Protein AF-0000000066991888 (afdb_homodimer)

pLDDT: mean 82.03, std 16.23, range [21.42, 97.06]

Sequence (980 aa):
MVNGTDTQGWTSSPDLRGTSDIIVTCLVTTFLCCWTSVYPNIAAPAEGFWATLRDKLSLACLGILGPDFLIVLATGQRSSARRSFRKFRAEGHADWTITHSFFADMGGFVLEAPGLEQPIPLDGEQLFYLVKRKYVEYPNVTKQELDDRDKSDGLSRLITVFQATWFVVSVIARGIQGLTITTIEITTLSFVVILFGTSWYWKDKPSCVETTILLKSSVHIDDIIGSGGSCATRPYYHTPLDFISRHESALNVMWQYYNELARKIWFSPFTRPVRTRPWNRIPGDMFLWMDFDLELIAAVFILLFSSVFFIAWNSHFPTRFEQMAWRVSSIYMITFGLIGSVWMALWMWILLPQKRLADGHEMSLLEQSLPPHPGQLLMRRFLHWDAAPRREPRLEHIEDANAEDAIPLRSSSRGFVNKARRLLSKTHNISPDKDPHLDTPIGFLIGTSFLSLLYVVFRMYILTEDFVGLRSMPSNAYDTVNWLSFIPHVMVNGTDTQGWTSSPDLRGTSDIIVTCLVTTFLCCWTSVYPNIAAPAEGFWATLRDKLSLACLGILGPDFLIVLATGQRSSARRSFRKFRAEGHADWTITHSFFADMGGFVLEAPGLEQPIPLDGEQLFYLVKRKYVEYPNVTKQELDDRDKSDGLSRLITVFQATWFVVSVIARGIQGLTITTIEITTLSFVVILFGTSWYWKDKPSCVETTILLKSSVHIDDIIGSGGSCATRPYYHTPLDFISRHESALNVMWQYYNELARKIWFSPFTRPVRTRPWNRIPGDMFLWMDFDLELIAAVFILLFSSVFFIAWNSHFPTRFEQMAWRVSSIYMITFGLIGSVWMALWMWILLPQKRLADGHEMSLLEQSLPPHPGQLLMRRFLHWDAAPRREPRLEHIEDANAEDAIPLRSSSRGFVNKARRLLSKTHNISPDKDPHLDTPIGFLIGTSFLSLLYVVFRMYILTEDFVGLRSMPSNAYDTVNWLSFIPHV

Organism: NCBI:txid100816

Foldseek 3Di:
DPPPPPDDDDDADDQFFDPVRVVVLLVVLLQLLLQLLDFWFADFLVDDPVVLVLQSVLSSVCCQQPLLLNLLLLQQLLQQLVVLQVLCVVVPNPQDDSLNQLCLQSQQEWEDEPPDPDTAGGHSQRVSVCCVVPQWPDDPDGLVNSQVLFPNDPVSVVQSVQSLVLLVVFQVLCVVVVFADFLSSLLSNLSSLSSVSSCVSCVSYGHPRHHHHYIYGHDHLVVVLVVLPPLQPDDDDAASSVLAPVQLFPVQLLVVVVQLVCVVVPHRSNWDDQDDVHGSGDGSSGRGDHDPVSVVVSLVSQQVSLCSLCVCLPFDFPDPVLSVLSVVLSVLSNCCSPVVVVLRVCCRQPVVVVLCVVVVNDDGNVVVPDPRDVVVVVVCCVVCVPVDPPDDPPPPCPDDDDPPPPPPPDPDPVVVVVVVVVQQQDWDDPDPVVPVSSTDGNVSNVVNVVSVVVNSVSSVSSVVCSVVRSVDHDPSNRGGDRVSVPDDYD/DPPPPPDDDDDADDQFFDPVRVVVLLVVLLQLLLQLLDFWFADFLVDDPVVLVLQSVLSSVCCQQPLLLNLLLLQQLLQQLVVLQVLCVVVPNPQDDSLNQLCLQSQQEWEDEPPDPDTAGGHSQRVSVCCVVPQWPDDPDGLVNLQVLFPNDPVSVVQSVQSLVLLVVFQVLCVVVVFADFLSSLLSNLSSLSSVSSCVSCVSYGHPRHHHHYIYGHDHLVVVLVVLPPLQPDDDDAASSVLAPPFLFPVQLLVVVVQLVCVVVPHRSNWDDADDVHGSGDGSSGRGDHDPVSVVVSLVSQQVSLCSLCVCLPFDFPDPVLSVLSVVLSVLSNCCSVVVVVLRVCCRQPVVVVLCVVVVNDDGNVVVPDDRDVVVVVVCCVVCVPVDPPDDPPPPCPPDDDPPPPPPPDPDPVVVVVVVVVQQQDWDDPDPVVPVSSTDGNVSNVVVVVSVVVNSVSSVSSVVCSVVRSVDHDPSNGGGDSVSVPDDYD

Structure (mmCIF, N/CA/C/O backbone):
data_AF-0000000066991888-model_v1
#
loop_
_entity.id
_entity.type
_entity.pdbx_description
1 polymer 'Uncharacterized protein'
#
loop_
_atom_site.group_PDB
_atom_site.id
_atom_site.type_symbol
_atom_site.label_atom_id
_atom_site.label_alt_id
_atom_site.label_comp_id
_atom_site.label_asym_id
_atom_site.label_entity_id
_atom_site.label_seq_id
_atom_site.pdbx_PDB_ins_code
_atom_site.Cartn_x
_atom_site.Cartn_y
_atom_site.Cartn_z
_atom_site.occupancy
_atom_site.B_iso_or_equiv
_atom_site.auth_seq_id
_atom_site.auth_comp_id
_atom_site.auth_asym_id
_atom_site.auth_atom_id
_atom_site.pdbx_PDB_model_num
ATOM 1 N N . MET A 1 1 ? 49 24.625 13.055 1 21.42 1 MET A N 1
ATOM 2 C CA . MET A 1 1 ? 48.719 24.188 11.695 1 21.42 1 MET A CA 1
ATOM 3 C C . MET A 1 1 ? 47.281 23.688 11.578 1 21.42 1 MET A C 1
ATOM 5 O O . MET A 1 1 ? 46.875 22.766 12.305 1 21.42 1 MET A O 1
ATOM 9 N N . VAL A 1 2 ? 46.281 24.516 11.508 1 32.03 2 VAL A N 1
ATOM 10 C CA . VAL A 1 2 ? 44.875 24.234 11.32 1 32.03 2 VAL A CA 1
ATOM 11 C C . VAL A 1 2 ? 44.688 23.094 10.328 1 32.03 2 VAL A C 1
ATOM 13 O O . VAL A 1 2 ? 45.219 23.141 9.211 1 32.03 2 VAL A O 1
ATOM 16 N N . ASN A 1 3 ? 44.875 21.859 10.719 1 35.09 3 ASN A N 1
ATOM 17 C CA . ASN A 1 3 ? 44.969 20.672 9.883 1 35.09 3 ASN A CA 1
ATOM 18 C C . ASN A 1 3 ? 44.062 20.781 8.641 1 35.09 3 ASN A C 1
ATOM 20 O O . ASN A 1 3 ? 42.875 21.016 8.758 1 35.09 3 ASN A O 1
ATOM 24 N N . GLY A 1 4 ? 44.438 21.469 7.578 1 43.12 4 GLY A N 1
ATOM 25 C CA . GLY A 1 4 ? 43.938 21.719 6.234 1 43.12 4 GLY A CA 1
ATOM 26 C C . GLY A 1 4 ? 43.062 20.594 5.711 1 43.12 4 GLY A C 1
ATOM 27 O O . GLY A 1 4 ? 43.562 19.531 5.332 1 43.12 4 GLY A O 1
ATOM 28 N N . THR A 1 5 ? 41.969 20.312 6.422 1 56 5 THR A N 1
ATOM 29 C CA . THR A 1 5 ? 41.062 19.219 6.043 1 56 5 THR A CA 1
ATOM 30 C C . THR A 1 5 ? 40.906 19.172 4.527 1 56 5 THR A C 1
ATOM 32 O O . THR A 1 5 ? 40.562 20.172 3.898 1 56 5 THR A O 1
ATOM 35 N N . ASP A 1 6 ? 41.688 18.375 3.789 1 73.88 6 ASP A N 1
ATOM 36 C CA . ASP A 1 6 ? 41.625 18.109 2.355 1 73.88 6 ASP A CA 1
ATOM 37 C C . ASP A 1 6 ? 40.188 18.016 1.875 1 73.88 6 ASP A C 1
ATOM 39 O O . ASP A 1 6 ? 39.406 17.219 2.385 1 73.88 6 ASP A O 1
ATOM 43 N N . THR A 1 7 ? 39.781 19.203 1.295 1 81.88 7 THR A N 1
ATOM 44 C CA . THR A 1 7 ? 38.406 19.281 0.757 1 81.88 7 THR A CA 1
ATOM 45 C C . THR A 1 7 ? 38.344 18.641 -0.627 1 81.88 7 THR A C 1
ATOM 47 O O . THR A 1 7 ? 39.344 18.641 -1.367 1 81.88 7 THR A O 1
ATOM 50 N N . GLN A 1 8 ? 37.5 17.781 -0.814 1 83.06 8 GLN A N 1
ATOM 51 C CA . GLN A 1 8 ? 37.219 17.109 -2.088 1 83.06 8 GLN A CA 1
ATOM 52 C C . GLN A 1 8 ? 35.875 17.531 -2.66 1 83.06 8 GLN A C 1
ATOM 54 O O . GLN A 1 8 ? 34.906 17.734 -1.913 1 83.06 8 GLN A O 1
ATOM 59 N N . GLY A 1 9 ? 35.875 17.906 -3.949 1 80.44 9 GLY A N 1
ATOM 60 C CA . GLY A 1 9 ? 34.625 18.25 -4.629 1 80.44 9 GLY A CA 1
ATOM 61 C C . GLY A 1 9 ? 33.812 17.047 -5 1 80.44 9 GLY A C 1
ATOM 62 O O . GLY A 1 9 ? 33.688 16.109 -4.215 1 80.44 9 GLY A O 1
ATOM 63 N N . TRP A 1 10 ? 33.312 17.047 -6.262 1 81.75 10 TRP A N 1
ATOM 64 C CA . TRP A 1 10 ? 32.5 15.945 -6.746 1 81.75 10 TRP A CA 1
ATOM 65 C C . TRP A 1 10 ? 33.281 14.648 -6.773 1 81.75 10 TRP A C 1
ATOM 67 O O . TRP A 1 10 ? 34.344 14.57 -7.406 1 81.75 10 TRP A O 1
ATOM 77 N N . THR A 1 11 ? 32.906 13.695 -5.984 1 83 11 THR A N 1
ATOM 78 C CA . THR A 1 11 ? 33.562 12.391 -5.895 1 83 11 THR A CA 1
ATOM 79 C C . THR A 1 11 ? 32.688 11.305 -6.52 1 83 11 THR A C 1
ATOM 81 O O . THR A 1 11 ? 31.516 11.148 -6.156 1 83 11 THR A O 1
ATOM 84 N N . SER A 1 12 ? 33.25 10.594 -7.508 1 80.19 12 SER A N 1
ATOM 85 C CA . SER A 1 12 ? 32.531 9.555 -8.211 1 80.19 12 SER A CA 1
ATOM 86 C C . SER A 1 12 ? 32.312 8.328 -7.328 1 80.19 12 SER A C 1
ATOM 88 O O . SER A 1 12 ? 33.094 8.07 -6.422 1 80.19 12 SER A O 1
ATOM 90 N N . SER A 1 13 ? 31.188 7.602 -7.504 1 80.44 13 SER A N 1
ATOM 91 C CA . SER A 1 13 ? 30.891 6.367 -6.785 1 80.44 13 SER A CA 1
ATOM 92 C C . SER A 1 13 ? 31.938 5.293 -7.078 1 80.44 13 SER A C 1
ATOM 94 O O . SER A 1 13 ? 32.562 5.289 -8.148 1 80.44 13 SER A O 1
ATOM 96 N N . PRO A 1 14 ? 32.125 4.496 -6.102 1 79.88 14 PRO A N 1
ATOM 97 C CA . PRO A 1 14 ? 33.125 3.43 -6.348 1 79.88 14 PRO A CA 1
ATOM 98 C C . PRO A 1 14 ? 32.688 2.5 -7.484 1 79.88 14 PRO A C 1
ATOM 100 O O . PRO A 1 14 ? 31.5 2.26 -7.684 1 79.88 14 PRO A O 1
ATOM 103 N N . ASP A 1 15 ? 33.625 2.021 -8.227 1 79.38 15 ASP A N 1
ATOM 104 C CA . ASP A 1 15 ? 33.344 1.188 -9.398 1 79.38 15 ASP A CA 1
ATOM 105 C C . ASP A 1 15 ? 33.344 -0.293 -9.031 1 79.38 15 ASP A C 1
ATOM 107 O O . ASP A 1 15 ? 33.438 -1.157 -9.906 1 79.38 15 ASP A O 1
ATOM 111 N N . LEU A 1 16 ? 33.344 -0.56 -7.75 1 81.25 16 LEU A N 1
ATOM 112 C CA . LEU A 1 16 ? 33.375 -1.953 -7.316 1 81.25 16 LEU A CA 1
ATOM 113 C C . LEU A 1 16 ? 32.188 -2.254 -6.406 1 81.25 16 LEU A C 1
ATOM 115 O O . LEU A 1 16 ? 31.641 -1.353 -5.754 1 81.25 16 LEU A O 1
ATOM 119 N N . ARG A 1 17 ? 31.734 -3.459 -6.652 1 83.62 17 ARG A N 1
ATOM 120 C CA . ARG A 1 17 ? 30.703 -3.945 -5.742 1 83.62 17 ARG A CA 1
ATOM 121 C C . ARG A 1 17 ? 31.188 -5.152 -4.949 1 83.62 17 ARG A C 1
ATOM 123 O O . ARG A 1 17 ? 32.031 -5.914 -5.43 1 83.62 17 ARG A O 1
ATOM 130 N N . GLY A 1 18 ? 30.75 -5.199 -3.723 1 85 18 GLY A N 1
ATOM 131 C CA . GLY A 1 18 ? 31.125 -6.324 -2.881 1 85 18 GLY A CA 1
ATOM 132 C C . GLY A 1 18 ? 30.172 -7.5 -3.002 1 85 18 GLY A C 1
ATOM 133 O O . GLY A 1 18 ? 29.125 -7.395 -3.635 1 85 18 GLY A O 1
ATOM 134 N N . THR A 1 19 ? 30.578 -8.695 -2.455 1 87.56 19 THR A N 1
ATOM 135 C CA . THR A 1 19 ? 29.766 -9.898 -2.438 1 87.56 19 THR A CA 1
ATOM 136 C C . THR A 1 19 ? 28.453 -9.648 -1.676 1 87.56 19 THR A C 1
ATOM 138 O O . THR A 1 19 ? 27.391 -10.078 -2.109 1 87.56 19 THR A O 1
ATOM 141 N N . SER A 1 20 ? 28.562 -8.914 -0.636 1 86.75 20 SER A N 1
ATOM 142 C CA . SER A 1 20 ? 27.375 -8.633 0.165 1 86.75 20 SER A CA 1
ATOM 143 C C . SER A 1 20 ? 26.406 -7.734 -0.588 1 86.75 20 SER A C 1
ATOM 145 O O . SER A 1 20 ? 25.188 -7.859 -0.434 1 86.75 20 SER A O 1
ATOM 147 N N . ASP A 1 21 ? 26.906 -6.836 -1.393 1 86.75 21 ASP A N 1
ATOM 148 C CA . ASP A 1 21 ? 26.062 -5.953 -2.178 1 86.75 21 ASP A CA 1
ATOM 149 C C . ASP A 1 21 ? 25.25 -6.746 -3.201 1 86.75 21 ASP A C 1
ATOM 151 O O . ASP A 1 21 ? 24.062 -6.461 -3.422 1 86.75 21 ASP A O 1
ATOM 155 N N . ILE A 1 22 ? 25.859 -7.699 -3.781 1 89.19 22 ILE A N 1
ATOM 156 C CA . ILE A 1 22 ? 25.203 -8.531 -4.777 1 89.19 22 ILE A CA 1
ATOM 157 C C . ILE A 1 22 ? 24.094 -9.352 -4.109 1 89.19 22 ILE A C 1
ATOM 159 O O . ILE A 1 22 ? 22.969 -9.406 -4.602 1 89.19 22 ILE A O 1
ATOM 163 N N . ILE A 1 23 ? 24.438 -9.906 -2.957 1 90.75 23 ILE A N 1
ATOM 164 C CA . ILE A 1 23 ? 23.5 -10.773 -2.248 1 90.75 23 ILE A CA 1
ATOM 165 C C . ILE A 1 23 ? 22.297 -9.953 -1.795 1 90.75 23 ILE A C 1
ATOM 167 O O . ILE A 1 23 ? 21.141 -10.352 -2.004 1 90.75 23 ILE A O 1
ATOM 171 N N . VAL A 1 24 ? 22.516 -8.797 -1.251 1 89.31 24 VAL A N 1
ATOM 172 C CA . VAL A 1 24 ? 21.438 -7.984 -0.681 1 89.31 24 VAL A CA 1
ATOM 173 C C . VAL A 1 24 ? 20.547 -7.453 -1.798 1 89.31 24 VAL A C 1
ATOM 175 O O . VAL A 1 24 ? 19.312 -7.48 -1.682 1 89.31 24 VAL A O 1
ATOM 178 N N . THR A 1 25 ? 21.094 -7 -2.836 1 89.5 25 THR A N 1
ATOM 179 C CA . THR A 1 25 ? 20.312 -6.484 -3.953 1 89.5 25 THR A CA 1
ATOM 180 C C . THR A 1 25 ? 19.438 -7.582 -4.551 1 89.5 25 THR A C 1
ATOM 182 O O . THR A 1 25 ? 18.266 -7.348 -4.859 1 89.5 25 THR A O 1
ATOM 185 N N . CYS A 1 26 ? 19.984 -8.734 -4.668 1 93.69 26 CYS A N 1
ATOM 186 C CA . CYS A 1 26 ? 19.25 -9.836 -5.254 1 93.69 26 CYS A CA 1
ATOM 187 C C . CYS A 1 26 ? 18.172 -10.336 -4.301 1 93.69 26 CYS A C 1
ATOM 189 O O . CYS A 1 26 ? 17.047 -10.625 -4.719 1 93.69 26 CYS A O 1
ATOM 191 N N . LEU A 1 27 ? 18.516 -10.406 -3.045 1 92.75 27 LEU A N 1
ATOM 192 C CA . LEU A 1 27 ? 17.547 -10.867 -2.064 1 92.75 27 LEU A CA 1
ATOM 193 C C . LEU A 1 27 ? 16.391 -9.883 -1.936 1 92.75 27 LEU A C 1
ATOM 195 O O . LEU A 1 27 ? 15.227 -10.297 -1.861 1 92.75 27 LEU A O 1
ATOM 199 N N . VAL A 1 28 ? 16.672 -8.633 -1.941 1 90.94 28 VAL A N 1
ATOM 200 C CA . VAL A 1 28 ? 15.625 -7.613 -1.814 1 90.94 28 VAL A CA 1
ATOM 201 C C . VAL A 1 28 ? 14.758 -7.609 -3.068 1 90.94 28 VAL A C 1
ATOM 203 O O . VAL A 1 28 ? 13.531 -7.523 -2.979 1 90.94 28 VAL A O 1
ATOM 206 N N . THR A 1 29 ? 15.391 -7.676 -4.156 1 92.81 29 THR A N 1
ATOM 207 C CA . THR A 1 29 ? 14.633 -7.703 -5.406 1 92.81 29 THR A CA 1
ATOM 208 C C . THR A 1 29 ? 13.719 -8.922 -5.457 1 92.81 29 THR A C 1
ATOM 210 O O . THR A 1 29 ? 12.555 -8.812 -5.828 1 92.81 29 THR A O 1
ATOM 213 N N . THR A 1 30 ? 14.258 -10.039 -5.074 1 94.38 30 THR A N 1
ATOM 214 C CA . THR A 1 30 ? 13.469 -11.273 -5.066 1 94.38 30 THR A CA 1
ATOM 215 C C . THR A 1 30 ? 12.305 -11.164 -4.078 1 94.38 30 THR A C 1
ATOM 217 O O . THR A 1 30 ? 11.18 -11.539 -4.398 1 94.38 30 THR A O 1
ATOM 220 N N . PHE A 1 31 ? 12.602 -10.664 -2.963 1 92.31 31 PHE A N 1
ATOM 221 C CA . PHE A 1 31 ? 11.562 -10.516 -1.945 1 92.31 31 PHE A CA 1
ATOM 222 C C . PHE A 1 31 ? 10.469 -9.578 -2.43 1 92.31 31 PHE A C 1
ATOM 224 O O . PHE A 1 31 ? 9.281 -9.867 -2.266 1 92.31 31 PHE A O 1
ATOM 231 N N . LEU A 1 32 ? 10.812 -8.43 -2.977 1 90.88 32 LEU A N 1
ATOM 232 C CA . LEU A 1 32 ? 9.844 -7.469 -3.477 1 90.88 32 LEU A CA 1
ATOM 233 C C . LEU A 1 32 ? 8.992 -8.078 -4.59 1 90.88 32 LEU A C 1
ATOM 235 O O . LEU A 1 32 ? 7.773 -7.902 -4.613 1 90.88 32 LEU A O 1
ATOM 239 N N . CYS A 1 33 ? 9.602 -8.789 -5.434 1 92.12 33 CYS A N 1
ATOM 240 C CA . CYS A 1 33 ? 8.883 -9.383 -6.555 1 92.12 33 CYS A CA 1
ATOM 241 C C . CYS A 1 33 ? 7.902 -10.445 -6.074 1 92.12 33 CYS A C 1
ATOM 243 O O . CYS A 1 33 ? 6.766 -10.5 -6.543 1 92.12 33 CYS A O 1
ATOM 245 N N . CYS A 1 34 ? 8.328 -11.242 -5.152 1 92.12 34 CYS A N 1
ATOM 246 C CA . CYS A 1 34 ? 7.48 -12.336 -4.695 1 92.12 34 CYS A CA 1
ATOM 247 C C . CYS A 1 34 ? 6.371 -11.82 -3.783 1 92.12 34 CYS A C 1
ATOM 249 O O . CYS A 1 34 ? 5.25 -12.336 -3.812 1 92.12 34 CYS A O 1
ATOM 251 N N . TRP A 1 35 ? 6.605 -10.82 -3.053 1 89.62 35 TRP A N 1
ATOM 252 C CA . TRP A 1 35 ? 5.629 -10.32 -2.092 1 89.62 35 TRP A CA 1
ATOM 253 C C . TRP A 1 35 ? 4.566 -9.477 -2.787 1 89.62 35 TRP A C 1
ATOM 255 O O . TRP A 1 35 ? 3.375 -9.602 -2.498 1 89.62 35 TRP A O 1
ATOM 265 N N 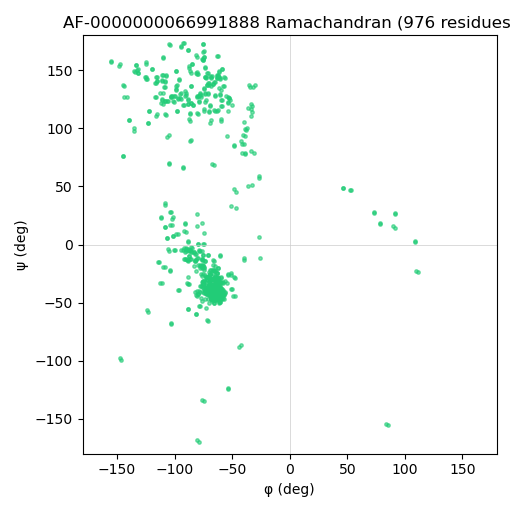. THR A 1 36 ? 4.98 -8.656 -3.682 1 87.56 36 THR A N 1
ATOM 266 C CA . THR A 1 36 ? 4.066 -7.719 -4.324 1 87.56 36 THR A CA 1
ATOM 267 C C . THR A 1 36 ? 3.227 -8.422 -5.383 1 87.56 36 THR A C 1
ATOM 269 O O . THR A 1 36 ? 2.154 -7.938 -5.754 1 87.56 36 THR A O 1
ATOM 272 N N . SER A 1 37 ? 3.621 -9.562 -5.816 1 87.5 37 SER A N 1
ATOM 273 C CA . SER A 1 37 ? 2.9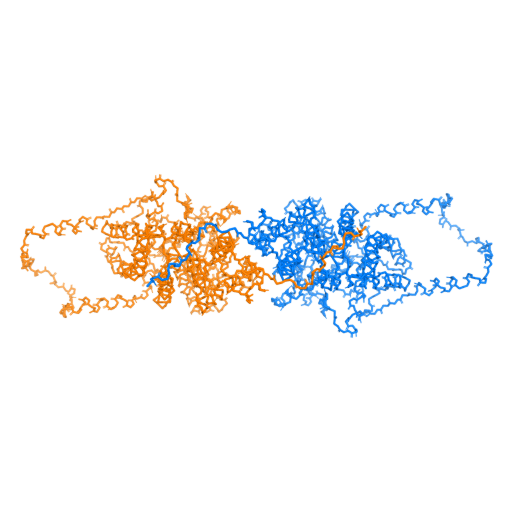51 -10.211 -6.938 1 87.5 37 SER A CA 1
ATOM 274 C C . SER A 1 37 ? 1.83 -11.133 -6.453 1 87.5 37 SER A C 1
ATOM 276 O O . SER A 1 37 ? 1.04 -11.633 -7.254 1 87.5 37 SER A O 1
ATOM 278 N N . VAL A 1 38 ? 1.733 -11.289 -5.211 1 89.69 38 VAL A N 1
ATOM 279 C CA . VAL A 1 38 ? 0.786 -12.305 -4.754 1 89.69 38 VAL A CA 1
ATOM 280 C C . VAL A 1 38 ? -0.431 -11.625 -4.129 1 89.69 38 VAL A C 1
ATOM 282 O O . VAL A 1 38 ? -0.295 -10.648 -3.395 1 89.69 38 VAL A O 1
ATOM 285 N N . TYR A 1 39 ? -1.554 -12.125 -4.492 1 89.81 39 TYR A N 1
ATOM 286 C CA . TYR A 1 39 ? -2.84 -11.672 -3.98 1 89.81 39 TYR A CA 1
ATOM 287 C C . TYR A 1 39 ? -3.615 -12.82 -3.348 1 89.81 39 TYR A C 1
ATOM 289 O O . TYR A 1 39 ? -4.223 -13.633 -4.055 1 89.81 39 TYR A O 1
ATOM 297 N N . PRO A 1 40 ? -3.641 -12.836 -2.051 1 89.81 40 PRO A N 1
ATOM 298 C CA . PRO A 1 40 ? -4.367 -13.922 -1.396 1 89.81 40 PRO A CA 1
ATOM 299 C C . PRO A 1 40 ? -5.883 -13.742 -1.456 1 89.81 40 PRO A C 1
ATOM 301 O O . PRO A 1 40 ? -6.367 -12.656 -1.77 1 89.81 40 PRO A O 1
ATOM 304 N N . ASN A 1 41 ? -6.59 -14.852 -1.289 1 92.38 41 ASN A N 1
ATOM 305 C CA . ASN A 1 41 ? -8.047 -14.805 -1.182 1 92.38 41 ASN A CA 1
ATOM 306 C C . ASN A 1 41 ? -8.484 -14.289 0.183 1 92.38 41 ASN A C 1
ATOM 308 O O . ASN A 1 41 ? -7.656 -14.047 1.061 1 92.38 41 ASN A O 1
ATOM 312 N N . ILE A 1 42 ? -9.766 -14.078 0.268 1 91 42 ILE A N 1
ATOM 313 C CA . ILE A 1 42 ? -10.312 -13.461 1.473 1 91 42 ILE A CA 1
ATOM 314 C C . ILE A 1 42 ? -10.398 -14.492 2.59 1 91 42 ILE A C 1
ATOM 316 O O . ILE A 1 42 ? -10.867 -15.617 2.371 1 91 42 ILE A O 1
ATOM 320 N N . ALA A 1 43 ? -9.875 -14.133 3.736 1 87.44 43 ALA A N 1
ATOM 321 C CA . ALA A 1 43 ? -9.953 -15.008 4.906 1 87.44 43 ALA A CA 1
ATOM 322 C C . ALA A 1 43 ? -11.359 -15.016 5.496 1 87.44 43 ALA A C 1
ATOM 324 O O . ALA A 1 43 ? -12.203 -14.211 5.109 1 87.44 43 ALA A O 1
ATOM 325 N N . ALA A 1 44 ? -11.594 -15.914 6.32 1 86.75 44 ALA A N 1
ATOM 326 C CA . ALA A 1 44 ? -12.898 -16 6.969 1 86.75 44 ALA A CA 1
ATOM 327 C C . ALA A 1 44 ? -13.164 -14.766 7.828 1 86.75 44 ALA A C 1
ATOM 329 O O . ALA A 1 44 ? -12.234 -14.156 8.359 1 86.75 44 ALA A O 1
ATOM 330 N N . PRO A 1 45 ? -14.383 -14.32 7.867 1 78.88 45 PRO A N 1
ATOM 331 C CA . PRO A 1 45 ? -14.727 -13.109 8.617 1 78.88 45 PRO A CA 1
ATOM 332 C C . PRO A 1 45 ? -14.266 -13.164 10.07 1 78.88 45 PRO A C 1
ATOM 334 O O . PRO A 1 45 ? -13.938 -12.125 10.656 1 78.88 45 PRO A O 1
ATOM 337 N N . ALA A 1 46 ? -14.156 -14.359 10.547 1 78.25 46 ALA A N 1
ATOM 338 C CA . ALA A 1 46 ? -13.781 -14.492 11.953 1 78.25 46 ALA A CA 1
ATOM 339 C C . ALA A 1 46 ? -12.266 -14.469 12.125 1 78.25 46 ALA A C 1
ATOM 341 O O . ALA A 1 46 ? -11.758 -14.266 13.227 1 78.25 46 ALA A O 1
ATOM 342 N N . GLU A 1 47 ? -11.711 -14.602 10.906 1 82.44 47 GLU A N 1
ATOM 343 C CA . GLU A 1 47 ? -10.258 -14.688 10.992 1 82.44 47 GLU A CA 1
ATOM 344 C C . GLU A 1 47 ? -9.617 -13.305 10.891 1 82.44 47 GLU A C 1
ATOM 346 O O . GLU A 1 47 ? -10.195 -12.391 10.297 1 82.44 47 GLU A O 1
ATOM 351 N N . GLY A 1 48 ? -8.75 -12.898 11.672 1 74.75 48 GLY A N 1
ATOM 352 C CA . GLY A 1 48 ? -8.125 -11.594 11.805 1 74.75 48 GLY A CA 1
ATOM 353 C C . GLY A 1 48 ? -7.012 -11.367 10.797 1 74.75 48 GLY A C 1
ATOM 354 O O . GLY A 1 48 ? -6.914 -12.078 9.797 1 74.75 48 GLY A O 1
ATOM 355 N N . PHE A 1 49 ? -6.293 -10.414 10.969 1 76.88 49 PHE A N 1
ATOM 356 C CA . PHE A 1 49 ? -5.195 -9.914 10.148 1 76.88 49 PHE A CA 1
ATOM 357 C C . PHE A 1 49 ? -4.094 -10.961 10.008 1 76.88 49 PHE A C 1
ATOM 359 O O . PHE A 1 49 ? -3.533 -11.141 8.93 1 76.88 49 PHE A O 1
ATOM 366 N N . TRP A 1 50 ? -3.875 -11.766 10.961 1 82.56 50 TRP A N 1
ATOM 367 C CA . TRP A 1 50 ? -2.77 -12.719 10.984 1 82.56 50 TRP A CA 1
ATOM 368 C C . TRP A 1 50 ? -3.027 -13.867 10.016 1 82.56 50 TRP A C 1
ATOM 370 O O . TRP A 1 50 ? -2.088 -14.422 9.445 1 82.56 50 TRP A O 1
ATOM 380 N N . ALA A 1 51 ? -4.27 -14.156 9.781 1 86.69 51 ALA A N 1
ATOM 381 C CA . ALA A 1 51 ? -4.613 -15.219 8.844 1 86.69 51 ALA A CA 1
ATOM 382 C C . ALA A 1 51 ? -4.359 -14.781 7.402 1 86.69 51 ALA A C 1
ATOM 384 O O . ALA A 1 51 ? -3.836 -15.547 6.594 1 86.69 51 ALA A O 1
ATOM 385 N N . THR A 1 52 ? -4.68 -13.602 7.152 1 86.56 52 THR A N 1
ATOM 386 C CA . THR A 1 52 ? -4.453 -13.07 5.812 1 86.56 52 THR A CA 1
ATOM 387 C C . THR A 1 52 ? -2.961 -12.969 5.512 1 86.56 52 THR A C 1
ATOM 389 O O . THR A 1 52 ? -2.527 -13.258 4.395 1 86.56 52 THR A O 1
ATOM 392 N N . LEU A 1 53 ? -2.201 -12.594 6.547 1 86.69 53 LEU A N 1
ATOM 393 C CA . LEU A 1 53 ? -0.754 -12.492 6.387 1 86.69 53 LEU A CA 1
ATOM 394 C C . LEU A 1 53 ? -0.139 -13.867 6.145 1 86.69 53 LEU A C 1
ATOM 396 O O . LEU A 1 53 ? 0.776 -14.008 5.328 1 86.69 53 LEU A O 1
ATOM 400 N N . ARG A 1 54 ? -0.631 -14.789 6.824 1 89.69 54 ARG A N 1
ATOM 401 C CA . ARG A 1 54 ? -0.127 -16.156 6.648 1 89.69 54 ARG A CA 1
ATOM 402 C C . ARG A 1 54 ? -0.445 -16.672 5.254 1 89.69 54 ARG A C 1
ATOM 404 O O . ARG A 1 54 ? 0.371 -17.375 4.645 1 89.69 54 ARG A O 1
ATOM 411 N N . ASP A 1 55 ? -1.595 -16.391 4.832 1 91.12 55 ASP A N 1
ATOM 412 C CA . ASP A 1 55 ? -1.961 -16.812 3.484 1 91.12 55 ASP A CA 1
ATOM 413 C C . ASP A 1 55 ? -1.078 -16.125 2.438 1 91.12 55 ASP A C 1
ATOM 415 O O . ASP A 1 55 ? -0.686 -16.75 1.45 1 91.12 55 ASP A O 1
ATOM 419 N N . LYS A 1 56 ? -0.826 -14.914 2.623 1 90.44 56 LYS A N 1
ATOM 420 C CA . LYS A 1 56 ? 0.043 -14.203 1.692 1 90.44 56 LYS A CA 1
ATOM 421 C C . LYS A 1 56 ? 1.462 -14.766 1.724 1 90.44 56 LYS A C 1
ATOM 423 O O . LYS A 1 56 ? 2.104 -14.898 0.681 1 90.44 56 LYS A O 1
ATOM 428 N N . LEU A 1 57 ? 1.942 -15.078 2.895 1 90.56 57 LEU A N 1
ATOM 429 C CA . LEU A 1 57 ? 3.271 -15.656 3.051 1 90.56 57 LEU A CA 1
ATOM 430 C C . LEU A 1 57 ? 3.354 -17.016 2.371 1 90.56 57 LEU A C 1
ATOM 432 O O . LEU A 1 57 ? 4.371 -17.344 1.753 1 90.56 57 LEU A O 1
ATOM 436 N N . SER A 1 58 ? 2.305 -17.703 2.518 1 91.94 58 SER A N 1
ATOM 437 C CA . SER A 1 58 ? 2.27 -19.016 1.886 1 91.94 58 SER A CA 1
ATOM 438 C C . SER A 1 58 ? 2.344 -18.906 0.367 1 91.94 58 SER A C 1
ATOM 440 O O . SER A 1 58 ? 3.076 -19.656 -0.282 1 91.94 58 SER A O 1
ATOM 442 N N . LEU A 1 59 ? 1.61 -18.031 -0.15 1 91.62 59 LEU A N 1
ATOM 443 C CA . LEU A 1 59 ? 1.63 -17.828 -1.596 1 91.62 59 LEU A CA 1
ATOM 444 C C . LEU A 1 59 ? 2.98 -17.297 -2.055 1 91.62 59 LEU A C 1
ATOM 446 O O . LEU A 1 59 ? 3.467 -17.656 -3.127 1 91.62 59 LEU A O 1
ATOM 450 N N . ALA A 1 60 ? 3.547 -16.422 -1.256 1 91.44 60 ALA A N 1
ATOM 451 C CA . ALA A 1 60 ? 4.871 -15.898 -1.582 1 91.44 60 ALA A CA 1
ATOM 452 C C . ALA A 1 60 ? 5.918 -17 -1.569 1 91.44 60 ALA A C 1
ATOM 454 O O . ALA A 1 60 ? 6.812 -17.031 -2.416 1 91.44 60 ALA A O 1
ATOM 455 N N . CYS A 1 61 ? 5.812 -17.891 -0.659 1 89.62 61 CYS A N 1
ATOM 456 C CA . CYS A 1 61 ? 6.719 -19.031 -0.589 1 89.62 61 CYS A CA 1
ATOM 457 C C . CYS A 1 61 ? 6.559 -19.938 -1.81 1 89.62 61 CYS A C 1
ATOM 459 O O . CYS A 1 61 ? 7.543 -20.469 -2.322 1 89.62 61 CYS A O 1
ATOM 461 N N . LEU A 1 62 ? 5.34 -20.016 -2.166 1 90.38 62 LEU A N 1
ATOM 462 C CA . LEU A 1 62 ? 5.098 -20.766 -3.389 1 90.38 62 LEU A CA 1
ATOM 463 C C . LEU A 1 62 ? 5.758 -20.094 -4.586 1 90.38 62 LEU A C 1
ATOM 465 O O . LEU A 1 62 ? 6.289 -20.781 -5.469 1 90.38 62 LEU A O 1
ATOM 469 N N . GLY A 1 63 ? 5.762 -18.828 -4.57 1 89.56 63 GLY A N 1
ATOM 470 C CA . GLY A 1 63 ? 6.414 -18.078 -5.637 1 89.56 63 GLY A CA 1
ATOM 471 C C . GLY A 1 63 ? 7.922 -18.25 -5.648 1 89.56 63 GLY A C 1
ATOM 472 O O . GLY A 1 63 ? 8.547 -18.234 -6.715 1 89.56 63 GLY A O 1
ATOM 473 N N . ILE A 1 64 ? 8.469 -18.469 -4.484 1 89.56 64 ILE A N 1
ATOM 474 C CA . ILE A 1 64 ? 9.914 -18.609 -4.375 1 89.56 64 ILE A CA 1
ATOM 475 C C . ILE A 1 64 ? 10.32 -20.031 -4.742 1 89.56 64 ILE A C 1
ATOM 477 O O . ILE A 1 64 ? 11.266 -20.25 -5.504 1 89.56 64 ILE A O 1
ATOM 481 N N . LEU A 1 65 ? 9.562 -20.984 -4.309 1 87.5 65 LEU A N 1
ATOM 482 C CA . LEU A 1 65 ? 9.953 -22.375 -4.473 1 87.5 65 LEU A CA 1
ATOM 483 C C . LEU A 1 65 ? 9.477 -22.922 -5.816 1 87.5 65 LEU A C 1
ATOM 485 O O . LEU A 1 65 ? 10.133 -23.781 -6.41 1 87.5 65 LEU A O 1
ATOM 489 N N . GLY A 1 66 ? 8.352 -22.438 -6.211 1 89.88 66 GLY A N 1
ATOM 490 C CA . GLY A 1 66 ? 7.797 -22.906 -7.477 1 89.88 66 GLY A CA 1
ATOM 491 C C . GLY A 1 66 ? 7.066 -21.812 -8.234 1 89.88 66 GLY A C 1
ATOM 492 O O . GLY A 1 66 ? 5.836 -21.812 -8.312 1 89.88 66 GLY A O 1
ATOM 493 N N . PRO A 1 67 ? 7.848 -20.953 -8.828 1 91.12 67 PRO A N 1
ATOM 494 C CA . PRO A 1 67 ? 7.215 -19.844 -9.547 1 91.12 67 PRO A CA 1
ATOM 495 C C . PRO A 1 67 ? 6.352 -20.328 -10.719 1 91.12 67 PRO A C 1
ATOM 497 O O . PRO A 1 67 ? 5.398 -19.641 -11.102 1 91.12 67 PRO A O 1
ATOM 500 N N . ASP A 1 68 ? 6.625 -21.516 -11.273 1 90.75 68 ASP A N 1
ATOM 501 C CA . ASP A 1 68 ? 5.824 -22.078 -12.359 1 90.75 68 ASP A CA 1
ATOM 502 C C . ASP A 1 68 ? 4.41 -22.406 -11.883 1 90.75 68 ASP A C 1
ATOM 504 O O . ASP A 1 68 ? 3.438 -22.141 -12.586 1 90.75 68 ASP A O 1
ATOM 508 N N . PHE A 1 69 ? 4.398 -22.859 -10.672 1 91.19 69 PHE A N 1
ATOM 509 C CA . PHE A 1 69 ? 3.096 -23.219 -10.117 1 91.19 69 PHE A CA 1
ATOM 510 C C . PHE A 1 69 ? 2.277 -21.969 -9.82 1 91.19 69 PHE A C 1
ATOM 512 O O . PHE A 1 69 ? 1.049 -21.984 -9.922 1 91.19 69 PHE A O 1
ATOM 519 N N . LEU A 1 70 ? 2.947 -20.938 -9.508 1 93.12 70 LEU A N 1
ATOM 520 C CA . LEU A 1 70 ? 2.244 -19.703 -9.219 1 93.12 70 LEU A CA 1
ATOM 521 C C . LEU A 1 70 ? 1.598 -19.125 -10.477 1 93.12 70 LEU A C 1
ATOM 523 O O . LEU A 1 70 ? 0.465 -18.641 -10.438 1 93.12 70 LEU A O 1
ATOM 527 N N . ILE A 1 71 ? 2.27 -19.203 -11.539 1 93.5 71 ILE A N 1
ATOM 528 C CA . ILE A 1 71 ? 1.728 -18.688 -12.797 1 93.5 71 ILE A CA 1
ATOM 529 C C . ILE A 1 71 ? 0.537 -19.531 -13.227 1 93.5 71 ILE A C 1
ATOM 531 O O . ILE A 1 71 ? -0.448 -19.016 -13.758 1 93.5 71 ILE A O 1
ATOM 535 N N . VAL A 1 72 ? 0.668 -20.812 -13.016 1 92.69 72 VAL A N 1
ATOM 536 C CA . VAL A 1 72 ? -0.431 -21.703 -13.367 1 92.69 72 VAL A CA 1
ATOM 537 C C . VAL A 1 72 ? -1.644 -21.406 -12.492 1 92.69 72 VAL A C 1
ATOM 539 O O . VAL A 1 72 ? -2.779 -21.406 -12.969 1 92.69 72 VAL A O 1
ATOM 542 N N . LEU A 1 73 ? -1.354 -21.188 -11.273 1 93.81 73 LEU A N 1
ATOM 543 C CA . LEU A 1 73 ? -2.416 -20.812 -10.344 1 93.81 73 LEU A CA 1
ATOM 544 C C . LEU A 1 73 ? -3.102 -19.516 -10.789 1 93.81 73 LEU A C 1
ATOM 546 O O . LEU A 1 73 ? -4.332 -19.438 -10.797 1 93.81 73 LEU A O 1
ATOM 550 N N . ALA A 1 74 ? -2.354 -18.578 -11.164 1 95.56 74 ALA A N 1
ATOM 551 C CA . ALA A 1 74 ? -2.883 -17.281 -11.602 1 95.56 74 ALA A CA 1
ATOM 552 C C . ALA A 1 74 ? -3.674 -17.422 -12.898 1 95.56 74 ALA A C 1
ATOM 554 O O . ALA A 1 74 ? -4.688 -16.75 -13.094 1 95.56 74 ALA A O 1
ATOM 555 N N . THR A 1 75 ? -3.219 -18.297 -13.75 1 95.06 75 THR A N 1
ATOM 556 C CA . THR A 1 75 ? -3.912 -18.531 -15.016 1 95.06 75 THR A CA 1
ATOM 557 C C . THR A 1 75 ? -5.285 -19.156 -14.766 1 95.06 75 THR A C 1
ATOM 559 O O . THR A 1 75 ? -6.27 -18.766 -15.406 1 95.06 75 THR A O 1
ATOM 562 N N . GLY A 1 76 ? -5.27 -20.078 -13.852 1 94.38 76 GLY A N 1
ATOM 563 C CA . GLY A 1 76 ? -6.547 -20.688 -13.508 1 94.38 76 GLY A CA 1
ATOM 564 C C . GLY A 1 76 ? -7.543 -19.703 -12.93 1 94.38 76 GLY A C 1
ATOM 565 O O . GLY A 1 76 ? -8.727 -19.734 -13.273 1 94.38 76 GLY A O 1
ATOM 566 N N . GLN A 1 77 ? -7.094 -18.875 -12.133 1 95 77 GLN A N 1
ATOM 567 C CA . GLN A 1 77 ? -7.98 -17.891 -11.5 1 95 77 GLN A CA 1
ATOM 568 C C . GLN A 1 77 ? -8.469 -16.859 -12.508 1 95 77 GLN A C 1
ATOM 570 O O . GLN A 1 77 ? -9.633 -16.453 -12.469 1 95 77 GLN A O 1
ATOM 575 N N . ARG A 1 78 ? -7.633 -16.453 -13.359 1 96.56 78 ARG A N 1
ATOM 576 C CA . ARG A 1 78 ? -8.062 -15.492 -14.383 1 96.56 78 ARG A CA 1
ATOM 577 C C . ARG A 1 78 ? -9.07 -16.125 -15.336 1 96.56 78 ARG A C 1
ATOM 579 O O . ARG A 1 78 ? -10.023 -15.477 -15.766 1 96.56 78 ARG A O 1
ATOM 586 N N . SER A 1 79 ? -8.852 -17.344 -15.672 1 94.62 79 SER A N 1
ATOM 587 C CA . SER A 1 79 ? -9.781 -18.047 -16.547 1 94.62 79 SER A CA 1
ATOM 588 C C . SER A 1 79 ? -11.164 -18.156 -15.914 1 94.62 79 SER A C 1
ATOM 590 O O . SER A 1 79 ? -12.18 -17.938 -16.578 1 94.62 79 SER A O 1
ATOM 592 N N . SER A 1 80 ? -11.141 -18.5 -14.648 1 94.62 80 SER A N 1
ATOM 593 C CA . SER A 1 80 ? -12.406 -18.594 -13.938 1 94.62 80 SER A CA 1
ATOM 594 C C . SER A 1 80 ? -13.109 -17.234 -13.898 1 94.62 80 SER A C 1
ATOM 596 O O . SER A 1 80 ? -14.312 -17.141 -14.141 1 94.62 80 SER A O 1
ATOM 598 N N . ALA A 1 81 ? -12.414 -16.219 -13.625 1 96.12 81 ALA A N 1
ATOM 599 C CA . ALA A 1 81 ? -12.977 -14.875 -13.57 1 96.12 81 ALA A CA 1
ATOM 600 C C . ALA A 1 81 ? -13.516 -14.453 -14.93 1 96.12 81 ALA A C 1
ATOM 602 O O . ALA A 1 81 ? -14.57 -13.82 -15.023 1 96.12 81 ALA A O 1
ATOM 603 N N . ARG A 1 82 ? -12.766 -14.773 -15.953 1 95.25 82 ARG A N 1
ATOM 604 C CA . ARG A 1 82 ? -13.195 -14.422 -17.297 1 95.25 82 ARG A CA 1
ATOM 605 C C . ARG A 1 82 ? -14.484 -15.148 -17.672 1 95.25 82 ARG A C 1
ATOM 607 O O . ARG A 1 82 ? -15.359 -14.57 -18.312 1 95.25 82 ARG A O 1
ATOM 614 N N . ARG A 1 83 ? -14.602 -16.344 -17.359 1 93.19 83 ARG A N 1
ATOM 615 C CA . ARG A 1 83 ? -15.812 -17.109 -17.641 1 93.19 83 ARG A CA 1
ATOM 616 C C . ARG A 1 83 ? -17.016 -16.516 -16.938 1 93.19 83 ARG A C 1
ATOM 618 O O . ARG A 1 83 ? -18.094 -16.375 -17.531 1 93.19 83 ARG A O 1
ATOM 625 N N . SER A 1 84 ? -16.812 -16.234 -15.688 1 94 84 SER A N 1
ATOM 626 C CA . SER A 1 84 ? -17.875 -15.602 -14.93 1 94 84 SER A CA 1
ATOM 627 C C . SER A 1 84 ? -18.25 -14.25 -15.531 1 94 84 SER A C 1
ATOM 629 O O . SER A 1 84 ? -19.438 -13.898 -15.594 1 94 84 SER A O 1
ATOM 631 N N . PHE A 1 85 ? -17.312 -13.508 -15.938 1 96.19 85 PHE A N 1
ATOM 632 C CA . PHE A 1 85 ? -17.531 -12.211 -16.562 1 96.19 85 PHE A CA 1
ATOM 633 C C . PHE A 1 85 ? -18.391 -12.352 -17.812 1 96.19 85 PHE A C 1
ATOM 635 O O . PHE A 1 85 ? -19.359 -11.617 -18 1 96.19 85 PHE A O 1
ATOM 642 N N . ARG A 1 86 ? -18.094 -13.273 -18.641 1 94.19 86 ARG A N 1
ATOM 643 C CA . ARG A 1 86 ? -18.812 -13.484 -19.891 1 94.19 86 ARG A CA 1
ATOM 644 C C . ARG A 1 86 ? -20.234 -13.938 -19.625 1 94.19 86 ARG A C 1
ATOM 646 O O . ARG A 1 86 ? -21.172 -13.5 -20.312 1 94.19 86 ARG A O 1
ATOM 653 N N . LYS A 1 87 ? -20.406 -14.742 -18.641 1 93.69 87 LYS A N 1
ATOM 654 C CA . LYS A 1 87 ? -21.75 -15.25 -18.312 1 93.69 87 LYS A CA 1
ATOM 655 C C . LYS A 1 87 ? -22.656 -14.133 -17.812 1 93.69 87 LYS A C 1
ATOM 657 O O . LYS A 1 87 ? -23.797 -14 -18.266 1 93.69 87 LYS A O 1
ATOM 662 N N . PHE A 1 88 ? -22.141 -13.367 -16.938 1 95.56 88 PHE A N 1
ATOM 663 C CA . PHE A 1 88 ? -22.938 -12.273 -16.391 1 95.56 88 PHE A CA 1
ATOM 664 C C . PHE A 1 88 ? -23.25 -11.242 -17.469 1 95.56 88 PHE A C 1
ATOM 666 O O . PHE A 1 88 ? -24.359 -10.695 -17.516 1 95.56 88 PHE A O 1
ATOM 673 N N . ARG A 1 89 ? -22.312 -11.008 -18.281 1 94.44 89 ARG A N 1
ATOM 674 C CA . ARG A 1 89 ? -22.531 -10.047 -19.359 1 94.44 89 ARG A CA 1
ATOM 675 C C . ARG A 1 89 ? -23.547 -10.578 -20.359 1 94.44 89 ARG A C 1
ATOM 677 O O . ARG A 1 89 ? -24.359 -9.812 -20.891 1 94.44 89 ARG A O 1
ATOM 684 N N . ALA A 1 90 ? -23.469 -11.82 -20.656 1 93.94 90 ALA A N 1
ATOM 685 C CA . ALA A 1 90 ? -24.406 -12.453 -21.578 1 93.94 90 ALA A CA 1
ATOM 686 C C . ALA A 1 90 ? -25.844 -12.383 -21.031 1 93.94 90 ALA A C 1
ATOM 688 O O . ALA A 1 90 ? -26.797 -12.32 -21.812 1 93.94 90 ALA A O 1
ATOM 689 N N . GLU A 1 91 ? -26 -12.344 -19.734 1 94 91 GLU A N 1
ATOM 690 C CA . GLU A 1 91 ? -27.312 -12.273 -19.109 1 94 91 GLU A CA 1
ATOM 691 C C . GLU A 1 91 ? -27.781 -10.82 -18.969 1 94 91 GLU A C 1
ATOM 693 O O . GLU A 1 91 ? -28.828 -10.555 -18.375 1 94 91 GLU A O 1
ATOM 698 N N . GLY A 1 92 ? -26.938 -9.82 -19.312 1 91.88 92 GLY A N 1
ATOM 699 C CA . GLY A 1 92 ? -27.391 -8.438 -19.391 1 91.88 92 GLY A CA 1
ATOM 700 C C . GLY A 1 92 ? -26.844 -7.57 -18.266 1 91.88 92 GLY A C 1
ATOM 701 O O . GLY A 1 92 ? -27.234 -6.41 -18.125 1 91.88 92 GLY A O 1
ATOM 702 N N . HIS A 1 93 ? -26.062 -8.078 -17.469 1 93.62 93 HIS A N 1
ATOM 703 C CA . HIS A 1 93 ? -25.469 -7.277 -16.406 1 93.62 93 HIS A CA 1
ATOM 704 C C . HIS A 1 93 ? -24.203 -6.582 -16.875 1 93.62 93 HIS A C 1
ATOM 706 O O . HIS A 1 93 ? -23.094 -7.074 -16.656 1 93.62 93 HIS A O 1
ATOM 712 N N . ALA A 1 94 ? -24.312 -5.441 -17.391 1 91.19 94 ALA A N 1
ATOM 713 C CA . ALA A 1 94 ? -23.203 -4.711 -18 1 91.19 94 ALA A CA 1
ATOM 714 C C . ALA A 1 94 ? -22.281 -4.121 -16.953 1 91.19 94 ALA A C 1
ATOM 716 O O . ALA A 1 94 ? -21.125 -3.801 -17.234 1 91.19 94 ALA A O 1
ATOM 717 N N . ASP A 1 95 ? -22.719 -4.004 -15.742 1 92.44 95 ASP A N 1
ATOM 718 C CA . ASP A 1 95 ? -21.922 -3.387 -14.688 1 92.44 95 ASP A CA 1
ATOM 719 C C . ASP A 1 95 ? -21 -4.406 -14.039 1 92.44 95 ASP A C 1
ATOM 721 O O . ASP A 1 95 ? -20.125 -4.047 -13.242 1 92.44 95 ASP A O 1
ATOM 725 N N . TRP A 1 96 ? -21.188 -5.668 -14.453 1 94.75 96 TRP A N 1
ATOM 726 C CA . TRP A 1 96 ? -20.312 -6.711 -13.914 1 94.75 96 TRP A CA 1
ATOM 727 C C . TRP A 1 96 ? -18.969 -6.73 -14.641 1 94.75 96 TRP A C 1
ATOM 729 O O . TRP A 1 96 ? -18.906 -6.98 -15.844 1 94.75 96 TRP A O 1
ATOM 739 N N . THR A 1 97 ? -17.938 -6.391 -13.945 1 95.38 97 THR A N 1
ATOM 740 C CA . THR A 1 97 ? -16.609 -6.328 -14.531 1 95.38 97 THR A CA 1
ATOM 741 C C . THR A 1 97 ? -15.766 -7.531 -14.094 1 95.38 97 THR A C 1
ATOM 743 O O . THR A 1 97 ? -16.203 -8.336 -13.273 1 95.38 97 THR A O 1
ATOM 746 N N . ILE A 1 98 ? -14.594 -7.699 -14.656 1 96.5 98 ILE A N 1
ATOM 747 C CA . ILE A 1 98 ? -13.688 -8.789 -14.336 1 96.5 98 ILE A CA 1
ATOM 748 C C . ILE A 1 98 ? -13.273 -8.703 -12.867 1 96.5 98 ILE A C 1
ATOM 750 O O . ILE A 1 98 ? -13.055 -9.727 -12.219 1 96.5 98 ILE A O 1
ATOM 754 N N . THR A 1 99 ? -13.258 -7.504 -12.352 1 95.62 99 THR A N 1
ATOM 755 C CA . THR A 1 99 ? -12.914 -7.312 -10.945 1 95.62 99 THR A CA 1
ATOM 756 C C . THR A 1 99 ? -13.984 -7.914 -10.039 1 95.62 99 THR A C 1
ATOM 758 O O . THR A 1 99 ? -13.672 -8.508 -9.008 1 95.62 99 THR A O 1
ATOM 761 N N . HIS A 1 100 ? -15.211 -7.773 -10.477 1 96.5 100 HIS A N 1
ATOM 762 C CA . HIS A 1 100 ? -16.297 -8.391 -9.734 1 96.5 100 HIS A CA 1
ATOM 763 C C . HIS A 1 100 ? -16.172 -9.906 -9.711 1 96.5 100 HIS A C 1
ATOM 765 O O . HIS A 1 100 ? -16.422 -10.539 -8.68 1 96.5 100 HIS A O 1
ATOM 771 N N . SER A 1 101 ? -15.742 -10.375 -10.852 1 97.06 101 SER A N 1
ATOM 772 C CA . SER A 1 101 ? -15.578 -11.82 -10.961 1 97.06 101 SER A CA 1
ATOM 773 C C . SER A 1 101 ? -14.461 -12.32 -10.055 1 97.06 101 SER A C 1
ATOM 775 O O . SER A 1 101 ? -14.609 -13.344 -9.383 1 97.06 101 SER A O 1
ATOM 777 N N . PHE A 1 102 ? -13.344 -11.648 -10.047 1 96.56 102 PHE A N 1
ATOM 778 C CA . PHE A 1 102 ? -12.242 -12.008 -9.156 1 96.56 102 PHE A CA 1
ATOM 779 C C . PHE A 1 102 ? -12.68 -11.93 -7.699 1 96.56 102 PHE A C 1
ATOM 781 O O . PHE A 1 102 ?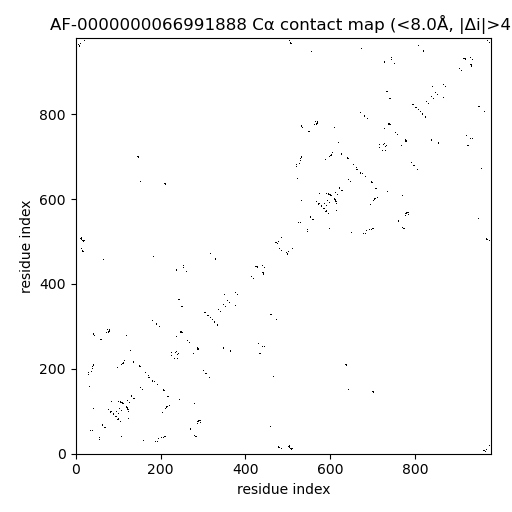 -12.352 -12.805 -6.898 1 96.56 102 PHE A O 1
ATOM 788 N N . PHE A 1 103 ? -13.406 -10.898 -7.398 1 96 103 PHE A N 1
ATOM 789 C CA . PHE A 1 103 ? -13.875 -10.719 -6.031 1 96 103 PHE A CA 1
ATOM 790 C C . PHE A 1 103 ? -14.773 -11.875 -5.609 1 96 103 PHE A C 1
ATOM 792 O O . PHE A 1 103 ? -14.688 -12.352 -4.477 1 96 103 PHE A O 1
ATOM 799 N N . ALA A 1 104 ? -15.578 -12.258 -6.492 1 96 104 ALA A N 1
ATOM 800 C CA . ALA A 1 104 ? -16.453 -13.391 -6.207 1 96 104 ALA A CA 1
ATOM 801 C C . ALA A 1 104 ? -15.648 -14.672 -6.012 1 96 104 ALA A C 1
ATOM 803 O O . ALA A 1 104 ? -15.875 -15.414 -5.055 1 96 104 ALA A O 1
ATOM 804 N N . ASP A 1 105 ? -14.695 -14.875 -6.891 1 95.19 105 ASP A N 1
ATOM 805 C CA . ASP A 1 105 ? -13.891 -16.094 -6.844 1 95.19 105 ASP A CA 1
ATOM 806 C C . ASP A 1 105 ? -13.023 -16.125 -5.59 1 95.19 105 ASP A C 1
ATOM 808 O O . ASP A 1 105 ? -12.586 -17.203 -5.156 1 95.19 105 ASP A O 1
ATOM 812 N N . MET A 1 106 ? -12.766 -15.016 -5.031 1 94.38 106 MET A N 1
ATOM 813 C CA . MET A 1 106 ? -11.953 -14.945 -3.818 1 94.38 106 MET A CA 1
ATOM 814 C C . MET A 1 106 ? -12.797 -15.234 -2.582 1 94.38 106 MET A C 1
ATOM 816 O O . MET A 1 106 ? -12.266 -15.383 -1.482 1 94.38 106 MET A O 1
ATOM 820 N N . GLY A 1 107 ? -14.031 -15.336 -2.719 1 93.25 107 GLY A N 1
ATOM 821 C CA . GLY A 1 107 ? -14.93 -15.547 -1.592 1 93.25 107 GLY A CA 1
ATOM 822 C C . GLY A 1 107 ? -15.461 -14.25 -1.008 1 93.25 107 GLY A C 1
ATOM 823 O O . GLY A 1 107 ? -15.797 -14.188 0.176 1 93.25 107 GLY A O 1
ATOM 824 N N . GLY A 1 108 ? -15.516 -13.281 -1.8 1 93.12 108 GLY A N 1
ATOM 825 C CA . GLY A 1 108 ? -15.953 -11.977 -1.329 1 93.12 108 GLY A CA 1
ATOM 826 C C . GLY A 1 108 ? -17.438 -11.914 -1.035 1 93.12 108 GLY A C 1
ATOM 827 O O . GLY A 1 108 ? -17.875 -11.102 -0.217 1 93.12 108 GLY A O 1
ATOM 828 N N . PHE A 1 109 ? -18.25 -12.719 -1.715 1 95.44 109 PHE A N 1
ATOM 829 C CA . PHE A 1 109 ? -19.688 -12.797 -1.466 1 95.44 109 PHE A CA 1
ATOM 830 C C . PHE A 1 109 ? -20.016 -14 -0.602 1 95.44 109 PHE A C 1
ATOM 832 O O . PHE A 1 109 ? -19.578 -15.117 -0.89 1 95.44 109 PHE A O 1
ATOM 839 N N . VAL A 1 110 ? -20.734 -13.758 0.45 1 95.06 110 VAL A N 1
ATOM 840 C CA . VAL A 1 110 ? -21.125 -14.82 1.363 1 95.06 110 VAL A CA 1
ATOM 841 C C . VAL A 1 110 ? -22.656 -14.961 1.368 1 95.06 110 VAL A C 1
ATOM 843 O O . VAL A 1 110 ? -23.375 -13.961 1.391 1 95.06 110 VAL A O 1
ATOM 846 N N . LEU A 1 111 ? -23.156 -16.141 1.388 1 95.5 111 LEU A N 1
ATOM 847 C CA . LEU A 1 111 ? -24.578 -16.422 1.313 1 95.5 111 LEU A CA 1
ATOM 848 C C . LEU A 1 111 ? -25.141 -16.734 2.695 1 95.5 111 LEU A C 1
ATOM 850 O O . LEU A 1 111 ? -24.609 -17.578 3.412 1 95.5 111 LEU A O 1
ATOM 854 N N . GLU A 1 112 ? -26.094 -15.984 3.041 1 94.75 112 GLU A N 1
ATOM 855 C CA . GLU A 1 112 ? -26.922 -16.281 4.211 1 94.75 112 GLU A CA 1
ATOM 856 C C . GLU A 1 112 ? -28.312 -16.75 3.799 1 94.75 112 GLU A C 1
ATOM 858 O O . GLU A 1 112 ? -29.047 -15.992 3.164 1 94.75 112 GLU A O 1
ATOM 863 N N . ALA A 1 113 ? -28.609 -17.938 4.023 1 93.75 113 ALA A N 1
ATOM 864 C CA . ALA A 1 113 ? -29.906 -18.531 3.686 1 93.75 113 ALA A CA 1
ATOM 865 C C . ALA A 1 113 ? -30.469 -19.328 4.863 1 93.75 113 ALA A C 1
ATOM 867 O O . ALA A 1 113 ? -29.719 -19.812 5.703 1 93.75 113 ALA A O 1
ATOM 868 N N . PRO A 1 114 ? -31.828 -19.328 4.852 1 93.88 114 PRO A N 1
ATOM 869 C CA . PRO A 1 114 ? -32.406 -20.188 5.883 1 93.88 114 PRO A CA 1
ATOM 870 C C . PRO A 1 114 ? -32 -21.656 5.746 1 93.88 114 PRO A C 1
ATOM 872 O O . PRO A 1 114 ? -32.031 -22.203 4.645 1 93.88 114 PRO A O 1
ATOM 875 N N . GLY A 1 115 ? -31.531 -22.25 6.84 1 90.31 115 GLY A N 1
ATOM 876 C CA . GLY A 1 115 ? -31.078 -23.641 6.824 1 90.31 115 GLY A CA 1
ATOM 877 C C . GLY A 1 115 ? -29.578 -23.781 6.969 1 90.31 115 GLY A C 1
ATOM 878 O O . GLY A 1 115 ? -29.094 -24.859 7.289 1 90.31 115 GLY A O 1
ATOM 879 N N . LEU A 1 116 ? -28.969 -22.719 6.613 1 90.69 116 LEU A N 1
ATOM 880 C CA . LEU A 1 116 ? -27.516 -22.719 6.777 1 90.69 116 LEU A CA 1
ATOM 881 C C . LEU A 1 116 ? -27.125 -22.234 8.172 1 90.69 116 LEU A C 1
ATOM 883 O O . LEU A 1 116 ? -27.578 -21.172 8.609 1 90.69 116 LEU A O 1
ATOM 887 N N . GLU A 1 117 ? -26.391 -22.969 8.906 1 86.56 117 GLU A N 1
ATOM 888 C CA . GLU A 1 117 ? -25.938 -22.578 10.234 1 86.56 117 GLU A CA 1
ATOM 889 C C . GLU A 1 117 ? -24.984 -21.375 10.164 1 86.56 117 GLU A C 1
ATOM 891 O O . GLU A 1 117 ? -25.031 -20.5 11.016 1 86.56 117 GLU A O 1
ATOM 896 N N . GLN A 1 118 ? -24.156 -21.391 9.156 1 88.75 118 GLN A N 1
ATOM 897 C CA . GLN A 1 118 ? -23.203 -20.312 8.938 1 88.75 118 GLN A CA 1
ATOM 898 C C . GLN A 1 118 ? -23.188 -19.891 7.469 1 88.75 118 GLN A C 1
ATOM 900 O O . GLN A 1 118 ? -23.469 -20.703 6.578 1 88.75 118 GLN A O 1
ATOM 905 N N . PRO A 1 119 ? -22.922 -18.625 7.309 1 91.81 119 PRO A N 1
ATOM 906 C CA . PRO A 1 119 ? -22.828 -18.172 5.914 1 91.81 119 PRO A CA 1
ATOM 907 C C . PRO A 1 119 ? -21.688 -18.859 5.152 1 91.81 119 PRO A C 1
ATOM 909 O O . PRO A 1 119 ? -20.641 -19.156 5.734 1 91.81 119 PRO A O 1
ATOM 912 N N . ILE A 1 120 ? -21.906 -19.109 3.943 1 93.12 120 ILE A N 1
ATOM 913 C CA . ILE A 1 120 ? -20.922 -19.812 3.137 1 93.12 120 ILE A CA 1
ATOM 914 C C . ILE A 1 120 ? -20.406 -18.906 2.029 1 93.12 120 ILE A C 1
ATOM 916 O O . ILE A 1 120 ? -21.172 -18.125 1.456 1 93.12 120 ILE A O 1
ATOM 920 N N . PRO A 1 121 ? -19.125 -18.938 1.708 1 93.81 121 PRO A N 1
ATOM 921 C CA . PRO A 1 121 ? -18.578 -18.141 0.606 1 93.81 121 PRO A CA 1
ATOM 922 C C . PRO A 1 121 ? -18.984 -18.672 -0.765 1 93.81 121 PRO A C 1
ATOM 924 O O . PRO A 1 121 ? -19.141 -19.891 -0.938 1 93.81 121 PRO A O 1
ATOM 927 N N . LEU A 1 122 ? -19.203 -17.766 -1.66 1 94.12 122 LEU A N 1
ATOM 928 C CA . LEU A 1 122 ? -19.625 -18.125 -3.01 1 94.12 122 LEU A CA 1
ATOM 929 C C . LEU A 1 122 ? -18.516 -17.828 -4.02 1 94.12 122 LEU A C 1
ATOM 931 O O . LEU A 1 122 ? -17.781 -16.859 -3.873 1 94.12 122 LEU A O 1
ATOM 935 N N . ASP A 1 123 ? -18.375 -18.703 -4.977 1 93.81 123 ASP A N 1
ATOM 936 C CA . ASP A 1 123 ? -17.5 -18.422 -6.109 1 93.81 123 ASP A CA 1
ATOM 937 C C . ASP A 1 123 ? -18.281 -17.781 -7.254 1 93.81 123 ASP A C 1
ATOM 939 O O . ASP A 1 123 ? -19.5 -17.594 -7.152 1 93.81 123 ASP A O 1
ATOM 943 N N . GLY A 1 124 ? -17.641 -17.344 -8.281 1 93.44 124 GLY A N 1
ATOM 944 C CA . GLY A 1 124 ? -18.281 -16.672 -9.406 1 93.44 124 GLY A CA 1
ATOM 945 C C . GLY A 1 124 ? -19.344 -17.5 -10.078 1 93.44 124 GLY A C 1
ATOM 946 O O . GLY A 1 124 ? -20.422 -17 -10.398 1 93.44 124 GLY A O 1
ATOM 947 N N . GLU A 1 125 ? -19.141 -18.75 -10.227 1 92.94 125 GLU A N 1
ATOM 948 C CA . GLU A 1 125 ? -20.078 -19.656 -10.891 1 92.94 125 GLU A CA 1
ATOM 949 C C . GLU A 1 125 ? -21.312 -19.906 -10.016 1 92.94 125 GLU A C 1
ATOM 951 O O . GLU A 1 125 ? -22.438 -19.953 -10.523 1 92.94 125 GLU A O 1
ATOM 956 N N . GLN A 1 126 ? -21.062 -20.078 -8.789 1 93.56 126 GLN A N 1
ATOM 957 C CA . GLN A 1 126 ? -22.156 -20.297 -7.855 1 93.56 126 GLN A CA 1
ATOM 958 C C . GLN A 1 126 ? -23.047 -19.062 -7.754 1 93.56 126 GLN A C 1
ATOM 960 O O . GLN A 1 126 ? -24.281 -19.172 -7.715 1 93.56 126 GLN A O 1
ATOM 965 N N . LEU A 1 127 ? -22.406 -17.938 -7.711 1 95.5 127 LEU A N 1
ATOM 966 C CA . LEU A 1 127 ? -23.172 -16.688 -7.645 1 95.5 127 LEU A CA 1
ATOM 967 C C . LEU A 1 127 ? -24.016 -16.5 -8.898 1 95.5 127 LEU A C 1
ATOM 969 O O . LEU A 1 127 ? -25.172 -16.078 -8.812 1 95.5 127 LEU A O 1
ATOM 973 N N . PHE A 1 128 ? -23.438 -16.812 -10.023 1 94.81 128 PHE A N 1
ATOM 974 C CA . PHE A 1 128 ? -24.172 -16.688 -11.281 1 94.81 128 PHE A CA 1
ATOM 975 C C . PHE A 1 128 ? -25.406 -17.578 -11.289 1 94.81 128 PHE A C 1
ATOM 977 O O . PHE A 1 128 ? -26.484 -17.156 -11.695 1 94.81 128 PHE A O 1
ATOM 984 N N . TYR A 1 129 ? -25.25 -18.844 -10.852 1 92.81 129 TYR A N 1
ATOM 985 C CA . TYR A 1 129 ? -26.344 -19.797 -10.789 1 92.81 129 TYR A CA 1
ATOM 986 C C . TYR A 1 129 ? -27.469 -19.281 -9.898 1 92.81 129 TYR A C 1
ATOM 988 O O . TYR A 1 129 ? -28.641 -19.375 -10.266 1 92.81 129 TYR A O 1
ATOM 996 N N . LEU A 1 130 ? -27.125 -18.734 -8.766 1 94.5 130 LEU A N 1
ATOM 997 C CA . LEU A 1 130 ? -28.109 -18.266 -7.801 1 94.5 130 LEU A CA 1
ATOM 998 C C . LEU A 1 130 ? -28.812 -17.016 -8.312 1 94.5 130 LEU A C 1
ATOM 1000 O O . LEU A 1 130 ? -30.016 -16.844 -8.109 1 94.5 130 LEU A O 1
ATOM 1004 N N . VAL A 1 131 ? -28.094 -16.109 -8.977 1 94.88 131 VAL A N 1
ATOM 1005 C CA . VAL A 1 131 ? -28.672 -14.875 -9.5 1 94.88 131 VAL A CA 1
ATOM 1006 C C . VAL A 1 131 ? -29.562 -15.188 -10.703 1 94.88 131 VAL A C 1
ATOM 1008 O O . VAL A 1 131 ? -30.656 -14.625 -10.828 1 94.88 131 VAL A O 1
ATOM 1011 N N . LYS A 1 132 ? -29.094 -16.062 -11.57 1 92.94 132 LYS A N 1
ATOM 1012 C CA . LYS A 1 132 ? -29.859 -16.422 -12.766 1 92.94 132 LYS A CA 1
ATOM 1013 C C . LYS A 1 132 ? -31.203 -17.047 -12.398 1 92.94 132 LYS A C 1
ATOM 1015 O O . LYS A 1 132 ? -32.219 -16.766 -13.047 1 92.94 132 LYS A O 1
ATOM 1020 N N . ARG A 1 133 ? -31.234 -17.828 -11.383 1 92.69 133 ARG A N 1
ATOM 1021 C CA . ARG A 1 133 ? -32.438 -18.516 -10.953 1 92.69 133 ARG A CA 1
ATOM 1022 C C . ARG A 1 133 ? -33.25 -17.656 -9.969 1 92.69 133 ARG A C 1
ATOM 1024 O O . ARG A 1 133 ? -34.219 -18.125 -9.391 1 92.69 133 ARG A O 1
ATOM 1031 N N . LYS A 1 134 ? -32.719 -16.453 -9.562 1 92.75 134 LYS A N 1
ATOM 1032 C CA . LYS A 1 134 ? -33.406 -15.445 -8.758 1 92.75 134 LYS A CA 1
ATOM 1033 C C . LYS A 1 134 ? -33.531 -15.891 -7.305 1 92.75 134 LYS A C 1
ATOM 1035 O O . LYS A 1 134 ? -34.531 -15.648 -6.66 1 92.75 134 LYS A O 1
ATOM 1040 N N . TYR A 1 135 ? -32.594 -16.703 -6.93 1 93.81 135 TYR A N 1
ATOM 1041 C CA . TYR A 1 135 ? -32.531 -17.062 -5.516 1 93.81 135 TYR A CA 1
ATOM 1042 C C . TYR A 1 135 ? -31.922 -15.922 -4.695 1 93.81 135 TYR A C 1
ATOM 1044 O O . TYR A 1 135 ? -32.219 -15.773 -3.512 1 93.81 135 TYR A O 1
ATOM 1052 N N . VAL A 1 136 ? -30.969 -15.266 -5.328 1 94.25 136 VAL A N 1
ATOM 1053 C CA . VAL A 1 136 ? -30.328 -14.109 -4.723 1 94.25 136 VAL A CA 1
ATOM 1054 C C . VAL A 1 136 ? -30.422 -12.906 -5.664 1 94.25 136 VAL A C 1
ATOM 1056 O O . VAL A 1 136 ? -30.375 -13.07 -6.887 1 94.25 136 VAL A O 1
ATOM 1059 N N . GLU A 1 137 ? -30.578 -11.781 -5.055 1 92.94 137 GLU A N 1
ATOM 1060 C CA . GLU A 1 137 ? -30.609 -10.562 -5.859 1 92.94 137 GLU A CA 1
ATOM 1061 C C . GLU A 1 137 ? -29.203 -10.203 -6.363 1 92.94 137 GLU A C 1
ATOM 1063 O O . GLU A 1 137 ? -28.203 -10.484 -5.695 1 92.94 137 GLU A O 1
ATOM 1068 N N . TYR A 1 138 ? -29.203 -9.68 -7.551 1 93.06 138 TYR A N 1
ATOM 1069 C CA . TYR A 1 138 ? -27.953 -9.188 -8.109 1 93.06 138 TYR A CA 1
ATOM 1070 C C . TYR A 1 138 ? -27.266 -8.219 -7.152 1 93.06 138 TYR A C 1
ATOM 1072 O O . TYR A 1 138 ? -27.906 -7.293 -6.641 1 93.06 138 TYR A O 1
ATOM 1080 N N . PRO A 1 139 ? -26 -8.555 -6.867 1 91.38 139 PRO A N 1
ATOM 1081 C CA . PRO A 1 139 ? -25.312 -7.676 -5.922 1 91.38 139 PRO A CA 1
ATOM 1082 C C . PRO A 1 139 ? -25.125 -6.262 -6.465 1 91.38 139 PRO A C 1
ATOM 1084 O O . PRO A 1 139 ? -24.609 -6.09 -7.574 1 91.38 139 PRO A O 1
ATOM 1087 N N . ASN A 1 140 ? -25.5 -5.289 -5.73 1 88 140 ASN A N 1
ATOM 1088 C CA . ASN A 1 140 ? -25.359 -3.889 -6.109 1 88 140 ASN A CA 1
ATOM 1089 C C . ASN A 1 140 ? -24.062 -3.287 -5.586 1 88 140 ASN A C 1
ATOM 1091 O O . ASN A 1 140 ? -24.078 -2.449 -4.68 1 88 140 ASN A O 1
ATOM 1095 N N . VAL A 1 141 ? -22.984 -3.777 -6.113 1 89.62 141 VAL A N 1
ATOM 1096 C CA . VAL A 1 141 ? -21.672 -3.273 -5.73 1 89.62 141 VAL A CA 1
ATOM 1097 C C . VAL A 1 141 ? -20.984 -2.652 -6.945 1 89.62 141 VAL A C 1
ATOM 1099 O O . VAL A 1 141 ? -20.875 -3.285 -7.996 1 89.62 141 VAL A O 1
ATOM 1102 N N . THR A 1 142 ? -20.547 -1.44 -6.809 1 88.75 142 THR A N 1
ATOM 1103 C CA . THR A 1 142 ? -19.891 -0.753 -7.91 1 88.75 142 THR A CA 1
ATOM 1104 C C . THR A 1 142 ? -18.406 -1.101 -7.953 1 88.75 142 THR A C 1
ATOM 1106 O O . THR A 1 142 ? -17.844 -1.561 -6.957 1 88.75 142 THR A O 1
ATOM 1109 N N . LYS A 1 143 ? -17.859 -0.974 -9.141 1 90.06 143 LYS A N 1
ATOM 1110 C CA . LYS A 1 143 ? -16.438 -1.216 -9.312 1 90.06 143 LYS A CA 1
ATOM 1111 C C . LYS A 1 143 ? -15.609 -0.303 -8.406 1 90.06 143 LYS A C 1
ATOM 1113 O O . LYS A 1 143 ? -14.586 -0.717 -7.871 1 90.06 143 LYS A O 1
ATOM 1118 N N . GLN A 1 144 ? -16.047 0.895 -8.125 1 84.81 144 GLN A N 1
ATOM 1119 C CA . GLN A 1 144 ? -15.328 1.853 -7.293 1 84.81 144 GLN A CA 1
ATOM 1120 C C . GLN A 1 144 ? -15.258 1.375 -5.848 1 84.81 144 GLN A C 1
ATOM 1122 O O . GLN A 1 144 ? -14.242 1.575 -5.168 1 84.81 144 GLN A O 1
ATOM 1127 N N . GLU A 1 145 ? -16.266 0.751 -5.461 1 85.44 145 GLU A N 1
ATOM 1128 C CA . GLU A 1 145 ? -16.281 0.224 -4.102 1 85.44 145 GLU A CA 1
ATOM 1129 C C . GLU A 1 145 ? -15.289 -0.92 -3.938 1 85.44 145 GLU A C 1
ATOM 1131 O O . GLU A 1 145 ? -14.648 -1.05 -2.893 1 85.44 145 GLU A O 1
ATOM 1136 N N . LEU A 1 146 ? -15.211 -1.71 -4.984 1 88.75 146 LEU A N 1
ATOM 1137 C CA . LEU A 1 146 ? -14.266 -2.82 -4.934 1 88.75 146 LEU A CA 1
ATOM 1138 C C . LEU A 1 146 ? -12.828 -2.316 -5.016 1 88.75 146 LEU A C 1
ATOM 1140 O O . LEU A 1 146 ? -11.945 -2.836 -4.332 1 88.75 146 LEU A O 1
ATOM 1144 N N . ASP A 1 147 ? -12.648 -1.307 -5.852 1 85 147 ASP A N 1
ATOM 1145 C CA . ASP A 1 147 ? -11.312 -0.721 -5.977 1 85 147 ASP A CA 1
ATOM 1146 C C . ASP A 1 147 ? -10.875 -0.069 -4.668 1 85 147 ASP A C 1
ATOM 1148 O O . ASP A 1 147 ? -9.688 -0.042 -4.348 1 85 147 ASP A O 1
ATOM 1152 N N . ASP A 1 148 ? -11.828 0.392 -3.953 1 83.31 148 ASP A N 1
ATOM 1153 C CA . ASP A 1 148 ? -11.539 1.031 -2.674 1 83.31 148 ASP A CA 1
ATOM 1154 C C . ASP A 1 148 ? -11.07 0.008 -1.642 1 83.31 148 ASP A C 1
ATOM 1156 O O . ASP A 1 148 ? -10.359 0.356 -0.692 1 83.31 148 ASP A O 1
ATOM 1160 N N . ARG A 1 149 ? -11.516 -1.191 -1.836 1 84.44 149 ARG A N 1
ATOM 1161 C CA . ARG A 1 149 ? -11.125 -2.24 -0.898 1 84.44 149 ARG A CA 1
ATOM 1162 C C . ARG A 1 149 ? -9.75 -2.803 -1.246 1 84.44 149 ARG A C 1
ATOM 1164 O O . ARG A 1 149 ? -9.164 -3.547 -0.459 1 84.44 149 ARG A O 1
ATOM 1171 N N . ASP A 1 150 ? -9.312 -2.488 -2.4 1 84.94 150 ASP A N 1
ATOM 1172 C CA . ASP A 1 150 ? -8 -2.932 -2.85 1 84.94 150 ASP A CA 1
ATOM 1173 C C . ASP A 1 150 ? -6.887 -2.215 -2.086 1 84.94 150 ASP A C 1
ATOM 1175 O O . ASP A 1 150 ? -6.777 -0.989 -2.143 1 84.94 150 ASP A O 1
ATOM 1179 N N . LYS A 1 151 ? -6.113 -2.893 -1.312 1 75.12 151 LYS A N 1
ATOM 1180 C CA . LYS A 1 151 ? -5.078 -2.314 -0.459 1 75.12 151 LYS A CA 1
ATOM 1181 C C . LYS A 1 151 ? -3.754 -2.193 -1.207 1 75.12 151 LYS A C 1
ATOM 1183 O O . LYS A 1 151 ? -2.729 -1.855 -0.612 1 75.12 151 LYS A O 1
ATOM 1188 N N . SER A 1 152 ? -3.848 -2.57 -2.428 1 67.75 152 SER A N 1
ATOM 1189 C CA . SER A 1 152 ? -2.594 -2.441 -3.164 1 67.75 152 SER A CA 1
ATOM 1190 C C . SER A 1 152 ? -2.109 -0.996 -3.182 1 67.75 152 SER A C 1
ATOM 1192 O O . SER A 1 152 ? -2.863 -0.088 -3.541 1 67.75 152 SER A O 1
ATOM 1194 N N . ASP A 1 153 ? -1.021 -0.768 -2.408 1 67.5 153 ASP A N 1
ATOM 1195 C CA . ASP A 1 153 ? -0.466 0.582 -2.365 1 67.5 153 ASP A CA 1
ATOM 1196 C C . ASP A 1 153 ? 0.275 0.914 -3.658 1 67.5 153 ASP A C 1
ATOM 1198 O O . ASP A 1 153 ? 1.087 0.118 -4.137 1 67.5 153 ASP A O 1
ATOM 1202 N N . GLY A 1 154 ? -0.083 1.889 -4.285 1 75.12 154 GLY A N 1
ATOM 1203 C CA . GLY A 1 154 ? 0.56 2.389 -5.492 1 75.12 154 GLY A CA 1
ATOM 1204 C C . GLY A 1 154 ? 2.057 2.576 -5.336 1 75.12 154 GLY A C 1
ATOM 1205 O O . GLY A 1 154 ? 2.822 2.297 -6.258 1 75.12 154 GLY A O 1
ATOM 1206 N N . LEU A 1 155 ? 2.482 2.789 -4.109 1 80.69 155 LEU A N 1
ATOM 1207 C CA . LEU A 1 155 ? 3.898 3.068 -3.898 1 80.69 155 LEU A CA 1
ATOM 1208 C C . LEU A 1 155 ? 4.711 1.779 -3.904 1 80.69 155 LEU A C 1
ATOM 1210 O O . LEU A 1 155 ? 5.785 1.721 -4.508 1 80.69 155 LEU A O 1
ATOM 1214 N N . SER A 1 156 ? 4.199 0.763 -3.221 1 83.94 156 SER A N 1
ATOM 1215 C CA . SER A 1 156 ? 4.906 -0.513 -3.203 1 83.94 156 SER A CA 1
ATOM 1216 C C . SER A 1 156 ? 5.051 -1.086 -4.609 1 83.94 156 SER A C 1
ATOM 1218 O O . SER A 1 156 ? 6.098 -1.632 -4.961 1 83.94 156 SER A O 1
ATOM 1220 N N . ARG A 1 157 ? 4.059 -0.95 -5.375 1 84.69 157 ARG A N 1
ATOM 1221 C CA . ARG A 1 157 ? 4.102 -1.42 -6.758 1 84.69 157 ARG A CA 1
ATOM 1222 C C . ARG A 1 157 ? 5.086 -0.601 -7.582 1 84.69 157 ARG A C 1
ATOM 1224 O O . ARG A 1 157 ? 5.812 -1.149 -8.414 1 84.69 157 ARG A O 1
ATOM 1231 N N . LEU A 1 158 ? 5.078 0.635 -7.289 1 84.25 158 LEU A N 1
ATOM 1232 C CA . LEU A 1 158 ? 6 1.51 -8.008 1 84.25 158 LEU A CA 1
ATOM 1233 C C . LEU A 1 158 ? 7.449 1.172 -7.672 1 84.25 158 LEU A C 1
ATOM 1235 O O . LEU A 1 158 ? 8.289 1.069 -8.562 1 84.25 158 LEU A O 1
ATOM 1239 N N . ILE A 1 159 ? 7.672 0.976 -6.414 1 86.62 159 ILE A N 1
ATOM 1240 C CA . ILE A 1 159 ? 9.016 0.642 -5.961 1 86.62 159 ILE A CA 1
ATOM 1241 C C . ILE A 1 159 ? 9.445 -0.697 -6.559 1 86.62 159 ILE A C 1
ATOM 1243 O O . ILE A 1 159 ? 10.586 -0.845 -7.012 1 86.62 159 ILE A O 1
ATOM 1247 N N . THR A 1 160 ? 8.547 -1.596 -6.59 1 89.12 160 THR A N 1
ATOM 1248 C CA . THR A 1 160 ? 8.859 -2.928 -7.094 1 89.12 160 THR A CA 1
ATOM 1249 C C . THR A 1 160 ? 9.125 -2.889 -8.594 1 89.12 160 THR A C 1
ATOM 1251 O O . THR A 1 160 ? 10.094 -3.477 -9.078 1 89.12 160 THR A O 1
ATOM 1254 N N . VAL A 1 161 ? 8.32 -2.195 -9.289 1 88.94 161 VAL A N 1
ATOM 1255 C CA . VAL A 1 161 ? 8.492 -2.098 -10.734 1 88.94 161 VAL A CA 1
ATOM 1256 C C . VAL A 1 161 ? 9.781 -1.352 -11.055 1 88.94 161 VAL A C 1
ATOM 1258 O O . VAL A 1 161 ? 10.508 -1.728 -11.977 1 88.94 161 VAL A O 1
ATOM 1261 N N . PHE A 1 162 ? 10.039 -0.368 -10.289 1 88.69 162 PHE A N 1
ATOM 1262 C CA . PHE A 1 162 ? 11.273 0.387 -10.492 1 88.69 162 PHE A CA 1
ATOM 1263 C C . PHE A 1 162 ? 12.492 -0.483 -10.203 1 88.69 162 PHE A C 1
ATOM 1265 O O . PHE A 1 162 ? 13.445 -0.502 -10.992 1 88.69 162 PHE A O 1
ATOM 1272 N N . GLN A 1 163 ? 12.445 -1.156 -9.109 1 90.38 163 GLN A N 1
ATOM 1273 C CA . GLN A 1 163 ? 13.547 -2.043 -8.734 1 90.38 163 GLN A CA 1
ATOM 1274 C C . GLN A 1 163 ? 13.719 -3.162 -9.758 1 90.38 163 GLN A C 1
ATOM 1276 O O . GLN A 1 163 ? 14.844 -3.488 -10.141 1 90.38 163 GLN A O 1
ATOM 1281 N N . ALA A 1 164 ? 12.625 -3.746 -10.18 1 92.44 164 ALA A N 1
ATOM 1282 C CA . ALA A 1 164 ? 12.68 -4.832 -11.148 1 92.44 164 ALA A CA 1
ATOM 1283 C C . ALA A 1 164 ? 13.227 -4.34 -12.492 1 92.44 164 ALA A C 1
ATOM 1285 O O . ALA A 1 164 ? 14.055 -5.008 -13.109 1 92.44 164 ALA A O 1
ATOM 1286 N N . THR A 1 165 ? 12.797 -3.188 -12.914 1 90.94 165 THR A N 1
ATOM 1287 C CA . THR A 1 165 ? 13.266 -2.615 -14.164 1 90.94 165 THR A CA 1
ATOM 1288 C C . THR A 1 165 ? 14.75 -2.268 -14.078 1 90.94 165 THR A C 1
ATOM 1290 O O . THR A 1 165 ? 15.516 -2.555 -15 1 90.94 165 THR A O 1
ATOM 1293 N N . TRP A 1 166 ? 15.125 -1.661 -12.961 1 91.06 166 TRP A N 1
ATOM 1294 C CA . TRP A 1 166 ? 16.531 -1.345 -12.75 1 91.06 166 TRP A CA 1
ATOM 1295 C C . TRP A 1 166 ? 17.391 -2.607 -12.789 1 91.06 166 TRP A C 1
ATOM 1297 O O . TRP A 1 166 ? 18.469 -2.613 -13.383 1 91.06 166 TRP A O 1
ATOM 1307 N N . PHE A 1 167 ? 16.938 -3.648 -12.172 1 92.38 167 PHE A N 1
ATOM 1308 C CA . PHE A 1 167 ? 17.688 -4.898 -12.109 1 92.38 167 PHE A CA 1
ATOM 1309 C C . PHE A 1 167 ? 17.859 -5.496 -13.5 1 92.38 167 PHE A C 1
ATOM 1311 O O . PHE A 1 167 ? 18.953 -5.941 -13.852 1 92.38 167 PHE A O 1
ATOM 1318 N N . VAL A 1 168 ? 16.812 -5.453 -14.289 1 92.75 168 VAL A N 1
ATOM 1319 C CA . VAL A 1 168 ? 16.875 -5.996 -15.641 1 92.75 168 VAL A CA 1
ATOM 1320 C C . VAL A 1 168 ? 17.844 -5.188 -16.484 1 92.75 168 VAL A C 1
ATOM 1322 O O . VAL A 1 168 ? 18.688 -5.754 -17.188 1 92.75 168 VAL A O 1
ATOM 1325 N N . VAL A 1 169 ? 17.766 -3.914 -16.359 1 91.62 169 VAL A N 1
ATOM 1326 C CA . VAL A 1 169 ? 18.656 -3.041 -17.109 1 91.62 169 VAL A CA 1
ATOM 1327 C C . VAL A 1 169 ? 20.094 -3.27 -16.672 1 91.62 169 VAL A C 1
ATOM 1329 O O . VAL A 1 169 ? 21.016 -3.297 -17.5 1 91.62 169 VAL A O 1
ATOM 1332 N N . SER A 1 170 ? 20.281 -3.453 -15.367 1 90.69 170 SER A N 1
ATOM 1333 C CA . SER A 1 170 ? 21.609 -3.697 -14.82 1 90.69 170 SER A CA 1
ATOM 1334 C C . SER A 1 170 ? 22.203 -4.988 -15.375 1 90.69 170 SER A C 1
ATOM 1336 O O . SER A 1 170 ? 23.375 -5.035 -15.734 1 90.69 170 SER A O 1
ATOM 1338 N N . VAL A 1 171 ? 21.469 -6.027 -15.5 1 90.75 171 VAL A N 1
ATOM 1339 C CA . VAL A 1 171 ? 21.938 -7.32 -15.984 1 90.75 171 VAL A CA 1
ATOM 1340 C C . VAL A 1 171 ? 22.234 -7.242 -17.484 1 90.75 171 VAL A C 1
ATOM 1342 O O . VAL A 1 171 ? 23.234 -7.77 -17.953 1 90.75 171 VAL A O 1
ATOM 1345 N N . ILE A 1 172 ? 21.359 -6.559 -18.203 1 90.38 172 ILE A N 1
ATOM 1346 C CA . ILE A 1 172 ? 21.562 -6.402 -19.641 1 90.38 172 ILE A CA 1
ATOM 1347 C C . ILE A 1 172 ? 22.828 -5.586 -19.906 1 90.38 172 ILE A C 1
ATOM 1349 O O . ILE A 1 172 ? 23.625 -5.93 -20.781 1 90.38 172 ILE A O 1
ATOM 1353 N N . ALA A 1 173 ? 23 -4.527 -19.172 1 90.94 173 ALA A N 1
ATOM 1354 C CA . ALA A 1 173 ? 24.188 -3.68 -19.328 1 90.94 173 ALA A CA 1
ATOM 1355 C C . ALA A 1 173 ? 25.469 -4.457 -19.016 1 90.94 173 ALA A C 1
ATOM 1357 O O . ALA A 1 173 ? 26.484 -4.297 -19.688 1 90.94 173 ALA A O 1
ATOM 1358 N N . ARG A 1 174 ? 25.438 -5.266 -18.047 1 90 174 ARG A N 1
ATOM 1359 C CA . ARG A 1 174 ? 26.578 -6.102 -17.703 1 90 174 ARG A CA 1
ATOM 1360 C C . ARG A 1 174 ? 26.922 -7.066 -18.844 1 90 174 ARG A C 1
ATOM 1362 O O . ARG A 1 174 ? 28.094 -7.262 -19.172 1 90 174 ARG A O 1
ATOM 1369 N N . GLY A 1 175 ? 25.922 -7.629 -19.406 1 88.31 175 GLY A N 1
ATOM 1370 C CA . GLY A 1 175 ? 26.125 -8.523 -20.531 1 88.31 175 GLY A CA 1
ATOM 1371 C C . GLY A 1 175 ? 26.75 -7.836 -21.734 1 88.31 175 GLY A C 1
ATOM 1372 O O . GLY A 1 175 ? 27.641 -8.391 -22.375 1 88.31 175 GLY A O 1
ATOM 1373 N N . ILE A 1 176 ? 26.375 -6.652 -21.953 1 90 176 ILE A N 1
ATOM 1374 C CA . ILE A 1 176 ? 26.859 -5.898 -23.109 1 90 176 ILE A CA 1
ATOM 1375 C C . ILE A 1 176 ? 28.312 -5.496 -22.875 1 90 176 ILE A C 1
ATOM 1377 O O . ILE A 1 176 ? 29.125 -5.492 -23.797 1 90 176 ILE A O 1
ATOM 1381 N N . GLN A 1 177 ? 28.656 -5.207 -21.609 1 90.06 177 GLN A N 1
ATOM 1382 C CA . GLN A 1 177 ? 30.016 -4.773 -21.281 1 90.06 177 GLN A CA 1
ATOM 1383 C C . GLN A 1 177 ? 30.938 -5.969 -21.062 1 90.06 177 GLN A C 1
ATOM 1385 O O . GLN A 1 177 ? 32.125 -5.801 -20.812 1 90.06 177 GLN A O 1
ATOM 1390 N N . GLY A 1 178 ? 30.391 -7.16 -21.156 1 87.25 178 GLY A N 1
ATOM 1391 C CA . GLY A 1 178 ? 31.188 -8.367 -21.031 1 87.25 178 GLY A CA 1
ATOM 1392 C C . GLY A 1 178 ? 31.531 -8.727 -19.594 1 87.25 178 GLY A C 1
ATOM 1393 O O . GLY A 1 178 ? 32.531 -9.375 -19.344 1 87.25 178 GLY A O 1
ATOM 1394 N N . LEU A 1 179 ? 30.812 -8.164 -18.688 1 89.25 179 LEU A N 1
ATOM 1395 C CA . LEU A 1 179 ? 31.031 -8.477 -17.281 1 89.25 179 LEU A CA 1
ATOM 1396 C C . LEU A 1 179 ? 30.328 -9.781 -16.891 1 89.25 179 LEU A C 1
ATOM 1398 O O . LEU A 1 179 ? 29.312 -10.133 -17.484 1 89.25 179 LEU A O 1
ATOM 1402 N N . THR A 1 180 ? 30.891 -10.477 -16 1 91 180 THR A N 1
ATOM 1403 C CA . THR A 1 180 ? 30.328 -11.758 -15.578 1 91 180 THR A CA 1
ATOM 1404 C C . THR A 1 180 ? 29.047 -11.547 -14.781 1 91 180 THR A C 1
ATOM 1406 O O . THR A 1 180 ? 29 -10.688 -13.891 1 91 180 THR A O 1
ATOM 1409 N N . ILE A 1 181 ? 28.047 -12.227 -15.141 1 91.94 181 ILE A N 1
ATOM 1410 C CA . ILE A 1 181 ? 26.781 -12.234 -14.414 1 91.94 181 ILE A CA 1
ATOM 1411 C C . ILE A 1 181 ? 26.75 -13.414 -13.453 1 91.94 181 ILE A C 1
ATOM 1413 O O . ILE A 1 181 ? 26.984 -14.555 -13.844 1 91.94 181 ILE A O 1
ATOM 1417 N N . THR A 1 182 ? 26.5 -13.141 -12.188 1 92.56 182 THR A N 1
ATOM 1418 C CA . THR A 1 182 ? 26.5 -14.195 -11.172 1 92.56 182 THR A CA 1
ATOM 1419 C C . THR A 1 182 ? 25.25 -15.047 -11.281 1 92.56 182 THR A C 1
ATOM 1421 O O . THR A 1 182 ? 24.25 -14.633 -11.891 1 92.56 182 THR A O 1
ATOM 1424 N N . THR A 1 183 ? 25.297 -16.219 -10.711 1 94.06 183 THR A N 1
ATOM 1425 C CA . THR A 1 183 ? 24.172 -17.141 -10.766 1 94.06 183 THR A CA 1
ATOM 1426 C C . THR A 1 183 ? 22.984 -16.594 -9.977 1 94.06 183 THR A C 1
ATOM 1428 O O . THR A 1 183 ? 21.828 -16.781 -10.367 1 94.06 183 THR A O 1
ATOM 1431 N N . ILE A 1 184 ? 23.234 -15.914 -8.891 1 94.56 184 ILE A N 1
ATOM 1432 C CA . ILE A 1 184 ? 22.141 -15.375 -8.078 1 94.56 184 ILE A CA 1
ATOM 1433 C C . ILE A 1 184 ? 21.406 -14.289 -8.852 1 94.56 184 ILE A C 1
ATOM 1435 O O . ILE A 1 184 ? 20.188 -14.148 -8.719 1 94.56 184 ILE A O 1
ATOM 1439 N N . GLU A 1 185 ? 22.141 -13.539 -9.633 1 95.5 185 GLU A N 1
ATOM 1440 C CA . GLU A 1 185 ? 21.5 -12.508 -10.461 1 95.5 185 GLU A CA 1
ATOM 1441 C C . GLU A 1 185 ? 20.625 -13.133 -11.539 1 95.5 185 GLU A C 1
ATOM 1443 O O . GLU A 1 185 ? 19.562 -12.602 -11.859 1 95.5 185 GLU A O 1
ATOM 1448 N N . ILE A 1 186 ? 21.078 -14.211 -12.055 1 95.19 186 ILE A N 1
ATOM 1449 C CA . ILE A 1 186 ? 20.312 -14.914 -13.07 1 95.19 186 ILE A CA 1
ATOM 1450 C C . ILE A 1 186 ? 19.031 -15.453 -12.453 1 95.19 186 ILE A C 1
ATOM 1452 O O . ILE A 1 186 ? 17.938 -15.32 -13.039 1 95.19 186 ILE A O 1
ATOM 1456 N N . THR A 1 187 ? 19.141 -16.062 -11.328 1 95.5 187 THR A N 1
ATOM 1457 C CA . THR A 1 187 ? 17.969 -16.562 -10.633 1 95.5 187 THR A CA 1
ATOM 1458 C C . THR A 1 187 ? 17.016 -15.43 -10.281 1 95.5 187 THR A C 1
ATOM 1460 O O . THR A 1 187 ? 15.797 -15.586 -10.367 1 95.5 187 THR A O 1
ATOM 1463 N N . THR A 1 188 ? 17.531 -14.305 -9.844 1 96.06 188 THR A N 1
ATOM 1464 C CA . THR A 1 188 ? 16.703 -13.148 -9.539 1 96.06 188 THR A CA 1
ATOM 1465 C C . THR A 1 188 ? 15.977 -12.656 -10.789 1 96.06 188 THR A C 1
ATOM 1467 O O . THR A 1 188 ? 14.805 -12.273 -10.719 1 96.06 188 THR A O 1
ATOM 1470 N N . LEU A 1 189 ? 16.672 -12.688 -11.883 1 95.88 189 LEU A N 1
ATOM 1471 C CA . LEU A 1 189 ? 16.062 -12.305 -13.148 1 95.88 189 LEU A CA 1
ATOM 1472 C C . LEU A 1 189 ? 14.859 -13.188 -13.469 1 95.88 189 LEU A C 1
ATOM 1474 O O . LEU A 1 189 ? 13.859 -12.711 -14.016 1 95.88 189 LEU A O 1
ATOM 1478 N N . SER A 1 190 ? 14.977 -14.445 -13.156 1 94.94 190 SER A N 1
ATOM 1479 C CA . SER A 1 190 ? 13.867 -15.359 -13.398 1 94.94 190 SER A CA 1
ATOM 1480 C C . SER A 1 190 ? 12.641 -14.969 -12.586 1 94.94 190 SER A C 1
ATOM 1482 O O . SER A 1 190 ? 11.508 -15.094 -13.062 1 94.94 190 SER A O 1
ATOM 1484 N N . PHE A 1 191 ? 12.812 -14.461 -11.375 1 95.12 191 PHE A N 1
ATOM 1485 C CA . PHE A 1 191 ? 11.695 -14.031 -10.539 1 95.12 191 PHE A CA 1
ATOM 1486 C C . PHE A 1 191 ? 11.047 -12.773 -11.117 1 95.12 191 PHE A C 1
ATOM 1488 O O . PHE A 1 191 ? 9.836 -12.57 -10.977 1 95.12 191 PHE A O 1
ATOM 1495 N N . VAL A 1 192 ? 11.828 -11.914 -11.766 1 94.69 192 VAL A N 1
ATOM 1496 C CA . VAL A 1 192 ? 11.297 -10.711 -12.391 1 94.69 192 VAL A CA 1
ATOM 1497 C C . VAL A 1 192 ? 10.352 -11.086 -13.523 1 94.69 192 VAL A C 1
ATOM 1499 O O . VAL A 1 192 ? 9.297 -10.469 -13.695 1 94.69 192 VAL A O 1
ATOM 1502 N N . VAL A 1 193 ? 10.711 -12.109 -14.242 1 92.88 193 VAL A N 1
ATOM 1503 C CA . VAL A 1 193 ? 9.867 -12.586 -15.336 1 92.88 193 VAL A CA 1
ATOM 1504 C C . VAL A 1 193 ? 8.523 -13.062 -14.781 1 92.88 193 VAL A C 1
ATOM 1506 O O . VAL A 1 193 ? 7.469 -12.727 -15.312 1 92.88 193 VAL A O 1
ATOM 1509 N N . ILE A 1 194 ? 8.594 -13.781 -13.727 1 90.81 194 ILE A N 1
ATOM 1510 C CA . ILE A 1 194 ? 7.391 -14.336 -13.125 1 90.81 194 ILE A CA 1
ATOM 1511 C C . ILE A 1 194 ? 6.543 -13.211 -12.539 1 90.81 194 ILE A C 1
ATOM 1513 O O . ILE A 1 194 ? 5.312 -13.258 -12.586 1 90.81 194 ILE A O 1
ATOM 1517 N N . LEU A 1 195 ? 7.207 -12.195 -12.008 1 91.62 195 LEU A N 1
ATOM 1518 C CA . LEU A 1 195 ? 6.5 -11.031 -11.492 1 91.62 195 LEU A CA 1
ATOM 1519 C C . LEU A 1 195 ? 5.641 -10.391 -12.586 1 91.62 195 LEU A C 1
ATOM 1521 O O . LEU A 1 195 ? 4.461 -10.109 -12.359 1 91.62 195 LEU A O 1
ATOM 1525 N N . PHE A 1 196 ? 6.207 -10.227 -13.734 1 91.56 196 PHE A N 1
ATOM 1526 C CA . PHE A 1 196 ? 5.477 -9.578 -14.812 1 91.56 196 PHE A CA 1
ATOM 1527 C C . PHE A 1 196 ? 4.34 -10.469 -15.305 1 91.56 196 PHE A C 1
ATOM 1529 O O . PHE A 1 196 ? 3.26 -9.969 -15.633 1 91.56 196 PHE A O 1
ATOM 1536 N N . GLY A 1 197 ? 4.566 -11.75 -15.328 1 93.12 197 GLY A N 1
ATOM 1537 C CA . GLY A 1 197 ? 3.516 -12.672 -15.727 1 93.12 197 GLY A CA 1
ATOM 1538 C C . GLY A 1 197 ? 2.352 -12.703 -14.758 1 93.12 197 GLY A C 1
ATOM 1539 O O . GLY A 1 197 ? 1.196 -12.547 -15.156 1 93.12 197 GLY A O 1
ATOM 1540 N N . THR A 1 198 ? 2.668 -12.867 -13.508 1 93.38 198 THR A N 1
ATOM 1541 C CA . THR A 1 198 ? 1.619 -12.961 -12.5 1 93.38 198 THR A CA 1
ATOM 1542 C C . THR A 1 198 ? 0.881 -11.633 -12.359 1 93.38 198 THR A C 1
ATOM 1544 O O . THR A 1 198 ? -0.334 -11.609 -12.156 1 93.38 198 THR A O 1
ATOM 1547 N N . SER A 1 199 ? 1.642 -10.547 -12.5 1 90.69 199 SER A N 1
ATOM 1548 C CA . SER A 1 199 ? 1.007 -9.234 -12.43 1 90.69 199 SER A CA 1
ATOM 1549 C C . SER A 1 199 ? 0.032 -9.031 -13.578 1 90.69 199 SER A C 1
ATOM 1551 O O . SER A 1 199 ? -0.994 -8.367 -13.422 1 90.69 199 SER A O 1
ATOM 1553 N N . TRP A 1 200 ? 0.326 -9.578 -14.672 1 92.56 200 TRP A N 1
ATOM 1554 C CA . TRP A 1 200 ? -0.567 -9.461 -15.812 1 92.56 200 TRP A CA 1
ATOM 1555 C C . TRP A 1 200 ? -1.832 -10.289 -15.602 1 92.56 200 TRP A C 1
ATOM 1557 O O . TRP A 1 200 ? -2.938 -9.828 -15.906 1 92.56 200 TRP A O 1
ATOM 1567 N N . TYR A 1 201 ? -1.706 -11.406 -15.039 1 95.12 201 TYR A N 1
ATOM 1568 C CA . TYR A 1 201 ? -2.857 -12.273 -14.812 1 95.12 201 TYR A CA 1
ATOM 1569 C C . TYR A 1 201 ? -3.736 -11.719 -13.695 1 95.12 201 TYR A C 1
ATOM 1571 O O . TYR A 1 201 ? -4.965 -11.805 -13.766 1 95.12 201 TYR A O 1
ATOM 1579 N N . TRP A 1 202 ? -3.143 -11.156 -12.68 1 93.44 202 TRP A N 1
ATOM 1580 C CA . TRP A 1 202 ? -3.881 -10.68 -11.516 1 93.44 202 TRP A CA 1
ATOM 1581 C C . TRP A 1 202 ? -4.023 -9.164 -11.539 1 93.44 202 TRP A C 1
ATOM 1583 O O . TRP A 1 202 ? -4.18 -8.531 -10.492 1 93.44 202 TRP A O 1
ATOM 1593 N N . LYS A 1 203 ? -4.031 -8.539 -12.672 1 89.44 203 LYS A N 1
ATOM 1594 C CA . LYS A 1 203 ? -4.098 -7.082 -12.781 1 89.44 203 LYS A CA 1
ATOM 1595 C C . LYS A 1 203 ? -5.43 -6.551 -12.25 1 89.44 203 LYS A C 1
ATOM 1597 O O . LYS A 1 203 ? -5.48 -5.469 -11.664 1 89.44 203 LYS A O 1
ATOM 1602 N N . ASP A 1 204 ? -6.492 -7.359 -12.352 1 92.5 204 ASP A N 1
ATOM 1603 C CA . ASP A 1 204 ? -7.824 -6.902 -11.961 1 92.5 204 ASP A CA 1
ATOM 1604 C C . ASP A 1 204 ? -8.266 -7.539 -10.648 1 92.5 204 ASP A C 1
ATOM 1606 O O . ASP A 1 204 ? -9.406 -7.367 -10.219 1 92.5 204 ASP A O 1
ATOM 1610 N N . LYS A 1 205 ? -7.398 -8.258 -10.039 1 92.75 205 LYS A N 1
ATOM 1611 C CA . LYS A 1 205 ? -7.73 -8.914 -8.781 1 92.75 205 LYS A CA 1
ATOM 1612 C C . LYS A 1 205 ? -7.445 -7.996 -7.594 1 92.75 205 LYS A C 1
ATOM 1614 O O . LYS A 1 205 ? -6.328 -7.504 -7.438 1 92.75 205 LYS A O 1
ATOM 1619 N N . PRO A 1 206 ? -8.477 -7.703 -6.805 1 90 206 PRO A N 1
ATOM 1620 C CA . PRO A 1 206 ? -8.234 -6.859 -5.629 1 90 206 PRO A CA 1
ATOM 1621 C C . PRO A 1 206 ? -7.324 -7.523 -4.602 1 90 206 PRO A C 1
ATOM 1623 O O . PRO A 1 206 ? -7.434 -8.727 -4.359 1 90 206 PRO A O 1
ATOM 1626 N N . SER A 1 207 ? -6.48 -6.676 -4.086 1 86.62 207 SER A N 1
ATOM 1627 C CA . SER A 1 207 ? -5.457 -7.207 -3.191 1 86.62 207 SER A CA 1
ATOM 1628 C C . SER A 1 207 ? -5.852 -7.027 -1.73 1 86.62 207 SER A C 1
ATOM 1630 O O . SER A 1 207 ? -6.328 -5.961 -1.337 1 86.62 207 SER A O 1
ATOM 1632 N N . CYS A 1 208 ? -5.695 -8.125 -0.909 1 81.88 208 CYS A N 1
ATOM 1633 C CA . CYS A 1 208 ? -5.785 -8.164 0.547 1 81.88 208 CYS A CA 1
ATOM 1634 C C . CYS A 1 208 ? -7.094 -7.547 1.029 1 81.88 208 CYS A C 1
ATOM 1636 O O . CYS A 1 208 ? -7.094 -6.707 1.929 1 81.88 208 CYS A O 1
ATOM 1638 N N . VAL A 1 209 ? -8.141 -7.973 0.379 1 86.44 209 VAL A N 1
ATOM 1639 C CA . VAL A 1 209 ? -9.477 -7.598 0.83 1 86.44 209 VAL A CA 1
ATOM 1640 C C . VAL A 1 209 ? -9.836 -8.383 2.092 1 86.44 209 VAL A C 1
ATOM 1642 O O . VAL A 1 209 ? -9.555 -9.578 2.188 1 86.44 209 VAL A O 1
ATOM 1645 N N . GLU A 1 210 ? -10.391 -7.707 3.139 1 84.38 210 GLU A N 1
ATOM 1646 C CA . GLU A 1 210 ? -10.648 -8.375 4.406 1 84.38 210 GLU A CA 1
ATOM 1647 C C . GLU A 1 210 ? -12.148 -8.477 4.684 1 84.38 210 GLU A C 1
ATOM 1649 O O . GLU A 1 210 ? -12.578 -9.273 5.527 1 84.38 210 GLU A O 1
ATOM 1654 N N . THR A 1 211 ? -12.93 -7.77 4 1 86.31 211 THR A N 1
ATOM 1655 C CA . THR A 1 211 ? -14.359 -7.785 4.301 1 86.31 211 THR A CA 1
ATOM 1656 C C . THR A 1 211 ? -15.141 -8.469 3.184 1 86.31 211 THR A C 1
ATOM 1658 O O . THR A 1 211 ? -14.711 -8.469 2.027 1 86.31 211 THR A O 1
ATOM 1661 N N . THR A 1 212 ? -16.156 -9.125 3.58 1 91.19 212 THR A N 1
ATOM 1662 C CA . THR A 1 212 ? -17.047 -9.812 2.641 1 91.19 212 THR A CA 1
ATOM 1663 C C . THR A 1 212 ? -18.406 -9.117 2.568 1 91.19 212 THR A C 1
ATOM 1665 O O . THR A 1 212 ? -18.734 -8.289 3.422 1 91.19 212 THR A O 1
ATOM 1668 N N . ILE A 1 213 ? -19.141 -9.352 1.54 1 91.25 213 ILE A N 1
ATOM 1669 C CA . ILE A 1 213 ? -20.484 -8.812 1.351 1 91.25 213 ILE A CA 1
ATOM 1670 C C . ILE A 1 213 ? -21.516 -9.914 1.576 1 91.25 213 ILE A C 1
ATOM 1672 O O . ILE A 1 213 ? -21.453 -10.969 0.934 1 91.25 213 ILE A O 1
ATOM 1676 N N . LEU A 1 214 ? -22.406 -9.664 2.477 1 92.25 214 LEU A N 1
ATOM 1677 C CA . LEU A 1 214 ? -23.438 -10.641 2.828 1 92.25 214 LEU A CA 1
ATOM 1678 C C . LEU A 1 214 ? -24.625 -10.555 1.869 1 92.25 214 LEU A C 1
ATOM 1680 O O . LEU A 1 214 ? -25.172 -9.469 1.649 1 92.25 214 LEU A O 1
ATOM 1684 N N . LEU A 1 215 ? -24.875 -11.664 1.198 1 94.88 215 LEU A N 1
ATOM 1685 C CA . LEU A 1 215 ? -26.062 -11.789 0.346 1 94.88 215 LEU A CA 1
ATOM 1686 C C . LEU A 1 215 ? -27.141 -12.633 1.027 1 94.88 215 LEU A C 1
ATOM 1688 O O . LEU A 1 215 ? -26.875 -13.758 1.447 1 94.88 215 LEU A O 1
ATOM 1692 N N . LYS A 1 216 ? -28.297 -12.102 1.099 1 94.12 216 LYS A N 1
ATOM 1693 C CA . LYS A 1 216 ? -29.391 -12.797 1.775 1 94.12 216 LYS A CA 1
ATOM 1694 C C . LYS A 1 216 ? -30.344 -13.438 0.77 1 94.12 216 LYS A C 1
ATOM 1696 O O . LYS A 1 216 ? -30.703 -12.812 -0.233 1 94.12 216 LYS A O 1
ATOM 1701 N N . SER A 1 217 ? -30.547 -14.688 1.016 1 94.44 217 SER A N 1
ATOM 1702 C CA . SER A 1 217 ? -31.547 -15.391 0.22 1 94.44 217 SER A CA 1
ATOM 1703 C C . SER A 1 217 ? -32.781 -15.703 1.044 1 94.44 217 SER A C 1
ATOM 1705 O O . SER A 1 217 ? -32.688 -16.031 2.227 1 94.44 217 SER A O 1
ATOM 1707 N N . SER A 1 218 ? -33.969 -15.57 0.461 1 92.5 218 SER A N 1
ATOM 1708 C CA . SER A 1 218 ? -35.219 -15.867 1.134 1 92.5 218 SER A CA 1
ATOM 1709 C C . SER A 1 218 ? -35.594 -17.344 0.99 1 92.5 218 SER A C 1
ATOM 1711 O O . SER A 1 218 ? -36.469 -17.844 1.704 1 92.5 218 SER A O 1
ATOM 1713 N N . VAL A 1 219 ? -34.906 -18.078 0.156 1 93.56 219 VAL A N 1
ATOM 1714 C CA . VAL A 1 219 ? -35.219 -19.484 -0.12 1 93.56 219 VAL A CA 1
ATOM 1715 C C . VAL A 1 219 ? -34.344 -20.391 0.745 1 93.56 219 VAL A C 1
ATOM 1717 O O . VAL A 1 219 ? -33.188 -20.109 0.957 1 93.56 219 VAL A O 1
ATOM 1720 N N . HIS A 1 220 ? -34.969 -21.422 1.186 1 93.5 220 HIS A N 1
ATOM 1721 C CA . HIS A 1 220 ? -34.25 -22.391 2.004 1 93.5 220 HIS A CA 1
ATOM 1722 C C . HIS A 1 220 ? -33.188 -23.141 1.182 1 93.5 220 HIS A C 1
ATOM 1724 O O . HIS A 1 220 ? -33.438 -23.469 0.018 1 93.5 220 HIS A O 1
ATOM 1730 N N . ILE A 1 221 ? -32.062 -23.469 1.808 1 91.38 221 ILE A N 1
ATOM 1731 C CA . ILE A 1 221 ? -30.938 -24.078 1.128 1 91.38 221 ILE A CA 1
ATOM 1732 C C . ILE A 1 221 ? -31.344 -25.438 0.557 1 91.38 221 ILE A C 1
ATOM 1734 O O . ILE A 1 221 ? -30.875 -25.828 -0.513 1 91.38 221 ILE A O 1
ATOM 1738 N N . ASP A 1 222 ? -32.25 -26.141 1.195 1 89.12 222 ASP A N 1
ATOM 1739 C CA . ASP A 1 222 ? -32.688 -27.453 0.741 1 89.12 222 ASP A CA 1
ATOM 1740 C C . ASP A 1 222 ? -33.469 -27.344 -0.572 1 89.12 222 ASP A C 1
ATOM 1742 O O . ASP A 1 222 ? -33.375 -28.25 -1.411 1 89.12 222 ASP A O 1
ATOM 1746 N N . ASP A 1 223 ? -34.094 -26.234 -0.703 1 89.5 223 ASP A N 1
ATOM 1747 C CA . ASP A 1 223 ? -34.844 -26.031 -1.944 1 89.5 223 ASP A CA 1
ATOM 1748 C C . ASP A 1 223 ? -33.906 -25.719 -3.102 1 89.5 223 ASP A C 1
ATOM 1750 O O . ASP A 1 223 ? -34.156 -26.125 -4.238 1 89.5 223 ASP A O 1
ATOM 1754 N N . ILE A 1 224 ? -32.906 -25.062 -2.746 1 89.56 224 ILE A N 1
ATOM 1755 C CA . ILE A 1 224 ? -31.922 -24.75 -3.764 1 89.56 224 ILE A CA 1
ATOM 1756 C C . ILE A 1 224 ? -31.234 -26.016 -4.238 1 89.56 224 ILE A C 1
ATOM 1758 O O . ILE A 1 224 ? -31.047 -26.219 -5.441 1 89.56 224 ILE A O 1
ATOM 1762 N N . ILE A 1 225 ? -30.891 -26.906 -3.283 1 87.94 225 ILE A N 1
ATOM 1763 C CA . ILE A 1 225 ? -30.219 -28.172 -3.588 1 87.94 225 ILE A CA 1
ATOM 1764 C C . ILE A 1 225 ? -31.188 -29.078 -4.352 1 87.94 225 ILE A C 1
ATOM 1766 O O . ILE A 1 225 ? -30.781 -29.781 -5.277 1 87.94 225 ILE A O 1
ATOM 1770 N N . GLY A 1 226 ? -32.375 -29.031 -3.936 1 84 226 GLY A N 1
ATOM 1771 C CA . GLY A 1 226 ? -33.375 -29.859 -4.582 1 84 226 GLY A CA 1
ATOM 1772 C C . GLY A 1 226 ? -33.594 -29.5 -6.039 1 84 226 GLY A C 1
ATOM 1773 O O . GLY A 1 226 ? -33.906 -30.375 -6.863 1 84 226 GLY A O 1
ATOM 1774 N N . SER A 1 227 ? -33.375 -28.281 -6.348 1 83.06 227 SER A N 1
ATOM 1775 C CA . SER A 1 227 ? -33.594 -27.812 -7.711 1 83.06 227 SER A CA 1
ATOM 1776 C C . SER A 1 227 ? -32.406 -28.141 -8.609 1 83.06 227 SER A C 1
ATOM 1778 O O . SER A 1 227 ? -32.5 -28.078 -9.836 1 83.06 227 SER A O 1
ATOM 1780 N N . GLY A 1 228 ? -31.234 -28.547 -8.07 1 81.19 228 GLY A N 1
ATOM 1781 C CA . GLY A 1 228 ? -30 -28.797 -8.82 1 81.19 228 GLY A CA 1
ATOM 1782 C C . GLY A 1 228 ? -30 -30.156 -9.5 1 81.19 228 GLY A C 1
ATOM 1783 O O . GLY A 1 228 ? -29.109 -30.438 -10.312 1 81.19 228 GLY A O 1
ATOM 1784 N N . GLY A 1 229 ? -31 -30.906 -9.383 1 73.44 229 GLY A N 1
ATOM 1785 C CA . GLY A 1 229 ? -31.094 -32.188 -10.078 1 73.44 229 GLY A CA 1
ATOM 1786 C C . GLY A 1 229 ? -30.406 -33.312 -9.344 1 73.44 229 GLY A C 1
ATOM 1787 O O . GLY A 1 229 ? -30.234 -33.25 -8.125 1 73.44 229 GLY A O 1
ATOM 1788 N N . SER A 1 230 ? -29.984 -34.312 -10.008 1 70.5 230 SER A N 1
ATOM 1789 C CA . SER A 1 230 ? -29.375 -35.562 -9.477 1 70.5 230 SER A CA 1
ATOM 1790 C C . SER A 1 230 ? -28 -35.281 -8.891 1 70.5 230 SER A C 1
ATOM 1792 O O . SER A 1 230 ? -27.594 -35.906 -7.914 1 70.5 230 SER A O 1
ATOM 1794 N N . CYS A 1 231 ? -27.375 -34.25 -9.367 1 69.5 231 CYS A N 1
ATOM 1795 C CA . CYS A 1 231 ? -26.031 -33.969 -8.93 1 69.5 231 CYS A CA 1
ATOM 1796 C C . CYS A 1 231 ? -26.031 -33.344 -7.523 1 69.5 231 CYS A C 1
ATOM 1798 O O . CYS A 1 231 ? -25.047 -33.469 -6.797 1 69.5 231 CYS A O 1
ATOM 1800 N N . ALA A 1 232 ? -27.141 -32.812 -7.137 1 72.69 232 ALA A N 1
ATOM 1801 C CA . ALA A 1 232 ? -27.219 -32.094 -5.871 1 72.69 232 ALA A CA 1
ATOM 1802 C C . ALA A 1 232 ? -27.562 -33.031 -4.719 1 72.69 232 ALA A C 1
ATOM 1804 O O . ALA A 1 232 ? -27.375 -32.688 -3.551 1 72.69 232 ALA A O 1
ATOM 1805 N N . THR A 1 233 ? -27.984 -34.188 -5.031 1 70.75 233 THR A N 1
ATOM 1806 C CA . THR A 1 233 ? -28.453 -35.125 -4 1 70.75 233 THR A CA 1
ATOM 1807 C C . THR A 1 233 ? -27.266 -35.781 -3.299 1 70.75 233 THR A C 1
ATOM 1809 O O . THR A 1 233 ? -27.422 -36.375 -2.229 1 70.75 233 THR A O 1
ATOM 1812 N N . ARG A 1 234 ? -26.156 -35.562 -3.705 1 71.81 234 ARG A N 1
ATOM 1813 C CA . ARG A 1 234 ? -25 -36.188 -3.096 1 71.81 234 ARG A CA 1
ATOM 1814 C C . ARG A 1 234 ? -24.484 -35.344 -1.921 1 71.81 234 ARG A C 1
ATOM 1816 O O . ARG A 1 234 ? -24.719 -34.156 -1.849 1 71.81 234 ARG A O 1
ATOM 1823 N N . PRO A 1 235 ? -23.875 -36.094 -1.066 1 77.56 235 PRO A N 1
ATOM 1824 C CA . PRO A 1 235 ? -23.312 -35.375 0.079 1 77.56 235 PRO A CA 1
ATOM 1825 C C . PRO A 1 235 ? -22.25 -34.344 -0.327 1 77.56 235 PRO A C 1
ATOM 1827 O O . PRO A 1 235 ? -21.5 -34.594 -1.282 1 77.56 235 PRO A O 1
ATOM 1830 N N . TYR A 1 236 ? -22.344 -33.219 0.229 1 78.69 236 TYR A N 1
ATOM 1831 C CA . TYR A 1 236 ? -21.375 -32.188 -0.098 1 78.69 236 TYR A CA 1
ATOM 1832 C C . TYR A 1 236 ? -20.141 -32.312 0.792 1 78.69 236 TYR A C 1
ATOM 1834 O O . TYR A 1 236 ? -20.219 -32.781 1.919 1 78.69 236 TYR A O 1
ATOM 1842 N N . TYR A 1 237 ? -19.047 -31.953 0.294 1 77.5 237 TYR A N 1
ATOM 1843 C CA . TYR A 1 237 ? -17.797 -32.062 1.052 1 77.5 237 TYR A CA 1
ATOM 1844 C C . TYR A 1 237 ? -17.25 -30.672 1.383 1 77.5 237 TYR A C 1
ATOM 1846 O O . TYR A 1 237 ? -16.688 -30.469 2.453 1 77.5 237 TYR A O 1
ATOM 1854 N N . HIS A 1 238 ? -17.406 -29.688 0.597 1 83.88 238 HIS A N 1
ATOM 1855 C CA . HIS A 1 238 ? -16.953 -28.328 0.883 1 83.88 238 HIS A CA 1
ATOM 1856 C C . HIS A 1 238 ? -18.125 -27.438 1.29 1 83.88 238 HIS A C 1
ATOM 1858 O O . HIS A 1 238 ? -18.234 -27.031 2.447 1 83.88 238 HIS A O 1
ATOM 1864 N N . THR A 1 239 ? -18.953 -27.203 0.353 1 86.56 239 THR A N 1
ATOM 1865 C CA . THR A 1 239 ? -20.172 -26.422 0.565 1 86.56 239 THR A CA 1
ATOM 1866 C C . THR A 1 239 ? -21.375 -27.109 -0.066 1 86.56 239 THR A C 1
ATOM 1868 O O . THR A 1 239 ? -21.219 -27.953 -0.946 1 86.56 239 THR A O 1
ATOM 1871 N N . PRO A 1 240 ? -22.5 -26.875 0.403 1 86.69 240 PRO A N 1
ATOM 1872 C CA . PRO A 1 240 ? -23.703 -27.5 -0.172 1 86.69 240 PRO A CA 1
ATOM 1873 C C . PRO A 1 240 ? -23.906 -27.125 -1.639 1 86.69 240 PRO A C 1
ATOM 1875 O O . PRO A 1 240 ? -24.719 -27.75 -2.332 1 86.69 240 PRO A O 1
ATOM 1878 N N . LEU A 1 241 ? -23.172 -26.203 -2.123 1 87.44 241 LEU A N 1
ATOM 1879 C CA . LEU A 1 241 ? -23.312 -25.781 -3.514 1 87.44 241 LEU A CA 1
ATOM 1880 C C . LEU A 1 241 ? -22.203 -26.391 -4.371 1 87.44 241 LEU A C 1
ATOM 1882 O O . LEU A 1 241 ? -21.922 -25.891 -5.465 1 87.44 241 LEU A O 1
ATOM 1886 N N . ASP A 1 242 ? -21.656 -27.469 -3.941 1 85.81 242 ASP A N 1
ATOM 1887 C CA . ASP A 1 242 ? -20.547 -28.125 -4.641 1 85.81 242 ASP A CA 1
ATOM 1888 C C . ASP A 1 242 ? -21.016 -28.672 -5.988 1 85.81 242 ASP A C 1
ATOM 1890 O O . ASP A 1 242 ? -20.188 -28.906 -6.879 1 85.81 242 ASP A O 1
ATOM 1894 N N . PHE A 1 243 ? -22.266 -28.891 -6.121 1 83.44 243 PHE A N 1
ATOM 1895 C CA . PHE A 1 243 ? -22.781 -29.469 -7.352 1 83.44 243 PHE A CA 1
ATOM 1896 C C . PHE A 1 243 ? -22.656 -28.484 -8.508 1 83.44 243 PHE A C 1
ATOM 1898 O O . PHE A 1 243 ? -22.656 -28.891 -9.672 1 83.44 243 PHE A O 1
ATOM 1905 N N . ILE A 1 244 ? -22.562 -27.219 -8.188 1 85.31 244 ILE A N 1
ATOM 1906 C CA . ILE A 1 244 ? -22.438 -26.203 -9.227 1 85.31 244 ILE A CA 1
ATOM 1907 C C . ILE A 1 244 ? -20.984 -26.109 -9.695 1 85.31 244 ILE A C 1
ATOM 1909 O O . ILE A 1 244 ? -20.703 -26.219 -10.891 1 85.31 244 ILE A O 1
ATOM 1913 N N . SER A 1 245 ? -20.141 -25.797 -8.727 1 82.44 245 SER A N 1
ATOM 1914 C CA . SER A 1 245 ? -18.734 -25.641 -9.094 1 82.44 245 SER A CA 1
ATOM 1915 C C . SER A 1 245 ? -17.828 -26.344 -8.086 1 82.44 245 SER A C 1
ATOM 1917 O O . SER A 1 245 ? -17.828 -26.016 -6.902 1 82.44 245 SER A O 1
ATOM 1919 N N . ARG A 1 246 ? -17.375 -27.562 -8.484 1 78.56 246 ARG A N 1
ATOM 1920 C CA . ARG A 1 246 ? -16.312 -28.219 -7.723 1 78.56 246 ARG A CA 1
ATOM 1921 C C . ARG A 1 246 ? -14.984 -28.172 -8.477 1 78.56 246 ARG A C 1
ATOM 1923 O O . ARG A 1 246 ? -14.93 -28.484 -9.664 1 78.56 246 ARG A O 1
ATOM 1930 N N . HIS A 1 247 ? -14.172 -27.25 -8.297 1 70.69 247 HIS A N 1
ATOM 1931 C CA . HIS A 1 247 ? -12.914 -27.062 -9.016 1 70.69 247 HIS A CA 1
ATOM 1932 C C . HIS A 1 247 ? -11.93 -28.188 -8.719 1 70.69 247 HIS A C 1
ATOM 1934 O O . HIS A 1 247 ? -10.953 -27.984 -7.992 1 70.69 247 HIS A O 1
ATOM 1940 N N . GLU A 1 248 ? -12.281 -29.422 -9.227 1 77.81 248 GLU A N 1
ATOM 1941 C CA . GLU A 1 248 ? -11.352 -30.516 -8.984 1 77.81 248 GLU A CA 1
ATOM 1942 C C . GLU A 1 248 ? -10.555 -30.859 -10.242 1 77.81 248 GLU A C 1
ATOM 1944 O O . GLU A 1 248 ? -10.766 -31.906 -10.852 1 77.81 248 GLU A O 1
ATOM 1949 N N . SER A 1 249 ? -9.711 -29.984 -10.602 1 80.38 249 SER A N 1
ATOM 1950 C CA . SER A 1 249 ? -8.773 -30.234 -11.688 1 80.38 249 SER A CA 1
ATOM 1951 C C . SER A 1 249 ? -7.68 -31.203 -11.25 1 80.38 249 SER A C 1
ATOM 1953 O O . SER A 1 249 ? -7.5 -31.453 -10.062 1 80.38 249 SER A O 1
ATOM 1955 N N . ALA A 1 250 ? -7.141 -31.953 -12.203 1 83.19 250 ALA A N 1
ATOM 1956 C CA . ALA A 1 250 ? -6.074 -32.906 -11.891 1 83.19 250 ALA A CA 1
ATOM 1957 C C . ALA A 1 250 ? -4.961 -32.25 -11.086 1 83.19 250 ALA A C 1
ATOM 1959 O O . ALA A 1 250 ? -4.434 -32.812 -10.141 1 83.19 250 ALA A O 1
ATOM 1960 N N . LEU A 1 251 ? -4.699 -31.078 -11.43 1 87.5 251 LEU A N 1
ATOM 1961 C CA . LEU A 1 251 ? -3.643 -30.344 -10.734 1 87.5 251 LEU A CA 1
ATOM 1962 C C . LEU A 1 251 ? -4.055 -30.031 -9.305 1 87.5 251 LEU A C 1
ATOM 1964 O O . LEU A 1 251 ? -3.236 -30.109 -8.383 1 87.5 251 LEU A O 1
ATOM 1968 N N . ASN A 1 252 ? -5.273 -29.688 -9.148 1 88.25 252 ASN A N 1
ATOM 1969 C CA . ASN A 1 252 ? -5.754 -29.375 -7.805 1 88.25 252 ASN A CA 1
ATOM 1970 C C . ASN A 1 252 ? -5.793 -30.609 -6.914 1 88.25 252 ASN A C 1
ATOM 1972 O O . ASN A 1 252 ? -5.512 -30.531 -5.719 1 88.25 252 ASN A O 1
ATOM 1976 N N . VAL A 1 253 ? -6.203 -31.703 -7.527 1 87.06 253 VAL A N 1
ATOM 1977 C CA . VAL A 1 253 ? -6.258 -32.969 -6.777 1 87.06 253 VAL A CA 1
ATOM 1978 C C . VAL A 1 253 ? -4.859 -33.312 -6.289 1 87.06 253 VAL A C 1
ATOM 1980 O O . VAL A 1 253 ? -4.676 -33.688 -5.129 1 87.06 253 VAL A O 1
ATOM 1983 N N . MET A 1 254 ? -3.912 -33.188 -7.164 1 88 254 MET A N 1
ATOM 1984 C CA . MET A 1 254 ? -2.533 -33.5 -6.801 1 88 254 MET A CA 1
ATOM 1985 C C . MET A 1 254 ? -2.008 -32.531 -5.758 1 88 254 MET A C 1
ATOM 1987 O O . MET A 1 254 ? -1.296 -32.906 -4.832 1 88 254 MET A O 1
ATOM 1991 N N . TRP A 1 255 ? -2.348 -31.266 -5.957 1 88.06 255 TRP A N 1
ATOM 1992 C CA . TRP A 1 255 ? -1.912 -30.234 -5.016 1 88.06 255 TRP A CA 1
ATOM 1993 C C . TRP A 1 255 ? -2.463 -30.516 -3.621 1 88.06 255 TRP A C 1
ATOM 1995 O O . TRP A 1 255 ? -1.736 -30.406 -2.631 1 88.06 255 TRP A O 1
ATOM 2005 N N . GLN A 1 256 ? -3.693 -30.875 -3.547 1 85.75 256 GLN A N 1
ATOM 2006 C CA . GLN A 1 256 ? -4.309 -31.188 -2.262 1 85.75 256 GLN A CA 1
ATOM 2007 C C . GLN A 1 256 ? -3.688 -32.438 -1.648 1 85.75 256 GLN A C 1
ATOM 2009 O O . GLN A 1 256 ? -3.52 -32.531 -0.43 1 85.75 256 GLN A O 1
ATOM 2014 N N . TYR A 1 257 ? -3.408 -33.344 -2.535 1 86.25 257 TYR A N 1
ATOM 2015 C CA . TYR A 1 257 ? -2.768 -34.562 -2.062 1 86.25 257 TYR A CA 1
ATOM 2016 C C . TYR A 1 257 ? -1.418 -34.25 -1.422 1 86.25 257 TYR A C 1
ATOM 2018 O O . TYR A 1 257 ? -1.122 -34.75 -0.326 1 86.25 257 TYR A O 1
ATOM 2026 N N . TYR A 1 258 ? -0.639 -33.5 -2.107 1 86.5 258 TYR A N 1
ATOM 2027 C CA . TYR A 1 258 ? 0.691 -33.188 -1.604 1 86.5 258 TYR A CA 1
ATOM 2028 C C . TYR A 1 258 ? 0.605 -32.375 -0.322 1 86.5 258 TYR A C 1
ATOM 2030 O O . TYR A 1 258 ? 1.435 -32.531 0.577 1 86.5 258 TYR A O 1
ATOM 2038 N N . ASN A 1 259 ? -0.308 -31.484 -0.221 1 85.75 259 ASN A N 1
ATOM 2039 C CA . ASN A 1 259 ? -0.477 -30.688 0.991 1 85.75 259 ASN A CA 1
ATOM 2040 C C . ASN A 1 259 ? -0.893 -31.562 2.176 1 85.75 259 ASN A C 1
ATOM 2042 O O . ASN A 1 259 ? -0.434 -31.344 3.299 1 85.75 259 ASN A O 1
ATOM 2046 N N . GLU A 1 260 ? -1.783 -32.531 1.906 1 85.25 260 GLU A N 1
ATOM 2047 C CA . GLU A 1 260 ? -2.205 -33.438 2.969 1 85.25 260 GLU A CA 1
ATOM 2048 C C . GLU A 1 260 ? -1.058 -34.344 3.41 1 85.25 260 GLU A C 1
ATOM 2050 O O . GLU A 1 260 ? -0.911 -34.625 4.602 1 85.25 260 GLU A O 1
ATOM 2055 N N . LEU A 1 261 ? -0.307 -34.75 2.461 1 84.06 261 LEU A N 1
ATOM 2056 C CA . LEU A 1 261 ? 0.861 -35.594 2.775 1 84.06 261 LEU A CA 1
ATOM 2057 C C . LEU A 1 261 ? 1.868 -34.781 3.604 1 84.06 261 LEU A C 1
ATOM 2059 O O . LEU A 1 261 ? 2.426 -35.312 4.57 1 84.06 261 LEU A O 1
ATOM 2063 N N . ALA A 1 262 ? 2.1 -33.562 3.189 1 83.31 262 ALA A N 1
ATOM 2064 C CA . ALA A 1 262 ? 3.037 -32.719 3.912 1 83.31 262 ALA A CA 1
ATOM 2065 C C . ALA A 1 262 ? 2.555 -32.438 5.336 1 83.31 262 ALA A C 1
ATOM 2067 O O . ALA A 1 262 ? 3.359 -32.375 6.266 1 83.31 262 ALA A O 1
ATOM 2068 N N . ARG A 1 263 ? 1.276 -32.312 5.48 1 83.5 263 ARG A N 1
ATOM 2069 C CA . ARG A 1 263 ? 0.709 -32.062 6.805 1 83.5 263 ARG A CA 1
ATOM 2070 C C . ARG A 1 263 ? 0.867 -33.281 7.695 1 83.5 263 ARG A C 1
ATOM 2072 O O . ARG A 1 263 ? 1.064 -33.156 8.906 1 83.5 263 ARG A O 1
ATOM 2079 N N . LYS A 1 264 ? 0.674 -34.375 7.113 1 82.25 264 LYS A N 1
ATOM 2080 C CA . LYS A 1 264 ? 0.806 -35.625 7.875 1 82.25 264 LYS A CA 1
ATOM 2081 C C . LYS A 1 264 ? 2.252 -35.844 8.305 1 82.25 264 LYS A C 1
ATOM 2083 O O . LYS A 1 264 ? 2.508 -36.406 9.375 1 82.25 264 LYS A O 1
ATOM 2088 N N . ILE A 1 265 ? 3.154 -35.5 7.426 1 76.69 265 ILE A N 1
ATOM 2089 C CA . ILE A 1 265 ? 4.562 -35.688 7.75 1 76.69 265 ILE A CA 1
ATOM 2090 C C . ILE A 1 265 ? 5.039 -34.562 8.68 1 76.69 265 ILE A C 1
ATOM 2092 O O . ILE A 1 265 ? 5.672 -34.844 9.703 1 76.69 265 ILE A O 1
ATOM 2096 N N . TRP A 1 266 ? 4.906 -33.281 8.469 1 71.94 266 TRP A N 1
ATOM 2097 C CA . TRP A 1 266 ? 5.41 -32.219 9.297 1 71.94 266 TRP A CA 1
ATOM 2098 C C . TRP A 1 266 ? 4.465 -31.016 9.258 1 71.94 266 TRP A C 1
ATOM 2100 O O . TRP A 1 266 ? 3.457 -30.984 9.977 1 71.94 266 TRP A O 1
ATOM 2110 N N . PHE A 1 267 ? 4.727 -30.016 8.508 1 68.94 267 PHE A N 1
ATOM 2111 C CA . PHE A 1 267 ? 3.932 -28.812 8.359 1 68.94 267 PHE A CA 1
ATOM 2112 C C . PHE A 1 267 ? 3.916 -28.344 6.91 1 68.94 267 PHE A C 1
ATOM 2114 O O . PHE A 1 267 ? 4.883 -28.562 6.176 1 68.94 267 PHE A O 1
ATOM 2121 N N . SER A 1 268 ? 2.611 -28.172 6.457 1 69.69 268 SER A N 1
ATOM 2122 C CA . SER A 1 268 ? 2.531 -27.609 5.113 1 69.69 268 SER A CA 1
ATOM 2123 C C . SER A 1 268 ? 2.568 -26.094 5.145 1 69.69 268 SER A C 1
ATOM 2125 O O . SER A 1 268 ? 1.609 -25.453 5.582 1 69.69 268 SER A O 1
ATOM 2127 N N . PRO A 1 269 ? 3.697 -25.5 4.738 1 70.5 269 PRO A N 1
ATOM 2128 C CA . PRO A 1 269 ? 3.795 -24.047 4.746 1 70.5 269 PRO A CA 1
ATOM 2129 C C . PRO A 1 269 ? 3 -23.391 3.617 1 70.5 269 PRO A C 1
ATOM 2131 O O . PRO A 1 269 ? 2.793 -22.172 3.625 1 70.5 269 PRO A O 1
ATOM 2134 N N . PHE A 1 270 ? 2.293 -24.141 2.744 1 76.12 270 PHE A N 1
ATOM 2135 C CA . PHE A 1 270 ? 1.766 -23.562 1.512 1 76.12 270 PHE A CA 1
ATOM 2136 C C . PHE A 1 270 ? 0.269 -23.312 1.635 1 76.12 270 PHE A C 1
ATOM 2138 O O . PHE A 1 270 ? -0.296 -22.531 0.863 1 76.12 270 PHE A O 1
ATOM 2145 N N . THR A 1 271 ? -0.338 -24.031 2.543 1 78.12 271 THR A N 1
ATOM 2146 C CA . THR A 1 271 ? -1.781 -23.844 2.625 1 78.12 271 THR A CA 1
ATOM 2147 C C . THR A 1 271 ? -2.26 -23.938 4.07 1 78.12 271 THR A C 1
ATOM 2149 O O . THR A 1 271 ? -1.763 -24.766 4.84 1 78.12 271 THR A O 1
ATOM 2152 N N . ARG A 1 272 ? -3.115 -23.016 4.371 1 82.5 272 ARG A N 1
ATOM 2153 C CA . ARG A 1 272 ? -3.822 -23.141 5.641 1 82.5 272 ARG A CA 1
ATOM 2154 C C . ARG A 1 272 ? -5.055 -24.016 5.504 1 82.5 272 ARG A C 1
ATOM 2156 O O . ARG A 1 272 ? -5.918 -23.766 4.66 1 82.5 272 ARG A O 1
ATOM 2163 N N . PRO A 1 273 ? -5.117 -25.016 6.227 1 81.31 273 PRO A N 1
ATOM 2164 C CA . PRO A 1 273 ? -6.266 -25.922 6.086 1 81.31 273 PRO A CA 1
ATOM 2165 C C . PRO A 1 273 ? -7.574 -25.281 6.555 1 81.31 273 PRO A C 1
ATOM 2167 O O . PRO A 1 273 ? -7.566 -24.453 7.469 1 81.31 273 PRO A O 1
ATOM 2170 N N . VAL A 1 274 ? -8.586 -25.672 5.809 1 82.56 274 VAL A N 1
ATOM 2171 C CA . VAL A 1 274 ? -9.93 -25.266 6.223 1 82.56 274 VAL A CA 1
ATOM 2172 C C . VAL A 1 274 ? -10.547 -26.359 7.094 1 82.56 274 VAL A C 1
ATOM 2174 O O . VAL A 1 274 ? -10.727 -27.5 6.637 1 82.56 274 VAL A O 1
ATOM 2177 N N . ARG A 1 275 ? -10.898 -26.062 8.32 1 79.19 275 ARG A N 1
ATOM 2178 C CA . ARG A 1 275 ? -11.344 -27.094 9.25 1 79.19 275 ARG A CA 1
ATOM 2179 C C . ARG A 1 275 ? -12.859 -27.047 9.445 1 79.19 275 ARG A C 1
ATOM 2181 O O . ARG A 1 275 ? -13.445 -27.938 10.039 1 79.19 275 ARG A O 1
ATOM 2188 N N . THR A 1 276 ? -13.469 -26.109 8.891 1 82.44 276 THR A N 1
ATOM 2189 C CA . THR A 1 276 ? -14.906 -25.984 9.086 1 82.44 276 THR A CA 1
ATOM 2190 C C . THR A 1 276 ? -15.664 -26.594 7.91 1 82.44 276 THR A C 1
ATOM 2192 O O . THR A 1 276 ? -15.195 -26.562 6.773 1 82.44 276 THR A O 1
ATOM 2195 N N . ARG A 1 277 ? -16.797 -27.391 8.211 1 83.75 277 ARG A N 1
ATOM 2196 C CA . ARG A 1 277 ? -17.75 -27.891 7.227 1 83.75 277 ARG A CA 1
ATOM 2197 C C . ARG A 1 277 ? -19.141 -27.312 7.461 1 83.75 277 ARG A C 1
ATOM 2199 O O . ARG A 1 277 ? -19.75 -27.562 8.5 1 83.75 277 ARG A O 1
ATOM 2206 N N . PRO A 1 278 ? -19.547 -26.531 6.633 1 87.56 278 PRO A N 1
ATOM 2207 C CA . PRO A 1 278 ? -19.094 -26.078 5.316 1 87.56 278 PRO A CA 1
ATOM 2208 C C . PRO A 1 278 ? -17.922 -25.109 5.395 1 87.56 278 PRO A C 1
ATOM 2210 O O . PRO A 1 278 ? -17.688 -24.5 6.445 1 87.56 278 PRO A O 1
ATOM 2213 N N . TRP A 1 279 ? -17.266 -25.062 4.285 1 88.19 279 TRP A N 1
ATOM 2214 C CA . TRP A 1 279 ? -16.109 -24.172 4.207 1 88.19 279 TRP A CA 1
ATOM 2215 C C . TRP A 1 279 ? -16.516 -22.734 4.535 1 88.19 279 TRP A C 1
ATOM 2217 O O . TRP A 1 279 ? -17.562 -22.25 4.09 1 88.19 279 TRP A O 1
ATOM 2227 N N . ASN A 1 280 ? -15.719 -22.062 5.316 1 89.12 280 ASN A N 1
ATOM 2228 C CA . ASN A 1 280 ? -15.969 -20.672 5.664 1 89.12 280 ASN A CA 1
ATOM 2229 C C . ASN A 1 280 ? -15.117 -19.719 4.828 1 89.12 280 ASN A C 1
ATOM 2231 O O . ASN A 1 280 ? -15.219 -18.5 4.969 1 89.12 280 ASN A O 1
ATOM 2235 N N . ARG A 1 281 ? -14.273 -20.328 4.039 1 90.19 281 ARG A N 1
ATOM 2236 C CA . ARG A 1 281 ? -13.438 -19.531 3.143 1 90.19 281 ARG A CA 1
ATOM 2237 C C . ARG A 1 281 ? -13 -20.359 1.936 1 90.19 281 ARG A C 1
ATOM 2239 O O . ARG A 1 281 ? -13.023 -21.594 1.975 1 90.19 281 ARG A O 1
ATOM 2246 N N . ILE A 1 282 ? -12.656 -19.734 0.905 1 90.31 282 ILE A N 1
ATOM 2247 C CA . ILE A 1 282 ? -12.102 -20.391 -0.276 1 90.31 282 ILE A CA 1
ATOM 2248 C C . ILE A 1 282 ? -10.578 -20.297 -0.257 1 90.31 282 ILE A C 1
ATOM 2250 O O . ILE A 1 282 ? -10.023 -19.188 -0.27 1 90.31 282 ILE A O 1
ATOM 2254 N N . PRO A 1 283 ? -9.945 -21.391 -0.151 1 89.31 283 PRO A N 1
ATOM 2255 C CA . PRO A 1 283 ? -8.477 -21.328 -0.153 1 89.31 283 PRO A CA 1
ATOM 2256 C C . PRO A 1 283 ? -7.922 -20.641 -1.398 1 89.31 283 PRO A C 1
ATOM 2258 O O . PRO A 1 283 ? -8.484 -20.781 -2.488 1 89.31 283 PRO A O 1
ATOM 2261 N N . GLY A 1 284 ? -6.871 -19.906 -1.225 1 87.56 284 GLY A N 1
ATOM 2262 C CA . GLY A 1 284 ? -6.289 -19.141 -2.312 1 87.56 284 GLY A CA 1
ATOM 2263 C C . GLY A 1 284 ? -5.367 -19.953 -3.195 1 87.56 284 GLY A C 1
ATOM 2264 O O . GLY A 1 284 ? -4.953 -19.5 -4.262 1 87.56 284 GLY A O 1
ATOM 2265 N N . ASP A 1 285 ? -5.105 -21.172 -2.799 1 88.38 285 ASP A N 1
ATOM 2266 C CA . ASP A 1 285 ? -4.172 -22 -3.557 1 88.38 285 ASP A CA 1
ATOM 2267 C C . ASP A 1 285 ? -4.902 -23.109 -4.312 1 88.38 285 ASP A C 1
ATOM 2269 O O . ASP A 1 285 ? -4.383 -24.219 -4.445 1 88.38 285 ASP A O 1
ATOM 2273 N N . MET A 1 286 ? -6.062 -22.828 -4.75 1 88.56 286 MET A N 1
ATOM 2274 C CA . MET A 1 286 ? -6.789 -23.797 -5.559 1 88.56 286 MET A CA 1
ATOM 2275 C C . MET A 1 286 ? -6.492 -23.609 -7.043 1 88.56 286 MET A C 1
ATOM 2277 O O . MET A 1 286 ? -6.566 -22.484 -7.555 1 88.56 286 MET A O 1
ATOM 2281 N N . PHE A 1 287 ? -6.121 -24.719 -7.637 1 90.12 287 PHE A N 1
ATOM 2282 C CA . PHE A 1 287 ? -5.855 -24.672 -9.07 1 90.12 287 PHE A CA 1
ATOM 2283 C C . PHE A 1 287 ? -7.137 -24.891 -9.859 1 90.12 287 PHE A C 1
ATOM 2285 O O . PHE A 1 287 ? -7.699 -26 -9.852 1 90.12 287 PHE A O 1
ATOM 2292 N N . LEU A 1 288 ? -7.543 -23.891 -10.516 1 90 288 LEU A N 1
ATOM 2293 C CA . LEU A 1 288 ? -8.805 -23.922 -11.242 1 90 288 LEU A CA 1
ATOM 2294 C C . LEU A 1 288 ? -8.578 -24.312 -12.703 1 90 288 LEU A C 1
ATOM 2296 O O . LEU A 1 288 ? -7.438 -24.406 -13.148 1 90 288 LEU A O 1
ATOM 2300 N N . TRP A 1 289 ? -9.695 -24.562 -13.352 1 88.12 289 TRP A N 1
ATOM 2301 C CA . TRP A 1 289 ? -9.641 -24.906 -14.766 1 88.12 289 TRP A CA 1
ATOM 2302 C C . TRP A 1 289 ? -9.156 -23.734 -15.602 1 88.12 289 TRP A C 1
ATOM 2304 O O . TRP A 1 289 ? -9.547 -22.594 -15.367 1 88.12 289 TRP A O 1
ATOM 2314 N N . MET A 1 290 ? -8.32 -24.078 -16.531 1 89.38 290 MET A N 1
ATOM 2315 C CA . MET A 1 290 ? -7.695 -23.031 -17.328 1 89.38 290 MET A CA 1
ATOM 2316 C C . MET A 1 290 ? -8.266 -23.016 -18.75 1 89.38 290 MET A C 1
ATOM 2318 O O . MET A 1 290 ? -8.625 -24.047 -19.297 1 89.38 290 MET A O 1
ATOM 2322 N N . ASP A 1 291 ? -8.352 -21.828 -19.25 1 89 291 ASP A N 1
ATOM 2323 C CA . ASP A 1 291 ? -8.68 -21.656 -20.672 1 89 291 ASP A CA 1
ATOM 2324 C C . ASP A 1 291 ? -7.453 -21.875 -21.547 1 89 291 ASP A C 1
ATOM 2326 O O . ASP A 1 291 ? -6.336 -21.516 -21.172 1 89 291 ASP A O 1
ATOM 2330 N N . PHE A 1 292 ? -7.668 -22.391 -22.703 1 86.31 292 PHE A N 1
ATOM 2331 C CA . PHE A 1 292 ? -6.574 -22.797 -23.578 1 86.31 292 PHE A CA 1
ATOM 2332 C C . PHE A 1 292 ? -5.738 -21.578 -23.984 1 86.31 292 PHE A C 1
ATOM 2334 O O . PHE A 1 292 ? -4.508 -21.656 -24.016 1 86.31 292 PHE A O 1
ATOM 2341 N N . ASP A 1 293 ? -6.359 -20.5 -24.391 1 89.75 293 ASP A N 1
ATOM 2342 C CA . ASP A 1 293 ? -5.641 -19.312 -24.828 1 89.75 293 ASP A CA 1
ATOM 2343 C C . ASP A 1 293 ? -4.758 -18.75 -23.719 1 89.75 293 ASP A C 1
ATOM 2345 O O . ASP A 1 293 ? -3.604 -18.391 -23.953 1 89.75 293 ASP A O 1
ATOM 2349 N N . LEU A 1 294 ? -5.297 -18.75 -22.516 1 92.06 294 LEU A N 1
ATOM 2350 C CA . LEU A 1 294 ? -4.531 -18.25 -21.375 1 92.06 294 LEU A CA 1
ATOM 2351 C C . LEU A 1 294 ? -3.443 -19.234 -20.969 1 92.06 294 LEU A C 1
ATOM 2353 O O . LEU A 1 294 ? -2.395 -18.828 -20.469 1 92.06 294 LEU A O 1
ATOM 2357 N N . GLU A 1 295 ? -3.715 -20.469 -21.172 1 89.88 295 GLU A N 1
ATOM 2358 C CA . GLU A 1 295 ? -2.715 -21.484 -20.875 1 89.88 295 GLU A CA 1
ATOM 2359 C C . GLU A 1 295 ? -1.497 -21.344 -21.781 1 89.88 295 GLU A C 1
ATOM 2361 O O . GLU A 1 295 ? -0.365 -21.578 -21.359 1 89.88 295 GLU A O 1
ATOM 2366 N N . LEU A 1 296 ? -1.749 -21.016 -23.031 1 89.06 296 LEU A N 1
ATOM 2367 C CA . LEU A 1 296 ? -0.656 -20.812 -23.969 1 89.06 296 LEU A CA 1
ATOM 2368 C C . LEU A 1 296 ? 0.23 -19.656 -23.547 1 89.06 296 LEU A C 1
ATOM 2370 O O . LEU A 1 296 ? 1.457 -19.734 -23.641 1 89.06 296 LEU A O 1
ATOM 2374 N N . ILE A 1 297 ? -0.348 -18.625 -23.094 1 92.25 297 ILE A N 1
ATOM 2375 C CA . ILE A 1 297 ? 0.418 -17.484 -22.609 1 92.25 297 ILE A CA 1
ATOM 2376 C C . ILE A 1 297 ? 1.234 -17.875 -21.391 1 92.25 297 ILE A C 1
ATOM 2378 O O . ILE A 1 297 ? 2.387 -17.453 -21.234 1 92.25 297 ILE A O 1
ATOM 2382 N N . ALA A 1 298 ? 0.59 -18.625 -20.531 1 92.56 298 ALA A N 1
ATOM 2383 C CA . ALA A 1 298 ? 1.296 -19.094 -19.344 1 92.56 298 ALA A CA 1
ATOM 2384 C C . ALA A 1 298 ? 2.5 -19.953 -19.719 1 92.56 298 ALA A C 1
ATOM 2386 O O . ALA A 1 298 ? 3.555 -19.875 -19.094 1 92.56 298 ALA A O 1
ATOM 2387 N N . ALA A 1 299 ? 2.344 -20.75 -20.766 1 90.25 299 ALA A N 1
ATOM 2388 C CA . ALA A 1 299 ? 3.438 -21.594 -21.25 1 90.25 299 ALA A CA 1
ATOM 2389 C C . ALA A 1 299 ? 4.617 -20.75 -21.719 1 90.25 299 ALA A C 1
ATOM 2391 O O . ALA A 1 299 ? 5.777 -21.109 -21.5 1 90.25 299 ALA A O 1
ATOM 2392 N N . VAL A 1 300 ? 4.324 -19.672 -22.328 1 91.38 300 VAL A N 1
ATOM 2393 C CA . VAL A 1 300 ? 5.375 -18.781 -22.812 1 91.38 300 VAL A CA 1
ATOM 2394 C C . VAL A 1 300 ? 6.152 -18.203 -21.625 1 91.38 300 VAL A C 1
ATOM 2396 O O . VAL A 1 300 ? 7.387 -18.172 -21.641 1 91.38 300 VAL A O 1
ATOM 2399 N N . PHE A 1 301 ? 5.492 -17.812 -20.578 1 92.44 301 PHE A N 1
ATOM 2400 C CA . PHE A 1 301 ? 6.16 -17.266 -19.406 1 92.44 301 PHE A CA 1
ATOM 2401 C C . PHE A 1 301 ? 6.977 -18.344 -18.703 1 92.44 301 PHE A C 1
ATOM 2403 O O . PHE A 1 301 ? 8.07 -18.078 -18.203 1 92.44 301 PHE A O 1
ATOM 2410 N N . ILE A 1 302 ? 6.375 -19.531 -18.641 1 91.88 302 ILE A N 1
ATOM 2411 C CA . ILE A 1 302 ? 7.082 -20.641 -18 1 91.88 302 ILE A CA 1
ATOM 2412 C C . ILE A 1 302 ? 8.344 -20.969 -18.797 1 91.88 302 ILE A C 1
ATOM 2414 O O . ILE A 1 302 ? 9.406 -21.219 -18.219 1 91.88 302 ILE A O 1
ATOM 2418 N N . LEU A 1 303 ? 8.25 -20.922 -20.109 1 91.75 303 LEU A N 1
ATOM 2419 C CA . LEU A 1 303 ? 9.406 -21.188 -20.953 1 91.75 303 LEU A CA 1
ATOM 2420 C C . LEU A 1 303 ? 10.461 -20.109 -20.781 1 91.75 303 LEU A C 1
ATOM 2422 O O . LEU A 1 303 ? 11.664 -20.391 -20.734 1 91.75 303 LEU A O 1
ATOM 2426 N N . LEU A 1 304 ? 10.016 -18.891 -20.703 1 92.06 304 LEU A N 1
ATOM 2427 C CA . LEU A 1 304 ? 10.938 -17.797 -20.484 1 92.06 304 LEU A CA 1
ATOM 2428 C C . LEU A 1 304 ? 11.648 -17.922 -19.141 1 92.06 304 LEU A C 1
ATOM 2430 O O . LEU A 1 304 ? 12.859 -17.719 -19.047 1 92.06 304 LEU A O 1
ATOM 2434 N N . PHE A 1 305 ? 10.93 -18.297 -18.156 1 92.44 305 PHE A N 1
ATOM 2435 C CA . PHE A 1 305 ? 11.477 -18.516 -16.828 1 92.44 305 PHE A CA 1
ATOM 2436 C C . PHE A 1 305 ? 12.531 -19.625 -16.859 1 92.44 305 PHE A C 1
ATOM 2438 O O . PHE A 1 305 ? 13.625 -19.453 -16.312 1 92.44 305 PHE A O 1
ATOM 2445 N N . SER A 1 306 ? 12.203 -20.656 -17.484 1 91.75 306 SER A N 1
ATOM 2446 C CA . SER A 1 306 ? 13.109 -21.797 -17.5 1 91.75 306 SER A CA 1
ATOM 2447 C C . SER A 1 306 ? 14.312 -21.547 -18.406 1 91.75 306 SER A C 1
ATOM 2449 O O . SER A 1 306 ? 15.383 -22.109 -18.203 1 91.75 306 SER A O 1
ATOM 2451 N N . SER A 1 307 ? 14.117 -20.703 -19.375 1 92.06 307 SER A N 1
ATOM 2452 C CA . SER A 1 307 ? 15.188 -20.438 -20.328 1 92.06 307 SER A CA 1
ATOM 2453 C C . SER A 1 307 ? 16.234 -19.5 -19.75 1 92.06 307 SER A C 1
ATOM 2455 O O . SER A 1 307 ? 17.359 -19.422 -20.234 1 92.06 307 SER A O 1
ATOM 2457 N N . VAL A 1 308 ? 15.898 -18.766 -18.734 1 93.19 308 VAL A N 1
ATOM 2458 C CA . VAL A 1 308 ? 16.797 -17.781 -18.141 1 93.19 308 VAL A CA 1
ATOM 2459 C C . VAL A 1 308 ? 18.031 -18.484 -17.578 1 93.19 308 VAL A C 1
ATOM 2461 O O . VAL A 1 308 ? 19.141 -17.938 -17.641 1 93.19 308 VAL A O 1
ATOM 2464 N N . PHE A 1 309 ? 17.953 -19.719 -17.109 1 93.62 309 PHE A N 1
ATOM 2465 C CA . PHE A 1 309 ? 19.047 -20.438 -16.469 1 93.62 309 PHE A CA 1
ATOM 2466 C C . PHE A 1 309 ? 20.078 -20.859 -17.516 1 93.62 309 PHE A C 1
ATOM 2468 O O . PHE A 1 309 ? 21.219 -21.172 -17.156 1 93.62 309 PHE A O 1
ATOM 2475 N N . PHE A 1 310 ? 19.719 -20.797 -18.781 1 93.44 310 PHE A N 1
ATOM 2476 C CA . PHE A 1 310 ? 20.641 -21.156 -19.844 1 93.44 310 PHE A CA 1
ATOM 2477 C C . PHE A 1 310 ? 21.656 -20.047 -20.078 1 93.44 310 PHE A C 1
ATOM 2479 O O . PHE A 1 310 ? 22.703 -20.266 -20.703 1 93.44 310 PHE A O 1
ATOM 2486 N N . ILE A 1 311 ? 21.375 -18.891 -19.516 1 90.88 311 ILE A N 1
ATOM 2487 C CA . ILE A 1 311 ? 22.297 -17.781 -19.656 1 90.88 311 ILE A CA 1
ATOM 2488 C C . ILE A 1 311 ? 23.625 -18.125 -19 1 90.88 311 ILE A C 1
ATOM 2490 O O . ILE A 1 311 ? 24.688 -17.734 -19.484 1 90.88 311 ILE A O 1
ATOM 2494 N N . ALA A 1 312 ? 23.578 -18.906 -17.922 1 90 312 ALA A N 1
ATOM 2495 C CA . ALA A 1 312 ? 24.781 -19.266 -17.188 1 90 312 ALA A CA 1
ATOM 2496 C C . ALA A 1 312 ? 25.391 -20.562 -17.719 1 90 312 ALA A C 1
ATOM 2498 O O . ALA A 1 312 ? 26.188 -21.219 -17.047 1 90 312 ALA A O 1
ATOM 2499 N N . TRP A 1 313 ? 25.047 -20.984 -18.906 1 88.62 313 TRP A N 1
ATOM 2500 C CA . TRP A 1 313 ? 25.516 -22.234 -19.484 1 88.62 313 TRP A CA 1
ATOM 2501 C C . TRP A 1 313 ? 27.031 -22.266 -19.578 1 88.62 313 TRP A C 1
ATOM 2503 O O . TRP A 1 313 ? 27.656 -23.266 -19.219 1 88.62 313 TRP A O 1
ATOM 2513 N N . ASN A 1 314 ? 27.688 -21.094 -20 1 87 314 ASN A N 1
ATOM 2514 C CA . ASN A 1 314 ? 29.141 -21.062 -20.156 1 87 314 ASN A CA 1
ATOM 2515 C C . ASN A 1 314 ? 29.797 -20.172 -19.109 1 87 314 ASN A C 1
ATOM 2517 O O . ASN A 1 314 ? 30.906 -19.688 -19.312 1 87 314 ASN A O 1
ATOM 2521 N N . SER A 1 315 ? 29.156 -19.984 -18.078 1 87.38 315 SER A N 1
ATOM 2522 C CA . SER A 1 315 ? 29.719 -19.141 -17.031 1 87.38 315 SER A CA 1
ATOM 2523 C C . SER A 1 315 ? 30.734 -19.906 -16.188 1 87.38 315 SER A C 1
ATOM 2525 O O . SER A 1 315 ? 30.875 -21.109 -16.328 1 87.38 315 SER A O 1
ATOM 2527 N N . HIS A 1 316 ? 31.547 -19.172 -15.492 1 88 316 HIS A N 1
ATOM 2528 C CA . HIS A 1 316 ? 32.562 -19.781 -14.633 1 88 316 HIS A CA 1
ATOM 2529 C C . HIS A 1 316 ? 31.953 -20.297 -13.336 1 88 316 HIS A C 1
ATOM 2531 O O . HIS A 1 316 ? 31.156 -19.625 -12.703 1 88 316 HIS A O 1
ATOM 2537 N N . PHE A 1 317 ? 32.25 -21.578 -13.031 1 90.62 317 PHE A N 1
ATOM 2538 C CA . PHE A 1 317 ? 31.891 -22.203 -11.766 1 90.62 317 PHE A CA 1
ATOM 2539 C C . PHE A 1 317 ? 33.125 -22.672 -11.008 1 90.62 317 PHE A C 1
ATOM 2541 O O . PHE A 1 317 ? 34.156 -22.922 -11.617 1 90.62 317 PHE A O 1
ATOM 2548 N N . PRO A 1 318 ? 33.062 -22.703 -9.711 1 88.81 318 PRO A N 1
ATOM 2549 C CA . PRO A 1 318 ? 34.219 -23.125 -8.922 1 88.81 318 PRO A CA 1
ATOM 2550 C C . PRO A 1 318 ? 34.688 -24.531 -9.266 1 88.81 318 PRO A C 1
ATOM 2552 O O . PRO A 1 318 ? 35.906 -24.781 -9.289 1 88.81 318 PRO A O 1
ATOM 2555 N N . THR A 1 319 ? 33.75 -25.484 -9.438 1 92.12 319 THR A N 1
ATOM 2556 C CA . THR A 1 319 ? 34.125 -26.859 -9.789 1 92.12 319 THR A CA 1
ATOM 2557 C C . THR A 1 319 ? 33.406 -27.297 -11.055 1 92.12 319 THR A C 1
ATOM 2559 O O . THR A 1 319 ? 32.375 -26.719 -11.43 1 92.12 319 THR A O 1
ATOM 2562 N N . ARG A 1 320 ? 34.031 -28.266 -11.719 1 92.56 320 ARG A N 1
ATOM 2563 C CA . ARG A 1 320 ? 33.438 -28.812 -12.93 1 92.56 320 ARG A CA 1
ATOM 2564 C C . ARG A 1 320 ? 32.125 -29.531 -12.617 1 92.56 320 ARG A C 1
ATOM 2566 O O . ARG A 1 320 ? 31.188 -29.516 -13.422 1 92.56 320 ARG A O 1
ATOM 2573 N N . PHE A 1 321 ? 32.031 -30.094 -11.438 1 93.31 321 PHE A N 1
ATOM 2574 C CA . PHE A 1 321 ? 30.812 -30.766 -11.023 1 93.31 321 PHE A CA 1
ATOM 2575 C C . PHE A 1 321 ? 29.672 -29.766 -10.898 1 93.31 321 PHE A C 1
ATOM 2577 O O . PHE A 1 321 ? 28.547 -30.047 -11.32 1 93.31 321 PHE A O 1
ATOM 2584 N N . GLU A 1 322 ? 29.984 -28.656 -10.406 1 94.31 322 GLU A N 1
ATOM 2585 C CA . GLU A 1 322 ? 28.953 -27.641 -10.227 1 94.31 322 GLU A CA 1
ATOM 2586 C C . GLU A 1 322 ? 28.469 -27.109 -11.578 1 94.31 322 GLU A C 1
ATOM 2588 O O . GLU A 1 322 ? 27.281 -26.812 -11.742 1 94.31 322 GLU A O 1
ATOM 2593 N N . GLN A 1 323 ? 29.359 -27.016 -12.445 1 93.88 323 GLN A N 1
ATOM 2594 C CA . GLN A 1 323 ? 28.984 -26.562 -13.781 1 93.88 323 GLN A CA 1
ATOM 2595 C C . GLN A 1 323 ? 28.078 -27.578 -14.477 1 93.88 323 GLN A C 1
ATOM 2597 O O . GLN A 1 323 ? 27.062 -27.203 -15.07 1 93.88 323 GLN A O 1
ATOM 2602 N N . MET A 1 324 ? 28.438 -28.797 -14.383 1 95.31 324 MET A N 1
ATOM 2603 C CA . MET A 1 324 ? 27.641 -29.844 -15 1 95.31 324 MET A CA 1
ATOM 2604 C C . MET A 1 324 ? 26.281 -29.953 -14.32 1 95.31 324 MET A C 1
ATOM 2606 O O . MET A 1 324 ? 25.266 -30.156 -14.984 1 95.31 324 MET A O 1
ATOM 2610 N N . ALA A 1 325 ? 26.297 -29.875 -13.047 1 95.5 325 ALA A N 1
ATOM 2611 C CA . ALA A 1 325 ? 25.031 -29.938 -12.305 1 95.5 325 ALA A CA 1
ATOM 2612 C C . ALA A 1 325 ? 24.109 -28.781 -12.703 1 95.5 325 ALA A C 1
ATOM 2614 O O . ALA A 1 325 ? 22.891 -28.969 -12.805 1 95.5 325 ALA A O 1
ATOM 2615 N N . TRP A 1 326 ? 24.703 -27.609 -12.922 1 95.25 326 TRP A N 1
ATOM 2616 C CA . TRP A 1 326 ? 23.906 -26.469 -13.352 1 95.25 326 TRP A CA 1
ATOM 2617 C C . TRP A 1 326 ? 23.312 -26.703 -14.734 1 95.25 326 TRP A C 1
ATOM 2619 O O . TRP A 1 326 ? 22.141 -26.422 -14.977 1 95.25 326 TRP A O 1
ATOM 2629 N N . ARG A 1 327 ? 24.094 -27.281 -15.617 1 95.44 327 ARG A N 1
ATOM 2630 C CA . ARG A 1 327 ? 23.625 -27.562 -16.969 1 95.44 327 ARG A CA 1
ATOM 2631 C C . ARG A 1 327 ? 22.5 -28.594 -16.969 1 95.44 327 ARG A C 1
ATOM 2633 O O . ARG A 1 327 ? 21.5 -28.422 -17.641 1 95.44 327 ARG A O 1
ATOM 2640 N N . VAL A 1 328 ? 22.641 -29.594 -16.141 1 95.69 328 VAL A N 1
ATOM 2641 C CA . VAL A 1 328 ? 21.625 -30.625 -16.031 1 95.69 328 VAL A CA 1
ATOM 2642 C C . VAL A 1 328 ? 20.359 -30.047 -15.422 1 95.69 328 VAL A C 1
ATOM 2644 O O . VAL A 1 328 ? 19.25 -30.344 -15.867 1 95.69 328 VAL A O 1
ATOM 2647 N N . SER A 1 329 ? 20.578 -29.25 -14.422 1 95.69 329 SER A N 1
ATOM 2648 C CA . SER A 1 329 ? 19.438 -28.609 -13.781 1 95.69 329 SER A CA 1
ATOM 2649 C C . SER A 1 329 ? 18.719 -27.672 -14.734 1 95.69 329 SER A C 1
ATOM 2651 O O . SER A 1 329 ? 17.484 -27.609 -14.742 1 95.69 329 SER A O 1
ATOM 2653 N N . SER A 1 330 ? 19.453 -26.938 -15.523 1 94.69 330 SER A N 1
ATOM 2654 C CA . SER A 1 330 ? 18.844 -26.031 -16.484 1 94.69 330 SER A CA 1
ATOM 2655 C C . SER A 1 330 ? 18.047 -26.797 -17.547 1 94.69 330 SER A C 1
ATOM 2657 O O . SER A 1 330 ? 16.938 -26.375 -17.922 1 94.69 330 SER A O 1
ATOM 2659 N N . ILE A 1 331 ? 18.516 -27.875 -17.953 1 94.81 331 ILE A N 1
ATOM 2660 C CA . ILE A 1 331 ? 17.828 -28.688 -18.938 1 94.81 331 ILE A CA 1
ATOM 2661 C C . ILE A 1 331 ? 16.562 -29.281 -18.312 1 94.81 331 ILE A C 1
ATOM 2663 O O . ILE A 1 331 ? 15.508 -29.312 -18.953 1 94.81 331 ILE A O 1
ATOM 2667 N N . TYR A 1 332 ? 16.719 -29.719 -17.156 1 94.75 332 TYR A N 1
ATOM 2668 C CA . TYR A 1 332 ? 15.562 -30.312 -16.5 1 94.75 332 TYR A CA 1
ATOM 2669 C C . TYR A 1 332 ? 14.461 -29.281 -16.297 1 94.75 332 TYR A C 1
ATOM 2671 O O . TYR A 1 332 ? 13.273 -29.594 -16.406 1 94.75 332 TYR A O 1
ATOM 2679 N N . MET A 1 333 ? 14.836 -28.078 -15.961 1 92.69 333 MET A N 1
ATOM 2680 C CA . MET A 1 333 ? 13.828 -27.047 -15.727 1 92.69 333 MET A CA 1
ATOM 2681 C C . MET A 1 333 ? 13 -26.812 -16.984 1 92.69 333 MET A C 1
ATOM 2683 O O . MET A 1 333 ? 11.781 -26.672 -16.922 1 92.69 333 MET A O 1
ATOM 2687 N N . ILE A 1 334 ? 13.609 -26.812 -18.094 1 91.06 334 ILE A N 1
ATOM 2688 C CA . ILE A 1 334 ? 12.891 -26.578 -19.344 1 91.06 334 ILE A CA 1
ATOM 2689 C C . ILE A 1 334 ? 12.078 -27.828 -19.703 1 91.06 334 ILE A C 1
ATOM 2691 O O . ILE A 1 334 ? 10.938 -27.703 -20.156 1 91.06 334 ILE A O 1
ATOM 2695 N N . THR A 1 335 ? 12.648 -28.984 -19.453 1 90.94 335 THR A N 1
ATOM 2696 C CA . THR A 1 335 ? 11.945 -30.219 -19.734 1 90.94 335 THR A CA 1
ATOM 2697 C C . THR A 1 335 ? 10.734 -30.375 -18.828 1 90.94 335 THR A C 1
ATOM 2699 O O . THR A 1 335 ? 9.68 -30.844 -19.266 1 90.94 335 THR A O 1
ATOM 2702 N N . PHE A 1 336 ? 10.922 -30.016 -17.656 1 90.56 336 PHE A N 1
ATOM 2703 C CA . PHE A 1 336 ? 9.805 -30.062 -16.719 1 90.56 336 PHE A CA 1
ATOM 2704 C C . PHE A 1 336 ? 8.695 -29.109 -17.156 1 90.56 336 PHE A C 1
ATOM 2706 O O . PHE A 1 336 ? 7.512 -29.453 -17.062 1 90.56 336 PHE A O 1
ATOM 2713 N N . GLY A 1 337 ? 9.07 -27.969 -17.625 1 85.69 337 GLY A N 1
ATOM 2714 C CA . GLY A 1 337 ? 8.078 -27.016 -18.125 1 85.69 337 GLY A CA 1
ATOM 2715 C C . GLY A 1 337 ? 7.324 -27.516 -19.328 1 85.69 337 GLY A C 1
ATOM 2716 O O . GLY A 1 337 ? 6.109 -27.359 -19.422 1 85.69 337 GLY A O 1
ATOM 2717 N N . LEU A 1 338 ? 7.965 -28.234 -20.141 1 85 338 LEU A N 1
ATOM 2718 C CA . LEU A 1 338 ? 7.348 -28.719 -21.375 1 85 338 LEU A CA 1
ATOM 2719 C C . LEU A 1 338 ? 6.648 -30.047 -21.156 1 85 338 LEU A C 1
ATOM 2721 O O . LEU A 1 338 ? 5.434 -30.156 -21.312 1 85 338 LEU A O 1
ATOM 2725 N N . ILE A 1 339 ? 7.426 -31 -20.656 1 82.5 339 ILE A N 1
ATOM 2726 C CA . ILE A 1 339 ? 6.898 -32.344 -20.484 1 82.5 339 ILE A CA 1
ATOM 2727 C C . ILE A 1 339 ? 5.891 -32.375 -19.328 1 82.5 339 ILE A C 1
ATOM 2729 O O . ILE A 1 339 ? 4.875 -33.062 -19.406 1 82.5 339 ILE A O 1
ATOM 2733 N N . GLY A 1 340 ? 6.25 -31.641 -18.344 1 81.81 340 GLY A N 1
ATOM 2734 C CA . GLY A 1 340 ? 5.316 -31.562 -17.219 1 81.81 340 GLY A CA 1
ATOM 2735 C C . GLY A 1 340 ? 3.979 -30.953 -17.609 1 81.81 340 GLY A C 1
ATOM 2736 O O . GLY A 1 340 ? 2.93 -31.422 -17.156 1 81.81 340 GLY A O 1
ATOM 2737 N N . SER A 1 341 ? 4.043 -30 -18.453 1 82.06 341 SER A N 1
ATOM 2738 C CA . SER A 1 341 ? 2.803 -29.375 -18.906 1 82.06 341 SER A CA 1
ATOM 2739 C C . SER A 1 341 ? 1.985 -30.328 -19.766 1 82.06 341 SER A C 1
ATOM 2741 O O . SER A 1 341 ? 0.761 -30.391 -19.641 1 82.06 341 SER A O 1
ATOM 2743 N N . VAL A 1 342 ? 2.605 -31.062 -20.578 1 78.94 342 VAL A N 1
ATOM 2744 C CA . VAL A 1 342 ? 1.922 -32.031 -21.438 1 78.94 342 VAL A CA 1
ATOM 2745 C C . VAL A 1 342 ? 1.35 -33.156 -20.594 1 78.94 342 VAL A C 1
ATOM 2747 O O . VAL A 1 342 ? 0.212 -33.594 -20.797 1 78.94 342 VAL A O 1
ATOM 2750 N N . TRP A 1 343 ? 2.213 -33.562 -19.688 1 83 343 TRP A N 1
ATOM 2751 C CA . TRP A 1 343 ? 1.781 -34.625 -18.766 1 83 343 TRP A CA 1
ATOM 2752 C C . TRP A 1 343 ? 0.536 -34.188 -18 1 83 343 TRP A C 1
ATOM 2754 O O . TRP A 1 343 ? -0.44 -34.938 -17.922 1 83 343 TRP A O 1
ATOM 2764 N N . MET A 1 344 ? 0.513 -33.031 -17.562 1 83.38 344 MET A N 1
ATOM 2765 C CA . MET A 1 344 ? -0.61 -32.531 -16.781 1 83.38 344 MET A CA 1
ATOM 2766 C C . MET A 1 344 ? -1.824 -32.281 -17.656 1 83.38 344 MET A C 1
ATOM 2768 O O . MET A 1 344 ? -2.959 -32.531 -17.25 1 83.38 344 MET A O 1
ATOM 2772 N N . ALA A 1 345 ? -1.593 -31.812 -18.812 1 77.56 345 ALA A N 1
ATOM 2773 C CA . ALA A 1 345 ? -2.691 -31.578 -19.75 1 77.56 345 ALA A CA 1
ATOM 2774 C C . ALA A 1 345 ? -3.365 -32.906 -20.141 1 77.56 345 ALA A C 1
ATOM 2776 O O . ALA A 1 345 ? -4.594 -32.969 -20.234 1 77.56 345 ALA A O 1
ATOM 2777 N N . LEU A 1 346 ? -2.559 -33.906 -20.312 1 77.62 346 LEU A N 1
ATOM 2778 C CA . LEU A 1 346 ? -3.09 -35.219 -20.672 1 77.62 346 LEU A CA 1
ATOM 2779 C C . LEU A 1 346 ? -3.973 -35.781 -19.547 1 77.62 346 LEU A C 1
ATOM 2781 O O . LEU A 1 346 ? -5.055 -36.312 -19.812 1 77.62 346 LEU A O 1
ATOM 2785 N N . TRP A 1 347 ? -3.516 -35.594 -18.422 1 79.19 347 TRP A N 1
ATOM 2786 C CA . TRP A 1 347 ? -4.273 -36.094 -17.281 1 79.19 347 TRP A CA 1
ATOM 2787 C C . TRP A 1 347 ? -5.477 -35.219 -16.984 1 79.19 347 TRP A C 1
ATOM 2789 O O . TRP A 1 347 ? -6.527 -35.719 -16.562 1 79.19 347 TRP A O 1
ATOM 2799 N N . MET A 1 348 ? -5.402 -33.969 -17.109 1 78.25 348 MET A N 1
ATOM 2800 C CA . MET A 1 348 ? -6.465 -33.031 -16.797 1 78.25 348 MET A CA 1
ATOM 2801 C C . MET A 1 348 ? -7.617 -33.156 -17.781 1 78.25 348 MET A C 1
ATOM 2803 O O . MET A 1 348 ? -8.781 -33.094 -17.391 1 78.25 348 MET A O 1
ATOM 2807 N N . TRP A 1 349 ? -7.332 -33.406 -19 1 74 349 TRP A N 1
ATOM 2808 C CA . TRP A 1 349 ? -8.375 -33.281 -20.016 1 74 349 TRP A CA 1
ATOM 2809 C C . TRP A 1 349 ? -8.828 -34.625 -20.531 1 74 349 TRP A C 1
ATOM 2811 O O . TRP A 1 349 ? -9.93 -34.781 -21.062 1 74 349 TRP A O 1
ATOM 2821 N N . ILE A 1 350 ? -7.984 -35.656 -20.328 1 74.38 350 ILE A N 1
ATOM 2822 C CA . ILE A 1 350 ? -8.352 -36.906 -20.984 1 74.38 350 ILE A CA 1
ATOM 2823 C C . ILE A 1 350 ? -8.461 -38 -19.938 1 74.38 350 ILE A C 1
ATOM 2825 O O . ILE A 1 350 ? -9.539 -38.562 -19.734 1 74.38 350 ILE A O 1
ATOM 2829 N N . LEU A 1 351 ? -7.438 -38.281 -19.188 1 75.38 351 LEU A N 1
ATOM 2830 C CA . LEU A 1 351 ? -7.332 -39.5 -18.422 1 75.38 351 LEU A CA 1
ATOM 2831 C C . LEU A 1 351 ? -8.18 -39.406 -17.156 1 75.38 351 LEU A C 1
ATOM 2833 O O . LEU A 1 351 ? -8.906 -40.375 -16.828 1 75.38 351 LEU A O 1
ATOM 2837 N N . LEU A 1 352 ? -8.156 -38.281 -16.531 1 77.38 352 LEU A N 1
ATOM 2838 C CA . LEU A 1 352 ? -8.859 -38.188 -15.258 1 77.38 352 LEU A CA 1
ATOM 2839 C C . LEU A 1 352 ? -10.367 -38.094 -15.484 1 77.38 352 LEU A C 1
ATOM 2841 O O . LEU A 1 352 ? -11.141 -38.75 -14.812 1 77.38 352 LEU A O 1
ATOM 2845 N N . PRO A 1 353 ? -10.758 -37.219 -16.375 1 73.94 353 PRO A N 1
ATOM 2846 C CA . PRO A 1 353 ? -12.203 -37.188 -16.609 1 73.94 353 PRO A CA 1
ATOM 2847 C C . PRO A 1 353 ? -12.758 -38.5 -17.094 1 73.94 353 PRO A C 1
ATOM 2849 O O . PRO A 1 353 ? -13.875 -38.906 -16.734 1 73.94 353 PRO A O 1
ATOM 2852 N N . GLN A 1 354 ? -12.055 -39.281 -17.844 1 72.06 354 GLN A N 1
ATOM 2853 C CA . GLN A 1 354 ? -12.484 -40.594 -18.328 1 72.06 354 GLN A CA 1
ATOM 2854 C C . GLN A 1 354 ? -12.586 -41.562 -17.172 1 72.06 354 GLN A C 1
ATOM 2856 O O . GLN A 1 354 ? -13.531 -42.375 -17.109 1 72.06 354 GLN A O 1
ATOM 2861 N N . LYS A 1 355 ? -11.656 -41.5 -16.375 1 75.75 355 LYS A N 1
ATOM 2862 C CA . LYS A 1 355 ? -11.688 -42.375 -15.211 1 75.75 355 LYS A CA 1
ATOM 2863 C C . LYS A 1 355 ? -12.836 -42.031 -14.273 1 75.75 355 LYS A C 1
ATOM 2865 O O . LYS A 1 355 ? -13.484 -42.906 -13.703 1 75.75 355 LYS A O 1
ATOM 2870 N N . ARG A 1 356 ? -13.086 -40.781 -14.109 1 76.44 356 ARG A N 1
ATOM 2871 C CA . ARG A 1 356 ? -14.18 -40.344 -13.242 1 76.44 356 ARG A CA 1
ATOM 2872 C C . ARG A 1 356 ? -15.531 -40.75 -13.82 1 76.44 356 ARG A C 1
ATOM 2874 O O . ARG A 1 356 ? -16.438 -41.125 -13.078 1 76.44 356 ARG A O 1
ATOM 2881 N N . LEU A 1 357 ? -15.609 -40.625 -15.078 1 72.25 357 LEU A N 1
ATOM 2882 C CA . LEU A 1 357 ? -16.844 -41.062 -15.734 1 72.25 357 LEU A CA 1
ATOM 2883 C C . LEU A 1 357 ? -17.016 -42.562 -15.578 1 72.25 357 LEU A C 1
ATOM 2885 O O . LEU A 1 357 ? -18.141 -43.031 -15.359 1 72.25 357 LEU A O 1
ATOM 2889 N N . ALA A 1 358 ? -15.883 -43.219 -15.664 1 70.69 358 ALA A N 1
ATOM 2890 C CA . ALA A 1 358 ? -15.914 -44.688 -15.516 1 70.69 358 ALA A CA 1
ATOM 2891 C C . ALA A 1 358 ? -16.281 -45.094 -14.094 1 70.69 358 ALA A C 1
ATOM 2893 O O . ALA A 1 358 ? -16.922 -46.125 -13.883 1 70.69 358 ALA A O 1
ATOM 2894 N N . ASP A 1 359 ? -15.898 -44.25 -13.172 1 74.25 359 ASP A N 1
ATOM 2895 C CA . ASP A 1 359 ? -16.188 -44.562 -11.773 1 74.25 359 ASP A CA 1
ATOM 2896 C C . ASP A 1 359 ? -17.578 -44.062 -11.375 1 74.25 359 ASP A C 1
ATOM 2898 O O . ASP A 1 359 ? -18.016 -44.281 -10.25 1 74.25 359 ASP A O 1
ATOM 2902 N N . GLY A 1 360 ? -18.297 -43.375 -12.219 1 66.75 360 GLY A N 1
ATOM 2903 C CA . GLY A 1 360 ? -19.688 -43 -11.992 1 66.75 360 GLY A CA 1
ATOM 2904 C C . GLY A 1 360 ? -19.828 -41.656 -11.328 1 66.75 360 GLY A C 1
ATOM 2905 O O . GLY A 1 360 ? -20.844 -41.375 -10.695 1 66.75 360 GLY A O 1
ATOM 2906 N N . HIS A 1 361 ? -18.734 -40.938 -11.344 1 71.44 361 HIS A N 1
ATOM 2907 C CA . HIS A 1 361 ? -18.844 -39.625 -10.734 1 71.44 361 HIS A CA 1
ATOM 2908 C C . HIS A 1 361 ? -19.531 -38.625 -11.664 1 71.44 361 HIS A C 1
ATOM 2910 O O . HIS A 1 361 ? -19.281 -38.625 -12.867 1 71.44 361 HIS A O 1
ATOM 2916 N N . GLU A 1 362 ? -20.594 -38.062 -11.195 1 69.19 362 GLU A N 1
ATOM 2917 C CA . GLU A 1 362 ? -21.297 -37.062 -11.992 1 69.19 362 GLU A CA 1
ATOM 2918 C C . GLU A 1 362 ? -20.516 -35.75 -12.023 1 69.19 362 GLU A C 1
ATOM 2920 O O . GLU A 1 362 ? -19.953 -35.344 -11.016 1 69.19 362 GLU A O 1
ATOM 2925 N N . MET A 1 363 ? -20.344 -35.281 -13.141 1 73.31 363 MET A N 1
ATOM 2926 C CA . MET A 1 363 ? -19.625 -34 -13.352 1 73.31 363 MET A CA 1
ATOM 2927 C C . MET A 1 363 ? -20.438 -32.812 -12.852 1 73.31 363 MET A C 1
ATOM 2929 O O . MET A 1 363 ? -21.672 -32.844 -12.898 1 73.31 363 MET A O 1
ATOM 2933 N N . SER A 1 364 ? -19.734 -31.938 -12.25 1 77.06 364 SER A N 1
ATOM 2934 C CA . SER A 1 364 ? -20.391 -30.703 -11.828 1 77.06 364 SER A CA 1
ATOM 2935 C C . SER A 1 364 ? -20.906 -29.906 -13.031 1 77.06 364 SER A C 1
ATOM 2937 O O . SER A 1 364 ? -20.547 -30.203 -14.172 1 77.06 364 SER A O 1
ATOM 2939 N N . LEU A 1 365 ? -21.812 -28.984 -12.789 1 77.62 365 LEU A N 1
ATOM 2940 C CA . LEU A 1 365 ? -22.406 -28.188 -13.859 1 77.62 365 LEU A CA 1
ATOM 2941 C C . LEU A 1 365 ? -21.344 -27.391 -14.602 1 77.62 365 LEU A C 1
ATOM 2943 O O . LEU A 1 365 ? -21.422 -27.219 -15.82 1 77.62 365 LEU A O 1
ATOM 2947 N N . LEU A 1 366 ? -20.391 -26.953 -13.875 1 80.44 366 LEU A N 1
ATOM 2948 C CA . LEU A 1 366 ? -19.312 -26.203 -14.484 1 80.44 366 LEU A CA 1
ATOM 2949 C C . LEU A 1 366 ? -18.5 -27.078 -15.438 1 80.44 366 LEU A C 1
ATOM 2951 O O . LEU A 1 366 ? -18.172 -26.656 -16.547 1 80.44 366 LEU A O 1
ATOM 2955 N N . GLU A 1 367 ? -18.172 -28.25 -15.016 1 77.06 367 GLU A N 1
ATOM 2956 C CA . GLU A 1 367 ? -17.359 -29.156 -15.812 1 77.06 367 GLU A CA 1
ATOM 2957 C C . GLU A 1 367 ? -18.078 -29.578 -17.094 1 77.06 367 GLU A C 1
ATOM 2959 O O . GLU A 1 367 ? -17.438 -29.812 -18.125 1 77.06 367 GLU A O 1
ATOM 2964 N N . GLN A 1 368 ? -19.375 -29.562 -16.953 1 74.5 368 GLN A N 1
ATOM 2965 C CA . GLN A 1 368 ? -20.172 -29.922 -18.109 1 74.5 368 GLN A CA 1
ATOM 2966 C C . GLN A 1 368 ? -20.219 -28.797 -19.125 1 74.5 368 GLN A C 1
ATOM 2968 O O . GLN A 1 368 ? -20.344 -29.031 -20.328 1 74.5 368 GLN A O 1
ATOM 2973 N N . SER A 1 369 ? -20.062 -27.625 -18.594 1 76.31 369 SER A N 1
ATOM 2974 C CA . SER A 1 369 ? -20.203 -26.469 -19.469 1 76.31 369 SER A CA 1
ATOM 2975 C C . SER A 1 369 ? -18.875 -26.078 -20.094 1 76.31 369 SER A C 1
ATOM 2977 O O . SER A 1 369 ? -18.828 -25.25 -21 1 76.31 369 SER A O 1
ATOM 2979 N N . LEU A 1 370 ? -17.812 -26.75 -19.719 1 79.31 370 LEU A N 1
ATOM 2980 C CA . LEU A 1 370 ? -16.5 -26.375 -20.234 1 79.31 370 LEU A CA 1
ATOM 2981 C C . LEU A 1 370 ? -16.297 -26.906 -21.641 1 79.31 370 LEU A C 1
ATOM 2983 O O . LEU A 1 370 ? -16.672 -28.047 -21.953 1 79.31 370 LEU A O 1
ATOM 2987 N N . PRO A 1 371 ? -15.906 -25.953 -22.547 1 73.56 371 PRO A N 1
ATOM 2988 C CA . PRO A 1 371 ? -15.633 -26.422 -23.906 1 73.56 371 PRO A CA 1
ATOM 2989 C C . PRO A 1 371 ? -14.484 -27.422 -23.953 1 73.56 371 PRO A C 1
ATOM 2991 O O . PRO A 1 371 ? -13.609 -27.422 -23.094 1 73.56 371 PRO A O 1
ATOM 2994 N N . PRO A 1 372 ? -14.664 -28.359 -24.875 1 69.06 372 PRO A N 1
ATOM 2995 C CA . PRO A 1 372 ? -13.586 -29.344 -24.984 1 69.06 372 PRO A CA 1
ATOM 2996 C C . PRO A 1 372 ? -12.242 -28.703 -25.328 1 69.06 372 PRO A C 1
ATOM 2998 O O . PRO A 1 372 ? -12.188 -27.703 -26.047 1 69.06 372 PRO A O 1
ATOM 3001 N N . HIS A 1 373 ? -11.305 -28.953 -24.531 1 70.88 373 HIS A N 1
ATOM 3002 C CA . HIS A 1 373 ? -9.945 -28.469 -24.75 1 70.88 373 HIS A CA 1
ATOM 3003 C C . HIS A 1 373 ? -9.438 -28.875 -26.141 1 70.88 373 HIS A C 1
ATOM 3005 O O . HIS A 1 373 ? -9.695 -30 -26.594 1 70.88 373 HIS A O 1
ATOM 3011 N N . PRO A 1 374 ? -8.984 -27.953 -26.891 1 65.5 374 PRO A N 1
ATOM 3012 C CA . PRO A 1 374 ? -8.477 -28.297 -28.219 1 65.5 374 PRO A CA 1
ATOM 3013 C C . PRO A 1 374 ? -7.512 -29.484 -28.203 1 65.5 374 PRO A C 1
ATOM 3015 O O . PRO A 1 374 ? -7.43 -30.234 -29.172 1 65.5 374 PRO A O 1
ATOM 3018 N N . GLY A 1 375 ? -6.84 -29.688 -27.156 1 61.94 375 GLY A N 1
ATOM 3019 C CA . GLY A 1 375 ? -5.961 -30.844 -27.047 1 61.94 375 GLY A CA 1
ATOM 3020 C C . GLY A 1 375 ? -6.707 -32.156 -27.062 1 61.94 375 GLY A C 1
ATOM 3021 O O . GLY A 1 375 ? -6.207 -33.156 -27.594 1 61.94 375 GLY A O 1
ATOM 3022 N N . GLN A 1 376 ? -7.895 -32.062 -26.453 1 62.66 376 GLN A N 1
ATOM 3023 C CA . GLN A 1 376 ? -8.727 -33.281 -26.453 1 62.66 376 GLN A CA 1
ATOM 3024 C C . GLN A 1 376 ? -9.172 -33.625 -27.875 1 62.66 376 GLN A C 1
ATOM 3026 O O . GLN A 1 376 ? -9.195 -34.812 -28.25 1 62.66 376 GLN A O 1
ATOM 3031 N N . LEU A 1 377 ? -9.477 -32.469 -28.5 1 62.03 377 LEU A N 1
ATOM 3032 C CA . LEU A 1 377 ? -9.922 -32.688 -29.875 1 62.03 377 LEU A CA 1
ATOM 3033 C C . LEU A 1 377 ? -8.789 -33.25 -30.734 1 62.03 377 LEU A C 1
ATOM 3035 O O . LEU A 1 377 ? -9.008 -34.156 -31.562 1 62.03 377 LEU A O 1
ATOM 3039 N N . LEU A 1 378 ? -7.676 -32.688 -30.422 1 60.34 378 LEU A N 1
ATOM 3040 C CA . LEU A 1 378 ? -6.516 -33.125 -31.172 1 60.34 378 LEU A CA 1
ATOM 3041 C C . LEU A 1 378 ? -6.191 -34.594 -30.844 1 60.34 378 LEU A C 1
ATOM 3043 O O . LEU A 1 378 ? -5.871 -35.375 -31.734 1 60.34 378 LEU A O 1
ATOM 3047 N N . MET A 1 379 ? -6.262 -34.875 -29.578 1 57.03 379 MET A N 1
ATOM 3048 C CA . MET A 1 379 ? -5.957 -36.25 -29.156 1 57.03 379 MET A CA 1
ATOM 3049 C C . MET A 1 379 ? -7.004 -37.219 -29.672 1 57.03 379 MET A C 1
ATOM 3051 O O . MET A 1 379 ? -6.664 -38.344 -30.094 1 57.03 379 MET A O 1
ATOM 3055 N N . ARG A 1 380 ? -8.305 -36.75 -29.531 1 57 380 ARG A N 1
ATOM 3056 C CA . ARG A 1 380 ? -9.352 -37.594 -30.109 1 57 380 ARG A CA 1
ATOM 3057 C C . ARG A 1 380 ? -9.109 -37.844 -31.594 1 57 380 ARG A C 1
ATOM 3059 O O . ARG A 1 380 ? -9.336 -38.938 -32.094 1 57 380 ARG A O 1
ATOM 3066 N N . ARG A 1 381 ? -8.703 -36.719 -32.094 1 54.34 381 ARG A N 1
ATOM 3067 C CA . ARG A 1 381 ? -8.406 -36.844 -33.531 1 54.34 381 ARG A CA 1
ATOM 3068 C C . ARG A 1 381 ? -7.227 -37.812 -33.75 1 54.34 381 ARG A C 1
ATOM 3070 O O . ARG A 1 381 ? -7.238 -38.594 -34.688 1 54.34 381 ARG A O 1
ATOM 3077 N N . PHE A 1 382 ? -6.328 -37.594 -32.844 1 53.03 382 PHE A N 1
ATOM 3078 C CA . PHE A 1 382 ? -5.129 -38.406 -33 1 53.03 382 PHE A CA 1
ATOM 3079 C C . PHE A 1 382 ? -5.414 -39.875 -32.656 1 53.03 382 PHE A C 1
ATOM 3081 O O . PHE A 1 382 ? -4.926 -40.781 -33.312 1 53.03 382 PHE A O 1
ATOM 3088 N N . LEU A 1 383 ? -6.09 -40.094 -31.516 1 50.12 383 LEU A N 1
ATOM 3089 C CA . LEU A 1 383 ? -6.441 -41.438 -31.109 1 50.12 383 LEU A CA 1
ATOM 3090 C C . LEU A 1 383 ? -7.438 -42.062 -32.094 1 50.12 383 LEU A C 1
ATOM 3092 O O . LEU A 1 383 ? -7.391 -43.25 -32.375 1 50.12 383 LEU A O 1
ATOM 3096 N N . HIS A 1 384 ? -8.438 -41.219 -32.406 1 47.12 384 HIS A N 1
ATOM 3097 C CA . HIS A 1 384 ? -9.336 -41.75 -33.438 1 47.12 384 HIS A CA 1
ATOM 3098 C C . HIS A 1 384 ? -8.633 -41.906 -34.781 1 47.12 384 HIS A C 1
ATOM 3100 O O . HIS A 1 384 ? -9.25 -42.312 -35.75 1 47.12 384 HIS A O 1
ATOM 3106 N N . TRP A 1 385 ? -7.566 -41.344 -34.906 1 41.78 385 TRP A N 1
ATOM 3107 C CA . TRP A 1 385 ? -6.926 -41.625 -36.188 1 41.78 385 TRP A CA 1
ATOM 3108 C C . TRP A 1 385 ? -6.934 -43.125 -36.5 1 41.78 385 TRP A C 1
ATOM 3110 O O . TRP A 1 385 ? -7.133 -43.531 -37.625 1 41.78 385 TRP A O 1
ATOM 3120 N N . ASP A 1 386 ? -6.602 -44 -35.469 1 37.56 386 ASP A N 1
ATOM 3121 C CA . ASP A 1 386 ? -6.633 -45.406 -35.875 1 37.56 386 ASP A CA 1
ATOM 3122 C C . ASP A 1 386 ? -8.055 -45.969 -35.812 1 37.56 386 ASP A C 1
ATOM 3124 O O . ASP A 1 386 ? -8.273 -47.156 -36 1 37.56 386 ASP A O 1
ATOM 3128 N N . ALA A 1 387 ? -9.062 -45.344 -35.062 1 38.22 387 ALA A N 1
ATOM 3129 C CA . ALA A 1 387 ? -10.336 -46.062 -35.062 1 38.22 387 ALA A CA 1
ATOM 3130 C C . ALA A 1 387 ? -10.984 -46 -36.438 1 38.22 387 ALA A C 1
ATOM 3132 O O . ALA A 1 387 ? -11.141 -44.906 -37.031 1 38.22 387 ALA A O 1
ATOM 3133 N N . ALA A 1 388 ? -11.016 -46.938 -37.25 1 35.44 388 ALA A N 1
ATOM 3134 C CA . ALA A 1 388 ? -11.93 -47.281 -38.344 1 35.44 388 ALA A CA 1
ATOM 3135 C C . ALA A 1 388 ? -13.344 -46.781 -38.062 1 35.44 388 ALA A C 1
ATOM 3137 O O . ALA A 1 388 ? -13.742 -46.688 -36.906 1 35.44 388 ALA A O 1
ATOM 3138 N N . PRO A 1 389 ? -14.148 -46.188 -38.938 1 35.25 389 PRO A N 1
ATOM 3139 C CA . PRO A 1 389 ? -15.555 -45.812 -38.844 1 35.25 389 PRO A CA 1
ATOM 3140 C C . PRO A 1 389 ? -16.406 -46.812 -38.062 1 35.25 389 PRO A C 1
ATOM 3142 O O . PRO A 1 389 ? -16.688 -47.906 -38.562 1 35.25 389 PRO A O 1
ATOM 3145 N N . ARG A 1 390 ? -16.078 -47.281 -36.812 1 34.84 390 ARG A N 1
ATOM 3146 C CA . ARG A 1 390 ? -17.062 -48.25 -36.312 1 34.84 390 ARG A CA 1
ATOM 3147 C C . ARG A 1 390 ? -18.484 -47.656 -36.406 1 34.84 390 ARG A C 1
ATOM 3149 O O . ARG A 1 390 ? -18.672 -46.469 -36.156 1 34.84 390 ARG A O 1
ATOM 3156 N N . ARG A 1 391 ? -19.406 -48.312 -37.062 1 33.12 391 ARG A N 1
ATOM 3157 C CA . ARG A 1 391 ? -20.859 -48.25 -37.25 1 33.12 391 ARG A CA 1
ATOM 3158 C C . ARG A 1 391 ? -21.547 -47.812 -35.969 1 33.12 391 ARG A C 1
ATOM 3160 O O . ARG A 1 391 ? -21.031 -48.031 -34.875 1 33.12 391 ARG A O 1
ATOM 3167 N N . GLU A 1 392 ? -22.484 -46.969 -36 1 33.56 392 GLU A N 1
ATOM 3168 C CA . GLU A 1 392 ? -23.469 -46.469 -35.031 1 33.56 392 GLU A CA 1
ATOM 3169 C C . GLU A 1 392 ? -24.031 -47.594 -34.188 1 33.56 392 GLU A C 1
ATOM 3171 O O . GLU A 1 392 ? -24.547 -48.562 -34.719 1 33.56 392 GLU A O 1
ATOM 3176 N N . PRO A 1 393 ? -23.469 -48.062 -33.031 1 30.45 393 PRO A N 1
ATOM 3177 C CA . PRO A 1 393 ? -24.219 -49.156 -32.375 1 30.45 393 PRO A CA 1
ATOM 3178 C C . PRO A 1 393 ? -25.703 -48.812 -32.25 1 30.45 393 PRO A C 1
ATOM 3180 O O . PRO A 1 393 ? -26.062 -47.781 -31.703 1 30.45 393 PRO A O 1
ATOM 3183 N N . ARG A 1 394 ? -26.453 -49.062 -33.25 1 32.44 394 ARG A N 1
ATOM 3184 C CA . ARG A 1 394 ? -27.891 -49.219 -33.062 1 32.44 394 ARG A CA 1
ATOM 3185 C C . ARG A 1 394 ? -28.188 -49.938 -31.75 1 32.44 394 ARG A C 1
ATOM 3187 O O . ARG A 1 394 ? -27.656 -51.031 -31.516 1 32.44 394 ARG A O 1
ATOM 3194 N N . LEU A 1 395 ? -28.562 -49.25 -30.688 1 30.02 395 LEU A N 1
ATOM 3195 C CA . LEU A 1 395 ? -29.047 -49.719 -29.391 1 30.02 395 LEU A CA 1
ATOM 3196 C C . LEU A 1 395 ? -29.984 -50.906 -29.547 1 30.02 395 LEU A C 1
ATOM 3198 O O . LEU A 1 395 ? -30.594 -51.375 -28.578 1 30.02 395 LEU A O 1
ATOM 3202 N N . GLU A 1 396 ? -30.453 -51.219 -30.906 1 30.19 396 GLU A N 1
ATOM 3203 C CA . GLU A 1 396 ? -31.359 -52.344 -30.797 1 30.19 396 GLU A CA 1
ATOM 3204 C C . GLU A 1 396 ? -30.703 -53.531 -30.047 1 30.19 396 GLU A C 1
ATOM 3206 O O . GLU A 1 396 ? -31.109 -53.844 -28.922 1 30.19 396 GLU A O 1
ATOM 3211 N N . HIS A 1 397 ? -30.688 -54.812 -30.812 1 27.28 397 HIS A N 1
ATOM 3212 C CA . HIS A 1 397 ? -30.469 -56.188 -30.422 1 27.28 397 HIS A CA 1
ATOM 3213 C C . HIS A 1 397 ? -29 -56.469 -30.141 1 27.28 397 HIS A C 1
ATOM 3215 O O . HIS A 1 397 ? -28.406 -57.375 -30.75 1 27.28 397 HIS A O 1
ATOM 3221 N N . ILE A 1 398 ? -28.094 -55.594 -30.062 1 26.98 398 ILE A N 1
ATOM 3222 C CA . ILE A 1 398 ? -26.703 -56 -29.875 1 26.98 398 ILE A CA 1
ATOM 3223 C C . ILE A 1 398 ? -26.609 -56.969 -28.688 1 26.98 398 ILE A C 1
ATOM 3225 O O . ILE A 1 398 ? -26.5 -56.531 -27.547 1 26.98 398 ILE A O 1
ATOM 3229 N N . GLU A 1 399 ? -27.688 -57.812 -28.484 1 29 399 GLU A N 1
ATOM 3230 C CA . GLU A 1 399 ? -27.688 -58.938 -27.562 1 29 399 GLU A CA 1
ATOM 3231 C C . GLU A 1 399 ? -26.391 -59.719 -27.625 1 29 399 GLU A C 1
ATOM 3233 O O . GLU A 1 399 ? -25.766 -60 -26.594 1 29 399 GLU A O 1
ATOM 3238 N N . ASP A 1 400 ? -26.266 -60.781 -28.625 1 27.34 400 ASP A N 1
ATOM 3239 C CA . ASP A 1 400 ? -25.641 -62.094 -28.609 1 27.34 400 ASP A CA 1
ATOM 3240 C C . ASP A 1 400 ? -24.172 -62.031 -29.016 1 27.34 400 ASP A C 1
ATOM 3242 O O . ASP A 1 400 ? -23.516 -63.031 -29.25 1 27.34 400 ASP A O 1
ATOM 3246 N N . ALA A 1 401 ? -23.719 -61.062 -29.844 1 29.14 401 ALA A N 1
ATOM 3247 C CA . ALA A 1 401 ? -22.484 -61.438 -30.5 1 29.14 401 ALA A CA 1
ATOM 3248 C C . ALA A 1 401 ? -21.375 -61.719 -29.484 1 29.14 401 ALA A C 1
ATOM 3250 O O . ALA A 1 401 ? -21.125 -60.875 -28.609 1 29.14 401 ALA A O 1
ATOM 3251 N N . ASN A 1 402 ? -20.812 -62.969 -29.453 1 27.92 402 ASN A N 1
ATOM 3252 C CA . ASN A 1 402 ? -19.859 -63.844 -28.766 1 27.92 402 ASN A CA 1
ATOM 3253 C C . ASN A 1 402 ? -18.484 -63.188 -28.688 1 27.92 402 ASN A C 1
ATOM 3255 O O . ASN A 1 402 ? -17.906 -62.844 -29.703 1 27.92 402 ASN A O 1
ATOM 3259 N N . ALA A 1 403 ? -18.094 -62.469 -27.656 1 29.53 403 ALA A N 1
ATOM 3260 C CA . ALA A 1 403 ? -16.859 -62 -27.016 1 29.53 403 ALA A CA 1
ATOM 3261 C C . ALA A 1 403 ? -15.703 -62.969 -27.312 1 29.53 403 ALA A C 1
ATOM 3263 O O . ALA A 1 403 ? -14.641 -62.875 -26.688 1 29.53 403 ALA A O 1
ATOM 3264 N N . GLU A 1 404 ? -15.844 -64 -28.172 1 29.42 404 GLU A N 1
ATOM 3265 C CA . GLU A 1 404 ? -14.789 -65 -28.234 1 29.42 404 GLU A CA 1
ATOM 3266 C C . GLU A 1 404 ? -13.523 -64.438 -28.875 1 29.42 404 GLU A C 1
ATOM 3268 O O . GLU A 1 404 ? -12.414 -64.875 -28.531 1 29.42 404 GLU A O 1
ATOM 3273 N N . ASP A 1 405 ? -13.641 -63.812 -30.047 1 30.16 405 ASP A N 1
ATOM 3274 C CA . ASP A 1 405 ? -12.398 -63.844 -30.797 1 30.16 405 ASP A CA 1
ATOM 3275 C C . ASP A 1 405 ? -11.43 -62.781 -30.312 1 30.16 405 ASP A C 1
ATOM 3277 O O . ASP A 1 405 ? -11.203 -61.781 -30.984 1 30.16 405 ASP A O 1
ATOM 3281 N N . ALA A 1 406 ? -11.531 -62.125 -29.141 1 31.3 406 ALA A N 1
ATOM 3282 C CA . ALA A 1 406 ? -10.391 -61.375 -28.625 1 31.3 406 ALA A CA 1
ATOM 3283 C C . ALA A 1 406 ? -9.086 -62.156 -28.797 1 31.3 406 ALA A C 1
ATOM 3285 O O . ALA A 1 406 ? -8.977 -63.281 -28.359 1 31.3 406 ALA A O 1
ATOM 3286 N N . ILE A 1 407 ? -8.398 -62.031 -29.891 1 32 407 ILE A N 1
ATOM 3287 C CA . ILE A 1 407 ? -7.09 -62.625 -30.125 1 32 407 ILE A CA 1
ATOM 3288 C C . ILE A 1 407 ? -6.301 -62.688 -28.812 1 32 407 ILE A C 1
ATOM 3290 O O . ILE A 1 407 ? -6.254 -61.719 -28.078 1 32 407 ILE A O 1
ATOM 3294 N N . PRO A 1 408 ? -5.961 -63.969 -28.219 1 31.78 408 PRO A N 1
ATOM 3295 C CA . PRO A 1 408 ? -5.086 -64.188 -27.078 1 31.78 408 PRO A CA 1
ATOM 3296 C C . PRO A 1 408 ? -3.779 -63.406 -27.156 1 31.78 408 PRO A C 1
ATOM 3298 O O . PRO A 1 408 ? -2.936 -63.719 -28.016 1 31.78 408 PRO A O 1
ATOM 3301 N N . LEU A 1 409 ? -3.748 -62.156 -27.5 1 32.56 409 LEU A N 1
ATOM 3302 C CA . LEU A 1 409 ? -2.377 -61.656 -27.453 1 32.56 409 LEU A CA 1
ATOM 3303 C C . LEU A 1 409 ? -1.595 -62.344 -26.328 1 32.56 409 LEU A C 1
ATOM 3305 O O . LEU A 1 409 ? -2.127 -62.562 -25.25 1 32.56 409 LEU A O 1
ATOM 3309 N N . ARG A 1 410 ? -0.513 -63.031 -26.594 1 35.75 410 ARG A N 1
ATOM 3310 C CA . ARG A 1 410 ? 0.356 -63.906 -25.812 1 35.75 410 ARG A CA 1
ATOM 3311 C C . ARG A 1 410 ? 0.498 -63.406 -24.375 1 35.75 410 ARG A C 1
ATOM 3313 O O . ARG A 1 410 ? 0.738 -62.219 -24.156 1 35.75 410 ARG A O 1
ATOM 3320 N N . SER A 1 411 ? 0.083 -64.125 -23.375 1 36.88 411 SER A N 1
ATOM 3321 C CA . SER A 1 411 ? -0.349 -64.125 -21.969 1 36.88 411 SER A CA 1
ATOM 3322 C C . SER A 1 411 ? 0.744 -63.625 -21.047 1 36.88 411 SER A C 1
ATOM 3324 O O . SER A 1 411 ? 0.452 -63.031 -20 1 36.88 411 SER A O 1
ATOM 3326 N N . SER A 1 412 ? 1.986 -64 -21.312 1 39.81 412 SER A N 1
ATOM 3327 C CA . SER A 1 412 ? 2.982 -64.062 -20.25 1 39.81 412 SER A CA 1
ATOM 3328 C C . SER A 1 412 ? 3.371 -62.625 -19.812 1 39.81 412 SER A C 1
ATOM 3330 O O . SER A 1 412 ? 3.486 -62.344 -18.625 1 39.81 412 SER A O 1
ATOM 3332 N N . SER A 1 413 ? 3.98 -61.906 -20.719 1 41.91 413 SER A N 1
ATOM 3333 C CA . SER A 1 413 ? 4.523 -60.594 -20.406 1 41.91 413 SER A CA 1
ATOM 3334 C C . SER A 1 413 ? 3.41 -59.562 -20.141 1 41.91 413 SER A C 1
ATOM 3336 O O . SER A 1 413 ? 3.674 -58.438 -19.734 1 41.91 413 SER A O 1
ATOM 3338 N N . ARG A 1 414 ? 2.26 -59.688 -20.625 1 50.5 414 ARG A N 1
ATOM 3339 C CA . ARG A 1 414 ? 1.037 -58.875 -20.5 1 50.5 414 ARG A CA 1
ATOM 3340 C C . ARG A 1 414 ? 0.458 -59 -19.094 1 50.5 414 ARG A C 1
ATOM 3342 O O . ARG A 1 414 ? -0.386 -58.188 -18.703 1 50.5 414 ARG A O 1
ATOM 3349 N N . GLY A 1 415 ? 0.813 -60.031 -18.562 1 48 415 GLY A N 1
ATOM 3350 C CA . GLY A 1 415 ? 0.366 -60.125 -17.188 1 48 415 GLY A CA 1
ATOM 3351 C C . GLY A 1 415 ? 0.905 -59 -16.297 1 48 415 GLY A C 1
ATOM 3352 O O . GLY A 1 415 ? 0.166 -58.438 -15.5 1 48 415 GLY A O 1
ATOM 3353 N N . PHE A 1 416 ? 2.225 -58.938 -16.516 1 55.19 416 PHE A N 1
ATOM 3354 C CA . PHE A 1 416 ? 2.879 -57.906 -15.711 1 55.19 416 PHE A CA 1
ATOM 3355 C C . PHE A 1 416 ? 2.352 -56.531 -16.078 1 55.19 416 PHE A C 1
ATOM 3357 O O . PHE A 1 416 ? 2.121 -55.688 -15.188 1 55.19 416 PHE A O 1
ATOM 3364 N N . VAL A 1 417 ? 2.223 -56.312 -17.422 1 56.88 417 VAL A N 1
ATOM 3365 C CA . VAL A 1 417 ? 1.734 -55.031 -17.859 1 56.88 417 VAL A CA 1
ATOM 3366 C C . VAL A 1 417 ? 0.294 -54.812 -17.406 1 56.88 417 VAL A C 1
ATOM 3368 O O . VAL A 1 417 ? -0.084 -53.719 -16.984 1 56.88 417 VAL A O 1
ATOM 3371 N N . ASN A 1 418 ? -0.491 -55.844 -17.531 1 59.34 418 ASN A N 1
ATOM 3372 C CA . ASN A 1 418 ? -1.87 -55.75 -17.062 1 59.34 418 ASN A CA 1
ATOM 3373 C C . ASN A 1 418 ? -1.94 -55.594 -15.555 1 59.34 418 ASN A C 1
ATOM 3375 O O . ASN A 1 418 ? -2.771 -54.844 -15.047 1 59.34 418 ASN A O 1
ATOM 3379 N N . LYS A 1 419 ? -1.095 -56.438 -14.875 1 59.91 419 LYS A N 1
ATOM 3380 C CA . LYS A 1 419 ? -1.049 -56.25 -13.43 1 59.91 419 LYS A CA 1
ATOM 3381 C C . LYS A 1 419 ? -0.57 -54.844 -13.062 1 59.91 419 LYS A C 1
ATOM 3383 O O . LYS A 1 419 ? -1.092 -54.25 -12.133 1 59.91 419 LYS A O 1
ATOM 3388 N N . ALA A 1 420 ? 0.417 -54.438 -13.812 1 63.25 420 ALA A N 1
ATOM 3389 C CA . ALA A 1 420 ? 0.919 -53.094 -13.586 1 63.25 420 ALA A CA 1
ATOM 3390 C C . ALA A 1 420 ? -0.154 -52.031 -13.891 1 63.25 420 ALA A C 1
ATOM 3392 O O . ALA A 1 420 ? -0.308 -51.062 -13.148 1 63.25 420 ALA A O 1
ATOM 3393 N N . ARG A 1 421 ? -0.832 -52.25 -14.906 1 64.12 421 ARG A N 1
ATOM 3394 C CA . ARG A 1 421 ? -1.914 -51.312 -15.266 1 64.12 421 ARG A CA 1
ATOM 3395 C C . ARG A 1 421 ? -3.016 -51.344 -14.211 1 64.12 421 ARG A C 1
ATOM 3397 O O . ARG A 1 421 ? -3.584 -50.312 -13.883 1 64.12 421 ARG A O 1
ATOM 3404 N N . ARG A 1 422 ? -3.303 -52.469 -13.719 1 65.94 422 ARG A N 1
ATOM 3405 C CA . ARG A 1 422 ? -4.316 -52.562 -12.672 1 65.94 422 ARG A CA 1
ATOM 3406 C C . ARG A 1 422 ? -3.842 -51.875 -11.391 1 65.94 422 ARG A C 1
ATOM 3408 O O . ARG A 1 422 ? -4.625 -51.219 -10.711 1 65.94 422 ARG A O 1
ATOM 3415 N N . LEU A 1 423 ? -2.59 -52.156 -11.094 1 67.56 423 LEU A N 1
ATOM 3416 C CA . LEU A 1 423 ? -2.039 -51.531 -9.898 1 67.56 423 LEU A CA 1
ATOM 3417 C C . LEU A 1 423 ? -2.004 -50 -10.047 1 67.56 423 LEU A C 1
ATOM 3419 O O . LEU A 1 423 ? -2.27 -49.281 -9.086 1 67.56 423 LEU A O 1
ATOM 3423 N N . LEU A 1 424 ? -1.747 -49.656 -11.242 1 71 424 LEU A N 1
ATOM 3424 C CA . LEU A 1 424 ? -1.644 -48.219 -11.5 1 71 424 LEU A CA 1
ATOM 3425 C C . LEU A 1 424 ? -3.023 -47.562 -11.531 1 71 424 LEU A C 1
ATOM 3427 O O . LEU A 1 424 ? -3.154 -46.344 -11.305 1 71 424 LEU A O 1
ATOM 3431 N N . SER A 1 425 ? -4.008 -48.344 -11.695 1 71.06 425 SER A N 1
ATOM 3432 C CA . SER A 1 425 ? -5.355 -47.812 -11.758 1 71.06 425 SER A CA 1
ATOM 3433 C C . SER A 1 425 ? -6.02 -47.812 -10.383 1 71.06 425 SER A C 1
ATOM 3435 O O . SER A 1 425 ? -7.094 -47.219 -10.211 1 71.06 425 SER A O 1
ATOM 3437 N N . LYS A 1 426 ? -5.309 -48.375 -9.398 1 75.38 426 LYS A N 1
ATOM 3438 C CA . LYS A 1 426 ? -5.863 -48.344 -8.047 1 75.38 426 LYS A CA 1
ATOM 3439 C C . LYS A 1 426 ? -5.836 -46.906 -7.484 1 75.38 426 LYS A C 1
ATOM 3441 O O . LYS A 1 426 ? -4.953 -46.125 -7.82 1 75.38 426 LYS A O 1
ATOM 3446 N N . THR A 1 427 ? -6.98 -46.562 -6.82 1 77.19 427 THR A N 1
ATOM 3447 C CA . THR A 1 427 ? -7.129 -45.188 -6.324 1 77.19 427 THR A CA 1
ATOM 3448 C C . THR A 1 427 ? -6.695 -45.094 -4.863 1 77.19 427 THR A C 1
ATOM 3450 O O . THR A 1 427 ? -6.859 -46.062 -4.102 1 77.19 427 THR A O 1
ATOM 3453 N N . HIS A 1 428 ? -5.879 -44.188 -4.566 1 78.88 428 HIS A N 1
ATOM 3454 C CA . HIS A 1 428 ? -5.434 -43.875 -3.211 1 78.88 428 HIS A CA 1
ATOM 3455 C C . HIS A 1 428 ? -5.984 -42.531 -2.734 1 78.88 428 HIS A C 1
ATOM 3457 O O . HIS A 1 428 ? -5.977 -41.562 -3.484 1 78.88 428 HIS A O 1
ATOM 3463 N N . ASN A 1 429 ? -6.738 -42.5 -1.649 1 78.06 429 ASN A N 1
ATOM 3464 C CA . ASN A 1 429 ? -7.32 -41.281 -1.091 1 78.06 429 ASN A CA 1
ATOM 3465 C C . ASN A 1 429 ? -6.875 -41.062 0.352 1 78.06 429 ASN A C 1
ATOM 3467 O O . ASN A 1 429 ? -7.152 -41.875 1.226 1 78.06 429 ASN A O 1
ATOM 3471 N N . ILE A 1 430 ? -6.125 -40 0.652 1 74.06 430 ILE A N 1
ATOM 3472 C CA . ILE A 1 430 ? -5.648 -39.719 2.004 1 74.06 430 ILE A CA 1
ATOM 3473 C C . ILE A 1 430 ? -6.383 -38.531 2.57 1 74.06 430 ILE A C 1
ATOM 3475 O O . ILE A 1 430 ? -5.961 -37.938 3.576 1 74.06 430 ILE A O 1
ATOM 3479 N N . SER A 1 431 ? -7.473 -38.125 1.987 1 77 431 SER A N 1
ATOM 3480 C CA . SER A 1 431 ? -8.211 -36.969 2.502 1 77 431 SER A CA 1
ATOM 3481 C C . SER A 1 431 ? -8.914 -37.312 3.812 1 77 431 SER A C 1
ATOM 3483 O O . SER A 1 431 ? -9.297 -38.469 4.039 1 77 431 SER A O 1
ATOM 3485 N N . PRO A 1 432 ? -8.852 -36.375 4.781 1 76.25 432 PRO A N 1
ATOM 3486 C CA . PRO A 1 432 ? -9.477 -36.688 6.074 1 76.25 432 PRO A CA 1
ATOM 3487 C C . PRO A 1 432 ? -10.953 -37.062 5.949 1 76.25 432 PRO A C 1
ATOM 3489 O O . PRO A 1 432 ? -11.453 -37.875 6.711 1 76.25 432 PRO A O 1
ATOM 3492 N N . ASP A 1 433 ? -11.672 -36.5 4.969 1 75.69 433 ASP A N 1
ATOM 3493 C CA . ASP A 1 433 ? -13.102 -36.75 4.828 1 75.69 433 ASP A CA 1
ATOM 3494 C C . ASP A 1 433 ? -13.359 -37.812 3.777 1 75.69 433 ASP A C 1
ATOM 3496 O O . ASP A 1 433 ? -14.516 -38.156 3.508 1 75.69 433 ASP A O 1
ATOM 3500 N N . LYS A 1 434 ? -12.352 -38.469 3.293 1 76 434 LYS A N 1
ATOM 3501 C CA . LYS A 1 434 ? -12.461 -39.531 2.281 1 76 434 LYS A CA 1
ATOM 3502 C C . LYS A 1 434 ? -13.383 -39.094 1.143 1 76 434 LYS A C 1
ATOM 3504 O O . LYS A 1 434 ? -14.289 -39.844 0.755 1 76 434 LYS A O 1
ATOM 3509 N N . ASP A 1 435 ? -13.148 -37.938 0.665 1 78.75 435 ASP A N 1
ATOM 3510 C CA . ASP A 1 435 ? -13.875 -37.406 -0.481 1 78.75 435 ASP A CA 1
ATOM 3511 C C . ASP A 1 435 ? -13.594 -38.219 -1.741 1 78.75 435 ASP A C 1
ATOM 3513 O O . ASP A 1 435 ? -12.438 -38.344 -2.16 1 78.75 435 ASP A O 1
ATOM 3517 N N . PRO A 1 436 ? -14.547 -38.812 -2.211 1 76.5 436 PRO A N 1
ATOM 3518 C CA . PRO A 1 436 ? -14.328 -39.656 -3.391 1 76.5 436 PRO A CA 1
ATOM 3519 C C . PRO A 1 436 ? -13.836 -38.844 -4.598 1 76.5 436 PRO A C 1
ATOM 3521 O O . PRO A 1 436 ? -13.25 -39.438 -5.52 1 76.5 436 PRO A O 1
ATOM 3524 N N . HIS A 1 437 ? -14.047 -37.625 -4.598 1 76.38 437 HIS A N 1
ATOM 3525 C CA . HIS A 1 437 ? -13.625 -36.812 -5.734 1 76.38 437 HIS A CA 1
ATOM 3526 C C . HIS A 1 437 ? -12.117 -36.562 -5.703 1 76.38 437 HIS A C 1
ATOM 3528 O O . HIS A 1 437 ? -11.531 -36.156 -6.703 1 76.38 437 HIS A O 1
ATOM 3534 N N . LEU A 1 438 ? -11.547 -36.875 -4.617 1 77.94 438 LEU A N 1
ATOM 3535 C CA . LEU A 1 438 ? -10.109 -36.688 -4.492 1 77.94 438 LEU A CA 1
ATOM 3536 C C . LEU A 1 438 ? -9.352 -38 -4.633 1 77.94 438 LEU A C 1
ATOM 3538 O O . LEU A 1 438 ? -8.172 -38.062 -4.289 1 77.94 438 LEU A O 1
ATOM 3542 N N . ASP A 1 439 ? -10.008 -38.938 -5.141 1 78.69 439 ASP A N 1
ATOM 3543 C CA . ASP A 1 439 ? -9.336 -40.188 -5.418 1 78.69 439 ASP A CA 1
ATOM 3544 C C . ASP A 1 439 ? -8.32 -40.062 -6.551 1 78.69 439 ASP A C 1
ATOM 3546 O O . ASP A 1 439 ? -8.664 -39.562 -7.633 1 78.69 439 ASP A O 1
ATOM 3550 N N . THR A 1 440 ? -7.172 -40.312 -6.238 1 82.31 440 THR A N 1
ATOM 3551 C CA . THR A 1 440 ? -6.102 -40.156 -7.219 1 82.31 440 THR A CA 1
ATOM 3552 C C . THR A 1 440 ? -5.539 -41.531 -7.625 1 82.31 440 THR A C 1
ATOM 3554 O O . THR A 1 440 ? -5.141 -42.312 -6.77 1 82.31 440 THR A O 1
ATOM 3557 N N . PRO A 1 441 ? -5.547 -41.781 -8.906 1 83.94 441 PRO A N 1
ATOM 3558 C CA . PRO A 1 441 ? -4.941 -43.031 -9.375 1 83.94 441 PRO A CA 1
ATOM 3559 C C . PRO A 1 441 ? -3.459 -43.125 -9.031 1 83.94 441 PRO A C 1
ATOM 3561 O O . PRO A 1 441 ? -2.736 -42.125 -9.094 1 83.94 441 PRO A O 1
ATOM 3564 N N . ILE A 1 442 ? -3.018 -44.25 -8.703 1 85.38 442 ILE A N 1
ATOM 3565 C CA . ILE A 1 442 ? -1.653 -44.469 -8.242 1 85.38 442 ILE A CA 1
ATOM 3566 C C . ILE A 1 442 ? -0.667 -44.188 -9.367 1 85.38 442 ILE A C 1
ATOM 3568 O O . ILE A 1 442 ? 0.427 -43.656 -9.125 1 85.38 442 ILE A O 1
ATOM 3572 N N . GLY A 1 443 ? -1.03 -44.531 -10.648 1 81.69 443 GLY A N 1
ATOM 3573 C CA . GLY A 1 443 ? -0.162 -44.219 -11.766 1 81.69 443 GLY A CA 1
ATOM 3574 C C . GLY A 1 443 ? 0.08 -42.719 -11.922 1 81.69 443 GLY A C 1
ATOM 3575 O O . GLY A 1 443 ? 1.207 -42.312 -12.188 1 81.69 443 GLY A O 1
ATOM 3576 N N . PHE A 1 444 ? -0.952 -42.031 -11.812 1 86 444 PHE A N 1
ATOM 3577 C CA . PHE A 1 444 ? -0.859 -40.562 -11.867 1 86 444 PHE A CA 1
ATOM 3578 C C . PHE A 1 444 ? -0.022 -40.031 -10.703 1 86 444 PHE A C 1
ATOM 3580 O O . PHE A 1 444 ? 0.799 -39.125 -10.891 1 86 444 PHE A O 1
ATOM 3587 N N . LEU A 1 445 ? -0.152 -40.625 -9.586 1 87.44 445 LEU A N 1
ATOM 3588 C CA . LEU A 1 445 ? 0.55 -40.188 -8.383 1 87.44 445 LEU A CA 1
ATOM 3589 C C . LEU A 1 445 ? 2.043 -40.5 -8.492 1 87.44 445 LEU A C 1
ATOM 3591 O O . LEU A 1 445 ? 2.871 -39.625 -8.164 1 87.44 445 LEU A O 1
ATOM 3595 N N . ILE A 1 446 ? 2.355 -41.625 -8.945 1 87.69 446 ILE A N 1
ATOM 3596 C CA . ILE A 1 446 ? 3.756 -42.031 -9.023 1 87.69 446 ILE A CA 1
ATOM 3597 C C . ILE A 1 446 ? 4.473 -41.188 -10.086 1 87.69 446 ILE A C 1
ATOM 3599 O O . ILE A 1 446 ? 5.562 -40.656 -9.844 1 87.69 446 ILE A O 1
ATOM 3603 N N . GLY A 1 447 ? 3.859 -41.062 -11.234 1 86.19 447 GLY A N 1
ATOM 3604 C CA . GLY A 1 447 ? 4.465 -40.281 -12.305 1 86.19 447 GLY A CA 1
ATOM 3605 C C . GLY A 1 447 ? 4.664 -38.812 -11.938 1 86.19 447 GLY A C 1
ATOM 3606 O O . GLY A 1 447 ? 5.746 -38.281 -12.141 1 86.19 447 GLY A O 1
ATOM 3607 N N . THR A 1 448 ? 3.699 -38.281 -11.391 1 89.56 448 THR A N 1
ATOM 3608 C CA . THR A 1 448 ? 3.768 -36.844 -11.031 1 89.56 448 THR A CA 1
ATOM 3609 C C . THR A 1 448 ? 4.707 -36.656 -9.852 1 89.56 448 THR A C 1
ATOM 3611 O O . THR A 1 448 ? 5.43 -35.656 -9.797 1 89.56 448 THR A O 1
ATOM 3614 N N . SER A 1 449 ? 4.738 -37.562 -8.875 1 90.5 449 SER A N 1
ATOM 3615 C CA . SER A 1 449 ? 5.625 -37.438 -7.719 1 90.5 449 SER A CA 1
ATOM 3616 C C . SER A 1 449 ? 7.09 -37.531 -8.133 1 90.5 449 SER A C 1
ATOM 3618 O O . SER A 1 449 ? 7.945 -36.844 -7.578 1 90.5 449 SER A O 1
ATOM 3620 N N . PHE A 1 450 ? 7.285 -38.375 -9.039 1 90.69 450 PHE A N 1
ATOM 3621 C CA . PHE A 1 450 ? 8.648 -38.531 -9.516 1 90.69 450 PHE A CA 1
ATOM 3622 C C . PHE A 1 450 ? 9.125 -37.25 -10.203 1 90.69 450 PHE A C 1
ATOM 3624 O O . PHE A 1 450 ? 10.219 -36.75 -9.914 1 90.69 450 PHE A O 1
ATOM 3631 N N . LEU A 1 451 ? 8.344 -36.719 -11.07 1 89.56 451 LEU A N 1
ATOM 3632 C CA . LEU A 1 451 ? 8.695 -35.469 -11.773 1 89.56 451 LEU A CA 1
ATOM 3633 C C . LEU A 1 451 ? 8.805 -34.312 -10.805 1 89.56 451 LEU A C 1
ATOM 3635 O O . LEU A 1 451 ? 9.719 -33.5 -10.922 1 89.56 451 LEU A O 1
ATOM 3639 N N . SER A 1 452 ? 7.934 -34.281 -9.875 1 89.81 452 SER A N 1
ATOM 3640 C CA . SER A 1 452 ? 7.926 -33.156 -8.914 1 89.81 452 SER A CA 1
ATOM 3641 C C . SER A 1 452 ? 9.102 -33.25 -7.953 1 89.81 452 SER A C 1
ATOM 3643 O O . SER A 1 452 ? 9.664 -32.25 -7.547 1 89.81 452 SER A O 1
ATOM 3645 N N . LEU A 1 453 ? 9.43 -34.438 -7.52 1 91.25 453 LEU A N 1
ATOM 3646 C CA . LEU A 1 453 ? 10.578 -34.625 -6.637 1 91.25 453 LEU A CA 1
ATOM 3647 C C . LEU A 1 453 ? 11.867 -34.188 -7.32 1 91.25 453 LEU A C 1
ATOM 3649 O O . LEU A 1 453 ? 12.703 -33.5 -6.711 1 91.25 453 LEU A O 1
ATOM 3653 N N . LEU A 1 454 ? 11.992 -34.594 -8.562 1 92.88 454 LEU A N 1
ATOM 3654 C CA . LEU A 1 454 ? 13.164 -34.156 -9.32 1 92.88 454 LEU A CA 1
ATOM 3655 C C . LEU A 1 454 ? 13.188 -32.625 -9.453 1 92.88 454 LEU A C 1
ATOM 3657 O O . LEU A 1 454 ? 14.258 -32.031 -9.375 1 92.88 454 LEU A O 1
ATOM 3661 N N . TYR A 1 455 ? 12.055 -32.094 -9.672 1 92.62 455 TYR A N 1
ATOM 3662 C CA . TYR A 1 455 ? 11.961 -30.625 -9.766 1 92.62 455 TYR A CA 1
ATOM 3663 C C . TYR A 1 455 ? 12.445 -29.969 -8.484 1 92.62 455 TYR A C 1
ATOM 3665 O O . TYR A 1 455 ? 13.227 -29.016 -8.523 1 92.62 455 TYR A O 1
ATOM 3673 N N . VAL A 1 456 ? 12.102 -30.484 -7.363 1 90.75 456 VAL A N 1
ATOM 3674 C CA . VAL A 1 456 ? 12.461 -29.906 -6.07 1 90.75 456 VAL A CA 1
ATOM 3675 C C . VAL A 1 456 ? 13.969 -30.047 -5.84 1 90.75 456 VAL A C 1
ATOM 3677 O O . VAL A 1 456 ? 14.617 -29.125 -5.352 1 90.75 456 VAL A O 1
ATOM 3680 N N . VAL A 1 457 ? 14.508 -31.141 -6.246 1 94.12 457 VAL A N 1
ATOM 3681 C CA . VAL A 1 457 ? 15.93 -31.391 -6.047 1 94.12 457 VAL A CA 1
ATOM 3682 C C . VAL A 1 457 ? 16.75 -30.422 -6.906 1 94.12 457 VAL A C 1
ATOM 3684 O O . VAL A 1 457 ? 17.672 -29.781 -6.414 1 94.12 457 VAL A O 1
ATOM 3687 N N . PHE A 1 458 ? 16.375 -30.344 -8.133 1 94.19 458 PHE A N 1
ATOM 3688 C CA . PHE A 1 458 ? 17.125 -29.484 -9.031 1 94.19 458 PHE A CA 1
ATOM 3689 C C . PHE A 1 458 ? 16.922 -28.016 -8.68 1 94.19 458 PHE A C 1
ATOM 3691 O O . PHE A 1 458 ? 17.844 -27.203 -8.797 1 94.19 458 PHE A O 1
ATOM 3698 N N . ARG A 1 459 ? 15.758 -27.688 -8.266 1 92.69 459 ARG A N 1
ATOM 3699 C CA . ARG A 1 459 ? 15.492 -26.328 -7.844 1 92.69 459 ARG A CA 1
ATOM 3700 C C . ARG A 1 459 ? 16.281 -25.969 -6.586 1 92.69 459 ARG A C 1
ATOM 3702 O O . ARG A 1 459 ? 16.844 -24.891 -6.48 1 92.69 459 ARG A O 1
ATOM 3709 N N . MET A 1 460 ? 16.328 -26.828 -5.691 1 93.44 460 MET A N 1
ATOM 3710 C CA . MET A 1 460 ? 17.109 -26.609 -4.473 1 93.44 460 MET A CA 1
ATOM 3711 C C . MET A 1 460 ? 18.594 -26.5 -4.785 1 93.44 460 MET A C 1
ATOM 3713 O O . MET A 1 460 ? 19.312 -25.719 -4.145 1 93.44 460 MET A O 1
ATOM 3717 N N . TYR A 1 461 ? 19.016 -27.234 -5.719 1 95.25 461 TYR A N 1
ATOM 3718 C CA . TYR A 1 461 ? 20.406 -27.125 -6.137 1 95.25 461 TYR A CA 1
ATOM 3719 C C . TYR A 1 461 ? 20.688 -25.734 -6.699 1 95.25 461 TYR A C 1
ATOM 3721 O O . TYR A 1 461 ? 21.703 -25.109 -6.355 1 95.25 461 TYR A O 1
ATOM 3729 N N . ILE A 1 462 ? 19.812 -25.281 -7.516 1 94.19 462 ILE A N 1
ATOM 3730 C CA . ILE A 1 462 ? 20.016 -23.969 -8.133 1 94.19 462 ILE A CA 1
ATOM 3731 C C . ILE A 1 462 ? 20.062 -22.891 -7.047 1 94.19 462 ILE A C 1
ATOM 3733 O O . ILE A 1 462 ? 20.953 -22.047 -7.062 1 94.19 462 ILE A O 1
ATOM 3737 N N . LEU A 1 463 ? 19.203 -22.969 -6.043 1 94.31 463 LEU A N 1
ATOM 3738 C CA . LEU A 1 463 ? 19.141 -21.969 -4.977 1 94.31 463 LEU A CA 1
ATOM 3739 C C . LEU A 1 463 ? 20.375 -22.062 -4.086 1 94.31 463 LEU A C 1
ATOM 3741 O O . LEU A 1 463 ? 20.906 -21.031 -3.639 1 94.31 463 LEU A O 1
ATOM 3745 N N . THR A 1 464 ? 20.844 -23.25 -3.912 1 94.81 464 THR A N 1
ATOM 3746 C CA . THR A 1 464 ? 22.047 -23.422 -3.09 1 94.81 464 THR A CA 1
ATOM 3747 C C . THR A 1 464 ? 23.297 -22.969 -3.844 1 94.81 464 THR A C 1
ATOM 3749 O O . THR A 1 464 ? 24.188 -22.359 -3.262 1 94.81 464 THR A O 1
ATOM 3752 N N . GLU A 1 465 ? 23.312 -23.328 -5.09 1 94.56 465 GLU A N 1
ATOM 3753 C CA . GLU A 1 465 ? 24.453 -22.938 -5.922 1 94.56 465 GLU A CA 1
ATOM 3754 C C . GLU A 1 465 ? 24.562 -21.422 -6.027 1 94.56 465 GLU A C 1
ATOM 3756 O O . GLU A 1 465 ? 25.656 -20.875 -6.188 1 94.56 465 GLU A O 1
ATOM 3761 N N . ASP A 1 466 ? 23.438 -20.688 -5.953 1 93.88 466 ASP A N 1
ATOM 3762 C CA . ASP A 1 466 ? 23.438 -19.234 -6.008 1 93.88 466 ASP A CA 1
ATOM 3763 C C . ASP A 1 466 ? 24.266 -18.641 -4.871 1 93.88 466 ASP A C 1
ATOM 3765 O O . ASP A 1 466 ? 24.891 -17.594 -5.031 1 93.88 466 ASP A O 1
ATOM 3769 N N . PHE A 1 467 ? 24.359 -19.344 -3.764 1 93.06 467 PHE A N 1
ATOM 3770 C CA . PHE A 1 467 ? 25.109 -18.844 -2.621 1 93.06 467 PHE A CA 1
ATOM 3771 C C . PHE A 1 467 ? 26.516 -19.438 -2.598 1 93.06 467 PHE A C 1
ATOM 3773 O O . PHE A 1 467 ? 27.484 -18.734 -2.373 1 93.06 467 PHE A O 1
ATOM 3780 N N . VAL A 1 468 ? 26.609 -20.656 -2.926 1 91.56 468 VAL A N 1
ATOM 3781 C CA . VAL A 1 468 ? 27.875 -21.359 -2.852 1 91.56 468 VAL A CA 1
ATOM 3782 C C . VAL A 1 468 ? 28.766 -20.938 -4.016 1 91.56 468 VAL A C 1
ATOM 3784 O O . VAL A 1 468 ? 30 -20.906 -3.885 1 91.56 468 VAL A O 1
ATOM 3787 N N . GLY A 1 469 ? 28.172 -20.625 -5.086 1 89.81 469 GLY A N 1
ATOM 3788 C CA . GLY A 1 469 ? 28.938 -20.219 -6.25 1 89.81 469 GLY A CA 1
ATOM 3789 C C . GLY A 1 469 ? 29.672 -18.906 -6.055 1 89.81 469 GLY A C 1
ATOM 3790 O O . GLY A 1 469 ? 30.656 -18.641 -6.746 1 89.81 469 GLY A O 1
ATOM 3791 N N . LEU A 1 470 ? 29.281 -18.125 -5.062 1 90.06 470 LEU A N 1
ATOM 3792 C CA . LEU A 1 470 ? 29.891 -16.812 -4.816 1 90.06 470 LEU A CA 1
ATOM 3793 C C . LEU A 1 470 ? 31.234 -16.969 -4.129 1 90.06 470 LEU A C 1
ATOM 3795 O O . LEU A 1 470 ? 31.984 -16 -4.008 1 90.06 470 LEU A O 1
ATOM 3799 N N . ARG A 1 471 ? 31.578 -18.188 -3.768 1 88.31 471 ARG A N 1
ATOM 3800 C CA . ARG A 1 471 ? 32.844 -18.422 -3.088 1 88.31 471 ARG A CA 1
ATOM 3801 C C . ARG A 1 471 ? 34.031 -18.203 -4.031 1 88.31 471 ARG A C 1
ATOM 3803 O O . ARG A 1 471 ? 35.125 -17.859 -3.588 1 88.31 471 ARG A O 1
ATOM 3810 N N . SER A 1 472 ? 33.812 -18.469 -5.324 1 88.06 472 SER A N 1
ATOM 3811 C CA . SER A 1 472 ? 34.844 -18.234 -6.32 1 88.06 472 SER A CA 1
ATOM 3812 C C . SER A 1 472 ? 34.281 -17.656 -7.602 1 88.06 472 SER A C 1
ATOM 3814 O O . SER A 1 472 ? 33.531 -18.328 -8.32 1 88.06 472 SER A O 1
ATOM 3816 N N . MET A 1 473 ? 34.562 -16.359 -7.793 1 89.31 473 MET A N 1
ATOM 3817 C CA . MET A 1 473 ? 34.031 -15.672 -8.984 1 89.31 473 MET A CA 1
ATOM 3818 C C . MET A 1 473 ? 35.156 -14.883 -9.672 1 89.31 473 MET A C 1
ATOM 3820 O O . MET A 1 473 ? 36.094 -14.445 -9.016 1 89.31 473 MET A O 1
ATOM 3824 N N . PRO A 1 474 ? 34.969 -14.852 -10.961 1 89.06 474 PRO A N 1
ATOM 3825 C CA . PRO A 1 474 ? 35.938 -13.984 -11.648 1 89.06 474 PRO A CA 1
ATOM 3826 C C . PRO A 1 474 ? 35.875 -12.547 -11.141 1 89.06 474 PRO A C 1
ATOM 3828 O O . PRO A 1 474 ? 34.812 -12.07 -10.711 1 89.06 474 PRO A O 1
ATOM 3831 N N . SER A 1 475 ? 36.969 -11.844 -11.203 1 86.56 475 SER A N 1
ATOM 3832 C CA . SER A 1 475 ? 37.094 -10.5 -10.648 1 86.56 475 SER A CA 1
ATOM 3833 C C . SER A 1 475 ? 36.188 -9.516 -11.367 1 86.56 475 SER A C 1
ATOM 3835 O O . SER A 1 475 ? 35.75 -8.523 -10.781 1 86.56 475 SER A O 1
ATOM 3837 N N . ASN A 1 476 ? 35.812 -9.836 -12.555 1 87.31 476 ASN A N 1
ATOM 3838 C CA . ASN A 1 476 ? 34.969 -8.93 -13.336 1 87.31 476 ASN A CA 1
ATOM 3839 C C . ASN A 1 476 ? 33.531 -8.938 -12.859 1 87.31 476 ASN A C 1
ATOM 3841 O O . ASN A 1 476 ? 32.719 -8.094 -13.273 1 87.31 476 ASN A O 1
ATOM 3845 N N . ALA A 1 477 ? 33.281 -9.875 -11.992 1 87.44 477 ALA A N 1
ATOM 3846 C CA . ALA A 1 477 ? 31.922 -9.938 -11.422 1 87.44 477 ALA A CA 1
ATOM 3847 C C . ALA A 1 477 ? 31.703 -8.82 -10.406 1 87.44 477 ALA A C 1
ATOM 3849 O O . ALA A 1 477 ? 30.562 -8.43 -10.133 1 87.44 477 ALA A O 1
ATOM 3850 N N . TYR A 1 478 ? 32.781 -8.25 -9.898 1 87.5 478 TYR A N 1
ATOM 3851 C CA . TYR A 1 478 ? 32.688 -7.258 -8.836 1 87.5 478 TYR A CA 1
ATOM 3852 C C . TYR A 1 478 ? 32.844 -5.848 -9.391 1 87.5 478 TYR A C 1
ATOM 3854 O O . TYR A 1 478 ? 32.875 -4.875 -8.633 1 87.5 478 TYR A O 1
ATOM 3862 N N . ASP A 1 479 ? 32.875 -5.797 -10.672 1 84.75 479 ASP A N 1
ATOM 3863 C CA . ASP A 1 479 ? 32.875 -4.492 -11.336 1 84.75 479 ASP A CA 1
ATOM 3864 C C . ASP A 1 479 ? 31.469 -3.967 -11.523 1 84.75 479 ASP A C 1
ATOM 3866 O O . ASP A 1 479 ? 30.531 -4.742 -11.742 1 84.75 479 ASP A O 1
ATOM 3870 N N . THR A 1 480 ? 31.266 -2.648 -11.234 1 81.5 480 THR A N 1
ATOM 3871 C CA . THR A 1 480 ? 29.922 -2.072 -11.375 1 81.5 480 THR A CA 1
ATOM 3872 C C . THR A 1 480 ? 29.797 -1.331 -12.703 1 81.5 480 THR A C 1
ATOM 3874 O O . THR A 1 480 ? 30.797 -0.902 -13.281 1 81.5 480 THR A O 1
ATOM 3877 N N . VAL A 1 481 ? 28.562 -1.369 -13.172 1 77.75 481 VAL A N 1
ATOM 3878 C CA . VAL A 1 481 ? 28.234 -0.566 -14.344 1 77.75 481 VAL A CA 1
ATOM 3879 C C . VAL A 1 481 ? 28.125 0.905 -13.953 1 77.75 481 VAL A C 1
ATOM 3881 O O . VAL A 1 481 ? 27.297 1.27 -13.117 1 77.75 481 VAL A O 1
ATOM 3884 N N . ASN A 1 482 ? 28.875 1.767 -14.359 1 72.31 482 ASN A N 1
ATOM 3885 C CA . ASN A 1 482 ? 29.078 3.135 -13.891 1 72.31 482 ASN A CA 1
ATOM 3886 C C . ASN A 1 482 ? 27.781 3.947 -13.977 1 72.31 482 ASN A C 1
ATOM 3888 O O . ASN A 1 482 ? 27.422 4.652 -13.023 1 72.31 482 ASN A O 1
ATOM 3892 N N . TRP A 1 483 ? 27 3.832 -15.133 1 69.62 483 TRP A N 1
ATOM 3893 C CA . TRP A 1 483 ? 25.906 4.773 -15.328 1 69.62 483 TRP A CA 1
ATOM 3894 C C . TRP A 1 483 ? 24.688 4.359 -14.523 1 69.62 483 TRP A C 1
ATOM 3896 O O . TRP A 1 483 ? 23.797 5.18 -14.266 1 69.62 483 TRP A O 1
ATOM 3906 N N . LEU A 1 484 ? 24.656 3.188 -13.977 1 68.31 484 LEU A N 1
ATOM 3907 C CA . LEU A 1 484 ? 23.484 2.732 -13.258 1 68.31 484 LEU A CA 1
ATOM 3908 C C . LEU A 1 484 ? 23.578 3.076 -11.773 1 68.31 484 LEU A C 1
ATOM 3910 O O . LEU A 1 484 ? 22.578 3.051 -11.055 1 68.31 484 LEU A O 1
ATOM 3914 N N . SER A 1 485 ? 24.734 3.469 -11.367 1 67.62 485 SER A N 1
ATOM 3915 C CA . SER A 1 485 ? 24.938 3.787 -9.961 1 67.62 485 SER A CA 1
ATOM 3916 C C . SER A 1 485 ? 24.219 5.082 -9.578 1 67.62 485 SER A C 1
ATOM 3918 O O . SER A 1 485 ? 23.953 5.324 -8.406 1 67.62 485 SER A O 1
ATOM 3920 N N . PHE A 1 486 ? 23.688 5.809 -10.719 1 68.75 486 PHE A N 1
ATOM 3921 C CA . PHE A 1 486 ? 23.031 7.086 -10.469 1 68.75 486 PHE A CA 1
ATOM 3922 C C . PHE A 1 486 ? 21.547 6.887 -10.219 1 68.75 486 PHE A C 1
ATOM 3924 O O . PHE A 1 486 ? 20.875 7.781 -9.695 1 68.75 486 PHE A O 1
ATOM 3931 N N . ILE A 1 487 ? 21.016 5.699 -10.5 1 70.19 487 ILE A N 1
ATOM 3932 C CA . ILE A 1 487 ? 19.594 5.43 -10.359 1 70.19 487 ILE A CA 1
ATOM 3933 C C . ILE A 1 487 ? 19.328 4.75 -9.016 1 70.19 487 ILE A C 1
ATOM 3935 O O . ILE A 1 487 ? 20 3.779 -8.664 1 70.19 487 ILE A O 1
ATOM 3939 N N . PRO A 1 488 ? 18.391 5.43 -8.297 1 73.44 488 PRO A N 1
ATOM 3940 C CA . PRO A 1 488 ? 18.078 4.848 -6.984 1 73.44 488 PRO A CA 1
ATOM 3941 C C . PRO A 1 488 ? 17.688 3.375 -7.074 1 73.44 488 PRO A C 1
ATOM 3943 O O . PRO A 1 488 ? 16.953 2.98 -7.98 1 73.44 488 PRO A O 1
ATOM 3946 N N . HIS A 1 489 ? 18.344 2.652 -6.465 1 72.44 489 HIS A N 1
ATOM 3947 C CA . HIS A 1 489 ? 18.062 1.226 -6.344 1 72.44 489 HIS A CA 1
ATOM 3948 C C . HIS A 1 489 ? 18.5 0.696 -4.98 1 72.44 489 HIS A C 1
ATOM 3950 O O . HIS A 1 489 ? 19.125 1.422 -4.199 1 72.44 489 HIS A O 1
ATOM 3956 N N . VAL A 1 490 ? 17.875 -0.357 -4.574 1 73.31 490 VAL A N 1
ATOM 3957 C CA . VAL A 1 490 ? 18.391 -1.017 -3.385 1 73.31 490 VAL A CA 1
ATOM 3958 C C . VAL A 1 490 ? 19.594 -1.889 -3.762 1 73.31 490 VAL A C 1
ATOM 3960 O O . VAL A 1 490 ? 19.562 -2.578 -4.785 1 73.31 490 VAL A O 1
ATOM 3963 N N . MET B 1 1 ? 47.031 -20.75 -23.562 1 21.58 1 MET B N 1
ATOM 3964 C CA . MET B 1 1 ? 47.031 -20.25 -22.188 1 21.58 1 MET B CA 1
ATOM 3965 C C . MET B 1 1 ? 45.625 -19.906 -21.734 1 21.58 1 MET B C 1
ATOM 3967 O O . MET B 1 1 ? 44.938 -19.094 -22.359 1 21.58 1 MET B O 1
ATOM 3971 N N . VAL B 1 2 ? 44.781 -20.844 -21.375 1 32.22 2 VAL B N 1
ATOM 3972 C CA . VAL B 1 2 ? 43.438 -20.688 -20.875 1 32.22 2 VAL B CA 1
ATOM 3973 C C . VAL B 1 2 ? 43.344 -19.484 -19.938 1 32.22 2 VAL B C 1
ATOM 3975 O O . VAL B 1 2 ? 44.125 -19.406 -18.969 1 32.22 2 VAL B O 1
ATOM 3978 N N . ASN B 1 3 ? 43.281 -18.281 -20.422 1 34.94 3 ASN B N 1
ATOM 3979 C CA . ASN B 1 3 ? 43.406 -17.047 -19.672 1 34.94 3 ASN B CA 1
ATOM 3980 C C . ASN B 1 3 ? 42.875 -17.188 -18.25 1 34.94 3 ASN B C 1
ATOM 3982 O O . ASN B 1 3 ? 41.719 -17.547 -18.047 1 34.94 3 ASN B O 1
ATOM 3986 N N . GLY B 1 4 ? 43.562 -17.766 -17.281 1 42.97 4 GLY B N 1
ATOM 3987 C CA . GLY B 1 4 ? 43.438 -17.984 -15.844 1 42.97 4 GLY B CA 1
ATOM 3988 C C . GLY B 1 4 ? 42.594 -16.922 -15.156 1 42.97 4 GLY B C 1
ATOM 3989 O O . GLY B 1 4 ? 43.094 -15.82 -14.875 1 42.97 4 GLY B O 1
ATOM 3990 N N . THR B 1 5 ? 41.344 -16.75 -15.602 1 56 5 THR B N 1
ATOM 3991 C CA . THR B 1 5 ? 40.469 -15.734 -15.039 1 56 5 THR B CA 1
ATOM 3992 C C . THR B 1 5 ? 40.625 -15.672 -13.523 1 56 5 THR B C 1
ATOM 3994 O O . THR B 1 5 ? 40.531 -16.703 -12.844 1 56 5 THR B O 1
ATOM 3997 N N . ASP B 1 6 ? 41.469 -14.797 -12.984 1 73.56 6 ASP B N 1
ATOM 3998 C CA . ASP B 1 6 ? 41.688 -14.5 -11.57 1 73.56 6 ASP B CA 1
ATOM 3999 C C . ASP B 1 6 ? 40.375 -14.531 -10.797 1 73.56 6 ASP B C 1
ATOM 4001 O O . ASP B 1 6 ? 39.438 -13.812 -11.133 1 73.56 6 ASP B O 1
ATOM 4005 N N . THR B 1 7 ? 40.188 -15.742 -10.141 1 82.06 7 THR B N 1
ATOM 4006 C CA . THR B 1 7 ? 39 -15.93 -9.336 1 82.06 7 THR B CA 1
ATOM 4007 C C . THR B 1 7 ? 39.156 -15.281 -7.965 1 82.06 7 THR B C 1
ATOM 4009 O O . THR B 1 7 ? 40.281 -15.188 -7.449 1 82.06 7 THR B O 1
ATOM 4012 N N . GLN B 1 8 ? 38.281 -14.5 -7.59 1 82.94 8 GLN B N 1
ATOM 4013 C CA . GLN B 1 8 ? 38.25 -13.844 -6.285 1 82.94 8 GLN B CA 1
ATOM 4014 C C . GLN B 1 8 ? 37.062 -14.375 -5.445 1 82.94 8 GLN B C 1
ATOM 4016 O O . GLN B 1 8 ? 36 -14.68 -5.977 1 82.94 8 GLN B O 1
ATOM 4021 N N . GLY B 1 9 ? 37.375 -14.758 -4.191 1 80.69 9 GLY B N 1
ATOM 4022 C CA . GLY B 1 9 ? 36.344 -15.203 -3.271 1 80.69 9 GLY B CA 1
ATOM 4023 C C . GLY B 1 9 ? 35.5 -14.07 -2.721 1 80.69 9 GLY B C 1
ATOM 4024 O O . GLY B 1 9 ? 35.125 -13.156 -3.457 1 80.69 9 GLY B O 1
ATOM 4025 N N . TRP B 1 10 ? 35.281 -14.117 -1.391 1 81.88 10 TRP B N 1
ATOM 4026 C CA . TRP B 1 10 ? 34.5 -13.086 -0.736 1 81.88 10 TRP B CA 1
ATOM 4027 C C . TRP B 1 10 ? 35.156 -11.719 -0.866 1 81.88 10 TRP B C 1
ATOM 4029 O O . TRP B 1 10 ? 36.312 -11.539 -0.476 1 81.88 10 TRP B O 1
ATOM 4039 N N . THR B 1 11 ? 34.531 -10.812 -1.541 1 82.94 11 THR B N 1
ATOM 4040 C CA . THR B 1 11 ? 35.031 -9.453 -1.752 1 82.94 11 THR B CA 1
ATOM 4041 C C . THR B 1 11 ? 34.219 -8.445 -0.939 1 82.94 11 THR B C 1
ATOM 4043 O O . THR B 1 11 ? 32.969 -8.398 -1.042 1 82.94 11 THR B O 1
ATOM 4046 N N . SER B 1 12 ? 34.906 -7.688 -0.099 1 80.38 12 SER B N 1
ATOM 4047 C CA . SER B 1 12 ? 34.25 -6.707 0.76 1 80.38 12 SER B CA 1
ATOM 4048 C C . SER B 1 12 ? 33.75 -5.516 -0.046 1 80.38 12 SER B C 1
ATOM 4050 O O . SER B 1 12 ? 34.312 -5.191 -1.097 1 80.38 12 SER B O 1
ATOM 4052 N N . SER B 1 13 ? 32.625 -4.895 0.368 1 80.62 13 SER B N 1
ATOM 4053 C CA . SER B 1 13 ? 32.062 -3.705 -0.26 1 80.62 13 SER B CA 1
ATOM 4054 C C . SER B 1 13 ? 33.031 -2.531 -0.187 1 80.62 13 SER B C 1
ATOM 4056 O O . SER B 1 13 ? 33.844 -2.455 0.73 1 80.62 13 SER B O 1
ATOM 4058 N N . PRO B 1 14 ? 32.938 -1.736 -1.181 1 79.94 14 PRO B N 1
ATOM 4059 C CA . PRO B 1 14 ? 33.844 -0.58 -1.146 1 79.94 14 PRO B CA 1
ATOM 4060 C C . PRO B 1 14 ? 33.594 0.322 0.062 1 79.94 14 PRO B C 1
ATOM 4062 O O . PRO B 1 14 ? 32.438 0.464 0.509 1 79.94 14 PRO B O 1
ATOM 4065 N N . ASP B 1 15 ? 34.594 0.872 0.601 1 79.31 15 ASP B N 1
ATOM 4066 C CA . ASP B 1 15 ? 34.531 1.691 1.807 1 79.31 15 ASP B CA 1
ATOM 4067 C C . ASP B 1 15 ? 34.312 3.164 1.459 1 79.31 15 ASP B C 1
ATOM 4069 O O . ASP B 1 15 ? 34.5 4.039 2.311 1 79.31 15 ASP B O 1
ATOM 4073 N N . LEU B 1 16 ? 34 3.426 0.225 1 81.12 16 LEU B N 1
ATOM 4074 C CA . LEU B 1 16 ? 33.812 4.812 -0.189 1 81.12 16 LEU B CA 1
ATOM 4075 C C . LEU B 1 16 ? 32.438 4.996 -0.826 1 81.12 16 LEU B C 1
ATOM 4077 O O . LEU B 1 16 ? 31.859 4.047 -1.365 1 81.12 16 LEU B O 1
ATOM 4081 N N . ARG B 1 17 ? 31.953 6.16 -0.482 1 83.69 17 ARG B N 1
ATOM 4082 C CA . ARG B 1 17 ? 30.703 6.547 -1.147 1 83.69 17 ARG B CA 1
ATOM 4083 C C . ARG B 1 17 ? 30.906 7.785 -2.012 1 83.69 17 ARG B C 1
ATOM 4085 O O . ARG B 1 17 ? 31.766 8.617 -1.717 1 83.69 17 ARG B O 1
ATOM 4092 N N . GLY B 1 18 ? 30.219 7.793 -3.107 1 85.25 18 GLY B N 1
ATOM 4093 C CA . GLY B 1 18 ? 30.297 8.945 -3.992 1 85.25 18 GLY B CA 1
ATOM 4094 C C . GLY B 1 18 ? 29.281 10.023 -3.66 1 85.25 18 GLY B C 1
ATOM 4095 O O . GLY B 1 18 ? 28.406 9.828 -2.82 1 85.25 18 GLY B O 1
ATOM 4096 N N . THR B 1 19 ? 29.453 11.242 -4.266 1 87.75 19 THR B N 1
ATOM 4097 C CA . THR B 1 19 ? 28.531 12.359 -4.094 1 87.75 19 THR B CA 1
ATOM 4098 C C . THR B 1 19 ? 27.125 11.977 -4.562 1 87.75 19 THR B C 1
ATOM 4100 O O . THR B 1 19 ? 26.141 12.305 -3.908 1 87.75 19 THR B O 1
ATOM 4103 N N . SER B 1 20 ? 27.078 11.25 -5.617 1 86.81 20 SER B N 1
ATOM 4104 C CA . SER B 1 20 ? 25.781 10.852 -6.148 1 86.81 20 SER B CA 1
ATOM 4105 C C . SER B 1 20 ? 25.078 9.867 -5.215 1 86.81 20 SER B C 1
ATOM 4107 O O . SER B 1 20 ? 23.859 9.875 -5.102 1 86.81 20 SER B O 1
ATOM 4109 N N . ASP B 1 21 ? 25.828 9.023 -4.551 1 86.75 21 ASP B N 1
ATOM 4110 C CA . ASP B 1 21 ? 25.25 8.07 -3.609 1 86.75 21 ASP B CA 1
ATOM 4111 C C . ASP B 1 21 ? 24.594 8.789 -2.428 1 86.75 21 ASP B C 1
ATOM 4113 O O . ASP B 1 21 ? 23.531 8.391 -1.966 1 86.75 21 ASP B O 1
ATOM 4117 N N . ILE B 1 22 ? 25.234 9.805 -1.979 1 89.25 22 ILE B N 1
ATOM 4118 C CA . ILE B 1 22 ? 24.719 10.578 -0.855 1 89.25 22 ILE B CA 1
ATOM 4119 C C . ILE B 1 22 ? 23.422 11.281 -1.265 1 89.25 22 ILE B C 1
ATOM 4121 O O . ILE B 1 22 ? 22.422 11.227 -0.542 1 89.25 22 ILE B O 1
ATOM 4125 N N . ILE B 1 23 ? 23.469 11.867 -2.457 1 90.81 23 ILE B N 1
ATOM 4126 C CA . ILE B 1 23 ? 22.312 12.625 -2.938 1 90.81 23 ILE B CA 1
ATOM 4127 C C . ILE B 1 23 ? 21.125 11.688 -3.137 1 90.81 23 ILE B C 1
ATOM 4129 O O . ILE B 1 23 ? 20.016 11.984 -2.686 1 90.81 23 ILE B O 1
ATOM 4133 N N . VAL B 1 24 ? 21.328 10.555 -3.729 1 89.38 24 VAL B N 1
ATOM 4134 C CA . VAL B 1 24 ? 20.25 9.633 -4.066 1 89.38 24 VAL B CA 1
ATOM 4135 C C . VAL B 1 24 ? 19.672 9.031 -2.791 1 89.38 24 VAL B C 1
ATOM 4137 O O . VAL B 1 24 ? 18.438 8.945 -2.643 1 89.38 24 VAL B O 1
ATOM 4140 N N . THR B 1 25 ? 20.469 8.641 -1.903 1 89.5 25 THR B N 1
ATOM 4141 C CA . THR B 1 25 ? 20 8.062 -0.651 1 89.5 25 THR B CA 1
ATOM 4142 C C . THR B 1 25 ? 19.172 9.078 0.133 1 89.5 25 THR B C 1
ATOM 4144 O O . THR B 1 25 ? 18.109 8.734 0.678 1 89.5 25 THR B O 1
ATOM 4147 N N . CYS B 1 26 ? 19.625 10.281 0.148 1 93.69 26 CYS B N 1
ATOM 4148 C CA . CYS B 1 26 ? 18.906 11.32 0.893 1 93.69 26 CYS B CA 1
ATOM 4149 C C . CYS B 1 26 ? 17.609 11.703 0.196 1 93.69 26 CYS B C 1
ATOM 4151 O O . CYS B 1 26 ? 16.578 11.883 0.849 1 93.69 26 CYS B O 1
ATOM 4153 N N . LEU B 1 27 ? 17.672 11.797 -1.103 1 92.69 27 LEU B N 1
ATOM 4154 C CA . LEU B 1 27 ? 16.469 12.156 -1.847 1 92.69 27 LEU B CA 1
ATOM 4155 C C . LEU B 1 27 ? 15.414 11.07 -1.739 1 92.69 27 LEU B C 1
ATOM 4157 O O . LEU B 1 27 ? 14.234 11.359 -1.56 1 92.69 27 LEU B O 1
ATOM 4161 N N . VAL B 1 28 ? 15.812 9.836 -1.812 1 91.06 28 VAL B N 1
ATOM 4162 C CA . VAL B 1 28 ? 14.867 8.727 -1.727 1 91.06 28 VAL B CA 1
ATOM 4163 C C . VAL B 1 28 ? 14.289 8.648 -0.316 1 91.06 28 VAL B C 1
ATOM 4165 O O . VAL B 1 28 ? 13.078 8.453 -0.145 1 91.06 28 VAL B O 1
ATOM 4168 N N . THR B 1 29 ? 15.141 8.789 0.61 1 92.81 29 THR B N 1
ATOM 4169 C CA . THR B 1 29 ? 14.664 8.758 1.99 1 92.81 29 THR B CA 1
ATOM 4170 C C . THR B 1 29 ? 13.68 9.883 2.25 1 92.81 29 THR B C 1
ATOM 4172 O O . THR B 1 29 ? 12.625 9.672 2.859 1 92.81 29 THR B O 1
ATOM 4175 N N . THR B 1 30 ? 14.008 11.055 1.785 1 94.44 30 THR B N 1
ATOM 4176 C CA . THR B 1 30 ? 13.125 12.203 1.962 1 94.44 30 THR B CA 1
ATOM 4177 C C . THR B 1 30 ? 11.797 11.977 1.245 1 94.44 30 THR B C 1
ATOM 4179 O O . THR B 1 30 ? 10.734 12.242 1.802 1 94.44 30 THR B O 1
ATOM 4182 N N . PHE B 1 31 ? 11.883 11.5 0.083 1 92.38 31 PHE B N 1
ATOM 4183 C CA . PHE B 1 31 ? 10.68 11.242 -0.692 1 92.38 31 PHE B CA 1
ATOM 4184 C C . PHE B 1 31 ? 9.797 10.211 0.004 1 92.38 31 PHE B C 1
ATOM 4186 O O . PHE B 1 31 ? 8.578 10.391 0.101 1 92.38 31 PHE B O 1
ATOM 4193 N N . LEU B 1 32 ? 10.359 9.102 0.454 1 90.88 32 LEU B N 1
ATOM 4194 C CA . LEU B 1 32 ? 9.609 8.055 1.142 1 90.88 32 LEU B CA 1
ATOM 4195 C C . LEU B 1 32 ? 8.969 8.594 2.414 1 90.88 32 LEU B C 1
ATOM 4197 O O . LEU B 1 32 ? 7.797 8.305 2.691 1 90.88 32 LEU B O 1
ATOM 4201 N N . CYS B 1 33 ? 9.68 9.367 3.113 1 92.12 33 CYS B N 1
ATOM 4202 C CA . CYS B 1 33 ? 9.164 9.898 4.367 1 92.12 33 CYS B CA 1
ATOM 4203 C C . CYS B 1 33 ? 8 10.859 4.117 1 92.12 33 CYS B C 1
ATOM 4205 O O . CYS B 1 33 ? 6.996 10.82 4.828 1 92.12 33 CYS B O 1
ATOM 4207 N N . CYS B 1 34 ? 8.148 11.68 3.137 1 92.19 34 CYS B N 1
ATOM 4208 C CA . CYS B 1 34 ? 7.125 12.688 2.879 1 92.19 34 CYS B CA 1
ATOM 4209 C C . CYS B 1 34 ? 5.902 12.062 2.219 1 92.19 34 CYS B C 1
ATOM 4211 O O . CYS B 1 34 ? 4.77 12.469 2.488 1 92.19 34 CYS B O 1
ATOM 4213 N N . TRP B 1 35 ? 6.059 11.086 1.447 1 89.62 35 TRP B N 1
ATOM 4214 C CA . TRP B 1 35 ? 4.953 10.477 0.711 1 89.62 35 TRP B CA 1
ATOM 4215 C C . TRP B 1 35 ? 4.148 9.539 1.606 1 89.62 35 TRP B C 1
ATOM 4217 O O . TRP B 1 35 ? 2.918 9.555 1.584 1 89.62 35 TRP B O 1
ATOM 4227 N N . THR B 1 36 ? 4.816 8.773 2.381 1 87.62 36 THR B N 1
ATOM 4228 C CA . THR B 1 36 ? 4.152 7.758 3.189 1 87.62 36 THR B CA 1
ATOM 4229 C C . THR B 1 36 ? 3.494 8.391 4.414 1 87.62 36 THR B C 1
ATOM 4231 O O . THR B 1 36 ? 2.572 7.809 4.996 1 87.62 36 THR B O 1
ATOM 4234 N N . SER B 1 37 ? 3.881 9.562 4.77 1 87.38 37 SER B N 1
ATOM 4235 C CA . SER B 1 37 ? 3.408 10.156 6.016 1 87.38 37 SER B CA 1
ATOM 4236 C C . SER B 1 37 ? 2.131 10.961 5.793 1 87.38 37 SER B C 1
ATOM 4238 O O . SER B 1 37 ? 1.495 11.406 6.754 1 87.38 37 SER B O 1
ATOM 4240 N N . VAL B 1 38 ? 1.743 11.086 4.605 1 89.69 38 VAL B N 1
ATOM 4241 C CA . VAL B 1 38 ? 0.628 12 4.375 1 89.69 38 VAL B CA 1
ATOM 4242 C C . VAL B 1 38 ? -0.625 11.211 4.016 1 89.69 38 VAL B C 1
ATOM 4244 O O . VAL B 1 38 ? -0.557 10.234 3.266 1 89.69 38 VAL B O 1
ATOM 4247 N N . TYR B 1 39 ? -1.686 11.609 4.613 1 89.75 39 TYR B N 1
ATOM 4248 C CA . TYR B 1 39 ? -3.002 11.031 4.383 1 89.75 39 TYR B CA 1
ATOM 4249 C C . TYR B 1 39 ? -4 12.094 3.941 1 89.75 39 TYR B C 1
ATOM 4251 O O . TYR B 1 39 ? -4.508 12.859 4.766 1 89.75 39 TYR B O 1
ATOM 4259 N N . PRO B 1 40 ? -4.301 12.078 2.68 1 89.81 40 PRO B N 1
ATOM 4260 C CA . PRO B 1 40 ? -5.25 13.094 2.209 1 89.81 40 PRO B CA 1
ATOM 4261 C C . PRO B 1 40 ? -6.695 12.773 2.592 1 89.81 40 PRO B C 1
ATOM 4263 O O . PRO B 1 40 ? -6.992 11.648 2.996 1 89.81 40 PRO B O 1
ATOM 4266 N N . ASN B 1 41 ? -7.523 13.812 2.584 1 92.44 41 ASN B N 1
ATOM 4267 C CA . ASN B 1 41 ? -8.953 13.625 2.791 1 92.44 41 ASN B CA 1
ATOM 4268 C C . ASN B 1 41 ? -9.633 13.047 1.55 1 92.44 41 ASN B C 1
ATOM 4270 O O . ASN B 1 41 ? -8.984 12.875 0.512 1 92.44 41 ASN B O 1
ATOM 4274 N N . ILE B 1 42 ? -10.875 12.719 1.741 1 91.06 42 ILE B N 1
ATOM 4275 C CA . ILE B 1 42 ? -11.602 12.039 0.674 1 91.06 42 ILE B CA 1
ATOM 4276 C C . ILE B 1 42 ? -12.023 13.047 -0.389 1 91.06 42 ILE B C 1
ATOM 4278 O O . ILE B 1 42 ? -12.539 14.125 -0.065 1 91.06 42 ILE B O 1
ATOM 4282 N N . ALA B 1 43 ? -11.734 12.727 -1.622 1 87.56 43 ALA B N 1
ATOM 4283 C CA . ALA B 1 43 ? -12.141 13.578 -2.738 1 87.56 43 ALA B CA 1
ATOM 4284 C C . ALA B 1 43 ? -13.633 13.438 -3.02 1 87.56 43 ALA B C 1
ATOM 4286 O O . ALA B 1 43 ? -14.289 12.547 -2.477 1 87.56 43 ALA B O 1
ATOM 4287 N N . ALA B 1 44 ? -14.133 14.312 -3.762 1 86.62 44 ALA B N 1
ATOM 4288 C CA . ALA B 1 44 ? -15.547 14.258 -4.117 1 86.62 44 ALA B CA 1
ATOM 4289 C C . ALA B 1 44 ? -15.867 12.992 -4.914 1 86.62 44 ALA B C 1
ATOM 4291 O O . ALA B 1 44 ? -15.016 12.484 -5.645 1 86.62 44 ALA B O 1
ATOM 4292 N N . PRO B 1 45 ? -17 12.422 -4.699 1 78.88 45 PRO B N 1
ATOM 4293 C CA . PRO B 1 45 ? -17.375 11.172 -5.375 1 78.88 45 PRO B CA 1
ATOM 4294 C C . PRO B 1 45 ? -17.25 11.266 -6.895 1 78.88 45 PRO B C 1
ATOM 4296 O O . PRO B 1 45 ? -16.953 10.258 -7.555 1 78.88 45 PRO B O 1
ATOM 4299 N N . ALA B 1 46 ? -17.359 12.461 -7.352 1 78.25 46 ALA B N 1
ATOM 4300 C CA . ALA B 1 46 ? -17.312 12.617 -8.805 1 78.25 46 ALA B CA 1
ATOM 4301 C C . ALA B 1 46 ? -15.875 12.75 -9.297 1 78.25 46 ALA B C 1
ATOM 4303 O O . ALA B 1 46 ? -15.609 12.586 -10.492 1 78.25 46 ALA B O 1
ATOM 4304 N N . GLU B 1 47 ? -15.086 12.953 -8.234 1 82.31 47 GLU B N 1
ATOM 4305 C CA . GLU B 1 47 ? -13.695 13.172 -8.625 1 82.31 47 GLU B CA 1
ATOM 4306 C C . GLU B 1 47 ? -12.922 11.859 -8.688 1 82.31 47 GLU B C 1
ATOM 4308 O O . GLU B 1 47 ? -13.266 10.898 -7.988 1 82.31 47 GLU B O 1
ATOM 4313 N N . GLY B 1 48 ? -12.234 11.516 -9.633 1 74.56 48 GLY B N 1
ATOM 4314 C CA . GLY B 1 48 ? -11.523 10.281 -9.914 1 74.56 48 GLY B CA 1
ATOM 4315 C C . GLY B 1 48 ? -10.203 10.172 -9.172 1 74.56 48 GLY B C 1
ATOM 4316 O O . GLY B 1 48 ? -9.969 10.898 -8.211 1 74.56 48 GLY B O 1
ATOM 4317 N N . PHE B 1 49 ? -9.469 9.281 -9.484 1 76.75 49 PHE B N 1
ATOM 4318 C CA . PHE B 1 49 ? -8.18 8.891 -8.914 1 76.75 49 PHE B CA 1
ATOM 4319 C C . PHE B 1 49 ? -7.176 10.039 -9.008 1 76.75 49 PHE B C 1
ATOM 4321 O O . PHE B 1 49 ? -6.422 10.281 -8.07 1 76.75 49 PHE B O 1
ATOM 4328 N N . TRP B 1 50 ? -7.234 10.852 -9.984 1 82.19 50 TRP B N 1
ATOM 4329 C CA . TRP B 1 50 ? -6.25 11.906 -10.227 1 82.19 50 TRP B CA 1
ATOM 4330 C C . TRP B 1 50 ? -6.398 13.039 -9.219 1 82.19 50 TRP B C 1
ATOM 4332 O O . TRP B 1 50 ? -5.414 13.68 -8.852 1 82.19 50 TRP B O 1
ATOM 4342 N N . ALA B 1 51 ? -7.59 13.219 -8.727 1 86.62 51 ALA B N 1
ATOM 4343 C CA . ALA B 1 51 ? -7.816 14.25 -7.723 1 86.62 51 ALA B CA 1
ATOM 4344 C C . ALA B 1 51 ? -7.219 13.852 -6.375 1 86.62 51 ALA B C 1
ATOM 4346 O O . ALA B 1 51 ? -6.609 14.672 -5.691 1 86.62 51 ALA B O 1
ATOM 4347 N N . THR B 1 52 ? -7.363 12.648 -6.074 1 86.5 52 THR B N 1
ATOM 4348 C CA . THR B 1 52 ? -6.809 12.156 -4.82 1 86.5 52 THR B CA 1
ATOM 4349 C C . THR B 1 52 ? -5.281 12.203 -4.848 1 86.5 52 THR B C 1
ATOM 4351 O O . THR B 1 52 ? -4.648 12.547 -3.848 1 86.5 52 THR B O 1
ATOM 4354 N N . LEU B 1 53 ? -4.734 11.891 -6.023 1 86.62 53 LEU B N 1
ATOM 4355 C CA . LEU B 1 53 ? -3.285 11.93 -6.18 1 86.62 53 LEU B CA 1
ATOM 4356 C C . LEU B 1 53 ? -2.764 13.359 -6.059 1 86.62 53 LEU B C 1
ATOM 4358 O O . LEU B 1 53 ? -1.713 13.586 -5.457 1 86.62 53 LEU B O 1
ATOM 4362 N N . ARG B 1 54 ? -3.469 14.219 -6.609 1 89.62 54 ARG B N 1
ATOM 4363 C CA . ARG B 1 54 ? -3.068 15.625 -6.535 1 89.62 54 ARG B CA 1
ATOM 4364 C C . ARG B 1 54 ? -3.131 16.125 -5.098 1 89.62 54 ARG B C 1
ATOM 4366 O O . ARG B 1 54 ? -2.273 16.906 -4.672 1 89.62 54 ARG B O 1
ATOM 4373 N N . ASP B 1 55 ? -4.133 15.727 -4.438 1 91.12 55 ASP B N 1
ATOM 4374 C CA . ASP B 1 55 ? -4.242 16.125 -3.037 1 91.12 55 ASP B CA 1
ATOM 4375 C C . ASP B 1 55 ? -3.094 15.547 -2.211 1 91.12 55 ASP B C 1
ATOM 4377 O O . ASP B 1 55 ? -2.561 16.219 -1.324 1 91.12 55 ASP B O 1
ATOM 4381 N N . LYS B 1 56 ? -2.771 14.375 -2.463 1 90.44 56 LYS B N 1
ATOM 4382 C CA . LYS B 1 56 ? -1.657 13.758 -1.749 1 90.44 56 LYS B CA 1
ATOM 4383 C C . LYS B 1 56 ? -0.34 14.453 -2.08 1 90.44 56 LYS B C 1
ATOM 4385 O O . LYS B 1 56 ? 0.496 14.664 -1.199 1 90.44 56 LYS B O 1
ATOM 4390 N N . LEU B 1 57 ? -0.153 14.805 -3.316 1 90.5 57 LEU B N 1
ATOM 4391 C CA . LEU B 1 57 ? 1.049 15.508 -3.75 1 90.5 57 LEU B CA 1
ATOM 4392 C C . LEU B 1 57 ? 1.145 16.875 -3.09 1 90.5 57 LEU B C 1
ATOM 4394 O O . LEU B 1 57 ? 2.232 17.312 -2.705 1 90.5 57 LEU B O 1
ATOM 4398 N N . SER B 1 58 ? 0.034 17.453 -2.996 1 91.94 58 SER B N 1
ATOM 4399 C CA . SER B 1 58 ? 0.01 18.766 -2.359 1 91.94 58 SER B CA 1
ATOM 4400 C C . SER B 1 58 ? 0.424 18.672 -0.893 1 91.94 58 SER B C 1
ATOM 4402 O O . SER B 1 58 ? 1.2 19.5 -0.41 1 91.94 58 SER B O 1
ATOM 4404 N N . LEU B 1 59 ? -0.098 17.734 -0.243 1 91.75 59 LEU B N 1
ATOM 4405 C CA . LEU B 1 59 ? 0.253 17.562 1.163 1 91.75 59 LEU B CA 1
ATOM 4406 C C . LEU B 1 59 ? 1.716 17.156 1.312 1 91.75 59 LEU B C 1
ATOM 4408 O O . LEU B 1 59 ? 2.387 17.578 2.26 1 91.75 59 LEU B O 1
ATOM 4412 N N . ALA B 1 60 ? 2.174 16.328 0.404 1 91.5 60 ALA B N 1
ATOM 4413 C CA . ALA B 1 60 ? 3.58 15.938 0.431 1 91.5 60 ALA B CA 1
ATOM 4414 C C . ALA B 1 60 ? 4.488 17.141 0.202 1 91.5 60 ALA B C 1
ATOM 4416 O O . ALA B 1 60 ? 5.539 17.266 0.835 1 91.5 60 ALA B O 1
ATOM 4417 N N . CYS B 1 61 ? 4.109 18 -0.66 1 89.75 61 CYS B N 1
ATOM 4418 C CA . CYS B 1 61 ? 4.867 19.219 -0.914 1 89.75 61 CYS B CA 1
ATOM 4419 C C . CYS B 1 61 ? 4.887 20.109 0.32 1 89.75 61 CYS B C 1
ATOM 4421 O O . CYS B 1 61 ? 5.902 20.75 0.616 1 89.75 61 CYS B O 1
ATOM 4423 N N . LEU B 1 62 ? 3.771 20.094 0.938 1 90.5 62 LEU B N 1
ATOM 4424 C CA . LEU B 1 62 ? 3.725 20.844 2.189 1 90.5 62 LEU B CA 1
ATOM 4425 C C . LEU B 1 62 ? 4.695 20.25 3.211 1 90.5 62 LEU B C 1
ATOM 4427 O O . LEU B 1 62 ? 5.336 20.984 3.961 1 90.5 62 LEU B O 1
ATOM 4431 N N . GLY B 1 63 ? 4.805 18.984 3.178 1 89.62 63 GLY B N 1
ATOM 4432 C CA . GLY B 1 63 ? 5.742 18.328 4.074 1 89.62 63 GLY B CA 1
ATOM 4433 C C . GLY B 1 63 ? 7.191 18.641 3.762 1 89.62 63 GLY B C 1
ATOM 4434 O O . GLY B 1 63 ? 8.031 18.703 4.668 1 89.62 63 GLY B O 1
ATOM 4435 N N . ILE B 1 64 ? 7.457 18.875 2.521 1 89.56 64 ILE B N 1
ATOM 4436 C CA . ILE B 1 64 ? 8.828 19.156 2.105 1 89.56 64 ILE B CA 1
ATOM 4437 C C . ILE B 1 64 ? 9.164 20.625 2.387 1 89.56 64 ILE B C 1
ATOM 4439 O O . ILE B 1 64 ? 10.227 20.922 2.926 1 89.56 64 ILE B O 1
ATOM 4443 N N . LEU B 1 65 ? 8.234 21.484 2.145 1 87.44 65 LEU B N 1
ATOM 4444 C CA . LEU B 1 65 ? 8.516 22.906 2.236 1 87.44 65 LEU B CA 1
ATOM 4445 C C . LEU B 1 65 ? 8.289 23.422 3.658 1 87.44 65 LEU B C 1
ATOM 4447 O O . LEU B 1 65 ? 8.969 24.344 4.102 1 87.44 65 LEU B O 1
ATOM 4451 N N . GLY B 1 66 ? 7.332 22.844 4.277 1 89.75 66 GLY B N 1
ATOM 4452 C CA . GLY B 1 66 ? 7.02 23.25 5.633 1 89.75 66 GLY B CA 1
ATOM 4453 C C . GLY B 1 66 ? 6.574 22.109 6.52 1 89.75 66 GLY B C 1
ATOM 4454 O O . GLY B 1 66 ? 5.391 22 6.852 1 89.75 66 GLY B O 1
ATOM 4455 N N . PRO B 1 67 ? 7.531 21.344 6.93 1 91 67 PRO B N 1
ATOM 4456 C CA . PRO B 1 67 ? 7.176 20.188 7.762 1 91 67 PRO B CA 1
ATOM 4457 C C . PRO B 1 67 ? 6.539 20.609 9.086 1 91 67 PRO B C 1
ATOM 4459 O O . PRO B 1 67 ? 5.758 19.844 9.664 1 91 67 PRO B O 1
ATOM 4462 N N . ASP B 1 68 ? 6.812 21.828 9.578 1 90.75 68 ASP B N 1
ATOM 4463 C CA . ASP B 1 68 ? 6.207 22.328 10.805 1 90.75 68 ASP B CA 1
ATOM 4464 C C . ASP B 1 68 ? 4.699 22.5 10.648 1 90.75 68 ASP B C 1
ATOM 4466 O O . ASP B 1 68 ? 3.93 22.172 11.547 1 90.75 68 ASP B O 1
ATOM 4470 N N . PHE B 1 69 ? 4.383 22.938 9.484 1 91.12 69 PHE B N 1
ATOM 4471 C CA . PHE B 1 69 ? 2.965 23.156 9.227 1 91.12 69 PHE B CA 1
ATOM 4472 C C . PHE B 1 69 ? 2.225 21.828 9.094 1 91.12 69 PHE B C 1
ATOM 4474 O O . PHE B 1 69 ? 1.05 21.734 9.461 1 91.12 69 PHE B O 1
ATOM 4481 N N . LEU B 1 70 ? 2.912 20.875 8.641 1 93.06 70 LEU B N 1
ATOM 4482 C CA . LEU B 1 70 ? 2.283 19.562 8.492 1 93.06 70 LEU B CA 1
ATOM 4483 C C . LEU B 1 70 ? 1.982 18.953 9.859 1 93.06 70 LEU B C 1
ATOM 4485 O O . LEU B 1 70 ? 0.92 18.359 10.055 1 93.06 70 LEU B O 1
ATOM 4489 N N . ILE B 1 71 ? 2.863 19.109 10.75 1 93.5 71 ILE B N 1
ATOM 4490 C CA . ILE B 1 71 ? 2.658 18.562 12.094 1 93.5 71 ILE B CA 1
ATOM 4491 C C . ILE B 1 71 ? 1.511 19.297 12.781 1 93.5 71 ILE B C 1
ATOM 4493 O O . ILE B 1 71 ? 0.714 18.688 13.492 1 93.5 71 ILE B O 1
ATOM 4497 N N . VAL B 1 72 ? 1.461 20.578 12.547 1 92.56 72 VAL B N 1
ATOM 4498 C CA . VAL B 1 72 ? 0.383 21.359 13.141 1 92.56 72 VAL B CA 1
ATOM 4499 C C . VAL B 1 72 ? -0.955 20.938 12.531 1 92.56 72 VAL B C 1
ATOM 4501 O O . VAL B 1 72 ? -1.956 20.828 13.25 1 92.56 72 VAL B O 1
ATOM 4504 N N . LEU B 1 73 ? -0.911 20.719 11.281 1 93.69 73 LEU B N 1
ATOM 4505 C CA . LEU B 1 73 ? -2.105 20.25 10.594 1 93.69 73 LEU B CA 1
ATOM 4506 C C . LEU B 1 73 ? -2.555 18.906 11.164 1 93.69 73 LEU B C 1
ATOM 4508 O O . LEU B 1 73 ? -3.742 18.703 11.438 1 93.69 73 LEU B O 1
ATOM 4512 N N . ALA B 1 74 ? -1.661 18.031 11.359 1 95.56 74 ALA B N 1
ATOM 4513 C CA . ALA B 1 74 ? -1.962 16.703 11.883 1 95.56 74 ALA B CA 1
ATOM 4514 C C . ALA B 1 74 ? -2.465 16.781 13.328 1 95.56 74 ALA B C 1
ATOM 4516 O O . ALA B 1 74 ? -3.342 16.016 13.727 1 95.56 74 ALA B O 1
ATOM 4517 N N . THR B 1 75 ? -1.919 17.688 14.078 1 95.06 75 THR B N 1
ATOM 4518 C CA . THR B 1 75 ? -2.348 17.875 15.461 1 95.06 75 THR B CA 1
ATOM 4519 C C . THR B 1 75 ? -3.795 18.359 15.523 1 95.06 75 THR B C 1
ATOM 4521 O O . THR B 1 75 ? -4.578 17.891 16.359 1 95.06 75 THR B O 1
ATOM 4524 N N . GLY B 1 76 ? -4.066 19.266 14.633 1 94.25 76 GLY B N 1
ATOM 4525 C CA . GLY B 1 76 ? -5.438 19.75 14.57 1 94.25 76 GLY B CA 1
ATOM 4526 C C . GLY B 1 76 ? -6.434 18.672 14.211 1 94.25 76 GLY B C 1
ATOM 4527 O O . GLY B 1 76 ? -7.516 18.594 14.797 1 94.25 76 GLY B O 1
ATOM 4528 N N . GLN B 1 77 ? -6.082 17.875 13.328 1 94.94 77 GLN B N 1
ATOM 4529 C CA . GLN B 1 77 ? -6.984 16.812 12.891 1 94.94 77 GLN B CA 1
ATOM 4530 C C . GLN B 1 77 ? -7.152 15.75 13.969 1 94.94 77 GLN B C 1
ATOM 4532 O O . GLN B 1 77 ? -8.258 15.234 14.172 1 94.94 77 GLN B O 1
ATOM 4537 N N . ARG B 1 78 ? -6.117 15.422 14.609 1 96.5 78 ARG B N 1
ATOM 4538 C CA . ARG B 1 78 ? -6.227 14.445 15.688 1 96.5 78 ARG B CA 1
ATOM 4539 C C . ARG B 1 78 ? -7.062 14.992 16.844 1 96.5 78 ARG B C 1
ATOM 4541 O O . ARG B 1 78 ? -7.836 14.258 17.453 1 96.5 78 ARG B O 1
ATOM 4548 N N . SER B 1 79 ? -6.895 16.219 17.141 1 94.56 79 SER B N 1
ATOM 4549 C CA . SER B 1 79 ? -7.68 16.844 18.203 1 94.56 79 SER B CA 1
ATOM 4550 C C . SER B 1 79 ? -9.172 16.812 17.875 1 94.56 79 SER B C 1
ATOM 4552 O O . SER B 1 79 ? -9.992 16.516 18.75 1 94.56 79 SER B O 1
ATOM 4554 N N . SER B 1 80 ? -9.445 17.156 16.641 1 94.56 80 SER B N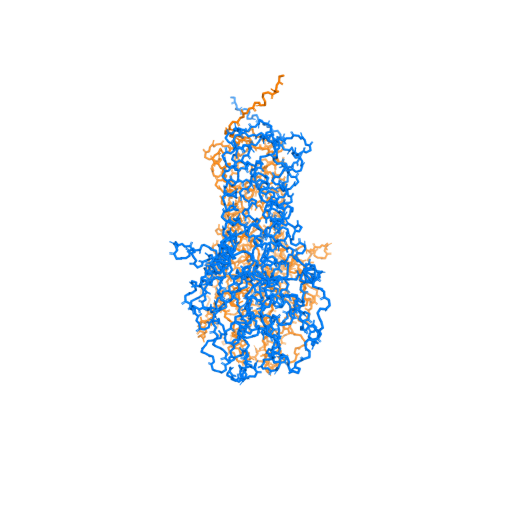 1
ATOM 4555 C CA . SER B 1 80 ? -10.844 17.109 16.219 1 94.56 80 SER B CA 1
ATOM 4556 C C . SER B 1 80 ? -11.398 15.695 16.312 1 94.56 80 SER B C 1
ATOM 4558 O O . SER B 1 80 ? -12.516 15.492 16.797 1 94.56 80 SER B O 1
ATOM 4560 N N . ALA B 1 81 ? -10.695 14.75 15.891 1 96.06 81 ALA B N 1
ATOM 4561 C CA . ALA B 1 81 ? -11.125 13.359 15.945 1 96.06 81 ALA B CA 1
ATOM 4562 C C . ALA B 1 81 ? -11.32 12.898 17.391 1 96.06 81 ALA B C 1
ATOM 4564 O O . ALA B 1 81 ? -12.273 12.172 17.688 1 96.06 81 ALA B O 1
ATOM 4565 N N . ARG B 1 82 ? -10.398 13.289 18.234 1 95.25 82 ARG B N 1
ATOM 4566 C CA . ARG B 1 82 ? -10.492 12.914 19.641 1 95.25 82 ARG B CA 1
ATOM 4567 C C . ARG B 1 82 ? -11.734 13.516 20.281 1 95.25 82 ARG B C 1
ATOM 4569 O O . ARG B 1 82 ? -12.406 12.867 21.094 1 95.25 82 ARG B O 1
ATOM 4576 N N . ARG B 1 83 ? -12.039 14.703 20 1 93.06 83 ARG B N 1
ATOM 4577 C CA . ARG B 1 83 ? -13.227 15.352 20.547 1 93.06 83 ARG B CA 1
ATOM 4578 C C . ARG B 1 83 ? -14.492 14.633 20.109 1 93.06 83 ARG B C 1
ATOM 4580 O O . ARG B 1 83 ? -15.391 14.398 20.922 1 93.06 83 ARG B O 1
ATOM 4587 N N . SER B 1 84 ? -14.523 14.367 18.844 1 93.94 84 SER B N 1
ATOM 4588 C CA . SER B 1 84 ? -15.672 13.625 18.328 1 93.94 84 SER B CA 1
ATOM 4589 C C . SER B 1 84 ? -15.781 12.25 18.969 1 93.94 84 SER B C 1
ATOM 4591 O O . SER B 1 84 ? -16.875 11.789 19.281 1 93.94 84 SER B O 1
ATOM 4593 N N . PHE B 1 85 ? -14.703 11.594 19.172 1 96.19 85 PHE B N 1
ATOM 4594 C CA . PHE B 1 85 ? -14.656 10.289 19.812 1 96.19 85 PHE B CA 1
ATOM 4595 C C . PHE B 1 85 ? -15.234 10.359 21.219 1 96.19 85 PHE B C 1
ATOM 4597 O O . PHE B 1 85 ? -16.078 9.539 21.594 1 96.19 85 PHE B O 1
ATOM 4604 N N . ARG B 1 86 ? -14.859 11.32 21.984 1 94.06 86 ARG B N 1
ATOM 4605 C CA . ARG B 1 86 ? -15.312 11.484 23.359 1 94.06 86 ARG B CA 1
ATOM 4606 C C . ARG B 1 86 ? -16.812 11.789 23.406 1 94.06 86 ARG B C 1
ATOM 4608 O O . ARG B 1 86 ? -17.516 11.266 24.266 1 94.06 86 ARG B O 1
ATOM 4615 N N . LYS B 1 87 ? -17.266 12.57 22.5 1 93.62 87 LYS B N 1
ATOM 4616 C CA . LYS B 1 87 ? -18.672 12.945 22.453 1 93.62 87 LYS B CA 1
ATOM 4617 C C . LYS B 1 87 ? -19.562 11.742 22.156 1 93.62 87 LYS B C 1
ATOM 4619 O O . LYS B 1 87 ? -20.562 11.508 22.828 1 93.62 87 LYS B O 1
ATOM 4624 N N . PHE B 1 88 ? -19.172 11.016 21.172 1 95.5 88 PHE B N 1
ATOM 4625 C CA . PHE B 1 88 ? -19.969 9.844 20.797 1 95.5 88 PHE B CA 1
ATOM 4626 C C . PHE B 1 88 ? -19.938 8.797 21.906 1 95.5 88 PHE B C 1
ATOM 4628 O O . PHE B 1 88 ? -20.953 8.156 22.188 1 95.5 88 PHE B O 1
ATOM 4635 N N . ARG B 1 89 ? -18.828 8.648 22.5 1 94.38 89 ARG B N 1
ATOM 4636 C CA . ARG B 1 89 ? -18.703 7.691 23.594 1 94.38 89 ARG B CA 1
ATOM 4637 C C . ARG B 1 89 ? -19.531 8.125 24.797 1 94.38 89 ARG B C 1
ATOM 4639 O O . ARG B 1 89 ? -20.141 7.289 25.484 1 94.38 89 ARG B O 1
ATOM 4646 N N . ALA B 1 90 ? -19.516 9.383 25.078 1 93.88 90 ALA B N 1
ATOM 4647 C CA . ALA B 1 90 ? -20.281 9.93 26.188 1 93.88 90 ALA B CA 1
ATOM 4648 C C . ALA B 1 90 ? -21.781 9.711 25.969 1 93.88 90 ALA B C 1
ATOM 4650 O O . ALA B 1 90 ? -22.547 9.562 26.922 1 93.88 90 ALA B O 1
ATOM 4651 N N . GLU B 1 91 ? -22.203 9.648 24.719 1 93.88 91 GLU B N 1
ATOM 4652 C CA . GLU B 1 91 ? -23.625 9.445 24.406 1 93.88 91 GLU B CA 1
ATOM 4653 C C . GLU B 1 91 ? -23.953 7.957 24.344 1 93.88 91 GLU B C 1
ATOM 4655 O O . GLU B 1 91 ? -25.078 7.586 23.984 1 93.88 91 GLU B O 1
ATOM 4660 N N . GLY B 1 92 ? -22.984 7.035 24.484 1 91.75 92 GLY B N 1
ATOM 4661 C CA . GLY B 1 92 ? -23.266 5.617 24.641 1 91.75 92 GLY B CA 1
ATOM 4662 C C . GLY B 1 92 ? -22.891 4.797 23.422 1 91.75 92 GLY B C 1
ATOM 4663 O O . GLY B 1 92 ? -23.188 3.604 23.344 1 91.75 92 GLY B O 1
ATOM 4664 N N . HIS B 1 93 ? -22.359 5.375 22.469 1 93.56 93 HIS B N 1
ATOM 4665 C CA . HIS B 1 93 ? -21.922 4.625 21.297 1 93.56 93 HIS B CA 1
ATOM 4666 C C . HIS B 1 93 ? -20.531 4.055 21.484 1 93.56 93 HIS B C 1
ATOM 4668 O O . HIS B 1 93 ? -19.547 4.648 21.031 1 93.56 93 HIS B O 1
ATOM 4674 N N . ALA B 1 94 ? -20.406 2.918 21.984 1 91.06 94 ALA B N 1
ATOM 4675 C CA . ALA B 1 94 ? -19.141 2.301 22.344 1 91.06 94 ALA B CA 1
ATOM 4676 C C . ALA B 1 94 ? -18.406 1.795 21.109 1 91.06 94 ALA B C 1
ATOM 4678 O O . ALA B 1 94 ? -17.188 1.588 21.141 1 91.06 94 ALA B O 1
ATOM 4679 N N . ASP B 1 95 ? -19.094 1.616 20.031 1 92.38 95 ASP B N 1
ATOM 4680 C CA . ASP B 1 95 ? -18.484 1.07 18.828 1 92.38 95 ASP B CA 1
ATOM 4681 C C . ASP B 1 95 ? -17.812 2.168 18 1 92.38 95 ASP B C 1
ATOM 4683 O O . ASP B 1 95 ? -17.109 1.883 17.031 1 92.38 95 ASP B O 1
ATOM 4687 N N . TRP B 1 96 ? -18.031 3.408 18.453 1 94.62 96 TRP B N 1
ATOM 4688 C CA . TRP B 1 96 ? -17.406 4.527 17.766 1 94.62 96 TRP B CA 1
ATOM 4689 C C . TRP B 1 96 ? -15.945 4.68 18.172 1 94.62 96 TRP B C 1
ATOM 4691 O O . TRP B 1 96 ? -15.648 4.949 19.344 1 94.62 96 TRP B O 1
ATOM 4701 N N . THR B 1 97 ? -15.047 4.434 17.281 1 95.31 97 THR B N 1
ATOM 4702 C CA . THR B 1 97 ? -13.617 4.508 17.562 1 95.31 97 THR B CA 1
ATOM 4703 C C . THR B 1 97 ? -13.016 5.781 16.969 1 95.31 97 THR B C 1
ATOM 4705 O O . THR B 1 97 ? -13.695 6.535 16.281 1 95.31 97 THR B O 1
ATOM 4708 N N . ILE B 1 98 ? -11.773 6.066 17.281 1 96.5 98 ILE B N 1
ATOM 4709 C CA . ILE B 1 98 ? -11.062 7.242 16.781 1 96.5 98 ILE B CA 1
ATOM 4710 C C . ILE B 1 98 ? -10.969 7.18 15.258 1 96.5 98 ILE B C 1
ATOM 4712 O O . ILE B 1 98 ? -10.992 8.211 14.586 1 96.5 98 ILE B O 1
ATOM 4716 N N . THR B 1 99 ? -10.938 5.98 14.734 1 95.56 99 THR B N 1
ATOM 4717 C CA . THR B 1 99 ? -10.883 5.809 13.289 1 95.56 99 THR B CA 1
ATOM 4718 C C . THR B 1 99 ? -12.18 6.297 12.641 1 95.56 99 THR B C 1
ATOM 4720 O O . THR B 1 99 ? -12.148 6.902 11.57 1 95.56 99 THR B O 1
ATOM 4723 N N . HIS B 1 100 ? -13.266 6.039 13.32 1 96.44 100 HIS B N 1
ATOM 4724 C CA . HIS B 1 100 ? -14.555 6.535 12.836 1 96.44 100 HIS B CA 1
ATOM 4725 C C . HIS B 1 100 ? -14.57 8.062 12.797 1 96.44 100 HIS B C 1
ATOM 4727 O O . HIS B 1 100 ? -15.102 8.656 11.852 1 96.44 100 HIS B O 1
ATOM 4733 N N . SER B 1 101 ? -13.961 8.578 13.828 1 97.06 101 SER B N 1
ATOM 4734 C CA . SER B 1 101 ? -13.914 10.039 13.922 1 97.06 101 SER B CA 1
ATOM 4735 C C . SER B 1 101 ? -13.07 10.633 12.797 1 97.06 101 SER B C 1
ATOM 4737 O O . SER B 1 101 ? -13.453 11.633 12.188 1 97.06 101 SER B O 1
ATOM 4739 N N . PHE B 1 102 ? -11.914 10.07 12.555 1 96.5 102 PHE B N 1
ATOM 4740 C CA . PHE B 1 102 ? -11.07 10.523 11.453 1 96.5 102 PHE B CA 1
ATOM 4741 C C . PHE B 1 102 ? -11.797 10.383 10.117 1 96.5 102 PHE B C 1
ATOM 4743 O O . PHE B 1 102 ? -11.734 11.281 9.273 1 96.5 102 PHE B O 1
ATOM 4750 N N . PHE B 1 103 ? -12.469 9.281 9.969 1 95.94 103 PHE B N 1
ATOM 4751 C CA . PHE B 1 103 ? -13.195 9.039 8.727 1 95.94 103 PHE B CA 1
ATOM 47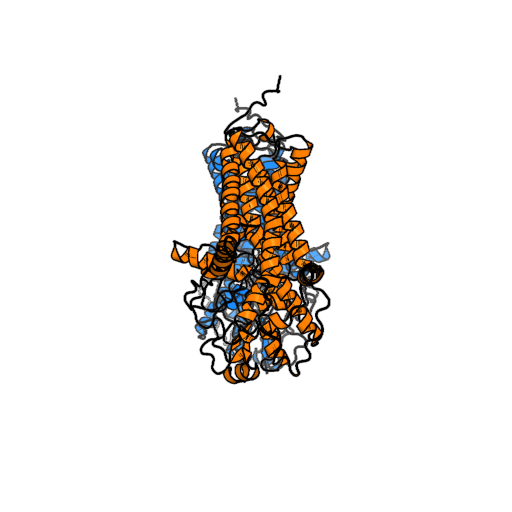52 C C . PHE B 1 103 ? -14.273 10.102 8.523 1 95.94 103 PHE B C 1
ATOM 4754 O O . PHE B 1 103 ? -14.484 10.57 7.398 1 95.94 103 PHE B O 1
ATOM 4761 N N . ALA B 1 104 ? -14.914 10.422 9.562 1 95.88 104 ALA B N 1
ATOM 4762 C CA . ALA B 1 104 ? -15.93 11.461 9.484 1 95.88 104 ALA B CA 1
ATOM 4763 C C . ALA B 1 104 ? -15.312 12.812 9.133 1 95.88 104 ALA B C 1
ATOM 4765 O O . ALA B 1 104 ? -15.812 13.523 8.258 1 95.88 104 ALA B O 1
ATOM 4766 N N . ASP B 1 105 ? -14.219 13.125 9.797 1 95.06 105 ASP B N 1
ATOM 4767 C CA . ASP B 1 105 ? -13.562 14.414 9.586 1 95.06 105 ASP B CA 1
ATOM 4768 C C . ASP B 1 105 ? -12.992 14.516 8.18 1 95.06 105 ASP B C 1
ATOM 4770 O O . ASP B 1 105 ? -12.766 15.617 7.672 1 95.06 105 ASP B O 1
ATOM 4774 N N . MET B 1 106 ? -12.75 13.422 7.57 1 94.31 106 MET B N 1
ATOM 4775 C CA . MET B 1 106 ? -12.219 13.406 6.211 1 94.31 106 MET B CA 1
ATOM 4776 C C . MET B 1 106 ? -13.336 13.602 5.188 1 94.31 106 MET B C 1
ATOM 4778 O O . MET B 1 106 ? -13.062 13.789 3.998 1 94.31 106 MET B O 1
ATOM 4782 N N . GLY B 1 107 ? -14.508 13.594 5.578 1 93.12 107 GLY B N 1
ATOM 4783 C CA . GLY B 1 107 ? -15.641 13.703 4.672 1 93.12 107 GLY B CA 1
ATOM 4784 C C . GLY B 1 107 ? -16.156 12.359 4.199 1 93.12 107 GLY B C 1
ATOM 4785 O O . GLY B 1 107 ? -16.734 12.25 3.115 1 93.12 107 GLY B O 1
ATOM 4786 N N . GLY B 1 108 ? -15.961 11.398 4.973 1 93.12 108 GLY B N 1
ATOM 4787 C CA . GLY B 1 108 ? -16.359 10.047 4.59 1 93.12 108 GLY B CA 1
ATOM 4788 C C . GLY B 1 108 ? -17.859 9.844 4.625 1 93.12 108 GLY B C 1
ATOM 4789 O O . GLY B 1 108 ? -18.391 8.984 3.914 1 93.12 108 GLY B O 1
ATOM 4790 N N . PHE B 1 109 ? -18.578 10.586 5.473 1 95.44 109 PHE B N 1
ATOM 4791 C CA . PHE B 1 109 ? -20.031 10.516 5.539 1 95.44 109 PHE B CA 1
ATOM 4792 C C . PHE B 1 109 ? -20.656 11.68 4.781 1 95.44 109 PHE B C 1
ATOM 4794 O O . PHE B 1 109 ? -20.281 12.836 4.977 1 95.44 109 PHE B O 1
ATOM 4801 N N . VAL B 1 110 ? -21.547 11.352 3.904 1 95.06 110 VAL B N 1
ATOM 4802 C CA . VAL B 1 110 ? -22.234 12.367 3.109 1 95.06 110 VAL B CA 1
ATOM 4803 C C . VAL B 1 110 ? -23.734 12.359 3.432 1 95.06 110 VAL B C 1
ATOM 4805 O O . VAL B 1 110 ? -24.344 11.297 3.557 1 95.06 110 VAL B O 1
ATOM 4808 N N . LEU B 1 111 ? -24.328 13.492 3.535 1 95.44 111 LEU B N 1
ATOM 4809 C CA . LEU B 1 111 ? -25.734 13.641 3.914 1 95.44 111 LEU B CA 1
ATOM 4810 C C . LEU B 1 111 ? -26.609 13.883 2.688 1 95.44 111 LEU B C 1
ATOM 4812 O O . LEU B 1 111 ? -26.312 14.766 1.879 1 95.44 111 LEU B O 1
ATOM 4816 N N . GLU B 1 112 ? -27.531 13.047 2.545 1 94.62 112 GLU B N 1
ATOM 4817 C CA . GLU B 1 112 ? -28.609 13.258 1.581 1 94.62 112 GLU B CA 1
ATOM 4818 C C . GLU B 1 112 ? -29.922 13.586 2.285 1 94.62 112 GLU B C 1
ATOM 4820 O O . GLU B 1 112 ? -30.438 12.773 3.064 1 94.62 112 GLU B O 1
ATOM 4825 N N . ALA B 1 113 ? -30.375 14.742 2.141 1 93.69 113 ALA B N 1
ATOM 4826 C CA . ALA B 1 113 ? -31.625 15.203 2.752 1 93.69 113 ALA B CA 1
ATOM 4827 C C . ALA B 1 113 ? -32.5 15.922 1.73 1 93.69 113 ALA B C 1
ATOM 4829 O O . ALA B 1 113 ? -31.984 16.484 0.753 1 93.69 113 ALA B O 1
ATOM 4830 N N . PRO B 1 114 ? -33.812 15.805 2.031 1 93.75 114 PRO B N 1
ATOM 4831 C CA . PRO B 1 114 ? -34.688 16.594 1.16 1 93.75 114 PRO B CA 1
ATOM 4832 C C . PRO B 1 114 ? -34.406 18.094 1.219 1 93.75 114 PRO B C 1
ATOM 4834 O O . PRO B 1 114 ? -34.25 18.641 2.307 1 93.75 114 PRO B O 1
ATOM 4837 N N . GLY B 1 115 ? -34.219 18.719 0.062 1 90.25 115 GLY B N 1
ATOM 4838 C CA . GLY B 1 115 ? -33.906 20.141 -0.003 1 90.25 115 GLY B CA 1
ATOM 4839 C C . GLY B 1 115 ? -32.5 20.422 -0.47 1 90.25 115 GLY B C 1
ATOM 4840 O O . GLY B 1 115 ? -32.188 21.547 -0.881 1 90.25 115 GLY B O 1
ATOM 4841 N N . LEU B 1 116 ? -31.719 19.438 -0.272 1 90.5 116 LEU B N 1
ATOM 4842 C CA . LEU B 1 116 ? -30.344 19.562 -0.744 1 90.5 116 LEU B CA 1
ATOM 4843 C C . LEU B 1 116 ? -30.219 19.094 -2.189 1 90.5 116 LEU B C 1
ATOM 4845 O O . LEU B 1 116 ? -30.672 18 -2.533 1 90.5 116 LEU B O 1
ATOM 4849 N N . GLU B 1 117 ? -29.719 19.891 -3.064 1 86.31 117 GLU B N 1
ATOM 4850 C CA . GLU B 1 117 ? -29.516 19.516 -4.465 1 86.31 117 GLU B CA 1
ATOM 4851 C C . GLU B 1 117 ? -28.484 18.422 -4.602 1 86.31 117 GLU B C 1
ATOM 4853 O O . GLU B 1 117 ? -28.625 17.531 -5.438 1 86.31 117 GLU B O 1
ATOM 4858 N N . GLN B 1 118 ? -27.453 18.516 -3.791 1 88.62 118 GLN B N 1
ATOM 4859 C CA . GLN B 1 118 ? -26.391 17.531 -3.785 1 88.62 118 GLN B CA 1
ATOM 4860 C C . GLN B 1 118 ? -26.016 17.141 -2.361 1 88.62 118 GLN B C 1
ATOM 4862 O O . GLN B 1 118 ? -26.172 17.922 -1.426 1 88.62 118 GLN B O 1
ATOM 4867 N N . PRO B 1 119 ? -25.594 15.906 -2.277 1 91.75 119 PRO B N 1
ATOM 4868 C CA . PRO B 1 119 ? -25.172 15.492 -0.942 1 91.75 119 PRO B CA 1
ATOM 4869 C C . PRO B 1 119 ? -23.969 16.281 -0.431 1 91.75 119 PRO B C 1
ATOM 4871 O O . PRO B 1 119 ? -23.109 16.688 -1.22 1 91.75 119 PRO B O 1
ATOM 4874 N N . ILE B 1 120 ? -23.938 16.531 0.797 1 93 120 ILE B N 1
ATOM 4875 C CA . ILE B 1 120 ? -22.875 17.344 1.384 1 93 120 ILE B CA 1
ATOM 4876 C C . ILE B 1 120 ? -22.062 16.484 2.35 1 93 120 ILE B C 1
ATOM 4878 O O . ILE B 1 120 ? -22.609 15.648 3.064 1 93 120 ILE B O 1
ATOM 4882 N N . PRO B 1 121 ? -20.75 16.656 2.381 1 93.75 121 PRO B N 1
ATOM 4883 C CA . PRO B 1 121 ? -19.906 15.93 3.332 1 93.75 121 PRO B CA 1
ATOM 4884 C C . PRO B 1 121 ? -20.062 16.438 4.766 1 93.75 121 PRO B C 1
ATOM 4886 O O . PRO B 1 121 ? -20.297 17.625 4.984 1 93.75 121 PRO B O 1
ATOM 4889 N N . LEU B 1 122 ? -20 15.516 5.68 1 94 122 LEU B N 1
ATOM 4890 C CA . LEU B 1 122 ? -20.156 15.844 7.094 1 94 122 LEU B CA 1
ATOM 4891 C C . LEU B 1 122 ? -18.844 15.656 7.848 1 94 122 LEU B C 1
ATOM 4893 O O . LEU B 1 122 ? -18.062 14.742 7.547 1 94 122 LEU B O 1
ATOM 4897 N N . ASP B 1 123 ? -18.578 16.547 8.75 1 93.69 123 ASP B N 1
ATOM 4898 C CA . ASP B 1 123 ? -17.453 16.359 9.672 1 93.69 123 ASP B CA 1
ATOM 4899 C C . ASP B 1 123 ? -17.922 15.664 10.953 1 93.69 123 ASP B C 1
ATOM 4901 O O . ASP B 1 123 ? -19.109 15.367 11.109 1 93.69 123 ASP B O 1
ATOM 4905 N N . GLY B 1 124 ? -17.031 15.297 11.82 1 93.38 124 GLY B N 1
ATOM 4906 C CA . GLY B 1 124 ? -17.344 14.578 13.047 1 93.38 124 GLY B CA 1
ATOM 4907 C C . GLY B 1 124 ? -18.328 15.32 13.938 1 93.38 124 GLY B C 1
ATOM 4908 O O . GLY B 1 124 ? -19.25 14.711 14.477 1 93.38 124 GLY B O 1
ATOM 4909 N N . GLU B 1 125 ? -18.219 16.594 14.055 1 92.75 125 GLU B N 1
ATOM 4910 C CA . GLU B 1 125 ? -19.078 17.391 14.914 1 92.75 125 GLU B CA 1
ATOM 4911 C C . GLU B 1 125 ? -20.484 17.516 14.328 1 92.75 125 GLU B C 1
ATOM 4913 O O . GLU B 1 125 ? -21.469 17.469 15.055 1 92.75 125 GLU B O 1
ATOM 4918 N N . GLN B 1 126 ? -20.516 17.719 13.062 1 93.44 126 GLN B N 1
ATOM 4919 C CA . GLN B 1 126 ? -21.797 17.812 12.391 1 93.44 126 GLN B CA 1
ATOM 4920 C C . GLN B 1 126 ? -22.562 16.5 12.469 1 93.44 126 GLN B C 1
ATOM 4922 O O . GLN B 1 126 ? -23.781 16.5 12.695 1 93.44 126 GLN B O 1
ATOM 4927 N N . LEU B 1 127 ? -21.859 15.445 12.281 1 95.38 127 LEU B N 1
ATOM 4928 C CA . LEU B 1 127 ? -22.484 14.133 12.367 1 95.38 127 LEU B CA 1
ATOM 4929 C C . LEU B 1 127 ? -23.016 13.875 13.773 1 95.38 127 LEU B C 1
ATOM 4931 O O . LEU B 1 127 ? -24.109 13.336 13.93 1 95.38 127 LEU B O 1
ATOM 4935 N N . PHE B 1 128 ? -22.25 14.242 14.75 1 94.69 128 PHE B N 1
ATOM 4936 C CA . PHE B 1 128 ? -22.672 14.062 16.141 1 94.69 128 PHE B CA 1
ATOM 4937 C C . PHE B 1 128 ? -23.953 14.836 16.406 1 94.69 128 PHE B C 1
ATOM 4939 O O . PHE B 1 128 ? -24.891 14.312 17.031 1 94.69 128 PHE B O 1
ATOM 4946 N N . TYR B 1 129 ? -24.016 16.094 15.969 1 92.69 129 TYR B N 1
ATOM 4947 C CA . TYR B 1 129 ? -25.188 16.953 16.156 1 92.69 129 TYR B CA 1
ATOM 4948 C C . TYR B 1 129 ? -26.422 16.312 15.516 1 92.69 129 TYR B C 1
ATOM 4950 O O . TYR B 1 129 ? -27.5 16.297 16.125 1 92.69 129 TYR B O 1
ATOM 4958 N N . LEU B 1 130 ? -26.266 15.781 14.328 1 94.38 130 LEU B N 1
ATOM 4959 C CA . LEU B 1 130 ? -27.391 15.203 13.586 1 94.38 130 LEU B CA 1
ATOM 4960 C C . LEU B 1 130 ? -27.844 13.898 14.227 1 94.38 130 LEU B C 1
ATOM 4962 O O . LEU B 1 130 ? -29.047 13.617 14.281 1 94.38 130 LEU B O 1
ATOM 4966 N N . VAL B 1 131 ? -26.922 13.086 14.719 1 94.75 131 VAL B N 1
ATOM 4967 C CA . VAL B 1 131 ? -27.25 11.805 15.336 1 94.75 131 VAL B CA 1
ATOM 4968 C C . VAL B 1 131 ? -27.891 12.039 16.703 1 94.75 131 VAL B C 1
ATOM 4970 O O . VAL B 1 131 ? -28.875 11.375 17.062 1 94.75 131 VAL B O 1
ATOM 4973 N N . LYS B 1 132 ? -27.328 12.977 17.469 1 92.81 132 LYS B N 1
ATOM 4974 C CA . LYS B 1 132 ? -27.844 13.273 18.797 1 92.81 132 LYS B CA 1
ATOM 4975 C C . LYS B 1 132 ? -29.281 13.758 18.734 1 92.81 132 LYS B C 1
ATOM 4977 O O . LYS B 1 132 ? -30.109 13.398 19.578 1 92.81 132 LYS B O 1
ATOM 4982 N N . ARG B 1 133 ? -29.625 14.523 17.75 1 92.56 133 ARG B N 1
ATOM 4983 C CA . ARG B 1 133 ? -30.953 15.086 17.609 1 92.56 133 ARG B CA 1
ATOM 4984 C C . ARG B 1 133 ? -31.859 14.156 16.797 1 92.56 133 ARG B C 1
ATOM 4986 O O . ARG B 1 133 ? -32.969 14.516 16.453 1 92.56 133 ARG B O 1
ATOM 4993 N N . LYS B 1 134 ? -31.312 12.992 16.281 1 92.69 134 LYS B N 1
ATOM 4994 C CA . LYS B 1 134 ? -32.062 11.914 15.625 1 92.69 134 LYS B CA 1
ATOM 4995 C C . LYS B 1 134 ? -32.531 12.336 14.234 1 92.69 134 LYS B C 1
ATOM 4997 O O . LYS B 1 134 ? -33.656 11.984 13.82 1 92.69 134 LYS B O 1
ATOM 5002 N N . TYR B 1 135 ? -31.781 13.234 13.672 1 93.62 135 TYR B N 1
ATOM 5003 C CA . TYR B 1 135 ? -32.062 13.578 12.281 1 93.62 135 TYR B CA 1
ATOM 5004 C C . TYR B 1 135 ? -31.547 12.492 11.344 1 93.62 135 TYR B C 1
ATOM 5006 O O . TYR B 1 135 ? -32.094 12.297 10.258 1 93.62 135 TYR B O 1
ATOM 5014 N N . VAL B 1 136 ? -30.406 11.922 11.742 1 94.25 136 VAL B N 1
ATOM 5015 C CA . VAL B 1 136 ? -29.797 10.828 11 1 94.25 136 VAL B CA 1
ATOM 5016 C C . VAL B 1 136 ? -29.578 9.641 11.93 1 94.25 136 VAL B C 1
ATOM 5018 O O . VAL B 1 136 ? -29.281 9.812 13.117 1 94.25 136 VAL B O 1
ATOM 5021 N N . GLU B 1 137 ? -29.75 8.5 11.359 1 92.81 137 GLU B N 1
ATOM 5022 C CA . GLU B 1 137 ? -29.484 7.293 12.141 1 92.81 137 GLU B CA 1
ATOM 5023 C C . GLU B 1 137 ? -27.984 7.074 12.328 1 92.81 137 GLU B C 1
ATOM 5025 O O . GLU B 1 137 ? -27.188 7.441 11.469 1 92.81 137 GLU B O 1
ATOM 5030 N N . TYR B 1 138 ? -27.688 6.57 13.492 1 93.12 138 TYR B N 1
ATOM 5031 C CA . TYR B 1 138 ? -26.297 6.207 13.766 1 93.12 138 TYR B CA 1
ATOM 5032 C C . TYR B 1 138 ? -25.75 5.297 12.672 1 93.12 138 TYR B C 1
ATOM 5034 O O . TYR B 1 138 ? -26.391 4.312 12.297 1 93.12 138 TYR B O 1
ATOM 5042 N N . PRO B 1 139 ? -24.609 5.746 12.125 1 91.19 139 PRO B N 1
ATOM 5043 C CA . PRO B 1 139 ? -24.062 4.926 11.047 1 91.19 139 PRO B CA 1
ATOM 5044 C C . PRO B 1 139 ? -23.625 3.545 11.516 1 91.19 139 PRO B C 1
ATOM 5046 O O . PRO B 1 139 ? -22.875 3.436 12.492 1 91.19 139 PRO B O 1
ATOM 5049 N N . ASN B 1 140 ? -24.062 2.527 10.883 1 87.75 140 ASN B N 1
ATOM 5050 C CA . ASN B 1 140 ? -23.703 1.15 11.219 1 87.75 140 ASN B CA 1
ATOM 5051 C C . ASN B 1 140 ? -22.5 0.669 10.422 1 87.75 140 ASN B C 1
ATOM 5053 O O . ASN B 1 140 ? -22.625 -0.184 9.539 1 87.75 140 ASN B O 1
ATOM 5057 N N . VAL B 1 141 ? -21.391 1.275 10.688 1 89.5 141 VAL B N 1
ATOM 5058 C CA . VAL B 1 141 ? -20.141 0.892 10.023 1 89.5 141 VAL B CA 1
ATOM 5059 C C . VAL B 1 141 ? -19.156 0.349 11.055 1 89.5 141 VAL B C 1
ATOM 5061 O O . VAL B 1 141 ? -18.891 0.998 12.07 1 89.5 141 VAL B O 1
ATOM 5064 N N . THR B 1 142 ? -18.656 -0.813 10.812 1 88.62 142 THR B N 1
ATOM 5065 C CA . THR B 1 142 ? -17.719 -1.426 11.742 1 88.62 142 THR B CA 1
ATOM 5066 C C . THR B 1 142 ? -16.297 -0.942 11.469 1 88.62 142 THR B C 1
ATOM 5068 O O . THR B 1 142 ? -16 -0.439 10.383 1 88.62 142 THR B O 1
ATOM 5071 N N . LYS B 1 143 ? -15.5 -1.012 12.508 1 90.06 143 LYS B N 1
ATOM 5072 C CA . LYS B 1 143 ? -14.094 -0.633 12.375 1 90.06 143 LYS B CA 1
ATOM 5073 C C . LYS B 1 143 ? -13.406 -1.472 11.305 1 90.06 143 LYS B C 1
ATOM 5075 O O . LYS B 1 143 ? -12.555 -0.967 10.562 1 90.06 143 LYS B O 1
ATOM 5080 N N . GLN B 1 144 ? -13.766 -2.709 11.117 1 84.88 144 GLN B N 1
ATOM 5081 C CA . GLN B 1 144 ? -13.164 -3.602 10.141 1 84.88 144 GLN B CA 1
ATOM 5082 C C . GLN B 1 144 ? -13.445 -3.131 8.711 1 84.88 144 GLN B C 1
ATOM 5084 O O . GLN B 1 144 ? -12.594 -3.238 7.836 1 84.88 144 GLN B O 1
ATOM 5089 N N . GLU B 1 145 ? -14.57 -2.604 8.562 1 85.38 145 GLU B N 1
ATOM 5090 C CA . GLU B 1 145 ? -14.93 -2.094 7.242 1 85.38 145 GLU B CA 1
ATOM 5091 C C . GLU B 1 145 ? -14.102 -0.863 6.883 1 85.38 145 GLU B C 1
ATOM 5093 O O . GLU B 1 145 ? -13.719 -0.683 5.723 1 85.38 145 GLU B O 1
ATOM 5098 N N . LEU B 1 146 ? -13.875 -0.063 7.895 1 88.69 146 LEU B N 1
ATOM 5099 C CA . LEU B 1 146 ? -13.07 1.13 7.652 1 88.69 146 LEU B CA 1
ATOM 5100 C C . LEU B 1 146 ? -11.609 0.763 7.422 1 88.69 146 LEU B C 1
ATOM 5102 O O . LEU B 1 146 ? -10.945 1.356 6.566 1 88.69 146 LEU B O 1
ATOM 5106 N N . ASP B 1 147 ? -11.156 -0.214 8.18 1 85 147 ASP B N 1
ATOM 5107 C CA . ASP B 1 147 ? -9.781 -0.67 8.016 1 85 147 ASP B CA 1
ATOM 5108 C C . ASP B 1 147 ? -9.57 -1.293 6.637 1 85 147 ASP B C 1
ATOM 5110 O O . ASP B 1 147 ? -8.477 -1.216 6.078 1 85 147 ASP B O 1
ATOM 5114 N N . ASP B 1 148 ? -10.609 -1.852 6.141 1 83.31 148 ASP B N 1
ATOM 5115 C CA . ASP B 1 148 ? -10.539 -2.473 4.824 1 83.31 148 ASP B CA 1
ATOM 5116 C C . ASP B 1 148 ? -10.391 -1.42 3.727 1 83.31 148 ASP B C 1
ATOM 5118 O O . ASP B 1 148 ? -9.867 -1.707 2.648 1 83.31 148 ASP B O 1
ATOM 5122 N N . ARG B 1 149 ? -10.898 -0.261 4.02 1 84.44 149 ARG B N 1
ATOM 5123 C CA . ARG B 1 149 ? -10.82 0.811 3.033 1 84.44 149 ARG B CA 1
ATOM 5124 C C . ARG B 1 149 ? -9.461 1.503 3.084 1 84.44 149 ARG B C 1
ATOM 5126 O O . ARG B 1 149 ? -9.125 2.283 2.193 1 84.44 149 ARG B O 1
ATOM 5133 N N . ASP B 1 150 ? -8.766 1.244 4.125 1 84.88 150 ASP B N 1
ATOM 5134 C CA . ASP B 1 150 ? -7.434 1.814 4.289 1 84.88 150 ASP B CA 1
ATOM 5135 C C . ASP B 1 150 ? -6.449 1.195 3.301 1 84.88 150 ASP B C 1
ATOM 5137 O O . ASP B 1 150 ? -6.219 -0.017 3.32 1 84.88 150 ASP B O 1
ATOM 5141 N N . LYS B 1 151 ? -5.93 1.932 2.383 1 75 151 LYS B N 1
ATOM 5142 C CA . LYS B 1 151 ? -5.055 1.442 1.323 1 75 151 LYS B CA 1
ATOM 5143 C C . LYS B 1 151 ? -3.596 1.445 1.771 1 75 151 LYS B C 1
ATOM 5145 O O . LYS B 1 151 ? -2.693 1.194 0.97 1 75 151 LYS B O 1
ATOM 5150 N N . SER B 1 152 ? -3.459 1.828 2.99 1 68 152 SER B N 1
ATOM 5151 C CA . SER B 1 152 ? -2.072 1.818 3.445 1 68 152 SER B CA 1
ATOM 5152 C C . SER B 1 152 ? -1.471 0.42 3.355 1 68 152 SER B C 1
ATOM 5154 O O . SER B 1 152 ? -2.047 -0.543 3.861 1 68 152 SER B O 1
ATOM 5156 N N . ASP B 1 153 ? -0.583 0.279 2.334 1 67 153 ASP B N 1
ATOM 5157 C CA . ASP B 1 153 ? 0.068 -1.018 2.178 1 67 153 ASP B CA 1
ATOM 5158 C C . ASP B 1 153 ? 1.109 -1.245 3.271 1 67 153 ASP B C 1
ATOM 5160 O O . ASP B 1 153 ? 1.92 -0.361 3.557 1 67 153 ASP B O 1
ATOM 5164 N N . GLY B 1 154 ? 1.01 -2.23 3.955 1 75.25 154 GLY B N 1
ATOM 5165 C CA . GLY B 1 154 ? 1.948 -2.643 4.988 1 75.25 154 GLY B CA 1
ATOM 5166 C C . GLY B 1 154 ? 3.387 -2.68 4.508 1 75.25 154 GLY B C 1
ATOM 5167 O O . GLY B 1 154 ? 4.305 -2.316 5.246 1 75.25 154 GLY B O 1
ATOM 5168 N N . LEU B 1 155 ? 3.566 -2.842 3.211 1 80.75 155 LEU B N 1
ATOM 5169 C CA . LEU B 1 155 ? 4.926 -2.988 2.697 1 80.75 155 LEU B CA 1
ATOM 5170 C C . LEU B 1 155 ? 5.594 -1.627 2.545 1 80.75 155 LEU B C 1
ATOM 5172 O O . LEU B 1 155 ? 6.762 -1.462 2.904 1 80.75 155 LEU B O 1
ATOM 5176 N N . SER B 1 156 ? 4.844 -0.674 2.004 1 83.88 156 SER B N 1
ATOM 5177 C CA . SER B 1 156 ? 5.41 0.663 1.85 1 83.88 156 SER B CA 1
ATOM 5178 C C . SER B 1 156 ? 5.789 1.261 3.199 1 83.88 156 SER B C 1
ATOM 5180 O O . SER B 1 156 ? 6.828 1.912 3.326 1 83.88 156 SER B O 1
ATOM 5182 N N . ARG B 1 157 ? 5.008 1.037 4.156 1 84.88 157 ARG B N 1
ATOM 5183 C CA . ARG B 1 157 ? 5.297 1.521 5.504 1 84.88 157 ARG B CA 1
ATOM 5184 C C . ARG B 1 157 ? 6.508 0.807 6.094 1 84.88 157 ARG B C 1
ATOM 5186 O O . ARG B 1 157 ? 7.34 1.431 6.754 1 84.88 157 ARG B O 1
ATOM 5193 N N . LEU B 1 158 ? 6.559 -0.425 5.801 1 84.31 158 LEU B N 1
ATOM 5194 C CA . LEU B 1 158 ? 7.688 -1.202 6.297 1 84.31 158 LEU B CA 1
ATOM 5195 C C . LEU B 1 158 ? 8.992 -0.729 5.66 1 84.31 158 LEU B C 1
ATOM 5197 O O . LEU B 1 158 ? 9.992 -0.535 6.359 1 84.31 158 LEU B O 1
ATOM 5201 N N . ILE B 1 159 ? 8.922 -0.53 4.395 1 86.62 159 ILE B N 1
ATOM 5202 C CA . ILE B 1 159 ? 10.102 -0.076 3.666 1 86.62 159 ILE B CA 1
ATOM 5203 C C . ILE B 1 159 ? 10.523 1.304 4.172 1 86.62 159 ILE B C 1
ATOM 5205 O O . ILE B 1 159 ? 11.711 1.564 4.371 1 86.62 159 ILE B O 1
ATOM 5209 N N . THR B 1 160 ? 9.562 2.121 4.398 1 89.06 160 THR B N 1
ATOM 5210 C CA . THR B 1 160 ? 9.852 3.482 4.836 1 89.06 160 THR B CA 1
ATOM 5211 C C . THR B 1 160 ? 10.438 3.484 6.246 1 89.06 160 THR B C 1
ATOM 5213 O O . THR B 1 160 ? 11.422 4.168 6.516 1 89.06 160 THR B O 1
ATOM 5216 N N . VAL B 1 161 ? 9.867 2.729 7.09 1 89.06 161 VAL B N 1
ATOM 5217 C CA . VAL B 1 161 ? 10.352 2.662 8.469 1 89.06 161 VAL B CA 1
ATOM 5218 C C . VAL B 1 161 ? 11.75 2.045 8.492 1 89.06 161 VAL B C 1
ATOM 5220 O O . VAL B 1 161 ? 12.625 2.5 9.234 1 89.06 161 VAL B O 1
ATOM 5223 N N . PHE B 1 162 ? 11.922 1.08 7.68 1 88.81 162 PHE B N 1
ATOM 5224 C CA . PHE B 1 162 ? 13.234 0.448 7.602 1 88.81 162 PHE B CA 1
ATOM 5225 C C . PHE B 1 162 ? 14.273 1.426 7.074 1 88.81 162 PHE B C 1
ATOM 5227 O O . PHE B 1 162 ? 15.367 1.542 7.633 1 88.81 162 PHE B O 1
ATOM 5234 N N . GLN B 1 163 ? 13.938 2.076 6.027 1 90.31 163 GLN B N 1
ATOM 5235 C CA . GLN B 1 163 ? 14.836 3.061 5.438 1 90.31 163 GLN B CA 1
ATOM 5236 C C . GLN B 1 163 ? 15.117 4.199 6.41 1 90.31 163 GLN B C 1
ATOM 5238 O O . GLN B 1 163 ? 16.266 4.637 6.551 1 90.31 163 GLN B O 1
ATOM 5243 N N . ALA B 1 164 ? 14.102 4.676 7.059 1 92.5 164 ALA B N 1
ATOM 5244 C CA . ALA B 1 164 ? 14.266 5.773 8.008 1 92.5 164 ALA B CA 1
ATOM 5245 C C . ALA B 1 164 ? 15.125 5.352 9.195 1 92.5 164 ALA B C 1
ATOM 5247 O O . ALA B 1 164 ? 16 6.102 9.633 1 92.5 164 ALA B O 1
ATOM 5248 N N . THR B 1 165 ? 14.906 4.176 9.68 1 91.06 165 THR B N 1
ATOM 5249 C CA . THR B 1 165 ? 15.688 3.664 10.797 1 91.06 165 THR B CA 1
ATOM 5250 C C . THR B 1 165 ? 17.141 3.457 10.391 1 91.06 165 THR B C 1
ATOM 5252 O O . THR B 1 165 ? 18.062 3.822 11.133 1 91.06 165 THR B O 1
ATOM 5255 N N . TRP B 1 166 ? 17.328 2.877 9.219 1 91.06 166 TRP B N 1
ATOM 5256 C CA . TRP B 1 166 ? 18.688 2.695 8.695 1 91.06 166 TRP B CA 1
ATOM 5257 C C . TRP B 1 166 ? 19.406 4.035 8.57 1 91.06 166 TRP B C 1
ATOM 5259 O O . TRP B 1 166 ? 20.578 4.148 8.922 1 91.06 166 TRP B O 1
ATOM 5269 N N . PHE B 1 167 ? 18.734 5.012 8.078 1 92.31 167 PHE B N 1
ATOM 5270 C CA . PHE B 1 167 ? 19.328 6.328 7.871 1 92.31 167 PHE B CA 1
ATOM 5271 C C . PHE B 1 167 ? 19.734 6.953 9.195 1 92.31 167 PHE B C 1
ATOM 5273 O O . PHE B 1 167 ? 20.828 7.504 9.312 1 92.31 167 PHE B O 1
ATOM 5280 N N . VAL B 1 168 ? 18.891 6.824 10.195 1 92.81 168 VAL B N 1
ATOM 5281 C CA . VAL B 1 168 ? 19.188 7.383 11.516 1 92.81 168 VAL B CA 1
ATOM 5282 C C . VAL B 1 168 ? 20.391 6.676 12.117 1 92.81 168 VAL B C 1
ATOM 5284 O O . VAL B 1 168 ? 21.312 7.328 12.633 1 92.81 168 VAL B O 1
ATOM 5287 N N . VAL B 1 169 ? 20.406 5.406 11.992 1 91.62 169 VAL B N 1
ATOM 5288 C CA . VAL B 1 169 ? 21.516 4.629 12.531 1 91.62 169 VAL B CA 1
ATOM 5289 C C . VAL B 1 169 ? 22.797 4.984 11.789 1 91.62 169 VAL B C 1
ATOM 5291 O O . VAL B 1 169 ? 23.859 5.102 12.406 1 91.62 169 VAL B O 1
ATOM 5294 N N . SER B 1 170 ? 22.672 5.172 10.477 1 90.69 170 SER B N 1
ATOM 5295 C CA . SER B 1 170 ? 23.828 5.539 9.672 1 90.69 170 SER B CA 1
ATOM 5296 C C . SER B 1 170 ? 24.406 6.883 10.094 1 90.69 170 SER B C 1
ATOM 5298 O O . SER B 1 170 ? 25.625 7.043 10.203 1 90.69 170 SER B O 1
ATOM 5300 N N . VAL B 1 171 ? 23.625 7.848 10.391 1 90.75 171 VAL B N 1
ATOM 5301 C CA . VAL B 1 171 ? 24.062 9.188 10.773 1 90.75 171 VAL B CA 1
ATOM 5302 C C . VAL B 1 171 ? 24.672 9.148 12.172 1 90.75 171 VAL B C 1
ATOM 5304 O O . VAL B 1 171 ? 25.703 9.766 12.43 1 90.75 171 VAL B O 1
ATOM 5307 N N . ILE B 1 172 ? 24.047 8.383 13.047 1 90.31 172 ILE B N 1
ATOM 5308 C CA . ILE B 1 172 ? 24.562 8.258 14.414 1 90.31 172 ILE B CA 1
ATOM 5309 C C . ILE B 1 172 ? 25.922 7.566 14.391 1 90.31 172 ILE B C 1
ATOM 5311 O O . ILE B 1 172 ? 26.859 7.992 15.078 1 90.31 172 ILE B O 1
ATOM 5315 N N . ALA B 1 173 ? 26.047 6.523 13.617 1 90.75 173 ALA B N 1
ATOM 5316 C CA . ALA B 1 173 ? 27.312 5.797 13.508 1 90.75 173 ALA B CA 1
ATOM 5317 C C . ALA B 1 173 ? 28.406 6.688 12.938 1 90.75 173 ALA B C 1
ATOM 5319 O O . ALA B 1 173 ? 29.562 6.629 13.391 1 90.75 173 ALA B O 1
ATOM 5320 N N . ARG B 1 174 ? 28.094 7.473 12.023 1 90 174 ARG B N 1
ATOM 5321 C CA . ARG B 1 174 ? 29.062 8.406 11.453 1 90 174 ARG B CA 1
ATOM 5322 C C . ARG B 1 174 ? 29.547 9.414 12.5 1 90 174 ARG B C 1
ATOM 5324 O O . ARG B 1 174 ? 30.734 9.719 12.578 1 90 174 ARG B O 1
ATOM 5331 N N . GLY B 1 175 ? 28.641 9.891 13.273 1 88.25 175 GLY B N 1
ATOM 5332 C CA . GLY B 1 175 ? 28.984 10.812 14.344 1 88.25 175 GLY B CA 1
ATOM 5333 C C . GLY B 1 175 ? 29.906 10.195 15.375 1 88.25 175 GLY B C 1
ATOM 5334 O O . GLY B 1 175 ? 30.875 10.836 15.812 1 88.25 175 GLY B O 1
ATOM 5335 N N . ILE B 1 176 ? 29.703 8.992 15.648 1 89.94 176 ILE B N 1
ATOM 5336 C CA . ILE B 1 176 ? 30.5 8.297 16.656 1 89.94 176 ILE B CA 1
ATOM 5337 C C . ILE B 1 176 ? 31.906 8.031 16.109 1 89.94 176 ILE B C 1
ATOM 5339 O O . ILE B 1 176 ? 32.875 8.109 16.859 1 89.94 176 ILE B O 1
ATOM 5343 N N . GLN B 1 177 ? 32 7.762 14.812 1 89.88 177 GLN B N 1
ATOM 5344 C CA . GLN B 1 177 ? 33.281 7.453 14.188 1 89.88 177 GLN B CA 1
ATOM 5345 C C . GLN B 1 177 ? 34.031 8.727 13.797 1 89.88 177 GLN B C 1
ATOM 5347 O O . GLN B 1 177 ? 35.156 8.672 13.289 1 89.88 177 GLN B O 1
ATOM 5352 N N . GLY B 1 178 ? 33.406 9.867 14.008 1 87.31 178 GLY B N 1
ATOM 5353 C CA . GLY B 1 178 ? 34.031 11.148 13.734 1 87.31 178 GLY B CA 1
ATOM 5354 C C . GLY B 1 178 ? 34.031 11.516 12.266 1 87.31 178 GLY B C 1
ATOM 5355 O O . GLY B 1 178 ? 34.875 12.258 11.805 1 87.31 178 GLY B O 1
ATOM 5356 N N . LEU B 1 179 ? 33.188 10.875 11.523 1 89.31 179 LEU B N 1
ATOM 5357 C CA . LEU B 1 179 ? 33.062 11.203 10.109 1 89.31 179 LEU B CA 1
ATOM 5358 C C . LEU B 1 179 ? 32.188 12.43 9.906 1 89.31 179 LEU B C 1
ATOM 5360 O O . LEU B 1 179 ? 31.281 12.68 10.703 1 89.31 179 LEU B O 1
ATOM 5364 N N . THR B 1 180 ? 32.469 13.172 8.914 1 90.94 180 THR B N 1
ATOM 5365 C CA . THR B 1 180 ? 31.719 14.383 8.633 1 90.94 180 THR B CA 1
ATOM 5366 C C . THR B 1 180 ? 30.312 14.047 8.133 1 90.94 180 THR B C 1
ATOM 5368 O O . THR B 1 180 ? 30.156 13.18 7.266 1 90.94 180 THR B O 1
ATOM 5371 N N . ILE B 1 181 ? 29.359 14.633 8.711 1 92 181 ILE B N 1
ATOM 5372 C CA . ILE B 1 181 ? 27.969 14.516 8.273 1 92 181 ILE B CA 1
ATOM 5373 C C . ILE B 1 181 ? 27.625 15.68 7.348 1 92 181 ILE B C 1
ATOM 5375 O O . ILE B 1 181 ? 27.828 16.844 7.699 1 92 181 ILE B O 1
ATOM 5379 N N . THR B 1 182 ? 27.141 15.367 6.164 1 92.56 182 THR B N 1
ATOM 5380 C CA . THR B 1 182 ? 26.828 16.406 5.184 1 92.56 182 THR B CA 1
ATOM 5381 C C . THR B 1 182 ? 25.547 17.141 5.566 1 92.56 182 THR B C 1
ATOM 5383 O O . THR B 1 182 ? 24.75 16.641 6.363 1 92.56 182 THR B O 1
ATOM 5386 N N . THR B 1 183 ? 25.375 18.297 5.012 1 94.12 183 THR B N 1
ATOM 5387 C CA . THR B 1 183 ? 24.203 19.109 5.316 1 94.12 183 THR B CA 1
ATOM 5388 C C . THR B 1 183 ? 22.922 18.438 4.789 1 94.12 183 THR B C 1
ATOM 5390 O O . THR B 1 183 ? 21.875 18.531 5.422 1 94.12 183 THR B O 1
ATOM 5393 N N . ILE B 1 184 ? 23 17.781 3.67 1 94.56 184 ILE B N 1
ATOM 5394 C CA . ILE B 1 184 ? 21.828 17.141 3.096 1 94.56 184 ILE B CA 1
ATOM 5395 C C . ILE B 1 184 ? 21.375 16 4 1 94.56 184 ILE B C 1
ATOM 5397 O O . ILE B 1 184 ? 20.172 15.734 4.117 1 94.56 184 ILE B O 1
ATOM 5401 N N . GLU B 1 185 ? 22.312 15.32 4.598 1 95.44 185 GLU B N 1
ATOM 5402 C CA . GLU B 1 185 ? 21.969 14.25 5.527 1 95.44 185 GLU B CA 1
ATOM 5403 C C . GLU B 1 185 ? 21.281 14.797 6.773 1 95.44 185 GLU B C 1
ATOM 5405 O O . GLU B 1 185 ? 20.359 14.172 7.309 1 95.44 185 GLU B O 1
ATOM 5410 N N . ILE B 1 186 ? 21.734 15.914 7.188 1 95.19 186 ILE B N 1
ATOM 5411 C CA . ILE B 1 186 ? 21.141 16.547 8.352 1 95.19 186 ILE B CA 1
ATOM 5412 C C . ILE B 1 186 ? 19.703 16.969 8.031 1 95.19 186 ILE B C 1
ATOM 5414 O O . ILE B 1 186 ? 18.781 16.734 8.828 1 95.19 186 ILE B O 1
ATOM 5418 N N . THR B 1 187 ? 19.516 17.562 6.914 1 95.44 187 THR B N 1
ATOM 5419 C CA . THR B 1 187 ? 18.172 17.953 6.488 1 95.44 187 THR B CA 1
ATOM 5420 C C . THR B 1 187 ? 17.281 16.719 6.332 1 95.44 187 THR B C 1
ATOM 5422 O O . THR B 1 187 ? 16.094 16.766 6.676 1 95.44 187 THR B O 1
ATOM 5425 N N . THR B 1 188 ? 17.812 15.648 5.785 1 96.06 188 THR B N 1
ATOM 5426 C CA . THR B 1 188 ? 17.047 14.414 5.648 1 96.06 188 THR B CA 1
ATOM 5427 C C . THR B 1 188 ? 16.656 13.867 7.02 1 96.06 188 THR B C 1
ATOM 5429 O O . THR B 1 188 ? 15.531 13.375 7.195 1 96.06 188 THR B O 1
ATOM 5432 N N . LEU B 1 189 ? 17.547 13.977 7.941 1 95.88 189 LEU B N 1
ATOM 5433 C CA . LEU B 1 189 ? 17.266 13.547 9.305 1 95.88 189 LEU B CA 1
ATOM 5434 C C . LEU B 1 189 ? 16.078 14.32 9.883 1 95.88 189 LEU B C 1
ATOM 5436 O O . LEU B 1 189 ? 15.273 13.758 10.625 1 95.88 189 LEU B O 1
ATOM 5440 N N . SER B 1 190 ? 16.016 15.578 9.562 1 94.88 190 SER B N 1
ATOM 5441 C CA . SER B 1 190 ? 14.906 16.391 10.039 1 94.88 190 SER B CA 1
ATOM 5442 C C . SER B 1 190 ? 13.57 15.867 9.508 1 94.88 190 SER B C 1
ATOM 5444 O O . SER B 1 190 ? 12.562 15.891 10.219 1 94.88 190 SER B O 1
ATOM 5446 N N . PHE B 1 191 ? 13.531 15.359 8.281 1 95.12 191 PHE B N 1
ATOM 5447 C CA . PHE B 1 191 ? 12.305 14.82 7.703 1 95.12 191 PHE B CA 1
ATOM 5448 C C . PHE B 1 191 ? 11.914 13.516 8.398 1 95.12 191 PHE B C 1
ATOM 5450 O O . PHE B 1 191 ? 10.727 13.195 8.508 1 95.12 191 PHE B O 1
ATOM 5457 N N . VAL B 1 192 ? 12.891 12.75 8.852 1 94.75 192 VAL B N 1
ATOM 5458 C CA . VAL B 1 192 ? 12.617 11.5 9.562 1 94.75 192 VAL B CA 1
ATOM 5459 C C . VAL B 1 192 ? 11.906 11.805 10.883 1 94.75 192 VAL B C 1
ATOM 5461 O O . VAL B 1 192 ? 10.977 11.094 11.266 1 94.75 192 VAL B O 1
ATOM 5464 N N . VAL B 1 193 ? 12.312 12.852 11.516 1 92.88 193 VAL B N 1
ATOM 5465 C CA . VAL B 1 193 ? 11.672 13.258 12.766 1 92.88 193 VAL B CA 1
ATOM 5466 C C . VAL B 1 193 ? 10.211 13.609 12.508 1 92.88 193 VAL B C 1
ATOM 5468 O O . VAL B 1 193 ? 9.328 13.18 13.258 1 92.88 193 VAL B O 1
ATOM 5471 N N . ILE B 1 194 ? 9.992 14.32 11.477 1 90.94 194 ILE B N 1
ATOM 5472 C CA . ILE B 1 194 ? 8.641 14.75 11.141 1 90.94 194 ILE B CA 1
ATOM 5473 C C . ILE B 1 194 ? 7.797 13.539 10.742 1 90.94 194 ILE B C 1
ATOM 5475 O O . ILE B 1 194 ? 6.605 13.477 11.055 1 90.94 194 ILE B O 1
ATOM 5479 N N . LEU B 1 195 ? 8.43 12.586 10.07 1 91.62 195 LEU B N 1
ATOM 5480 C CA . LEU B 1 195 ? 7.746 11.352 9.711 1 91.62 195 LEU B CA 1
ATOM 5481 C C . LEU B 1 195 ? 7.199 10.648 10.945 1 91.62 195 LEU B C 1
ATOM 5483 O O . LEU B 1 195 ? 6.035 10.25 10.984 1 91.62 195 LEU B O 1
ATOM 5487 N N . PHE B 1 196 ? 8.016 10.547 11.945 1 91.56 196 PHE B N 1
ATOM 5488 C CA . PHE B 1 196 ? 7.598 9.844 13.148 1 91.56 196 PHE B CA 1
ATOM 5489 C C . PHE B 1 196 ? 6.516 10.625 13.883 1 91.56 196 PHE B C 1
ATOM 5491 O O . PHE B 1 196 ? 5.582 10.039 14.438 1 91.56 196 PHE B O 1
ATOM 5498 N N . GLY B 1 197 ? 6.613 11.938 13.883 1 93.12 197 GLY B N 1
ATOM 5499 C CA . GLY B 1 197 ? 5.59 12.758 14.508 1 93.12 197 GLY B CA 1
ATOM 5500 C C . GLY B 1 197 ? 4.246 12.672 13.805 1 93.12 197 GLY B C 1
ATOM 5501 O O . GLY B 1 197 ? 3.227 12.398 14.445 1 93.12 197 GLY B O 1
ATOM 5502 N N . THR B 1 198 ? 4.27 12.852 12.523 1 93.31 198 THR B N 1
ATOM 5503 C CA . THR B 1 198 ? 3.021 12.828 11.766 1 93.31 198 THR B CA 1
ATOM 5504 C C . THR B 1 198 ? 2.404 11.438 11.773 1 93.31 198 THR B C 1
ATOM 5506 O O . THR B 1 198 ? 1.182 11.289 11.836 1 93.31 198 THR B O 1
ATOM 5509 N N . SER B 1 199 ? 3.275 10.43 11.734 1 90.88 199 SER B N 1
ATOM 5510 C CA . SER B 1 199 ? 2.77 9.062 11.789 1 90.88 199 SER B CA 1
ATOM 5511 C C . SER B 1 199 ? 2.092 8.773 13.125 1 90.88 199 SER B C 1
ATOM 5513 O O . SER B 1 199 ? 1.126 8.016 13.18 1 90.88 199 SER B O 1
ATOM 5515 N N . TRP B 1 200 ? 2.566 9.359 14.117 1 92.62 200 TRP B N 1
ATOM 5516 C CA . TRP B 1 200 ? 1.956 9.172 15.43 1 92.62 200 TRP B CA 1
ATOM 5517 C C . TRP B 1 200 ? 0.599 9.867 15.5 1 92.62 200 TRP B C 1
ATOM 5519 O O . TRP B 1 200 ? -0.364 9.305 16.031 1 92.62 200 TRP B O 1
ATOM 5529 N N . TYR B 1 201 ? 0.489 10.992 14.938 1 95 201 TYR B N 1
ATOM 5530 C CA . TYR B 1 201 ? -0.766 11.734 14.969 1 95 201 TYR B CA 1
ATOM 5531 C C . TYR B 1 201 ? -1.807 11.086 14.062 1 95 201 TYR B C 1
ATOM 5533 O O . TYR B 1 201 ? -2.994 11.055 14.398 1 95 201 TYR B O 1
ATOM 5541 N N . TRP B 1 202 ? -1.391 10.57 12.945 1 93.44 202 TRP B N 1
ATOM 5542 C CA . TRP B 1 202 ? -2.314 10.016 11.961 1 93.44 202 TRP B CA 1
ATOM 5543 C C . TRP B 1 202 ? -2.301 8.492 11.992 1 93.44 202 TRP B C 1
ATOM 5545 O O . TRP B 1 202 ? -2.609 7.84 10.992 1 93.44 202 TRP B O 1
ATOM 5555 N N . LYS B 1 203 ? -2.01 7.871 13.094 1 89.38 203 LYS B N 1
ATOM 5556 C CA . LYS B 1 203 ? -1.911 6.418 13.195 1 89.38 203 LYS B CA 1
ATOM 5557 C C . LYS B 1 203 ? -3.266 5.758 12.961 1 89.38 203 LYS B C 1
ATOM 5559 O O . LYS B 1 203 ? -3.34 4.668 12.391 1 89.38 203 LYS B O 1
ATOM 5564 N N . ASP B 1 204 ? -4.355 6.469 13.297 1 92.44 204 ASP B N 1
ATOM 5565 C CA . ASP B 1 204 ? -5.691 5.883 13.203 1 92.44 204 ASP B CA 1
ATOM 5566 C C . ASP B 1 204 ? -6.461 6.461 12.016 1 92.44 204 ASP B C 1
ATOM 5568 O O . ASP B 1 204 ? -7.645 6.168 11.836 1 92.44 204 ASP B O 1
ATOM 5572 N N . LYS B 1 205 ? -5.82 7.246 11.25 1 92.62 205 LYS B N 1
ATOM 5573 C CA . LYS B 1 205 ? -6.473 7.855 10.094 1 92.62 205 LYS B CA 1
ATOM 5574 C C . LYS B 1 205 ? -6.367 6.953 8.859 1 92.62 205 LYS B C 1
ATOM 5576 O O . LYS B 1 205 ? -5.266 6.562 8.469 1 92.62 205 LYS B O 1
ATOM 5581 N N . PRO B 1 206 ? -7.508 6.57 8.305 1 89.88 206 PRO B N 1
ATOM 5582 C CA . PRO B 1 206 ? -7.449 5.742 7.094 1 89.88 206 PRO B CA 1
ATOM 5583 C C . PRO B 1 206 ? -6.844 6.48 5.902 1 89.88 206 PRO B C 1
ATOM 5585 O O . PRO B 1 206 ? -7.113 7.672 5.707 1 89.88 206 PRO B O 1
ATOM 5588 N N . SER B 1 207 ? -6.062 5.719 5.203 1 86.44 207 SER B N 1
ATOM 5589 C CA . SER B 1 207 ? -5.312 6.34 4.113 1 86.44 207 SER B CA 1
ATOM 5590 C C . SER B 1 207 ? -5.992 6.102 2.77 1 86.44 207 SER B C 1
ATOM 5592 O O . SER B 1 207 ? -6.441 4.988 2.482 1 86.44 207 SER B O 1
ATOM 5594 N N . CYS B 1 208 ? -6.113 7.195 1.939 1 81.75 208 CYS B N 1
ATOM 5595 C CA . CYS B 1 208 ? -6.512 7.199 0.537 1 81.75 208 CYS B CA 1
ATOM 5596 C C . CYS B 1 208 ? -7.828 6.457 0.342 1 81.75 208 CYS B C 1
ATOM 5598 O O . CYS B 1 208 ? -7.941 5.605 -0.544 1 81.75 208 CYS B O 1
ATOM 5600 N N . VAL B 1 209 ? -8.742 6.785 1.205 1 86.31 209 VAL B N 1
ATOM 5601 C CA . VAL B 1 209 ? -10.102 6.277 1.047 1 86.31 209 VAL B CA 1
ATOM 5602 C C . VAL B 1 209 ? -10.797 7.012 -0.098 1 86.31 209 VAL B C 1
ATOM 5604 O O . VAL B 1 209 ? -10.664 8.227 -0.234 1 86.31 209 VAL B O 1
ATOM 5607 N N . GLU B 1 210 ? -11.508 6.285 -0.999 1 84.19 210 GLU B N 1
ATOM 5608 C CA . GLU B 1 210 ? -12.094 6.918 -2.174 1 84.19 210 GLU B CA 1
ATOM 5609 C C . GLU B 1 210 ? -13.617 6.875 -2.119 1 84.19 210 GLU B C 1
ATOM 5611 O O . GLU B 1 210 ? -14.289 7.617 -2.838 1 84.19 210 GLU B O 1
ATOM 5616 N N . THR B 1 211 ? -14.164 6.094 -1.298 1 86.25 211 THR B N 1
ATOM 5617 C CA . THR B 1 211 ? -15.617 5.973 -1.286 1 86.25 211 THR B CA 1
ATOM 5618 C C . THR B 1 211 ? -16.203 6.594 -0.021 1 86.25 211 THR B C 1
ATOM 5620 O O . THR B 1 211 ? -15.539 6.652 1.014 1 86.25 211 THR B O 1
ATOM 5623 N N . THR B 1 212 ? -17.344 7.148 -0.188 1 91.19 212 THR B N 1
ATOM 5624 C CA . THR B 1 212 ? -18.062 7.754 0.928 1 91.19 212 THR B CA 1
ATOM 5625 C C . THR B 1 212 ? -19.297 6.938 1.279 1 91.19 212 THR B C 1
ATOM 5627 O O . THR B 1 212 ? -19.734 6.082 0.502 1 91.19 212 THR B O 1
ATOM 5630 N N . ILE B 1 213 ? -19.828 7.109 2.443 1 91.25 213 ILE B N 1
ATOM 5631 C CA . ILE B 1 213 ? -21.031 6.449 2.91 1 91.25 213 ILE B CA 1
ATOM 5632 C C . ILE B 1 213 ? -22.188 7.445 2.926 1 91.25 213 ILE B C 1
ATOM 5634 O O . ILE B 1 213 ? -22.094 8.508 3.551 1 91.25 213 ILE B O 1
ATOM 5638 N N . LEU B 1 214 ? -23.219 7.102 2.238 1 92.25 214 LEU B N 1
ATOM 5639 C CA . LEU B 1 214 ? -24.391 7.973 2.125 1 92.25 214 LEU B CA 1
ATOM 5640 C C . LEU B 1 214 ? -25.328 7.781 3.312 1 92.25 214 LEU B C 1
ATOM 5642 O O . LEU B 1 214 ? -25.719 6.656 3.631 1 92.25 214 LEU B O 1
ATOM 5646 N N . LEU B 1 215 ? -25.547 8.867 4.039 1 94.88 215 LEU B N 1
ATOM 5647 C CA . LEU B 1 215 ? -26.516 8.891 5.121 1 94.88 215 LEU B CA 1
ATOM 5648 C C . LEU B 1 215 ? -27.797 9.617 4.695 1 94.88 215 LEU B C 1
ATOM 5650 O O . LEU B 1 215 ? -27.734 10.766 4.238 1 94.88 215 LEU B O 1
ATOM 5654 N N . LYS B 1 216 ? -28.891 8.984 4.867 1 94.06 216 LYS B N 1
ATOM 5655 C CA . LYS B 1 216 ? -30.156 9.562 4.441 1 94.06 216 LYS B CA 1
ATOM 5656 C C . LYS B 1 216 ? -30.938 10.117 5.637 1 94.06 216 LYS B C 1
ATOM 5658 O O . LYS B 1 216 ? -31.016 9.477 6.684 1 94.06 216 LYS B O 1
ATOM 5663 N N . SER B 1 217 ? -31.297 11.328 5.449 1 94.25 217 SER B N 1
ATOM 5664 C CA . SER B 1 217 ? -32.156 11.945 6.449 1 94.25 217 SER B CA 1
ATOM 5665 C C . SER B 1 217 ? -33.594 12.125 5.914 1 94.25 217 SER B C 1
ATOM 5667 O O . SER B 1 217 ? -33.781 12.453 4.742 1 94.25 217 SER B O 1
ATOM 5669 N N . SER B 1 218 ? -34.594 11.891 6.734 1 92.31 218 SER B N 1
ATOM 5670 C CA . SER B 1 218 ? -36 12.062 6.352 1 92.31 218 SER B CA 1
ATOM 5671 C C . SER B 1 218 ? -36.469 13.492 6.586 1 92.31 218 SER B C 1
ATOM 5673 O O . SER B 1 218 ? -37.5 13.898 6.066 1 92.31 218 SER B O 1
ATOM 5675 N N . VAL B 1 219 ? -35.688 14.32 7.262 1 93.44 219 VAL B N 1
ATOM 5676 C CA . VAL B 1 219 ? -36.062 15.68 7.613 1 93.44 219 VAL B CA 1
ATOM 5677 C C . VAL B 1 219 ? -35.5 16.656 6.594 1 93.44 219 VAL B C 1
ATOM 5679 O O . VAL B 1 219 ? -34.375 16.484 6.129 1 93.44 219 VAL B O 1
ATOM 5682 N N . HIS B 1 220 ? -36.281 17.641 6.305 1 93.44 220 HIS B N 1
ATOM 5683 C CA . HIS B 1 220 ? -35.844 18.656 5.355 1 93.44 220 HIS B CA 1
ATOM 5684 C C . HIS B 1 220 ? -34.719 19.5 5.945 1 93.44 220 HIS B C 1
ATOM 5686 O O . HIS B 1 220 ? -34.719 19.812 7.137 1 93.44 220 HIS B O 1
ATOM 5692 N N . ILE B 1 221 ? -33.781 19.922 5.098 1 91.25 221 ILE B N 1
ATOM 5693 C CA . ILE B 1 221 ? -32.594 20.656 5.523 1 91.25 221 ILE B CA 1
ATOM 5694 C C . ILE B 1 221 ? -33 21.969 6.184 1 91.25 221 ILE B C 1
ATOM 5696 O O . ILE B 1 221 ? -32.344 22.422 7.129 1 91.25 221 ILE B O 1
ATOM 5700 N N . ASP B 1 222 ? -34.062 22.562 5.758 1 89.06 222 ASP B N 1
ATOM 5701 C CA . ASP B 1 222 ? -34.531 23.828 6.305 1 89.06 222 ASP B CA 1
ATOM 5702 C C . ASP B 1 222 ? -35 23.672 7.754 1 89.06 222 ASP B C 1
ATOM 5704 O O . ASP B 1 222 ? -34.812 24.594 8.562 1 89.06 222 ASP B O 1
ATOM 5708 N N . ASP B 1 223 ? -35.469 22.516 8.016 1 89.31 223 ASP B N 1
ATOM 5709 C CA . ASP B 1 223 ? -35.906 22.25 9.383 1 89.31 223 ASP B CA 1
ATOM 5710 C C . ASP B 1 223 ? -34.719 22.047 10.312 1 89.31 223 ASP B C 1
ATOM 5712 O O . ASP B 1 223 ? -34.75 22.438 11.477 1 89.31 223 ASP B O 1
ATOM 5716 N N . ILE B 1 224 ? -33.781 21.5 9.742 1 89.38 224 ILE B N 1
ATOM 5717 C CA . ILE B 1 224 ? -32.562 21.281 10.523 1 89.38 224 ILE B CA 1
ATOM 5718 C C . ILE B 1 224 ? -31.922 22.625 10.852 1 89.38 224 ILE B C 1
ATOM 5720 O O . ILE B 1 224 ? -31.484 22.844 11.984 1 89.38 224 ILE B O 1
ATOM 5724 N N . ILE B 1 225 ? -31.859 23.516 9.852 1 87.75 225 ILE B N 1
ATOM 5725 C CA . ILE B 1 225 ? -31.266 24.844 10.016 1 87.75 225 ILE B CA 1
ATOM 5726 C C . ILE B 1 225 ? -32.125 25.672 10.984 1 87.75 225 ILE B C 1
ATOM 5728 O O . ILE B 1 225 ? -31.594 26.406 11.805 1 87.75 225 ILE B O 1
ATOM 5732 N N . GLY B 1 226 ? -33.375 25.5 10.836 1 83.88 226 GLY B N 1
ATOM 5733 C CA . GLY B 1 226 ? -34.281 26.25 11.695 1 83.88 226 GLY B CA 1
ATOM 5734 C C . GLY B 1 226 ? -34.156 25.875 13.156 1 83.88 226 GLY B C 1
ATOM 5735 O O . GLY B 1 226 ? -34.344 26.734 14.031 1 83.88 226 GLY B O 1
ATOM 5736 N N . SER B 1 227 ? -33.75 24.672 13.383 1 82.88 227 SER B N 1
ATOM 5737 C CA . SER B 1 227 ? -33.625 24.203 14.758 1 82.88 227 SER B CA 1
ATOM 5738 C C . SER B 1 227 ? -32.312 24.656 15.383 1 82.88 227 SER B C 1
ATOM 5740 O O . SER B 1 227 ? -32.156 24.594 16.609 1 82.88 227 SER B O 1
ATOM 5742 N N . GLY B 1 228 ? -31.328 25.156 14.617 1 81 228 GLY B N 1
ATOM 5743 C CA . GLY B 1 228 ? -30 25.531 15.094 1 81 228 GLY B CA 1
ATOM 5744 C C . GLY B 1 228 ? -29.969 26.891 15.766 1 81 228 GLY B C 1
ATOM 5745 O O . GLY B 1 228 ? -28.984 27.25 16.391 1 81 228 GLY B O 1
ATOM 5746 N N . GLY B 1 229 ? -31.047 27.547 15.859 1 73.06 229 GLY B N 1
ATOM 5747 C CA . GLY B 1 229 ? -31.109 28.812 16.578 1 73.06 229 GLY B CA 1
ATOM 5748 C C . GLY B 1 229 ? -30.703 30 15.719 1 73.06 229 GLY B C 1
ATOM 5749 O O . GLY B 1 229 ? -30.781 29.938 14.492 1 73.06 229 GLY B O 1
ATOM 5750 N N . SER B 1 230 ? -30.25 31.047 16.297 1 70.12 230 SER B N 1
ATOM 5751 C CA . SER B 1 230 ? -29.891 32.312 15.656 1 70.12 230 SER B CA 1
ATOM 5752 C C . SER B 1 230 ? -28.641 32.156 14.789 1 70.12 230 SER B C 1
ATOM 5754 O O . SER B 1 230 ? -28.516 32.844 13.766 1 70.12 230 SER B O 1
ATOM 5756 N N . CYS B 1 231 ? -27.859 31.219 15.109 1 69.12 231 CYS B N 1
ATOM 5757 C CA . CYS B 1 231 ? -26.594 31.031 14.391 1 69.12 231 CYS B CA 1
ATOM 5758 C C . CYS B 1 231 ? -26.844 30.422 13.008 1 69.12 231 CYS B C 1
ATOM 5760 O O . CYS B 1 231 ? -26.062 30.625 12.086 1 69.12 231 CYS B O 1
ATOM 5762 N N . ALA B 1 232 ? -27.953 29.781 12.859 1 72.5 232 ALA B N 1
ATOM 5763 C CA . ALA B 1 232 ? -28.234 29.031 11.641 1 72.5 232 ALA B CA 1
ATOM 5764 C C . ALA B 1 232 ? -28.906 29.938 10.594 1 72.5 232 ALA B C 1
ATOM 5766 O O . ALA B 1 232 ? -28.922 29.594 9.406 1 72.5 232 ALA B O 1
ATOM 5767 N N . THR B 1 233 ? -29.359 31.062 11 1 70.44 233 THR B N 1
ATOM 5768 C CA . THR B 1 233 ? -30.109 31.922 10.102 1 70.44 233 THR B CA 1
ATOM 5769 C C . THR B 1 233 ? -29.172 32.688 9.172 1 70.44 233 THR B C 1
ATOM 5771 O O . THR B 1 233 ? -29.609 33.25 8.164 1 70.44 233 THR B O 1
ATOM 5774 N N . ARG B 1 234 ? -27.984 32.562 9.336 1 71.56 234 ARG B N 1
ATOM 5775 C CA . ARG B 1 234 ? -27.031 33.281 8.492 1 71.56 234 ARG B CA 1
ATOM 5776 C C . ARG B 1 234 ? -26.703 32.5 7.227 1 71.56 234 ARG B C 1
ATOM 5778 O O . ARG B 1 234 ? -26.844 31.281 7.195 1 71.56 234 ARG B O 1
ATOM 5785 N N . PRO B 1 235 ? -26.391 33.281 6.273 1 77.31 235 PRO B N 1
ATOM 5786 C CA . PRO B 1 235 ? -26.016 32.625 5.027 1 77.31 235 PRO B CA 1
ATOM 5787 C C . PRO B 1 235 ? -24.797 31.703 5.184 1 77.31 235 PRO B C 1
ATOM 5789 O O . PRO B 1 235 ? -23.891 32.031 5.953 1 77.31 235 PRO B O 1
ATOM 5792 N N . TYR B 1 236 ? -24.922 30.562 4.664 1 78.44 236 TYR B N 1
ATOM 5793 C CA . TYR B 1 236 ? -23.797 29.625 4.762 1 78.44 236 TYR B CA 1
ATOM 5794 C C . TYR B 1 236 ? -22.812 29.844 3.625 1 78.44 236 TYR B C 1
ATOM 5796 O O . TYR B 1 236 ? -23.188 30.312 2.547 1 78.44 236 TYR B O 1
ATOM 5804 N N . TYR B 1 237 ? -21.594 29.625 3.869 1 77.38 237 TYR B N 1
ATOM 5805 C CA . TYR B 1 237 ? -20.562 29.828 2.861 1 77.38 237 TYR B CA 1
ATOM 5806 C C . TYR B 1 237 ? -19.969 28.5 2.41 1 77.38 237 TYR B C 1
ATOM 5808 O O . TYR B 1 237 ? -19.625 28.344 1.239 1 77.38 237 TYR B O 1
ATOM 5816 N N . HIS B 1 238 ? -19.859 27.516 3.203 1 83.56 238 HIS B N 1
ATOM 5817 C CA . HIS B 1 238 ? -19.359 26.203 2.818 1 83.56 238 HIS B CA 1
ATOM 5818 C C . HIS B 1 238 ? -20.5 25.203 2.664 1 83.56 238 HIS B C 1
ATOM 5820 O O . HIS B 1 238 ? -20.797 24.75 1.552 1 83.56 238 HIS B O 1
ATOM 5826 N N . THR B 1 239 ? -21.078 24.891 3.756 1 86.38 239 THR B N 1
ATOM 5827 C CA . THR B 1 239 ? -22.234 24 3.799 1 86.38 239 THR B CA 1
ATOM 5828 C C . THR B 1 239 ? -23.328 24.578 4.684 1 86.38 239 THR B C 1
ATOM 5830 O O . THR B 1 239 ? -23.078 25.453 5.52 1 86.38 239 THR B O 1
ATOM 5833 N N . PRO B 1 240 ? -24.516 24.234 4.473 1 86.44 240 PRO B N 1
ATOM 5834 C CA . PRO B 1 240 ? -25.609 24.734 5.297 1 86.44 240 PRO B CA 1
ATOM 5835 C C . PRO B 1 240 ? -25.469 24.359 6.77 1 86.44 240 PRO B C 1
ATOM 5837 O O . PRO B 1 240 ? -26.156 24.922 7.629 1 86.44 240 PRO B O 1
ATOM 5840 N N . LEU B 1 241 ? -24.547 23.531 7.066 1 87.19 241 LEU B N 1
ATOM 5841 C CA . LEU B 1 241 ? -24.328 23.125 8.453 1 87.19 241 LEU B CA 1
ATOM 5842 C C . LEU B 1 241 ? -23.141 23.844 9.062 1 87.19 241 LEU B C 1
ATOM 5844 O O . LEU B 1 241 ? -22.578 23.391 10.055 1 87.19 241 LEU B O 1
ATOM 5848 N N . ASP B 1 242 ? -22.797 24.938 8.523 1 85.56 242 ASP B N 1
ATOM 5849 C CA . ASP B 1 242 ? -21.641 25.719 8.977 1 85.56 242 ASP B CA 1
ATOM 5850 C C . ASP B 1 242 ? -21.859 26.234 10.398 1 85.56 242 ASP B C 1
ATOM 5852 O O . ASP B 1 242 ? -20.891 26.562 11.094 1 85.56 242 ASP B O 1
ATOM 5856 N N . PHE B 1 243 ? -23.062 26.328 10.797 1 83.06 243 PHE B N 1
ATOM 5857 C CA . PHE B 1 243 ? -23.359 26.875 12.117 1 83.06 243 PHE B CA 1
ATOM 5858 C C . PHE B 1 243 ? -22.891 25.922 13.211 1 83.06 243 PHE B C 1
ATOM 5860 O O . PHE B 1 243 ? -22.688 26.344 14.352 1 83.06 243 PHE B O 1
ATOM 5867 N N . ILE B 1 244 ? -22.75 24.672 12.859 1 85.12 244 ILE B N 1
ATOM 5868 C CA . ILE B 1 244 ? -22.312 23.672 13.844 1 85.12 244 ILE B CA 1
ATOM 5869 C C . ILE B 1 244 ? -20.797 23.734 13.992 1 85.12 244 ILE B C 1
ATOM 5871 O O . ILE B 1 244 ? -20.281 23.875 15.102 1 85.12 244 ILE B O 1
ATOM 5875 N N . SER B 1 245 ? -20.156 23.5 12.852 1 82.56 245 SER B N 1
ATOM 5876 C CA . SER B 1 245 ? -18.703 23.469 12.906 1 82.56 245 SER B CA 1
ATOM 5877 C C . SER B 1 245 ? -18.078 24.25 11.75 1 82.56 245 SER B C 1
ATOM 5879 O O . SER B 1 245 ? -18.297 23.906 10.586 1 82.56 245 SER B O 1
ATOM 5881 N N . ARG B 1 246 ? -17.703 25.516 12.039 1 78.25 246 ARG B N 1
ATOM 5882 C CA . ARG B 1 246 ? -16.891 26.25 11.078 1 78.25 246 ARG B CA 1
ATOM 5883 C C . ARG B 1 246 ? -15.438 26.344 11.539 1 78.25 246 ARG B C 1
ATOM 5885 O O . ARG B 1 246 ? -15.172 26.688 12.695 1 78.25 246 ARG B O 1
ATOM 5892 N N . HIS B 1 247 ? -14.586 25.516 11.156 1 69.69 247 HIS B N 1
ATOM 5893 C CA . HIS B 1 247 ? -13.195 25.469 11.594 1 69.69 247 HIS B CA 1
ATOM 5894 C C . HIS B 1 247 ? -12.414 26.672 11.102 1 69.69 247 HIS B C 1
ATOM 5896 O O . HIS B 1 247 ? -11.602 26.562 10.18 1 69.69 247 HIS B O 1
ATOM 5902 N N . GLU B 1 248 ? -12.766 27.875 11.695 1 77.44 248 GLU B N 1
ATOM 5903 C CA . GLU B 1 248 ? -12.008 29.047 11.266 1 77.44 248 GLU B CA 1
ATOM 5904 C C . GLU B 1 248 ? -11 29.484 12.328 1 77.44 248 GLU B C 1
ATOM 5906 O O . GLU B 1 248 ? -11.18 30.516 12.984 1 77.44 248 GLU B O 1
ATOM 5911 N N . SER B 1 249 ? -10.023 28.688 12.484 1 80 249 SER B N 1
ATOM 5912 C CA . SER B 1 249 ? -8.906 29.047 13.352 1 80 249 SER B CA 1
ATOM 5913 C C . SER B 1 249 ? -8.023 30.109 12.711 1 80 249 SER B C 1
ATOM 5915 O O . SER B 1 249 ? -8.125 30.359 11.508 1 80 249 SER B O 1
ATOM 5917 N N . ALA B 1 250 ? -7.359 30.906 13.539 1 82.94 250 ALA B N 1
ATOM 5918 C CA . ALA B 1 250 ? -6.477 31.953 13.023 1 82.94 250 ALA B CA 1
ATOM 5919 C C . ALA B 1 250 ? -5.504 31.391 11.992 1 82.94 250 ALA B C 1
ATOM 5921 O O . ALA B 1 250 ? -5.254 32 10.953 1 82.94 250 ALA B O 1
ATOM 5922 N N . LEU B 1 251 ? -5.062 30.25 12.25 1 87.31 251 LEU B N 1
ATOM 5923 C CA . LEU B 1 251 ? -4.117 29.625 11.336 1 87.31 251 LEU B CA 1
ATOM 5924 C C . LEU B 1 251 ? -4.793 29.25 10.023 1 87.31 251 LEU B C 1
ATOM 5926 O O . LEU B 1 251 ? -4.203 29.391 8.945 1 87.31 251 LEU B O 1
ATOM 5930 N N . ASN B 1 252 ? -5.973 28.812 10.117 1 88.19 252 ASN B N 1
ATOM 5931 C CA . ASN B 1 252 ? -6.695 28.422 8.914 1 88.19 252 ASN B CA 1
ATOM 5932 C C . ASN B 1 252 ? -7.043 29.641 8.062 1 88.19 252 ASN B C 1
ATOM 5934 O O . ASN B 1 252 ? -7.012 29.578 6.832 1 88.19 252 ASN B O 1
ATOM 5938 N N . VAL B 1 253 ? -7.418 30.703 8.758 1 86.88 253 VAL B N 1
ATOM 5939 C CA . VAL B 1 253 ? -7.75 31.938 8.047 1 86.88 253 VAL B CA 1
ATOM 5940 C C . VAL B 1 253 ? -6.527 32.438 7.277 1 86.88 253 VAL B C 1
ATOM 5942 O O . VAL B 1 253 ? -6.637 32.812 6.105 1 86.88 253 VAL B O 1
ATOM 5945 N N . MET B 1 254 ? -5.406 32.375 7.934 1 87.94 254 MET B N 1
ATOM 5946 C CA . MET B 1 254 ? -4.172 32.812 7.285 1 87.94 254 MET B CA 1
ATOM 5947 C C . MET B 1 254 ? -3.795 31.891 6.145 1 87.94 254 MET B C 1
ATOM 5949 O O . MET B 1 254 ? -3.342 32.344 5.09 1 87.94 254 MET B O 1
ATOM 5953 N N . TRP B 1 255 ? -3.973 30.609 6.395 1 87.94 255 TRP B N 1
ATOM 5954 C CA . TRP B 1 255 ? -3.658 29.609 5.371 1 87.94 255 TRP B CA 1
ATOM 5955 C C . TRP B 1 255 ? -4.52 29.828 4.129 1 87.94 255 TRP B C 1
ATOM 5957 O O . TRP B 1 255 ? -4.016 29.781 3.004 1 87.94 255 TRP B O 1
ATOM 5967 N N . GLN B 1 256 ? -5.754 30.062 4.332 1 85.69 256 GLN B N 1
ATOM 5968 C CA . GLN B 1 256 ? -6.66 30.312 3.213 1 85.69 256 GLN B CA 1
ATOM 5969 C C . GLN B 1 256 ? -6.305 31.609 2.494 1 85.69 256 GLN B C 1
ATOM 5971 O O . GLN B 1 256 ? -6.414 31.688 1.27 1 85.69 256 GLN B O 1
ATOM 5976 N N . TYR B 1 257 ? -5.93 32.531 3.305 1 86.19 257 TYR B N 1
ATOM 5977 C CA . TYR B 1 257 ? -5.52 33.812 2.719 1 86.19 257 TYR B CA 1
ATOM 5978 C C . TYR B 1 257 ? -4.32 33.625 1.801 1 86.19 257 TYR B C 1
ATOM 5980 O O . TYR B 1 257 ? -4.312 34.125 0.671 1 86.19 257 TYR B O 1
ATOM 5988 N N . TYR B 1 258 ? -3.34 32.969 2.295 1 86.69 258 TYR B N 1
ATOM 5989 C CA . TYR B 1 258 ? -2.123 32.781 1.515 1 86.69 258 TYR B CA 1
ATOM 5990 C C . TYR B 1 258 ? -2.402 31.938 0.273 1 86.69 258 TYR B C 1
ATOM 5992 O O . TYR B 1 258 ? -1.803 32.156 -0.781 1 86.69 258 TYR B O 1
ATOM 6000 N N . ASN B 1 259 ? -3.229 30.969 0.361 1 85.88 259 ASN B N 1
ATOM 6001 C CA . ASN B 1 259 ? -3.574 30.141 -0.795 1 85.88 259 ASN B CA 1
ATOM 6002 C C . ASN B 1 259 ? -4.32 30.953 -1.854 1 85.88 259 ASN B C 1
ATOM 6004 O O . ASN B 1 259 ? -4.094 30.766 -3.053 1 85.88 259 ASN B O 1
ATOM 6008 N N . GLU B 1 260 ? -5.215 31.828 -1.39 1 85.31 260 GLU B N 1
ATOM 6009 C CA . GLU B 1 260 ? -5.938 32.688 -2.33 1 85.31 260 GLU B CA 1
ATOM 6010 C C . GLU B 1 260 ? -5 33.688 -2.996 1 85.31 260 GLU B C 1
ATOM 6012 O O . GLU B 1 260 ? -5.141 33.969 -4.184 1 85.31 260 GLU B O 1
ATOM 6017 N N . LEU B 1 261 ? -4.105 34.188 -2.219 1 84.06 261 LEU B N 1
ATOM 6018 C CA . LEU B 1 261 ? -3.117 35.094 -2.768 1 84.06 261 LEU B CA 1
ATOM 6019 C C . LEU B 1 261 ? -2.238 34.406 -3.799 1 84.06 261 LEU B C 1
ATOM 6021 O O . LEU B 1 261 ? -1.95 34.969 -4.859 1 84.06 261 LEU B O 1
ATOM 6025 N N . ALA B 1 262 ? -1.806 33.219 -3.453 1 83.25 262 ALA B N 1
ATOM 6026 C CA . ALA B 1 262 ? -0.967 32.438 -4.367 1 83.25 262 ALA B CA 1
ATOM 6027 C C . ALA B 1 262 ? -1.714 32.125 -5.66 1 83.25 262 ALA B C 1
ATOM 6029 O O . ALA B 1 262 ? -1.123 32.125 -6.742 1 83.25 262 ALA B O 1
ATOM 6030 N N . ARG B 1 263 ? -2.973 31.859 -5.523 1 83.56 263 ARG B N 1
ATOM 6031 C CA . ARG B 1 263 ? -3.783 31.547 -6.695 1 83.56 263 ARG B CA 1
ATOM 6032 C C . ARG B 1 263 ? -3.938 32.781 -7.59 1 83.56 263 ARG B C 1
ATOM 6034 O O . ARG B 1 263 ? -3.988 32.656 -8.812 1 83.56 263 ARG B O 1
ATOM 6041 N N . LYS B 1 264 ? -4.109 33.844 -6.961 1 82.31 264 LYS B N 1
ATOM 6042 C CA . LYS B 1 264 ? -4.262 35.094 -7.719 1 82.31 264 LYS B CA 1
ATOM 6043 C C . LYS B 1 264 ? -2.971 35.438 -8.445 1 82.31 264 LYS B C 1
ATOM 6045 O O . LYS B 1 264 ? -3.004 36 -9.547 1 82.31 264 LYS B O 1
ATOM 6050 N N . ILE B 1 265 ? -1.867 35.188 -7.793 1 77.06 265 ILE B N 1
ATOM 6051 C CA . ILE B 1 265 ? -0.584 35.5 -8.406 1 77.06 265 ILE B CA 1
ATOM 6052 C C . ILE B 1 265 ? -0.217 34.438 -9.438 1 77.06 265 ILE B C 1
ATOM 6054 O O . ILE B 1 265 ? 0.159 34.75 -10.562 1 77.06 265 ILE B O 1
ATOM 6058 N N . TRP B 1 266 ? -0.188 33.156 -9.219 1 71.56 266 TRP B N 1
ATOM 6059 C CA . TRP B 1 266 ? 0.226 32.125 -10.156 1 71.56 266 TRP B CA 1
ATOM 6060 C C . TRP B 1 266 ? -0.566 30.828 -9.93 1 71.56 266 TRP B C 1
ATOM 6062 O O . TRP B 1 266 ? -1.687 30.688 -10.422 1 71.56 266 TRP B O 1
ATOM 6072 N N . PHE B 1 267 ? -0.071 29.891 -9.234 1 69.06 267 PHE B N 1
ATOM 6073 C CA . PHE B 1 267 ? -0.699 28.609 -8.93 1 69.06 267 PHE B CA 1
ATOM 6074 C C . PHE B 1 267 ? -0.35 28.156 -7.52 1 69.06 267 PHE B C 1
ATOM 6076 O O . PHE B 1 267 ? 0.73 28.469 -7.012 1 69.06 267 PHE B O 1
ATOM 6083 N N . SER B 1 268 ? -1.505 27.859 -6.805 1 69.56 268 SER B N 1
ATOM 6084 C CA . SER B 1 268 ? -1.235 27.312 -5.48 1 69.56 268 SER B CA 1
ATOM 6085 C C . SER B 1 268 ? -1.062 25.797 -5.535 1 69.56 268 SER B C 1
ATOM 6087 O O . SER B 1 268 ? -2.025 25.062 -5.773 1 69.56 268 SER B O 1
ATOM 6089 N N . PRO B 1 269 ? 0.169 25.328 -5.371 1 71 269 PRO B N 1
ATOM 6090 C CA . PRO B 1 269 ? 0.401 23.875 -5.414 1 71 269 PRO B CA 1
ATOM 6091 C C . PRO B 1 269 ? -0.068 23.172 -4.148 1 71 269 PRO B C 1
ATOM 6093 O O . PRO B 1 269 ? -0.15 21.938 -4.117 1 71 269 PRO B O 1
ATOM 6096 N N . PHE B 1 270 ? -0.641 23.844 -3.139 1 76.44 270 PHE B N 1
ATOM 6097 C CA . PHE B 1 270 ? -0.838 23.234 -1.829 1 76.44 270 PHE B CA 1
ATOM 6098 C C . PHE B 1 270 ? -2.295 22.844 -1.633 1 76.44 270 PHE B C 1
ATOM 6100 O O . PHE B 1 270 ? -2.607 22.016 -0.763 1 76.44 270 PHE B O 1
ATOM 6107 N N . THR B 1 271 ? -3.152 23.5 -2.389 1 78.06 271 THR B N 1
ATOM 6108 C CA . THR B 1 271 ? -4.555 23.156 -2.166 1 78.06 271 THR B CA 1
ATOM 6109 C C . THR B 1 271 ? -5.336 23.203 -3.479 1 78.06 271 THR B C 1
ATOM 6111 O O . THR B 1 271 ? -5.082 24.047 -4.332 1 78.06 271 THR B O 1
ATOM 6114 N N . ARG B 1 272 ? -6.145 22.203 -3.584 1 82.38 272 ARG B N 1
ATOM 6115 C CA . ARG B 1 272 ? -7.109 22.234 -4.676 1 82.38 272 ARG B CA 1
ATOM 6116 C C . ARG B 1 272 ? -8.367 23 -4.273 1 82.38 272 ARG B C 1
ATOM 6118 O O . ARG B 1 272 ? -9.008 22.672 -3.277 1 82.38 272 ARG B O 1
ATOM 6125 N N . PRO B 1 273 ? -8.672 23.984 -4.961 1 81.25 273 PRO B N 1
ATOM 6126 C CA . PRO B 1 273 ? -9.844 24.766 -4.578 1 81.25 273 PRO B CA 1
ATOM 6127 C C . PRO B 1 273 ? -11.156 24.016 -4.762 1 81.25 273 PRO B C 1
ATOM 6129 O O . PRO B 1 273 ? -11.266 23.172 -5.66 1 81.25 273 PRO B O 1
ATOM 6132 N N . VAL B 1 274 ? -12.016 24.297 -3.812 1 82.62 274 VAL B N 1
ATOM 6133 C CA . VAL B 1 274 ? -13.367 23.781 -3.936 1 82.62 274 VAL B CA 1
ATOM 6134 C C . VAL B 1 274 ? -14.258 24.797 -4.641 1 82.62 274 VAL B C 1
ATOM 6136 O O . VAL B 1 274 ? -14.453 25.906 -4.141 1 82.62 274 VAL B O 1
ATOM 6139 N N . ARG B 1 275 ? -14.852 24.453 -5.77 1 79.31 275 ARG B N 1
ATOM 6140 C CA . ARG B 1 275 ? -15.586 25.422 -6.574 1 79.31 275 ARG B CA 1
ATOM 6141 C C . ARG B 1 275 ? -17.094 25.219 -6.441 1 79.31 275 ARG B C 1
ATOM 6143 O O . ARG B 1 275 ? -17.875 26.062 -6.895 1 79.31 275 ARG B O 1
ATOM 6150 N N . THR B 1 276 ? -17.469 24.25 -5.754 1 82.56 276 THR B N 1
ATOM 6151 C CA . THR B 1 276 ? -18.891 23.984 -5.633 1 82.56 276 THR B CA 1
ATOM 6152 C C . THR B 1 276 ? -19.438 24.531 -4.32 1 82.56 276 THR B C 1
ATOM 6154 O O . THR B 1 276 ? -18.734 24.562 -3.311 1 82.56 276 THR B O 1
ATOM 6157 N N . ARG B 1 277 ? -20.672 25.219 -4.375 1 83.69 277 ARG B N 1
ATOM 6158 C CA . ARG B 1 277 ? -21.438 25.625 -3.199 1 83.69 277 ARG B CA 1
ATOM 6159 C C . ARG B 1 277 ? -22.781 24.906 -3.137 1 83.69 277 ARG B C 1
ATOM 6161 O O . ARG B 1 277 ? -23.625 25.094 -4.02 1 83.69 277 ARG B O 1
ATOM 6168 N N . PRO B 1 278 ? -22.938 24.109 -2.256 1 87.44 278 PRO B N 1
ATOM 6169 C CA . PRO B 1 278 ? -22.172 23.719 -1.07 1 87.44 278 PRO B CA 1
ATOM 6170 C C . PRO B 1 278 ? -20.953 22.859 -1.41 1 87.44 278 PRO B C 1
ATOM 6172 O O . PRO B 1 278 ? -20.906 22.25 -2.486 1 87.44 278 PRO B O 1
ATOM 6175 N N . TRP B 1 279 ? -20.078 22.875 -0.469 1 88.12 279 TRP B N 1
ATOM 6176 C CA . TRP B 1 279 ? -18.859 22.094 -0.653 1 88.12 279 TRP B CA 1
ATOM 6177 C C . TRP B 1 279 ? -19.172 20.625 -0.894 1 88.12 279 TRP B C 1
ATOM 6179 O O . TRP B 1 279 ? -20.062 20.062 -0.238 1 88.12 279 TRP B O 1
ATOM 6189 N N . ASN B 1 280 ? -18.5 20.047 -1.825 1 89 280 ASN B N 1
ATOM 6190 C CA . ASN B 1 280 ? -18.688 18.625 -2.123 1 89 280 ASN B CA 1
ATOM 6191 C C . ASN B 1 280 ? -17.594 17.766 -1.496 1 89 280 ASN B C 1
ATOM 6193 O O . ASN B 1 280 ? -17.609 16.547 -1.619 1 89 280 ASN B O 1
ATOM 6197 N N . ARG B 1 281 ? -16.672 18.453 -0.908 1 90 281 ARG B N 1
ATOM 6198 C CA . ARG B 1 281 ? -15.586 17.766 -0.219 1 90 281 ARG B CA 1
ATOM 6199 C C . ARG B 1 281 ? -14.977 18.641 0.874 1 90 281 ARG B C 1
ATOM 6201 O O . ARG B 1 281 ? -15.133 19.859 0.854 1 90 281 ARG B O 1
ATOM 6208 N N . ILE B 1 282 ? -14.367 18.062 1.802 1 90.38 282 ILE B N 1
ATOM 6209 C CA . ILE B 1 282 ? -13.641 18.781 2.844 1 90.38 282 ILE B CA 1
ATOM 6210 C C . ILE B 1 282 ? -12.148 18.828 2.498 1 90.38 282 ILE B C 1
ATOM 6212 O O . ILE B 1 282 ? -11.5 17.797 2.387 1 90.38 282 ILE B O 1
ATOM 6216 N N . PRO B 1 283 ? -11.664 19.984 2.27 1 89.31 283 PRO B N 1
ATOM 6217 C CA . PRO B 1 283 ? -10.234 20.047 1.958 1 89.31 283 PRO B CA 1
ATOM 6218 C C . PRO B 1 283 ? -9.359 19.438 3.049 1 89.31 283 PRO B C 1
ATOM 6220 O O . PRO B 1 283 ? -9.688 19.531 4.234 1 89.31 283 PRO B O 1
ATOM 6223 N N . GLY B 1 284 ? -8.305 18.812 2.635 1 87.5 284 GLY B N 1
ATOM 6224 C CA . GLY B 1 284 ? -7.434 18.125 3.564 1 87.5 284 GLY B CA 1
ATOM 6225 C C . GLY B 1 284 ? -6.426 19.031 4.238 1 87.5 284 GLY B C 1
ATOM 6226 O O . GLY B 1 284 ? -5.754 18.625 5.191 1 87.5 284 GLY B O 1
ATOM 6227 N N . ASP B 1 285 ? -6.375 20.266 3.805 1 88.31 285 ASP B N 1
ATOM 6228 C CA . ASP B 1 285 ? -5.383 21.188 4.355 1 88.31 285 ASP B CA 1
ATOM 6229 C C . ASP B 1 285 ? -6.043 22.234 5.254 1 88.31 285 ASP B C 1
ATOM 6231 O O . ASP B 1 285 ? -5.637 23.391 5.266 1 88.31 285 ASP B O 1
ATOM 6235 N N . MET B 1 286 ? -7.039 21.844 5.945 1 88.62 286 MET B N 1
ATOM 6236 C CA . MET B 1 286 ? -7.668 22.75 6.898 1 88.62 286 MET B CA 1
ATOM 6237 C C . MET B 1 286 ? -7.043 22.609 8.281 1 88.62 286 MET B C 1
ATOM 6239 O O . MET B 1 286 ? -6.898 21.484 8.789 1 88.62 286 MET B O 1
ATOM 6243 N N . PHE B 1 287 ? -6.66 23.75 8.789 1 90 287 PHE B N 1
ATOM 6244 C CA . PHE B 1 287 ? -6.094 23.75 10.133 1 90 287 PHE B CA 1
ATOM 6245 C C . PHE B 1 287 ? -7.191 23.859 11.18 1 90 287 PHE B C 1
ATOM 6247 O O . PHE B 1 287 ? -7.836 24.906 11.312 1 90 287 PHE B O 1
ATOM 6254 N N . LEU B 1 288 ? -7.355 22.812 11.898 1 89.75 288 LEU B N 1
ATOM 6255 C CA . LEU B 1 288 ? -8.43 22.75 12.875 1 89.75 288 LEU B CA 1
ATOM 6256 C C . LEU B 1 288 ? -7.938 23.172 14.258 1 89.75 288 LEU B C 1
ATOM 6258 O O . LEU B 1 288 ? -6.738 23.375 14.461 1 89.75 288 LEU B O 1
ATOM 6262 N N . TRP B 1 289 ? -8.906 23.312 15.133 1 88.06 289 TRP B N 1
ATOM 6263 C CA . TRP B 1 289 ? -8.586 23.672 16.5 1 88.06 289 TRP B CA 1
ATOM 6264 C C . TRP B 1 289 ? -7.82 22.562 17.203 1 88.06 289 TRP B C 1
ATOM 6266 O O . TRP B 1 289 ? -8.148 21.375 17.047 1 88.06 289 TRP B O 1
ATOM 6276 N N . MET B 1 290 ? -6.84 22.984 17.938 1 89.31 290 MET B N 1
ATOM 6277 C CA . MET B 1 290 ? -5.961 22 18.578 1 89.31 290 MET B CA 1
ATOM 6278 C C . MET B 1 290 ? -6.215 21.938 20.078 1 89.31 290 MET B C 1
ATOM 6280 O O . MET B 1 290 ? -6.551 22.953 20.703 1 89.31 290 MET B O 1
ATOM 6284 N N . ASP B 1 291 ? -6.078 20.781 20.578 1 88.94 291 ASP B N 1
ATOM 6285 C CA . ASP B 1 291 ? -6.082 20.594 22.031 1 88.94 291 ASP B CA 1
ATOM 6286 C C . ASP B 1 291 ? -4.723 20.938 22.625 1 88.94 291 ASP B C 1
ATOM 6288 O O . ASP B 1 291 ? -3.684 20.672 22.016 1 88.94 291 ASP B O 1
ATOM 6292 N N . PHE B 1 292 ? -4.73 21.453 23.812 1 86.12 292 PHE B N 1
ATOM 6293 C CA . PHE B 1 292 ? -3.516 21.953 24.438 1 86.12 292 PHE B CA 1
ATOM 6294 C C . PHE B 1 292 ? -2.502 20.844 24.641 1 86.12 292 PHE B C 1
ATOM 6296 O O . PHE B 1 292 ? -1.307 21.016 24.406 1 86.12 292 PHE B O 1
ATOM 6303 N N . ASP B 1 293 ? -2.92 19.703 25.141 1 89.62 293 ASP B N 1
ATOM 6304 C CA . ASP B 1 293 ? -2.014 18.594 25.406 1 89.62 293 ASP B CA 1
ATOM 6305 C C . ASP B 1 293 ? -1.342 18.109 24.125 1 89.62 293 ASP B C 1
ATOM 6307 O O . ASP B 1 293 ? -0.135 17.859 24.109 1 89.62 293 ASP B O 1
ATOM 6311 N N . LEU B 1 294 ? -2.113 18.047 23.078 1 91.94 294 LEU B N 1
ATOM 6312 C CA . LEU B 1 294 ? -1.561 17.594 21.797 1 91.94 294 LEU B CA 1
ATOM 6313 C C . LEU B 1 294 ? -0.687 18.688 21.172 1 91.94 294 LEU B C 1
ATOM 6315 O O . LEU B 1 294 ? 0.265 18.375 20.453 1 91.94 294 LEU B O 1
ATOM 6319 N N . GLU B 1 295 ? -1.036 19.891 21.438 1 89.81 295 GLU B N 1
ATOM 6320 C CA . GLU B 1 295 ? -0.223 21 20.953 1 89.81 295 GLU B CA 1
ATOM 6321 C C . GLU B 1 295 ? 1.169 20.984 21.578 1 89.81 295 GLU B C 1
ATOM 6323 O O . GLU B 1 295 ? 2.156 21.312 20.922 1 89.81 295 GLU B O 1
ATOM 6328 N N . LEU B 1 296 ? 1.218 20.641 22.844 1 88.94 296 LEU B N 1
ATOM 6329 C CA . LEU B 1 296 ? 2.5 20.562 23.531 1 88.94 296 LEU B CA 1
ATOM 6330 C C . LEU B 1 296 ? 3.383 19.484 22.922 1 88.94 296 LEU B C 1
ATOM 6332 O O . LEU B 1 296 ? 4.59 19.672 22.75 1 88.94 296 LEU B O 1
ATOM 6336 N N . ILE B 1 297 ? 2.828 18.406 22.578 1 92.12 297 ILE B N 1
ATOM 6337 C CA . ILE B 1 297 ? 3.58 17.328 21.938 1 92.12 297 ILE B CA 1
ATOM 6338 C C . ILE B 1 297 ? 4.074 17.781 20.578 1 92.12 297 ILE B C 1
ATOM 6340 O O . ILE B 1 297 ? 5.207 17.484 20.188 1 92.12 297 ILE B O 1
ATOM 6344 N N . ALA B 1 298 ? 3.189 18.453 19.875 1 92.56 298 ALA B N 1
ATOM 6345 C CA . ALA B 1 298 ? 3.578 18.984 18.578 1 92.56 298 ALA B CA 1
ATOM 6346 C C . ALA B 1 298 ? 4.75 19.953 18.703 1 92.56 298 ALA B C 1
ATOM 6348 O O . ALA B 1 298 ? 5.652 19.969 17.859 1 92.56 298 ALA B O 1
ATOM 6349 N N . ALA B 1 299 ? 4.75 20.75 19.766 1 90.19 299 ALA B N 1
ATOM 6350 C CA . ALA B 1 299 ? 5.836 21.703 20.016 1 90.19 299 ALA B CA 1
ATOM 6351 C C . ALA B 1 299 ? 7.16 20.984 20.219 1 90.19 299 ALA B C 1
ATOM 6353 O O . ALA B 1 299 ? 8.211 21.438 19.766 1 90.19 299 ALA B O 1
ATOM 6354 N N . VAL B 1 300 ? 7.109 19.875 20.844 1 91.25 300 VAL B N 1
ATOM 6355 C CA . VAL B 1 300 ? 8.32 19.094 21.078 1 91.25 300 VAL B CA 1
ATOM 6356 C C . VAL B 1 300 ? 8.875 18.594 19.75 1 91.25 300 VAL B C 1
ATOM 6358 O O . VAL B 1 300 ? 10.086 18.672 19.516 1 91.25 300 VAL B O 1
ATOM 6361 N N . PHE B 1 301 ? 8.055 18.109 18.875 1 92.38 301 PHE B N 1
ATOM 6362 C CA . PHE B 1 301 ? 8.508 17.609 17.578 1 92.38 301 PHE B CA 1
ATOM 6363 C C . PHE B 1 301 ? 9.047 18.766 16.734 1 92.38 301 PHE B C 1
ATOM 6365 O O . PHE B 1 301 ? 10.031 18.594 16 1 92.38 301 PHE B O 1
ATOM 6372 N N . ILE B 1 302 ? 8.344 19.891 16.812 1 91.81 302 ILE B N 1
ATOM 6373 C CA . ILE B 1 302 ? 8.789 21.047 16.047 1 91.81 302 ILE B CA 1
ATOM 6374 C C . ILE B 1 302 ? 10.156 21.5 16.562 1 91.81 302 ILE B C 1
ATOM 6376 O O . ILE B 1 302 ? 11.039 21.844 15.773 1 91.81 302 ILE B O 1
ATOM 6380 N N . LEU B 1 303 ? 10.344 21.469 17.859 1 91.75 303 LEU B N 1
ATOM 6381 C CA . LEU B 1 303 ? 11.625 21.859 18.438 1 91.75 303 LEU B CA 1
ATOM 6382 C C . LEU B 1 303 ? 12.719 20.875 18.047 1 91.75 303 LEU B C 1
ATOM 6384 O O . LEU B 1 303 ? 13.844 21.266 17.75 1 91.75 303 LEU B O 1
ATOM 6388 N N . LEU B 1 304 ? 12.375 19.625 18.031 1 92 304 LEU B N 1
ATOM 6389 C CA . LEU B 1 304 ? 13.328 18.609 17.625 1 92 304 LEU B CA 1
ATOM 6390 C C . LEU B 1 304 ? 13.719 18.797 16.156 1 92 304 LEU B C 1
ATOM 6392 O O . LEU B 1 304 ? 14.898 18.703 15.805 1 92 304 LEU B O 1
ATOM 6396 N N . PHE B 1 305 ? 12.773 19.078 15.359 1 92.38 305 PHE B N 1
ATOM 6397 C CA . PHE B 1 305 ? 13 19.328 13.945 1 92.38 305 PHE B CA 1
ATOM 6398 C C . PHE B 1 305 ? 13.922 20.531 13.75 1 92.38 305 PHE B C 1
ATOM 6400 O O . PHE B 1 305 ? 14.883 20.469 12.977 1 92.38 305 PHE B O 1
ATOM 6407 N N . SER B 1 306 ? 13.648 21.547 14.453 1 91.69 306 SER B N 1
ATOM 6408 C CA . SER B 1 306 ? 14.422 22.781 14.281 1 91.69 306 SER B CA 1
ATOM 6409 C C . SER B 1 306 ? 15.805 22.656 14.914 1 91.69 306 SER B C 1
ATOM 6411 O O . SER B 1 306 ? 16.75 23.328 14.492 1 91.69 306 SER B O 1
ATOM 6413 N N . SER B 1 307 ? 15.906 21.797 15.883 1 92 307 SER B N 1
ATOM 6414 C CA . SER B 1 307 ? 17.188 21.656 16.578 1 92 307 SER B CA 1
ATOM 6415 C C . SER B 1 307 ? 18.156 20.797 15.781 1 92 307 SER B C 1
ATOM 6417 O O . SER B 1 307 ? 19.359 20.844 16.016 1 92 307 SER B O 1
ATOM 6419 N N . VAL B 1 308 ? 17.688 20.031 14.844 1 93.12 308 VAL B N 1
ATOM 6420 C CA . VAL B 1 308 ? 18.531 19.125 14.062 1 93.12 308 VAL B CA 1
ATOM 6421 C C . VAL B 1 308 ? 19.562 19.922 13.266 1 93.12 308 VAL B C 1
ATOM 6423 O O . VAL B 1 308 ? 20.703 19.5 13.102 1 93.12 308 VAL B O 1
ATOM 6426 N N . PHE B 1 309 ? 19.266 21.156 12.836 1 93.56 309 PHE B N 1
ATOM 6427 C CA . PHE B 1 309 ? 20.125 21.953 11.984 1 93.56 309 PHE B CA 1
ATOM 6428 C C . PHE B 1 309 ? 21.312 22.484 12.781 1 93.56 309 PHE B C 1
ATOM 6430 O O . PHE B 1 309 ? 22.328 22.906 12.203 1 93.56 309 PHE B O 1
ATOM 6437 N N . PHE B 1 310 ? 21.219 22.406 14.109 1 93.44 310 PHE B N 1
ATOM 6438 C CA . PHE B 1 310 ? 22.328 22.859 14.953 1 93.44 310 PHE B CA 1
ATOM 6439 C C . PHE B 1 310 ? 23.469 21.859 14.953 1 93.44 310 PHE B C 1
ATOM 6441 O O . PHE B 1 310 ? 24.578 22.172 15.352 1 93.44 310 PHE B O 1
ATOM 6448 N N . ILE B 1 311 ? 23.172 20.688 14.453 1 90.81 311 ILE B N 1
ATOM 6449 C CA . ILE B 1 311 ? 24.203 19.656 14.391 1 90.81 311 ILE B CA 1
ATOM 6450 C C . ILE B 1 311 ? 25.328 20.125 13.469 1 90.81 311 ILE B C 1
ATOM 6452 O O . ILE B 1 311 ? 26.5 19.828 13.711 1 90.81 311 ILE B O 1
ATOM 6456 N N . ALA B 1 312 ? 24.984 20.891 12.438 1 90 312 ALA B N 1
ATOM 6457 C CA . ALA B 1 312 ? 25.969 21.359 11.469 1 90 312 ALA B CA 1
ATOM 6458 C C . ALA B 1 312 ? 26.547 22.703 11.883 1 90 312 ALA B C 1
ATOM 6460 O O . ALA B 1 312 ? 27.125 23.422 11.055 1 90 312 ALA B O 1
ATOM 6461 N N . TRP B 1 313 ? 26.406 23.094 13.117 1 88.62 313 TRP B N 1
ATOM 6462 C CA . TRP B 1 313 ? 26.875 24.391 13.602 1 88.62 313 TRP B CA 1
ATOM 6463 C C . TRP B 1 313 ? 28.359 24.562 13.359 1 88.62 313 TRP B C 1
ATOM 6465 O O . TRP B 1 313 ? 28.812 25.609 12.891 1 88.62 313 TRP B O 1
ATOM 6475 N N . ASN B 1 314 ? 29.203 23.469 13.625 1 86.94 314 ASN B N 1
ATOM 6476 C CA . ASN B 1 314 ? 30.656 23.578 13.477 1 86.94 314 ASN B CA 1
ATOM 6477 C C . ASN B 1 314 ? 31.156 22.734 12.305 1 86.94 314 ASN B C 1
ATOM 6479 O O . ASN B 1 314 ? 32.344 22.375 12.258 1 86.94 314 ASN B O 1
ATOM 6483 N N . SER B 1 315 ? 30.328 22.484 11.414 1 87.44 315 SER B N 1
ATOM 6484 C CA . SER B 1 315 ? 30.75 21.688 10.266 1 87.44 315 SER B CA 1
ATOM 6485 C C . SER B 1 315 ? 31.484 22.531 9.234 1 87.44 315 SER B C 1
ATOM 6487 O O . SER B 1 315 ? 31.516 23.75 9.352 1 87.44 315 SER B O 1
ATOM 6489 N N . HIS B 1 316 ? 32.188 21.891 8.367 1 87.94 316 HIS B N 1
ATOM 6490 C CA . HIS B 1 316 ? 32.938 22.562 7.328 1 87.94 316 HIS B CA 1
ATOM 6491 C C . HIS B 1 316 ? 32.031 23.031 6.195 1 87.94 316 HIS B C 1
ATOM 6493 O O . HIS B 1 316 ? 31.172 22.266 5.73 1 87.94 316 HIS B O 1
ATOM 6499 N N . PHE B 1 317 ? 32.125 24.328 5.852 1 90.62 317 PHE B N 1
ATOM 6500 C CA . PHE B 1 317 ? 31.453 24.891 4.699 1 90.62 317 PHE B CA 1
ATOM 6501 C C . PHE B 1 317 ? 32.438 25.484 3.705 1 90.62 317 PHE B C 1
ATOM 6503 O O . PHE B 1 317 ? 33.562 25.828 4.078 1 90.62 317 PHE B O 1
ATOM 6510 N N . PRO B 1 318 ? 32.094 25.484 2.451 1 88.81 318 PRO B N 1
ATOM 6511 C CA . PRO B 1 318 ? 33.031 26 1.441 1 88.81 318 PRO B CA 1
ATOM 6512 C C . PRO B 1 318 ? 33.438 27.453 1.69 1 88.81 318 PRO B C 1
ATOM 6514 O O . PRO B 1 318 ? 34.594 27.812 1.461 1 88.81 318 PRO B O 1
ATOM 6517 N N . THR B 1 319 ? 32.469 28.328 2.064 1 92.19 319 THR B N 1
ATOM 6518 C CA . THR B 1 319 ? 32.781 29.719 2.34 1 92.19 319 THR B CA 1
ATOM 6519 C C . THR B 1 319 ? 32.312 30.109 3.736 1 92.19 319 THR B C 1
ATOM 6521 O O . THR B 1 319 ? 31.438 29.438 4.316 1 92.19 319 THR B O 1
ATOM 6524 N N . ARG B 1 320 ? 32.938 31.141 4.27 1 92.44 320 ARG B N 1
ATOM 6525 C CA . ARG B 1 320 ? 32.562 31.641 5.586 1 92.44 320 ARG B CA 1
ATOM 6526 C C . ARG B 1 320 ? 31.172 32.219 5.566 1 92.44 320 ARG B C 1
ATOM 6528 O O . ARG B 1 320 ? 30.438 32.125 6.555 1 92.44 320 ARG B O 1
ATOM 6535 N N . PHE B 1 321 ? 30.781 32.75 4.434 1 93.25 321 PHE B N 1
ATOM 6536 C CA . PHE B 1 321 ? 29.438 33.312 4.297 1 93.25 321 PHE B CA 1
ATOM 6537 C C . PHE B 1 321 ? 28.391 32.219 4.41 1 93.25 321 PHE B C 1
ATOM 6539 O O . PHE B 1 321 ? 27.375 32.375 5.07 1 93.25 321 PHE B O 1
ATOM 6546 N N . GLU B 1 322 ? 28.703 31.125 3.84 1 94.31 322 GLU B N 1
ATOM 6547 C CA . GLU B 1 322 ? 27.766 30.016 3.881 1 94.31 322 GLU B CA 1
ATOM 6548 C C . GLU B 1 322 ? 27.625 29.453 5.293 1 94.31 322 GLU B C 1
ATOM 6550 O O . GLU B 1 322 ? 26.531 29.047 5.703 1 94.31 322 GLU B O 1
ATOM 6555 N N . GLN B 1 323 ? 28.688 29.469 5.957 1 93.81 323 GLN B N 1
ATOM 6556 C CA . GLN B 1 323 ? 28.641 28.984 7.336 1 93.81 323 GLN B CA 1
ATOM 6557 C C . GLN B 1 323 ? 27.812 29.922 8.211 1 93.81 323 GLN B C 1
ATOM 6559 O O . GLN B 1 323 ? 26.984 29.453 9.008 1 93.81 323 GLN B O 1
ATOM 6564 N N . MET B 1 324 ? 28.031 31.172 8.055 1 95.25 324 MET B N 1
ATOM 6565 C CA . MET B 1 324 ? 27.281 32.156 8.844 1 95.25 324 MET B CA 1
ATOM 6566 C C . MET B 1 324 ? 25.812 32.125 8.469 1 95.25 324 MET B C 1
ATOM 6568 O O . MET B 1 324 ? 24.938 32.219 9.336 1 95.25 324 MET B O 1
ATOM 6572 N N . ALA B 1 325 ? 25.547 32.031 7.215 1 95.44 325 ALA B N 1
ATOM 6573 C CA . ALA B 1 325 ? 24.172 31.938 6.754 1 95.44 325 ALA B CA 1
ATOM 6574 C C . ALA B 1 325 ? 23.469 30.719 7.332 1 95.44 325 ALA B C 1
ATOM 6576 O O . ALA B 1 325 ? 22.281 30.797 7.688 1 95.44 325 ALA B O 1
ATOM 6577 N N . TRP B 1 326 ? 24.188 29.625 7.398 1 95.19 326 TRP B N 1
ATOM 6578 C CA . TRP B 1 326 ? 23.609 28.406 7.977 1 95.19 326 TRP B CA 1
ATOM 6579 C C . TRP B 1 326 ? 23.312 28.609 9.461 1 95.19 326 TRP B C 1
ATOM 6581 O O . TRP B 1 326 ? 22.25 28.219 9.938 1 95.19 326 TRP B O 1
ATOM 6591 N N . ARG B 1 327 ? 24.203 29.266 10.164 1 95.38 327 ARG B N 1
ATOM 6592 C CA . ARG B 1 327 ? 24.016 29.5 11.594 1 95.38 327 ARG B CA 1
ATOM 6593 C C . ARG B 1 327 ? 22.812 30.422 11.828 1 95.38 327 ARG B C 1
ATOM 6595 O O . ARG B 1 327 ? 22 30.156 12.711 1 95.38 327 ARG B O 1
ATOM 6602 N N . VAL B 1 328 ? 22.688 31.422 11 1 95.62 328 VAL B N 1
ATOM 6603 C CA . VAL B 1 328 ? 21.562 32.344 11.117 1 95.62 328 VAL B CA 1
ATOM 6604 C C . VAL B 1 328 ? 20.25 31.641 10.789 1 95.62 328 VAL B C 1
ATOM 6606 O O . VAL B 1 328 ? 19.25 31.844 11.461 1 95.62 328 VAL B O 1
ATOM 6609 N N . SER B 1 329 ? 20.344 30.859 9.766 1 95.69 329 SER B N 1
ATOM 6610 C CA . SER B 1 329 ? 19.156 30.125 9.367 1 95.69 329 SER B CA 1
ATOM 6611 C C . SER B 1 329 ? 18.734 29.125 10.445 1 95.69 329 SER B C 1
ATOM 6613 O O . SER B 1 329 ? 17.547 28.938 10.711 1 95.69 329 SER B O 1
ATOM 6615 N N . SER B 1 330 ? 19.688 28.469 11.055 1 94.62 330 SER B N 1
ATOM 6616 C CA . SER B 1 330 ? 19.375 27.516 12.117 1 94.62 330 SER B CA 1
ATOM 6617 C C . SER B 1 330 ? 18.766 28.203 13.32 1 94.62 330 SER B C 1
ATOM 6619 O O . SER B 1 330 ? 17.812 27.688 13.914 1 94.62 330 SER B O 1
ATOM 6621 N N . ILE B 1 331 ? 19.203 29.344 13.633 1 94.75 331 ILE B N 1
ATOM 6622 C CA . ILE B 1 331 ? 18.672 30.109 14.75 1 94.75 331 ILE B CA 1
ATOM 6623 C C . ILE B 1 331 ? 17.25 30.562 14.422 1 94.75 331 ILE B C 1
ATOM 6625 O O . ILE B 1 331 ? 16.359 30.5 15.266 1 94.75 331 ILE B O 1
ATOM 6629 N N . TYR B 1 332 ? 17.109 31 13.25 1 94.69 332 TYR B N 1
ATOM 6630 C CA . TYR B 1 332 ? 15.781 31.469 12.867 1 94.69 332 TYR B CA 1
ATOM 6631 C C . TYR B 1 332 ? 14.766 30.344 12.883 1 94.69 332 TYR B C 1
ATOM 6633 O O . TYR B 1 332 ? 13.609 30.531 13.25 1 94.69 332 TYR B O 1
ATOM 6641 N N . MET B 1 333 ? 15.18 29.172 12.469 1 92.5 333 MET B N 1
ATOM 6642 C CA . MET B 1 333 ? 14.25 28.047 12.445 1 92.5 333 MET B CA 1
ATOM 6643 C C . MET B 1 333 ? 13.742 27.734 13.852 1 92.5 333 MET B C 1
ATOM 6645 O O . MET B 1 333 ? 12.547 27.484 14.039 1 92.5 333 MET B O 1
ATOM 6649 N N . ILE B 1 334 ? 14.57 27.812 14.797 1 91.06 334 ILE B N 1
ATOM 6650 C CA . ILE B 1 334 ? 14.164 27.531 16.172 1 91.06 334 ILE B CA 1
ATOM 6651 C C . ILE B 1 334 ? 13.32 28.688 16.703 1 91.06 334 ILE B C 1
ATOM 6653 O O . ILE B 1 334 ? 12.328 28.469 17.391 1 91.06 334 ILE B O 1
ATOM 6657 N N . THR B 1 335 ? 13.719 29.891 16.359 1 90.94 335 THR B N 1
ATOM 6658 C CA . THR B 1 335 ? 12.969 31.062 16.797 1 90.94 335 THR B CA 1
ATOM 6659 C C . THR B 1 335 ? 11.578 31.094 16.172 1 90.94 335 THR B C 1
ATOM 6661 O O . THR B 1 335 ? 10.602 31.469 16.828 1 90.94 335 THR B O 1
ATOM 6664 N N . PHE B 1 336 ? 11.555 30.75 14.984 1 90.5 336 PHE B N 1
ATOM 6665 C CA . PHE B 1 336 ? 10.266 30.672 14.305 1 90.5 336 PHE B CA 1
ATOM 6666 C C . PHE B 1 336 ? 9.367 29.625 14.969 1 90.5 336 PHE B C 1
ATOM 6668 O O . PHE B 1 336 ? 8.164 29.844 15.133 1 90.5 336 PHE B O 1
ATOM 6675 N N . GLY B 1 337 ? 9.945 28.531 15.328 1 85.69 337 GLY B N 1
ATOM 6676 C CA . GLY B 1 337 ? 9.18 27.5 16.016 1 85.69 337 GLY B CA 1
ATOM 6677 C C . GLY B 1 337 ? 8.656 27.938 17.359 1 85.69 337 GLY B C 1
ATOM 6678 O O . GLY B 1 337 ? 7.504 27.656 17.719 1 85.69 337 GLY B O 1
ATOM 6679 N N . LEU B 1 338 ? 9.383 28.703 18.031 1 84.88 338 LEU B N 1
ATOM 6680 C CA . LEU B 1 338 ? 8.992 29.141 19.375 1 84.88 338 LEU B CA 1
ATOM 6681 C C . LEU B 1 338 ? 8.141 30.406 19.312 1 84.88 338 LEU B C 1
ATOM 6683 O O . LEU B 1 338 ? 6.984 30.391 19.734 1 84.88 338 LEU B O 1
ATOM 6687 N N . ILE B 1 339 ? 8.695 31.422 18.672 1 82.25 339 ILE B N 1
ATOM 6688 C CA . ILE B 1 339 ? 8.016 32.719 18.625 1 82.25 339 ILE B CA 1
ATOM 6689 C C . ILE B 1 339 ? 6.793 32.625 17.719 1 82.25 339 ILE B C 1
ATOM 6691 O O . ILE B 1 339 ? 5.754 33.219 18.016 1 82.25 339 ILE B O 1
ATOM 6695 N N . GLY B 1 340 ? 7 31.906 16.656 1 81.56 340 GLY B N 1
ATOM 6696 C CA . GLY B 1 340 ? 5.863 31.734 15.773 1 81.56 340 GLY B CA 1
ATOM 6697 C C . GLY B 1 340 ? 4.699 31.016 16.422 1 81.56 340 GLY B C 1
ATOM 6698 O O . GLY B 1 340 ? 3.541 31.375 16.219 1 81.56 340 GLY B O 1
ATOM 6699 N N . SER B 1 341 ? 5.035 30.078 17.219 1 81.88 341 SER B N 1
ATOM 6700 C CA . SER B 1 341 ? 3.984 29.344 17.922 1 81.88 341 SER B CA 1
ATOM 6701 C C . SER B 1 341 ? 3.285 30.219 18.953 1 81.88 341 SER B C 1
ATOM 6703 O O . SER B 1 341 ? 2.062 30.172 19.094 1 81.88 341 SER B O 1
ATOM 6705 N N . VAL B 1 342 ? 3.994 31.016 19.625 1 79 342 VAL B N 1
ATOM 6706 C CA . VAL B 1 342 ? 3.422 31.922 20.609 1 79 342 VAL B CA 1
ATOM 6707 C C . VAL B 1 342 ? 2.578 32.969 19.922 1 79 342 VAL B C 1
ATOM 6709 O O . VAL B 1 342 ? 1.477 33.312 20.375 1 79 342 VAL B O 1
ATOM 6712 N N . TRP B 1 343 ? 3.191 33.469 18.859 1 82.88 343 TRP B N 1
ATOM 6713 C CA . TRP B 1 343 ? 2.479 34.469 18.062 1 82.88 343 TRP B CA 1
ATOM 6714 C C . TRP B 1 343 ? 1.142 33.906 17.578 1 82.88 343 TRP B C 1
ATOM 6716 O O . TRP B 1 343 ? 0.106 34.562 17.719 1 82.88 343 TRP B O 1
ATOM 6726 N N . MET B 1 344 ? 1.13 32.75 17.141 1 83.38 344 MET B N 1
ATOM 6727 C CA . MET B 1 344 ? -0.083 32.125 16.609 1 83.38 344 MET B CA 1
ATOM 6728 C C . MET B 1 344 ? -1.049 31.781 17.734 1 83.38 344 MET B C 1
ATOM 6730 O O . MET B 1 344 ? -2.264 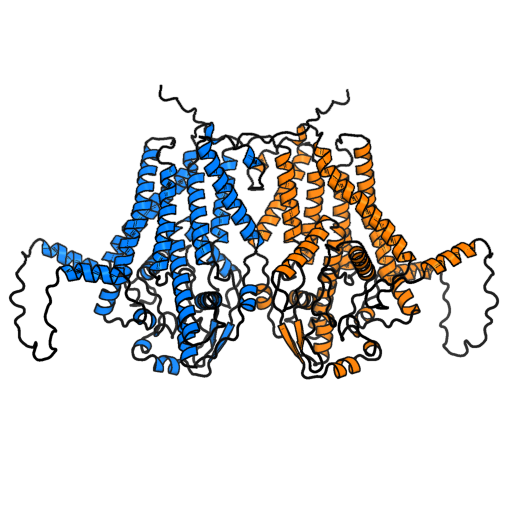31.922 17.578 1 83.38 344 MET B O 1
ATOM 6734 N N . ALA B 1 345 ? -0.539 31.359 18.812 1 77.56 345 ALA B N 1
ATOM 6735 C CA . ALA B 1 345 ? -1.386 31.031 19.953 1 77.56 345 ALA B CA 1
ATOM 6736 C C . ALA B 1 345 ? -2.084 32.281 20.484 1 77.56 345 ALA B C 1
ATOM 6738 O O . ALA B 1 345 ? -3.264 32.25 20.844 1 77.56 345 ALA B O 1
ATOM 6739 N N . LEU B 1 346 ? -1.367 33.375 20.5 1 77.5 346 LEU B N 1
ATOM 6740 C CA . LEU B 1 346 ? -1.935 34.625 20.969 1 77.5 346 LEU B CA 1
ATOM 6741 C C . LEU B 1 346 ? -3.086 35.094 20.078 1 77.5 346 LEU B C 1
ATOM 6743 O O . LEU B 1 346 ? -4.129 35.5 20.562 1 77.5 346 LEU B O 1
ATOM 6747 N N . TRP B 1 347 ? -2.865 34.938 18.875 1 78.75 347 TRP B N 1
ATOM 6748 C CA . TRP B 1 347 ? -3.898 35.375 17.938 1 78.75 347 TRP B CA 1
ATOM 6749 C C . TRP B 1 347 ? -5.047 34.344 17.891 1 78.75 347 TRP B C 1
ATOM 6751 O O . TRP B 1 347 ? -6.207 34.75 17.719 1 78.75 347 TRP B O 1
ATOM 6761 N N . MET B 1 348 ? -4.82 33.125 18 1 78.12 348 MET B N 1
ATOM 6762 C CA . MET B 1 348 ? -5.832 32.062 17.891 1 78.12 348 MET B CA 1
ATOM 6763 C C . MET B 1 348 ? -6.75 32.094 19.109 1 78.12 348 MET B C 1
ATOM 6765 O O . MET B 1 348 ? -7.965 31.938 18.984 1 78.12 348 MET B O 1
ATOM 6769 N N . TRP B 1 349 ? -6.238 32.406 20.25 1 74 349 TRP B N 1
ATOM 6770 C CA . TRP B 1 349 ? -7.02 32.156 21.453 1 74 349 TRP B CA 1
ATOM 6771 C C . TRP B 1 349 ? -7.477 33.5 22.078 1 74 349 TRP B C 1
ATOM 6773 O O . TRP B 1 349 ? -8.453 33.531 22.828 1 74 349 TRP B O 1
ATOM 6783 N N . ILE B 1 350 ? -6.801 34.562 21.703 1 74.31 350 ILE B N 1
ATOM 6784 C CA . ILE B 1 350 ? -7.137 35.781 22.438 1 74.31 350 ILE B CA 1
ATOM 6785 C C . ILE B 1 350 ? -7.57 36.875 21.453 1 74.31 350 ILE B C 1
ATOM 6787 O O . ILE B 1 350 ? -8.719 37.344 21.484 1 74.31 350 ILE B O 1
ATOM 6791 N N . LEU B 1 351 ? -6.762 37.219 20.5 1 75.19 351 LEU B N 1
ATOM 6792 C CA . LEU B 1 351 ? -6.945 38.469 19.734 1 75.19 351 LEU B CA 1
ATOM 6793 C C . LEU B 1 351 ? -8.031 38.281 18.688 1 75.19 351 LEU B C 1
ATOM 6795 O O . LEU B 1 351 ? -8.898 39.156 18.531 1 75.19 351 LEU B O 1
ATOM 6799 N N . LEU B 1 352 ? -8.031 37.125 18.062 1 77.38 352 LEU B N 1
ATOM 6800 C CA . LEU B 1 352 ? -8.984 36.969 16.969 1 77.38 352 LEU B CA 1
ATOM 6801 C C . LEU B 1 352 ? -10.391 36.719 17.5 1 77.38 352 LEU B C 1
ATOM 6803 O O . LEU B 1 352 ? -11.352 37.312 17.031 1 77.38 352 LEU B O 1
ATOM 6807 N N . PRO B 1 353 ? -10.492 35.844 18.453 1 73.81 353 PRO B N 1
ATOM 6808 C CA . PRO B 1 353 ? -11.844 35.656 18.984 1 73.81 353 PRO B CA 1
ATOM 6809 C C . PRO B 1 353 ? -12.406 36.938 19.594 1 73.81 353 PRO B C 1
ATOM 6811 O O . PRO B 1 353 ? -13.602 37.219 19.484 1 73.81 353 PRO B O 1
ATOM 6814 N N . GLN B 1 354 ? -11.633 37.781 20.188 1 72.12 354 GLN B N 1
ATOM 6815 C CA . GLN B 1 354 ? -12.078 39.031 20.75 1 72.12 354 GLN B CA 1
ATOM 6816 C C . GLN B 1 354 ? -12.516 40 19.656 1 72.12 354 GLN B C 1
ATOM 6818 O O . GLN B 1 354 ? -13.523 40.719 19.812 1 72.12 354 GLN B O 1
ATOM 6823 N N . LYS B 1 355 ? -11.781 40 18.672 1 75.5 355 LYS B N 1
ATOM 6824 C CA . LYS B 1 355 ? -12.148 40.875 17.562 1 75.5 355 LYS B CA 1
ATOM 6825 C C . LYS B 1 355 ? -13.43 40.406 16.891 1 75.5 355 LYS B C 1
ATOM 6827 O O . LYS B 1 355 ? -14.266 41.219 16.484 1 75.5 355 LYS B O 1
ATOM 6832 N N . ARG B 1 356 ? -13.594 39.156 16.766 1 76.31 356 ARG B N 1
ATOM 6833 C CA . ARG B 1 356 ? -14.797 38.594 16.156 1 76.31 356 ARG B CA 1
ATOM 6834 C C . ARG B 1 356 ? -16.031 38.875 17.016 1 76.31 356 ARG B C 1
ATOM 6836 O O . ARG B 1 356 ? -17.109 39.156 16.484 1 76.31 356 ARG B O 1
ATOM 6843 N N . LEU B 1 357 ? -15.812 38.75 18.25 1 72 357 LEU B N 1
ATOM 6844 C CA . LEU B 1 357 ? -16.906 39.094 19.156 1 72 357 LEU B CA 1
ATOM 6845 C C . LEU B 1 357 ? -17.266 40.562 19.062 1 72 357 LEU B C 1
ATOM 6847 O O . LEU B 1 357 ? -18.438 40.906 19.094 1 72 357 LEU B O 1
ATOM 6851 N N . ALA B 1 358 ? -16.203 41.312 18.891 1 70.5 358 ALA B N 1
ATOM 6852 C CA . ALA B 1 358 ? -16.406 42.75 18.781 1 70.5 358 ALA B CA 1
ATOM 6853 C C . ALA B 1 358 ? -17.109 43.125 17.469 1 70.5 358 ALA B C 1
ATOM 6855 O O . ALA B 1 358 ? -17.875 44.094 17.406 1 70.5 358 ALA B O 1
ATOM 6856 N N . ASP B 1 359 ? -16.859 42.312 16.484 1 74.12 359 ASP B N 1
A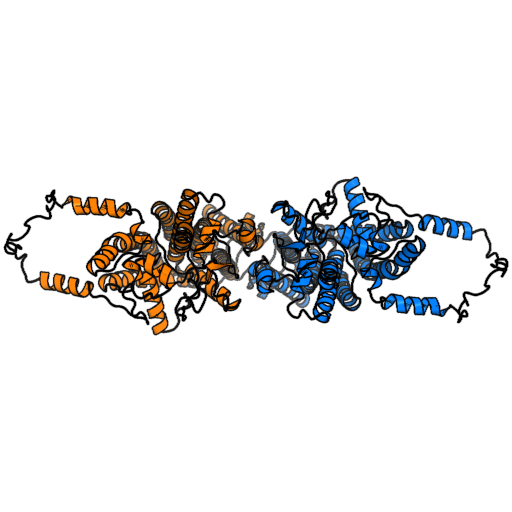TOM 6857 C CA . ASP B 1 359 ? -17.469 42.562 15.172 1 74.12 359 ASP B CA 1
ATOM 6858 C C . ASP B 1 359 ? -18.859 41.938 15.086 1 74.12 359 ASP B C 1
ATOM 6860 O O . ASP B 1 359 ? -19.547 42.094 14.078 1 74.12 359 ASP B O 1
ATOM 6864 N N . GLY B 1 360 ? -19.312 41.219 16.062 1 66.38 360 GLY B N 1
ATOM 6865 C CA . GLY B 1 360 ? -20.672 40.688 16.125 1 66.38 360 GLY B CA 1
ATOM 6866 C C . GLY B 1 360 ? -20.828 39.344 15.5 1 66.38 360 GLY B C 1
ATOM 6867 O O . GLY B 1 360 ? -21.938 38.938 15.102 1 66.38 360 GLY B O 1
ATOM 6868 N N . HIS B 1 361 ? -19.688 38.719 15.289 1 71.19 361 HIS B N 1
ATOM 6869 C CA . HIS B 1 361 ? -19.797 37.406 14.695 1 71.19 361 HIS B CA 1
ATOM 6870 C C . HIS B 1 361 ? -20.188 36.375 15.742 1 71.19 361 HIS B C 1
ATOM 6872 O O . HIS B 1 361 ? -19.703 36.406 16.875 1 71.19 361 HIS B O 1
ATOM 6878 N N . GLU B 1 362 ? -21.266 35.688 15.492 1 68.88 362 GLU B N 1
ATOM 6879 C CA . GLU B 1 362 ? -21.672 34.625 16.406 1 68.88 362 GLU B CA 1
ATOM 6880 C C . GLU B 1 362 ? -20.781 33.406 16.266 1 68.88 362 GLU B C 1
ATOM 6882 O O . GLU B 1 362 ? -20.422 33.031 15.148 1 68.88 362 GLU B O 1
ATOM 6887 N N . MET B 1 363 ? -20.328 32.938 17.297 1 73.12 363 MET B N 1
ATOM 6888 C CA . MET B 1 363 ? -19.453 31.766 17.344 1 73.12 363 MET B CA 1
ATOM 6889 C C . MET B 1 363 ? -20.234 30.5 17.016 1 73.12 363 MET B C 1
ATOM 6891 O O . MET B 1 363 ? -21.438 30.406 17.328 1 73.12 363 MET B O 1
ATOM 6895 N N . SER B 1 364 ? -19.609 29.672 16.266 1 76.88 364 SER B N 1
ATOM 6896 C CA . SER B 1 364 ? -20.203 28.375 15.984 1 76.88 364 SER B CA 1
ATOM 6897 C C . SER B 1 364 ? -20.375 27.562 17.266 1 76.88 364 SER B C 1
ATOM 6899 O O . SER B 1 364 ? -19.797 27.891 18.297 1 76.88 364 SER B O 1
ATOM 6901 N N . LEU B 1 365 ? -21.219 26.547 17.219 1 77.44 365 LEU B N 1
ATOM 6902 C CA . LEU B 1 365 ? -21.5 25.703 18.375 1 77.44 365 LEU B CA 1
ATOM 6903 C C . LEU B 1 365 ? -20.219 25.031 18.875 1 77.44 365 LEU B C 1
ATOM 6905 O O . LEU B 1 365 ? -20.031 24.859 20.078 1 77.44 365 LEU B O 1
ATOM 6909 N N . LEU B 1 366 ? -19.406 24.672 17.953 1 80.12 366 LEU B N 1
ATOM 6910 C CA . LEU B 1 366 ? -18.156 24.031 18.312 1 80.12 366 LEU B CA 1
ATOM 6911 C C . LEU B 1 366 ? -17.25 24.984 19.078 1 80.12 366 LEU B C 1
ATOM 6913 O O . LEU B 1 366 ? -16.641 24.609 20.094 1 80.12 366 LEU B O 1
ATOM 6917 N N . GLU B 1 367 ? -17.141 26.188 18.609 1 76.81 367 GLU B N 1
ATOM 6918 C CA . GLU B 1 367 ? -16.266 27.188 19.219 1 76.81 367 GLU B CA 1
ATOM 6919 C C . GLU B 1 367 ? -16.719 27.547 20.625 1 76.81 367 GLU B C 1
ATOM 6921 O O . GLU B 1 367 ? -15.906 27.859 21.5 1 76.81 367 GLU B O 1
ATOM 6926 N N . GLN B 1 368 ? -18.031 27.391 20.766 1 74.19 368 GLN B N 1
ATOM 6927 C CA . GLN B 1 368 ? -18.594 27.688 22.078 1 74.19 368 GLN B CA 1
ATOM 6928 C C . GLN B 1 368 ? -18.312 26.562 23.062 1 74.19 368 GLN B C 1
ATOM 6930 O O . GLN B 1 368 ? -18.203 26.812 24.266 1 74.19 368 GLN B O 1
ATOM 6935 N N . SER B 1 369 ? -18.141 25.438 22.5 1 76.06 369 SER B N 1
ATOM 6936 C CA . SER B 1 369 ? -17.984 24.266 23.375 1 76.06 369 SER B CA 1
ATOM 6937 C C . SER B 1 369 ? -16.516 24.016 23.688 1 76.06 369 SER B C 1
ATOM 6939 O O . SER B 1 369 ? -16.203 23.219 24.578 1 76.06 369 SER B O 1
ATOM 6941 N N . LEU B 1 370 ? -15.641 24.781 23.125 1 78.81 370 LEU B N 1
ATOM 6942 C CA . LEU B 1 370 ? -14.219 24.547 23.344 1 78.81 370 LEU B CA 1
ATOM 6943 C C . LEU B 1 370 ? -13.766 25.109 24.688 1 78.81 370 LEU B C 1
ATOM 6945 O O . LEU B 1 370 ? -14.18 26.203 25.062 1 78.81 370 LEU B O 1
ATOM 6949 N N . PRO B 1 371 ? -13.109 24.203 25.453 1 73.25 371 PRO B N 1
ATOM 6950 C CA . PRO B 1 371 ? -12.594 24.719 26.734 1 73.25 371 PRO B CA 1
ATOM 6951 C C . PRO B 1 371 ? -11.562 25.828 26.547 1 73.25 371 PRO B C 1
ATOM 6953 O O . PRO B 1 371 ? -10.891 25.891 25.516 1 73.25 371 PRO B O 1
ATOM 6956 N N . PRO B 1 372 ? -11.617 26.734 27.484 1 68.94 372 PRO B N 1
ATOM 6957 C CA . PRO B 1 372 ? -10.641 27.812 27.391 1 68.94 372 PRO B CA 1
ATOM 6958 C C . PRO B 1 372 ? -9.203 27.312 27.422 1 68.94 372 PRO B C 1
ATOM 6960 O O . PRO B 1 372 ? -8.898 26.344 28.109 1 68.94 372 PRO B O 1
ATOM 6963 N N . HIS B 1 373 ? -8.477 27.656 26.453 1 70.75 373 HIS B N 1
ATOM 6964 C CA . HIS B 1 373 ? -7.066 27.297 26.375 1 70.75 373 HIS B CA 1
ATOM 6965 C C . HIS B 1 373 ? -6.316 27.766 27.625 1 70.75 373 HIS B C 1
ATOM 6967 O O . HIS B 1 373 ? -6.574 28.859 28.125 1 70.75 373 HIS B O 1
ATOM 6973 N N . PRO B 1 374 ? -5.625 26.906 28.25 1 65.06 374 PRO B N 1
ATOM 6974 C CA . PRO B 1 374 ? -4.875 27.312 29.438 1 65.06 374 PRO B CA 1
ATOM 6975 C C . PRO B 1 374 ? -4.062 28.594 29.219 1 65.06 374 PRO B C 1
ATOM 6977 O O . PRO B 1 374 ? -3.861 29.375 30.156 1 65.06 374 PRO B O 1
ATOM 6980 N N . GLY B 1 375 ? -3.664 28.828 28.062 1 61.62 375 GLY B N 1
ATOM 6981 C CA . GLY B 1 375 ? -2.947 30.062 27.781 1 61.62 375 GLY B CA 1
ATOM 6982 C C . GLY B 1 375 ? -3.799 31.312 27.969 1 61.62 375 GLY B C 1
ATOM 6983 O O . GLY B 1 375 ? -3.299 32.344 28.391 1 61.62 375 GLY B O 1
ATOM 6984 N N . GLN B 1 376 ? -5.074 31.094 27.625 1 62.22 376 GLN B N 1
ATOM 6985 C CA . GLN B 1 376 ? -5.996 32.219 27.812 1 62.22 376 GLN B CA 1
ATOM 6986 C C . GLN B 1 376 ? -6.16 32.531 29.297 1 62.22 376 GLN B C 1
ATOM 6988 O O . GLN B 1 376 ? -6.219 33.719 29.688 1 62.22 376 GLN B O 1
ATOM 6993 N N . LEU B 1 377 ? -6.215 31.359 29.953 1 61.88 377 LEU B N 1
ATOM 6994 C CA . LEU B 1 377 ? -6.367 31.547 31.391 1 61.88 377 LEU B CA 1
ATOM 6995 C C . LEU B 1 377 ? -5.141 32.219 32 1 61.88 377 LEU B C 1
ATOM 6997 O O . LEU B 1 377 ? -5.266 33.094 32.844 1 61.88 377 LEU B O 1
ATOM 7001 N N . LEU B 1 378 ? -4.082 31.75 31.438 1 59.97 378 LEU B N 1
ATOM 7002 C CA . LEU B 1 378 ? -2.84 32.344 31.938 1 59.97 378 LEU B CA 1
ATOM 7003 C C . LEU B 1 378 ? -2.736 33.812 31.547 1 59.97 378 LEU B C 1
ATOM 7005 O O . LEU B 1 378 ? -2.309 34.625 32.344 1 59.97 378 LEU B O 1
ATOM 7009 N N . MET B 1 379 ? -3.098 34.062 30.328 1 56.72 379 MET B N 1
ATOM 7010 C CA . MET B 1 379 ? -3.025 35.469 29.859 1 56.72 379 MET B CA 1
ATOM 7011 C C . MET B 1 379 ? -4.02 36.344 30.609 1 56.72 379 MET B C 1
ATOM 7013 O O . MET B 1 379 ? -3.707 37.469 30.969 1 56.72 379 MET B O 1
ATOM 7017 N N . ARG B 1 380 ? -5.266 35.75 30.75 1 56.75 380 ARG B N 1
ATOM 7018 C CA . ARG B 1 380 ? -6.238 36.469 31.547 1 56.75 380 ARG B CA 1
ATOM 7019 C C . ARG B 1 380 ? -5.699 36.75 32.938 1 56.75 380 ARG B C 1
ATOM 7021 O O . ARG B 1 380 ? -5.914 37.844 33.5 1 56.75 380 ARG B O 1
ATOM 7028 N N . ARG B 1 381 ? -5.086 35.688 33.344 1 54 381 ARG B N 1
ATOM 7029 C CA . ARG B 1 381 ? -4.5 35.875 34.656 1 54 381 ARG B CA 1
ATOM 7030 C C . ARG B 1 381 ? -3.391 36.906 34.625 1 54 381 ARG B C 1
ATOM 7032 O O . ARG B 1 381 ? -3.27 37.719 35.562 1 54 381 ARG B O 1
ATOM 7039 N N . PHE B 1 382 ? -2.701 36.781 33.531 1 52.66 382 PHE B N 1
ATOM 7040 C CA . PHE B 1 382 ? -1.58 37.719 33.438 1 52.66 382 PHE B CA 1
ATOM 7041 C C . PHE B 1 382 ? -2.072 39.125 33.156 1 52.66 382 PHE B C 1
ATOM 7043 O O . PHE B 1 382 ? -1.542 40.094 33.719 1 52.66 382 PHE B O 1
ATOM 7050 N N . LEU B 1 383 ? -2.98 39.25 32.188 1 49.69 383 LEU B N 1
ATOM 7051 C CA . LEU B 1 383 ? -3.535 40.562 31.906 1 49.69 383 LEU B CA 1
ATOM 7052 C C . LEU B 1 383 ? -4.352 41.094 33.094 1 49.69 383 LEU B C 1
ATOM 7054 O O . LEU B 1 383 ? -4.367 42.281 33.344 1 49.69 383 LEU B O 1
ATOM 7058 N N . HIS B 1 384 ? -5.176 40.156 33.594 1 47 384 HIS B N 1
ATOM 7059 C CA . HIS B 1 384 ? -5.879 40.625 34.781 1 47 384 HIS B CA 1
ATOM 7060 C C . HIS B 1 384 ? -4.914 40.844 35.938 1 47 384 HIS B C 1
ATOM 7062 O O . HIS B 1 384 ? -5.328 41.25 37.031 1 47 384 HIS B O 1
ATOM 7068 N N . TRP B 1 385 ? -3.795 40.375 35.812 1 41.16 385 TRP B N 1
ATOM 7069 C CA . TRP B 1 385 ? -2.92 40.75 36.938 1 41.16 385 TRP B CA 1
ATOM 7070 C C . TRP B 1 385 ? -2.988 42.25 37.188 1 41.16 385 TRP B C 1
ATOM 7072 O O . TRP B 1 385 ? -2.965 42.688 38.344 1 41.16 385 TRP B O 1
ATOM 7082 N N . ASP B 1 386 ? -2.949 43.156 36.094 1 37.16 386 ASP B N 1
ATOM 7083 C CA . ASP B 1 386 ? -3.027 44.562 36.469 1 37.16 386 ASP B CA 1
ATOM 7084 C C . ASP B 1 386 ? -4.473 44.969 36.719 1 37.16 386 ASP B C 1
ATOM 7086 O O . ASP B 1 386 ? -4.75 46.156 36.906 1 37.16 386 ASP B O 1
ATOM 7090 N N . ALA B 1 387 ? -5.555 44.25 36.156 1 38 387 ALA B N 1
ATOM 7091 C CA . ALA B 1 387 ? -6.859 44.844 36.406 1 38 387 ALA B CA 1
ATOM 7092 C C . ALA B 1 387 ? -7.223 44.75 37.906 1 38 387 ALA B C 1
ATOM 7094 O O . ALA B 1 387 ? -7.137 43.656 38.5 1 38 387 ALA B O 1
ATOM 7095 N N . ALA B 1 388 ? -7.23 45.688 38.719 1 35.34 388 ALA B N 1
ATOM 7096 C CA . ALA B 1 388 ? -7.926 45.938 39.969 1 35.34 388 ALA B CA 1
ATOM 7097 C C . ALA B 1 388 ? -9.305 45.281 39.969 1 35.34 388 ALA B C 1
ATOM 7099 O O . ALA B 1 388 ? -9.922 45.094 38.906 1 35.34 388 ALA B O 1
ATOM 7100 N N . PRO B 1 389 ? -9.836 44.594 40.969 1 35.38 389 PRO B N 1
ATOM 7101 C CA . PRO B 1 389 ? -11.172 44.062 41.188 1 35.38 389 PRO B CA 1
ATOM 7102 C C . PRO B 1 389 ? -12.281 44.906 40.594 1 35.38 389 PRO B C 1
ATOM 7104 O O . PRO B 1 389 ? -12.57 46 41.125 1 35.38 389 PRO B O 1
ATOM 7107 N N . ARG B 1 390 ? -12.305 45.344 39.312 1 34.72 390 ARG B N 1
ATOM 7108 C CA . ARG B 1 390 ? -13.492 46.125 39 1 34.72 390 ARG B CA 1
ATOM 7109 C C . ARG B 1 390 ? -14.758 45.375 39.438 1 34.72 390 ARG B C 1
ATOM 7111 O O . ARG B 1 390 ? -14.859 44.156 39.25 1 34.72 390 ARG B O 1
ATOM 7118 N N . ARG B 1 391 ? -15.578 45.906 40.312 1 33.09 391 ARG B N 1
ATOM 7119 C CA . ARG B 1 391 ? -16.922 45.656 40.812 1 33.09 391 ARG B CA 1
ATOM 7120 C C . ARG B 1 391 ? -17.844 45.125 39.719 1 33.09 391 ARG B C 1
ATOM 7122 O O . ARG B 1 391 ? -17.625 45.375 38.531 1 33.09 391 ARG B O 1
ATOM 7129 N N . GLU B 1 392 ? -18.609 44.156 39.969 1 33.44 392 GLU B N 1
ATOM 7130 C CA . GLU B 1 392 ? -19.719 43.5 39.281 1 33.44 392 GLU B CA 1
ATOM 7131 C C . GLU B 1 392 ? -20.625 44.531 38.594 1 33.44 392 GLU B C 1
ATOM 7133 O O . GLU B 1 392 ? -21.125 45.438 39.25 1 33.44 392 GLU B O 1
ATOM 7138 N N . PRO B 1 393 ? -20.422 45.031 37.344 1 30.36 393 PRO B N 1
ATOM 7139 C CA . PRO B 1 393 ? -21.469 45.969 36.906 1 30.36 393 PRO B CA 1
ATOM 7140 C C . PRO B 1 393 ? -22.875 45.438 37.125 1 30.36 393 PRO B C 1
ATOM 7142 O O . PRO B 1 393 ? -23.203 44.312 36.719 1 30.36 393 PRO B O 1
ATOM 7145 N N . ARG B 1 394 ? -23.391 45.625 38.281 1 32.31 394 ARG B N 1
ATOM 7146 C CA . ARG B 1 394 ? -24.844 45.562 38.438 1 32.31 394 ARG B CA 1
ATOM 7147 C C . ARG B 1 394 ? -25.531 46.219 37.25 1 32.31 394 ARG B C 1
ATOM 7149 O O . ARG B 1 394 ? -25.188 47.344 36.844 1 32.31 394 ARG B O 1
ATOM 7156 N N . LEU B 1 395 ? -26.125 45.469 36.312 1 30.2 395 LEU B N 1
ATOM 7157 C CA . LEU B 1 395 ? -26.922 45.844 35.156 1 30.2 395 LEU B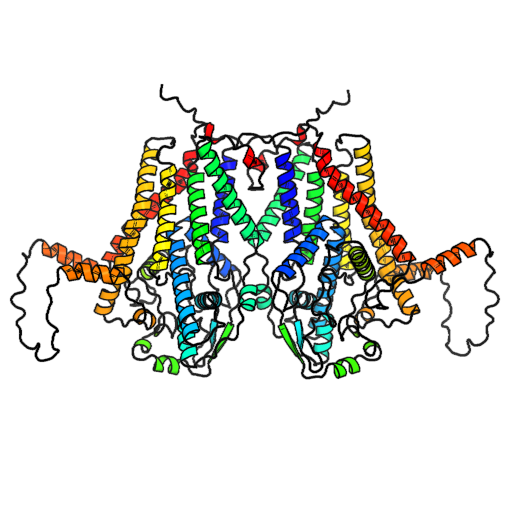 CA 1
ATOM 7158 C C . LEU B 1 395 ? -27.859 47 35.5 1 30.2 395 LEU B C 1
ATOM 7160 O O . LEU B 1 395 ? -28.719 47.375 34.688 1 30.2 395 LEU B O 1
ATOM 7164 N N . GLU B 1 396 ? -28.031 47.312 36.938 1 30.19 396 GLU B N 1
ATOM 7165 C CA . GLU B 1 396 ? -29.047 48.375 37.062 1 30.19 396 GLU B CA 1
ATOM 7166 C C . GLU B 1 396 ? -28.688 49.562 36.188 1 30.19 396 GLU B C 1
ATOM 7168 O O . GLU B 1 396 ? -29.359 49.844 35.188 1 30.19 396 GLU B O 1
ATOM 7173 N N . HIS B 1 397 ? -28.609 50.875 36.969 1 26.84 397 HIS B N 1
ATOM 7174 C CA . HIS B 1 397 ? -28.641 52.281 36.5 1 26.84 397 HIS B CA 1
ATOM 7175 C C . HIS B 1 397 ? -27.312 52.688 35.875 1 26.84 397 HIS B C 1
ATOM 7177 O O . HIS B 1 397 ? -26.547 53.438 36.5 1 26.84 397 HIS B O 1
ATOM 7183 N N . ILE B 1 398 ? -26.438 51.906 35.469 1 26.55 398 ILE B N 1
ATOM 7184 C CA . ILE B 1 398 ? -25.234 52.438 34.844 1 26.55 398 ILE B CA 1
ATOM 7185 C C . ILE B 1 398 ? -25.609 53.5 33.812 1 26.55 398 ILE B C 1
ATOM 7187 O O . ILE B 1 398 ? -25.859 53.156 32.656 1 26.55 398 ILE B O 1
ATOM 7191 N N . GLU B 1 399 ? -26.734 54.25 34.062 1 28.44 399 GLU B N 1
ATOM 7192 C CA . GLU B 1 399 ? -27.062 55.5 33.375 1 28.44 399 GLU B CA 1
ATOM 7193 C C . GLU B 1 399 ? -25.844 56.406 33.25 1 28.44 399 GLU B C 1
ATOM 7195 O O . GLU B 1 399 ? -25.516 56.875 32.156 1 28.44 399 GLU B O 1
ATOM 7200 N N . ASP B 1 400 ? -25.531 57.344 34.344 1 26.59 400 ASP B N 1
ATOM 7201 C CA . ASP B 1 400 ? -25.031 58.719 34.312 1 26.59 400 ASP B CA 1
ATOM 7202 C C . ASP B 1 400 ? -23.516 58.719 34.312 1 26.59 400 ASP B C 1
ATOM 7204 O O . ASP B 1 400 ? -22.906 59.781 34.469 1 26.59 400 ASP B O 1
ATOM 7208 N N . ALA B 1 401 ? -22.797 57.812 34.938 1 28.42 401 ALA B N 1
ATOM 7209 C CA . ALA B 1 401 ? -21.453 58.312 35.25 1 28.42 401 ALA B CA 1
ATOM 7210 C C . ALA B 1 401 ? -20.703 58.719 33.969 1 28.42 401 ALA B C 1
ATOM 7212 O O . ALA B 1 401 ? -20.641 57.938 33.031 1 28.42 401 ALA B O 1
ATOM 7213 N N . ASN B 1 402 ? -20.312 60 33.844 1 26.77 402 ASN B N 1
ATOM 7214 C CA . ASN B 1 402 ? -19.719 61.031 32.969 1 26.77 402 ASN B CA 1
ATOM 7215 C C . ASN B 1 402 ? -18.375 60.562 32.406 1 26.77 402 ASN B C 1
ATOM 7217 O O . ASN B 1 402 ? -17.547 60.031 33.125 1 26.77 402 ASN B O 1
ATOM 7221 N N . ALA B 1 403 ? -18.172 60.344 31.078 1 29.66 403 ALA B N 1
ATOM 7222 C CA . ALA B 1 403 ? -17.188 60.25 30 1 29.66 403 ALA B CA 1
ATOM 7223 C C . ALA B 1 403 ? -15.945 61.062 30.312 1 29.66 403 ALA B C 1
ATOM 7225 O O . ALA B 1 403 ? -15.039 61.188 29.484 1 29.66 403 ALA B O 1
ATOM 7226 N N . GLU B 1 404 ? -15.922 61.938 31.344 1 28.56 404 GLU B N 1
ATOM 7227 C CA . GLU B 1 404 ? -14.953 63.031 31.297 1 28.56 404 GLU B CA 1
ATOM 7228 C C . GLU B 1 404 ? -13.539 62.531 31.547 1 28.56 404 GLU B C 1
ATOM 7230 O O . GLU B 1 404 ? -12.57 63.062 31 1 28.56 404 GLU B O 1
ATOM 7235 N N . ASP B 1 405 ? -13.328 61.844 32.656 1 29.89 405 ASP B N 1
ATOM 7236 C CA . ASP B 1 405 ? -11.938 61.938 33.062 1 29.89 405 ASP B CA 1
ATOM 7237 C C . ASP B 1 405 ? -11.055 60.969 32.281 1 29.89 405 ASP B C 1
ATOM 7239 O O . ASP B 1 405 ? -10.734 59.906 32.781 1 29.89 405 ASP B O 1
ATOM 7243 N N . ALA B 1 406 ? -11.375 60.531 31.047 1 30.97 406 ALA B N 1
ATOM 7244 C CA . ALA B 1 406 ? -10.375 59.938 30.156 1 30.97 406 ALA B CA 1
ATOM 7245 C C . ALA B 1 406 ? -9.062 60.719 30.219 1 30.97 406 ALA B C 1
ATOM 7247 O O . ALA B 1 406 ? -9.039 61.938 29.922 1 30.97 406 ALA B O 1
ATOM 7248 N N . ILE B 1 407 ? -8.242 60.531 31.219 1 31.19 407 ILE B N 1
ATOM 7249 C CA . ILE B 1 407 ? -6.926 61.188 31.234 1 31.19 407 ILE B CA 1
ATOM 7250 C C . ILE B 1 407 ? -6.395 61.312 29.812 1 31.19 407 ILE B C 1
ATOM 7252 O O . ILE B 1 407 ? -6.402 60.344 29.047 1 31.19 407 ILE B O 1
ATOM 7256 N N . PRO B 1 408 ? -6.312 62.625 29.219 1 31.69 408 PRO B N 1
ATOM 7257 C CA . PRO B 1 408 ? -5.711 62.938 27.906 1 31.69 408 PRO B CA 1
ATOM 7258 C C . PRO B 1 408 ? -4.332 62.312 27.734 1 31.69 408 PRO B C 1
ATOM 7260 O O . PRO B 1 408 ? -3.381 62.688 28.422 1 31.69 408 PRO B O 1
ATOM 7263 N N . LEU B 1 409 ? -4.113 61.062 28.016 1 32.19 409 LEU B N 1
ATOM 7264 C CA . LEU B 1 409 ? -2.738 60.719 27.688 1 32.19 409 LEU B CA 1
ATOM 7265 C C . LEU B 1 409 ? -2.246 61.5 26.484 1 32.19 409 LEU B C 1
ATOM 7267 O O . LEU B 1 409 ? -2.988 61.719 25.516 1 32.19 409 LEU B O 1
ATOM 7271 N N . ARG B 1 410 ? -1.208 62.312 26.594 1 35.72 410 ARG B N 1
ATOM 7272 C CA . ARG B 1 410 ? -0.57 63.281 25.703 1 35.72 410 ARG B CA 1
ATOM 7273 C C . ARG B 1 410 ? -0.64 62.844 24.25 1 35.72 410 ARG B C 1
ATOM 7275 O O . ARG B 1 410 ? -0.319 61.688 23.938 1 35.72 410 ARG B O 1
ATOM 7282 N N . SER B 1 411 ? -1.267 63.5 23.344 1 36.34 411 SER B N 1
ATOM 7283 C CA . SER B 1 411 ? -1.974 63.531 22.062 1 36.34 411 SER B CA 1
ATOM 7284 C C . SER B 1 411 ? -1.044 63.156 20.922 1 36.34 411 SER B C 1
ATOM 7286 O O . SER B 1 411 ? -1.478 62.562 19.938 1 36.34 411 SER B O 1
ATOM 7288 N N . SER B 1 412 ? 0.17 63.688 20.938 1 39.47 412 SER B N 1
ATOM 7289 C CA . SER B 1 412 ? 0.919 63.844 19.703 1 39.47 412 SER B CA 1
ATOM 7290 C C . SER B 1 412 ? 1.39 62.5 19.156 1 39.47 412 SER B C 1
ATOM 7292 O O . SER B 1 412 ? 1.292 62.219 17.953 1 39.47 412 SER B O 1
ATOM 7294 N N . SER B 1 413 ? 2.273 61.844 19.891 1 41.59 413 SER B N 1
ATOM 7295 C CA . SER B 1 413 ? 2.896 60.594 19.453 1 41.59 413 SER B CA 1
ATOM 7296 C C . SER B 1 413 ? 1.885 59.469 19.406 1 41.59 413 SER B C 1
ATOM 7298 O O . SER B 1 413 ? 2.193 58.375 18.922 1 41.59 413 SER B O 1
ATOM 7300 N N . ARG B 1 414 ? 0.865 59.406 20.109 1 50 414 ARG B N 1
ATOM 7301 C CA . ARG B 1 414 ? -0.261 58.5 20.234 1 50 414 ARG B CA 1
ATOM 7302 C C . ARG B 1 414 ? -1.137 58.531 18.984 1 50 414 ARG B C 1
ATOM 7304 O O . ARG B 1 414 ? -1.963 57.625 18.781 1 50 414 ARG B O 1
ATOM 7311 N N . GLY B 1 415 ? -0.991 59.594 18.422 1 47.88 415 GLY B N 1
ATOM 7312 C CA . GLY B 1 415 ? -1.736 59.656 17.172 1 47.88 415 GLY B CA 1
ATOM 7313 C C . GLY B 1 415 ? -1.295 58.594 16.172 1 47.88 415 GLY B C 1
ATOM 7314 O O . GLY B 1 415 ? -2.129 57.938 15.555 1 47.88 415 GLY B O 1
ATOM 7315 N N . PHE B 1 416 ? 0.041 58.656 16.094 1 54.69 416 PHE B N 1
ATOM 7316 C CA . PHE B 1 416 ? 0.604 57.688 15.156 1 54.69 416 PHE B CA 1
ATOM 7317 C C . PHE B 1 416 ? 0.302 56.25 15.602 1 54.69 416 PHE B C 1
ATOM 7319 O O . PHE B 1 416 ? -0.034 55.406 14.773 1 54.69 416 PHE B O 1
ATOM 7326 N N . VAL B 1 417 ? 0.508 56.062 16.938 1 56.78 417 VAL B N 1
ATOM 7327 C CA . VAL B 1 417 ? 0.258 54.75 17.469 1 56.78 417 VAL B CA 1
ATOM 7328 C C . VAL B 1 417 ? -1.223 54.406 17.328 1 56.78 417 VAL B C 1
ATOM 7330 O O . VAL B 1 417 ? -1.575 53.25 16.984 1 56.78 417 VAL B O 1
ATOM 7333 N N . ASN B 1 418 ? -2.053 55.344 17.641 1 58.97 418 ASN B N 1
ATOM 7334 C CA . ASN B 1 418 ? -3.482 55.094 17.484 1 58.97 418 ASN B CA 1
ATOM 7335 C C . ASN B 1 418 ? -3.863 54.906 16.016 1 58.97 418 ASN B C 1
ATOM 7337 O O . ASN B 1 418 ? -4.707 54.062 15.695 1 58.97 418 ASN B O 1
ATOM 7341 N N . LYS B 1 419 ? -3.264 55.812 15.18 1 59.62 419 LYS B N 1
ATOM 7342 C CA . LYS B 1 419 ? -3.52 55.625 13.75 1 59.62 419 LYS B CA 1
ATOM 7343 C C . LYS B 1 419 ? -2.998 54.281 13.273 1 59.62 419 LYS B C 1
ATOM 7345 O O . LYS B 1 419 ? -3.646 53.625 12.469 1 59.62 419 LYS B O 1
ATOM 7350 N N . ALA B 1 420 ? -1.846 53.969 13.797 1 63.34 420 ALA B N 1
ATOM 7351 C CA . ALA B 1 420 ? -1.273 52.688 13.445 1 63.34 420 ALA B CA 1
ATOM 7352 C C . ALA B 1 420 ? -2.15 51.531 13.953 1 63.34 420 ALA B C 1
ATOM 7354 O O . ALA B 1 420 ? -2.361 50.562 13.25 1 63.34 420 ALA B O 1
ATOM 7355 N N . ARG B 1 421 ? -2.602 51.719 15.102 1 64.06 421 ARG B N 1
ATOM 7356 C CA . ARG B 1 421 ? -3.488 50.688 15.664 1 64.06 421 ARG B CA 1
ATOM 7357 C C . ARG B 1 421 ? -4.785 50.594 14.867 1 64.06 421 ARG B C 1
ATOM 7359 O O . ARG B 1 421 ? -5.309 49.5 14.656 1 64.06 421 ARG B O 1
ATOM 7366 N N . ARG B 1 422 ? -5.285 51.719 14.461 1 66.25 422 ARG B N 1
ATOM 7367 C CA . ARG B 1 422 ? -6.5 51.688 13.648 1 66.25 422 ARG B CA 1
ATOM 7368 C C . ARG B 1 422 ? -6.246 51.062 12.289 1 66.25 422 ARG B C 1
ATOM 7370 O O . ARG B 1 422 ? -7.09 50.312 11.781 1 66.25 422 ARG B O 1
ATOM 7377 N N . LEU B 1 423 ? -5.113 51.406 11.742 1 67.62 423 LEU B N 1
ATOM 7378 C CA . LEU B 1 423 ? -4.773 50.844 10.445 1 67.62 423 LEU B CA 1
ATOM 7379 C C . LEU B 1 423 ? -4.559 49.344 10.562 1 67.62 423 LEU B C 1
ATOM 7381 O O . LEU B 1 423 ? -4.953 48.562 9.672 1 67.62 423 LEU B O 1
ATOM 7385 N N . LEU B 1 424 ? -4.012 49 11.672 1 71.12 424 LEU B N 1
ATOM 7386 C CA . LEU B 1 424 ? -3.719 47.594 11.883 1 71.12 424 LEU B CA 1
ATOM 7387 C C . LEU B 1 424 ? -4.992 46.812 12.195 1 71.12 424 LEU B C 1
ATOM 7389 O O . LEU B 1 424 ? -5.051 45.594 11.984 1 71.12 424 LEU B O 1
ATOM 7393 N N . SER B 1 425 ? -5.992 47.5 12.562 1 71.31 425 SER B N 1
ATOM 7394 C CA . SER B 1 425 ? -7.234 46.812 12.898 1 71.31 425 SER B CA 1
ATOM 7395 C C . SER B 1 425 ? -8.172 46.75 11.703 1 71.31 425 SER B C 1
ATOM 7397 O O . SER B 1 425 ? -9.195 46.062 11.75 1 71.31 425 SER B O 1
ATOM 7399 N N . LYS B 1 426 ? -7.746 47.406 10.602 1 75.56 426 LYS B N 1
ATOM 7400 C CA . LYS B 1 426 ? -8.562 47.281 9.391 1 75.56 426 LYS B CA 1
ATOM 7401 C C . LYS B 1 426 ? -8.523 45.875 8.82 1 75.56 426 LYS B C 1
ATOM 7403 O O . LYS B 1 426 ? -7.516 45.188 8.953 1 75.56 426 LYS B O 1
ATOM 7408 N N . THR B 1 427 ? -9.742 45.375 8.414 1 77.56 427 THR B N 1
ATOM 7409 C CA . THR B 1 427 ? -9.859 44 7.941 1 77.56 427 THR B CA 1
ATOM 7410 C C . THR B 1 427 ? -9.742 43.938 6.422 1 77.56 427 THR B C 1
ATOM 7412 O O . THR B 1 427 ? -10.156 44.875 5.723 1 77.56 427 THR B O 1
ATOM 7415 N N . HIS B 1 428 ? -8.93 43.094 5.949 1 79 428 HIS B N 1
ATOM 7416 C CA . HIS B 1 428 ? -8.766 42.844 4.523 1 79 428 HIS B CA 1
ATOM 7417 C C . HIS B 1 428 ? -9.273 41.438 4.164 1 79 428 HIS B C 1
ATOM 7419 O O . HIS B 1 428 ? -9.016 40.469 4.891 1 79 428 HIS B O 1
ATOM 7425 N N . ASN B 1 429 ? -10.234 41.312 3.262 1 78.25 429 ASN B N 1
ATOM 7426 C CA . ASN B 1 429 ? -10.797 40.031 2.828 1 78.25 429 ASN B CA 1
ATOM 7427 C C . ASN B 1 429 ? -10.648 39.844 1.323 1 78.25 429 ASN B C 1
ATOM 7429 O O . ASN B 1 429 ? -11.18 40.625 0.533 1 78.25 429 ASN B O 1
ATOM 7433 N N . ILE B 1 430 ? -9.883 38.875 0.868 1 74.19 430 ILE B N 1
ATOM 7434 C CA . ILE B 1 430 ? -9.672 38.625 -0.554 1 74.19 430 ILE B CA 1
ATOM 7435 C C . ILE B 1 430 ? -10.398 37.344 -0.966 1 74.19 430 ILE B C 1
ATOM 7437 O O . ILE B 1 430 ? -10.141 36.781 -2.041 1 74.19 430 ILE B O 1
ATOM 7441 N N . SER B 1 431 ? -11.297 36.844 -0.176 1 77.12 431 SER B N 1
ATOM 7442 C CA . SER B 1 431 ? -12.016 35.625 -0.539 1 77.12 431 SER B CA 1
ATOM 7443 C C . SER B 1 431 ? -13.008 35.875 -1.67 1 77.12 431 SER B C 1
ATOM 7445 O O . SER B 1 431 ? -13.531 37 -1.801 1 77.12 431 SER B O 1
ATOM 7447 N N . PRO B 1 432 ? -13.07 34.969 -2.625 1 76.19 432 PRO B N 1
ATOM 7448 C CA . PRO B 1 432 ? -13.977 35.188 -3.756 1 76.19 432 PRO B CA 1
ATOM 7449 C C . PRO B 1 432 ? -15.422 35.438 -3.318 1 76.19 432 PRO B C 1
ATOM 7451 O O . PRO B 1 432 ? -16.141 36.188 -3.955 1 76.19 432 PRO B O 1
ATOM 7454 N N . ASP B 1 433 ? -15.852 34.812 -2.217 1 75.94 433 ASP B N 1
ATOM 7455 C CA . ASP B 1 433 ? -17.234 34.938 -1.773 1 75.94 433 ASP B CA 1
ATOM 7456 C C . ASP B 1 433 ? -17.375 36 -0.682 1 75.94 433 ASP B C 1
ATOM 7458 O O . ASP B 1 433 ? -18.469 36.25 -0.172 1 75.94 433 ASP B O 1
ATOM 7462 N N . LYS B 1 434 ? -16.359 36.75 -0.414 1 76.25 434 LYS B N 1
ATOM 7463 C CA . LYS B 1 434 ? -16.344 37.781 0.606 1 76.25 434 LYS B CA 1
ATOM 7464 C C . LYS B 1 434 ? -16.953 37.281 1.913 1 76.25 434 LYS B C 1
ATOM 7466 O O . LYS B 1 434 ? -17.812 37.938 2.494 1 76.25 434 LYS B O 1
ATOM 7471 N N . ASP B 1 435 ? -16.516 36.156 2.322 1 78.75 435 ASP B N 1
ATOM 7472 C CA . ASP B 1 435 ? -16.938 35.562 3.592 1 78.75 435 ASP B CA 1
ATOM 7473 C C . ASP B 1 435 ? -16.453 36.406 4.77 1 78.75 435 ASP B C 1
ATOM 7475 O O . ASP B 1 435 ? -15.258 36.656 4.938 1 78.75 435 ASP B O 1
ATOM 7479 N N . PRO B 1 436 ? -17.344 36.906 5.445 1 76.56 436 PRO B N 1
ATOM 7480 C CA . PRO B 1 436 ? -16.969 37.781 6.559 1 76.56 436 PRO B CA 1
ATOM 7481 C C . PRO B 1 436 ? -16.156 37.062 7.625 1 76.56 436 PRO B C 1
ATOM 7483 O O . PRO B 1 436 ? -15.445 37.688 8.414 1 76.56 436 PRO B O 1
ATOM 7486 N N . HIS B 1 437 ? -16.234 35.812 7.656 1 76.19 437 HIS B N 1
ATOM 7487 C CA . HIS B 1 437 ? -15.5 35.031 8.664 1 76.19 437 HIS B CA 1
ATOM 7488 C C . HIS B 1 437 ? -14.023 34.938 8.305 1 76.19 437 HIS B C 1
ATOM 7490 O O . HIS B 1 437 ? -13.203 34.594 9.156 1 76.19 437 HIS B O 1
ATOM 7496 N N . LEU B 1 438 ? -13.734 35.312 7.125 1 78 438 LEU B N 1
ATOM 7497 C CA . LEU B 1 438 ? -12.344 35.25 6.695 1 78 438 LEU B CA 1
ATOM 7498 C C . LEU B 1 438 ? -11.703 36.625 6.684 1 78 438 LEU B C 1
ATOM 7500 O O . LEU B 1 438 ? -10.633 36.812 6.098 1 78 438 LEU B O 1
ATOM 7504 N N . ASP B 1 439 ? -12.312 37.5 7.332 1 78.56 439 ASP B N 1
ATOM 7505 C CA . ASP B 1 439 ? -11.727 38.812 7.473 1 78.56 439 ASP B CA 1
ATOM 7506 C C . ASP B 1 439 ? -10.484 38.781 8.359 1 78.56 439 ASP B C 1
ATOM 7508 O O . ASP B 1 439 ? -10.531 38.281 9.484 1 78.56 439 ASP B O 1
ATOM 7512 N N . THR B 1 440 ? -9.461 39.156 7.809 1 82.12 440 THR B N 1
ATOM 7513 C CA . THR B 1 440 ? -8.188 39.125 8.531 1 82.12 440 THR B CA 1
ATOM 7514 C C . THR B 1 440 ? -7.688 40.531 8.82 1 82.12 440 THR B C 1
ATOM 7516 O O . THR B 1 440 ? -7.559 41.344 7.906 1 82.12 440 THR B O 1
ATOM 7519 N N . PRO B 1 441 ? -7.453 40.781 10.07 1 84.06 441 PRO B N 1
ATOM 7520 C CA . PRO B 1 441 ? -6.887 42.094 10.414 1 84.06 441 PRO B CA 1
ATOM 7521 C C . PRO B 1 441 ? -5.527 42.344 9.766 1 84.06 441 PRO B C 1
ATOM 7523 O O . PRO B 1 441 ? -4.723 41.406 9.648 1 84.06 441 PRO B O 1
ATOM 7526 N N . ILE B 1 442 ? -5.262 43.5 9.367 1 85.44 442 ILE B N 1
ATOM 7527 C CA . ILE B 1 442 ? -4.059 43.844 8.625 1 85.44 442 ILE B CA 1
ATOM 7528 C C . ILE B 1 442 ? -2.83 43.656 9.516 1 85.44 442 ILE B C 1
ATOM 7530 O O . ILE B 1 442 ? -1.77 43.25 9.039 1 85.44 442 ILE B O 1
ATOM 7534 N N . GLY B 1 443 ? -2.957 44 10.852 1 81.69 443 GLY B N 1
ATOM 7535 C CA . GLY B 1 443 ? -1.844 43.781 11.758 1 81.69 443 GLY B CA 1
ATOM 7536 C C . GLY B 1 443 ? -1.434 42.312 11.836 1 81.69 443 GLY B C 1
ATOM 7537 O O . GLY B 1 443 ? -0.242 42 11.852 1 81.69 443 GLY B O 1
ATOM 7538 N N . PHE B 1 444 ? -2.387 41.5 11.922 1 85.94 444 PHE B N 1
ATOM 7539 C CA . PHE B 1 444 ? -2.146 40.062 11.938 1 85.94 444 PHE B CA 1
ATOM 7540 C C . PHE B 1 444 ? -1.53 39.594 10.625 1 85.94 444 PHE B C 1
ATOM 7542 O O . PHE B 1 444 ? -0.611 38.781 10.617 1 85.94 444 PHE B O 1
ATOM 7549 N N . LEU B 1 445 ? -1.95 40.156 9.578 1 87.44 445 LEU B N 1
ATOM 7550 C CA . LEU B 1 445 ? -1.484 39.812 8.25 1 87.44 445 LEU B CA 1
ATOM 7551 C C . LEU B 1 445 ? -0.037 40.219 8.039 1 87.44 445 LEU B C 1
ATOM 7553 O O . LEU B 1 445 ? 0.779 39.469 7.531 1 87.44 445 LEU B O 1
ATOM 7557 N N . ILE B 1 446 ? 0.256 41.406 8.422 1 87.69 446 ILE B N 1
ATOM 7558 C CA . ILE B 1 446 ? 1.596 41.938 8.203 1 87.69 446 ILE B CA 1
ATOM 7559 C C . ILE B 1 446 ? 2.598 41.188 9.086 1 87.69 446 ILE B C 1
ATOM 7561 O O . ILE B 1 446 ? 3.656 40.75 8.609 1 87.69 446 ILE B O 1
ATOM 7565 N N . GLY B 1 447 ? 2.266 41.031 10.328 1 86.19 447 GLY B N 1
ATOM 7566 C CA . GLY B 1 447 ? 3.156 40.312 11.242 1 86.19 447 GLY B CA 1
ATOM 7567 C C . GLY B 1 447 ? 3.41 38.875 10.828 1 86.19 447 GLY B C 1
ATOM 7568 O O . GLY B 1 447 ? 4.559 38.438 10.789 1 86.19 447 GLY B O 1
ATOM 7569 N N . THR B 1 448 ? 2.408 38.219 10.492 1 89.38 448 THR B N 1
ATOM 7570 C CA . THR B 1 448 ? 2.535 36.812 10.117 1 89.38 448 THR B CA 1
ATOM 7571 C C . THR B 1 448 ? 3.217 36.688 8.758 1 89.38 448 THR B C 1
ATOM 7573 O O . THR B 1 448 ? 4.008 35.75 8.539 1 89.38 448 THR B O 1
ATOM 7576 N N . SER B 1 449 ? 2.943 37.562 7.809 1 90.5 449 SER B N 1
ATOM 7577 C CA . SER B 1 449 ? 3.568 37.531 6.488 1 90.5 449 SER B CA 1
ATOM 7578 C C . SER B 1 449 ? 5.07 37.75 6.578 1 90.5 449 SER B C 1
ATOM 7580 O O . SER B 1 449 ? 5.848 37.156 5.848 1 90.5 449 SER B O 1
ATOM 7582 N N . PHE B 1 450 ? 5.379 38.656 7.426 1 90.56 450 PHE B N 1
ATOM 7583 C CA . PHE B 1 450 ? 6.797 38.938 7.605 1 90.56 450 PHE B CA 1
ATOM 7584 C C . PHE B 1 450 ? 7.527 37.719 8.156 1 90.56 450 PHE B C 1
ATOM 7586 O O . PHE B 1 450 ? 8.578 37.312 7.641 1 90.56 450 PHE B O 1
ATOM 7593 N N . LEU B 1 451 ? 7.012 37.094 9.172 1 89.5 451 LEU B N 1
ATOM 7594 C CA . LEU B 1 451 ? 7.617 35.906 9.773 1 89.5 451 LEU B CA 1
ATOM 7595 C C . LEU B 1 451 ? 7.633 34.75 8.789 1 89.5 451 LEU B C 1
ATOM 7597 O O . LEU B 1 451 ? 8.617 34.031 8.711 1 89.5 451 LEU B O 1
ATOM 7601 N N . SER B 1 452 ? 6.602 34.625 8.055 1 89.88 452 SER B N 1
ATOM 7602 C CA . SER B 1 452 ? 6.492 33.5 7.113 1 89.88 452 SER B CA 1
ATOM 7603 C C . SER B 1 452 ? 7.422 33.719 5.922 1 89.88 452 SER B C 1
ATOM 7605 O O . SER B 1 452 ? 7.977 32.75 5.395 1 89.88 452 SER B O 1
ATOM 7607 N N . LEU B 1 453 ? 7.523 34.906 5.445 1 91.12 453 LEU B N 1
ATOM 7608 C CA . LEU B 1 453 ? 8.438 35.188 4.34 1 91.12 453 LEU B CA 1
ATOM 7609 C C . LEU B 1 453 ? 9.875 34.875 4.73 1 91.12 453 LEU B C 1
ATOM 7611 O O . LEU B 1 453 ? 10.617 34.281 3.947 1 91.12 453 LEU B O 1
ATOM 7615 N N . LEU B 1 454 ? 10.227 35.312 5.922 1 92.81 454 LEU B N 1
ATOM 7616 C CA . LEU B 1 454 ? 11.562 35 6.406 1 92.81 454 LEU B CA 1
ATOM 7617 C C . LEU B 1 454 ? 11.766 33.5 6.52 1 92.81 454 LEU B C 1
ATOM 7619 O O . LEU B 1 454 ? 12.836 32.969 6.203 1 92.81 454 LEU B O 1
ATOM 7623 N N . TYR B 1 455 ? 10.766 32.844 6.965 1 92.56 455 TYR B N 1
ATOM 7624 C CA . TYR B 1 455 ? 10.836 31.375 7.066 1 92.56 455 TYR B CA 1
ATOM 7625 C C . TYR B 1 455 ? 11.094 30.75 5.699 1 92.56 455 TYR B C 1
ATOM 7627 O O . TYR B 1 455 ? 11.945 29.875 5.566 1 92.56 455 TYR B O 1
ATOM 7635 N N . VAL B 1 456 ? 10.469 31.203 4.684 1 90.75 456 VAL B N 1
ATOM 7636 C CA . VAL B 1 456 ? 10.602 30.656 3.336 1 90.75 456 VAL B CA 1
ATOM 7637 C C . VAL B 1 456 ? 12 30.938 2.793 1 90.75 456 VAL B C 1
ATOM 7639 O O . VAL B 1 456 ? 12.617 30.078 2.174 1 90.75 456 VAL B O 1
ATOM 7642 N N . VAL B 1 457 ? 12.5 32.094 3.082 1 94.06 457 VAL B N 1
ATOM 7643 C CA . VAL B 1 457 ? 13.82 32.469 2.586 1 94.06 457 VAL B CA 1
ATOM 7644 C C . VAL B 1 457 ? 14.891 31.594 3.242 1 94.06 457 VAL B C 1
ATOM 7646 O O . VAL B 1 457 ? 15.75 31.047 2.559 1 94.06 457 VAL B O 1
ATOM 7649 N N . PHE B 1 458 ? 14.797 31.484 4.523 1 94.06 458 PHE B N 1
ATOM 7650 C CA . PHE B 1 458 ? 15.805 30.719 5.23 1 94.06 458 PHE B CA 1
ATOM 7651 C C . PHE B 1 458 ? 15.664 29.234 4.91 1 94.06 458 PHE B C 1
ATOM 7653 O O . PHE B 1 458 ? 16.672 28.516 4.828 1 94.06 458 PHE B O 1
ATOM 7660 N N . ARG B 1 459 ? 14.492 28.781 4.758 1 92.56 459 ARG B N 1
ATOM 7661 C CA . ARG B 1 459 ? 14.273 27.391 4.379 1 92.56 459 ARG B CA 1
ATOM 7662 C C . ARG B 1 459 ? 14.812 27.125 2.979 1 92.56 459 ARG B C 1
ATOM 7664 O O . ARG B 1 459 ? 15.445 26.078 2.744 1 92.56 459 ARG B O 1
ATOM 7671 N N . MET B 1 460 ? 14.578 27.969 2.113 1 93.44 460 MET B N 1
ATOM 7672 C CA . MET B 1 460 ? 15.094 27.812 0.757 1 93.44 460 MET B CA 1
ATOM 7673 C C . MET B 1 460 ? 16.625 27.844 0.748 1 93.44 460 MET B C 1
ATOM 7675 O O . MET B 1 460 ? 17.25 27.141 -0.04 1 93.44 460 MET B O 1
ATOM 7679 N N . TYR B 1 461 ? 17.141 28.641 1.57 1 95.25 461 TYR B N 1
ATOM 7680 C CA . TYR B 1 461 ? 18.594 28.656 1.684 1 95.25 461 TYR B CA 1
ATOM 7681 C C . TYR B 1 461 ? 19.125 27.312 2.154 1 95.25 461 TYR B C 1
ATOM 7683 O O . TYR B 1 461 ? 20.094 26.781 1.599 1 95.25 461 TYR B O 1
ATOM 7691 N N . ILE B 1 462 ? 18.5 26.781 3.137 1 94.12 462 ILE B N 1
ATOM 7692 C CA . ILE B 1 462 ? 18.953 25.5 3.682 1 94.12 462 ILE B CA 1
ATOM 7693 C C . ILE B 1 462 ? 18.875 24.422 2.6 1 94.12 462 ILE B C 1
ATOM 7695 O O . ILE B 1 462 ? 19.828 23.656 2.414 1 94.12 462 ILE B O 1
ATOM 7699 N N . LEU B 1 463 ? 17.812 24.391 1.81 1 94.25 463 LEU B N 1
ATOM 7700 C CA . LEU B 1 463 ? 17.641 23.391 0.77 1 94.25 463 LEU B CA 1
ATOM 7701 C C . LEU B 1 463 ? 18.641 23.578 -0.361 1 94.25 463 LEU B C 1
ATOM 7703 O O . LEU B 1 463 ? 19.156 22.609 -0.917 1 94.25 463 LEU B O 1
ATOM 7707 N N . THR B 1 464 ? 18.953 24.812 -0.626 1 94.75 464 THR B N 1
ATOM 7708 C CA . THR B 1 464 ? 19.922 25.094 -1.678 1 94.75 464 THR B CA 1
ATOM 7709 C C . THR B 1 464 ? 21.344 24.781 -1.208 1 94.75 464 THR B C 1
ATOM 7711 O O . THR B 1 464 ? 22.141 24.234 -1.97 1 94.75 464 THR B O 1
ATOM 7714 N N . GLU B 1 465 ? 21.578 25.141 0.013 1 94.56 465 GLU B N 1
ATOM 7715 C CA . GLU B 1 465 ? 22.891 24.875 0.582 1 94.56 465 GLU B CA 1
ATOM 7716 C C . GLU B 1 465 ? 23.172 23.375 0.649 1 94.56 465 GLU B C 1
ATOM 7718 O O . GLU B 1 465 ? 24.312 22.938 0.563 1 94.56 465 GLU B O 1
ATOM 7723 N N . ASP B 1 466 ? 22.141 22.547 0.796 1 93.88 466 ASP B N 1
ATOM 7724 C CA . ASP B 1 466 ? 22.297 21.094 0.833 1 93.88 466 ASP B CA 1
ATOM 7725 C C . ASP B 1 466 ? 22.922 20.562 -0.46 1 93.88 466 ASP B C 1
ATOM 7727 O O . ASP B 1 466 ? 23.656 19.578 -0.444 1 93.88 466 ASP B O 1
ATOM 7731 N N . PHE B 1 467 ? 22.688 21.25 -1.553 1 93 467 PHE B N 1
ATOM 7732 C CA . PHE B 1 467 ? 23.234 20.828 -2.834 1 93 467 PHE B CA 1
ATOM 7733 C C . PHE B 1 467 ? 24.531 21.547 -3.148 1 93 467 PHE B C 1
ATOM 7735 O O . PHE B 1 467 ? 25.5 20.922 -3.588 1 93 467 PHE B O 1
ATOM 7742 N N . VAL B 1 468 ? 24.578 22.781 -2.834 1 91.5 468 VAL B N 1
ATOM 7743 C CA . VAL B 1 468 ? 25.734 23.594 -3.168 1 91.5 468 VAL B CA 1
ATOM 7744 C C . VAL B 1 468 ? 26.891 23.266 -2.225 1 91.5 468 VAL B C 1
ATOM 7746 O O . VAL B 1 468 ? 28.062 23.344 -2.613 1 91.5 468 VAL B O 1
ATOM 7749 N N . GLY B 1 469 ? 26.562 22.922 -1.058 1 89.81 469 GLY B N 1
ATOM 7750 C CA . GLY B 1 469 ? 27.594 22.594 -0.087 1 89.81 469 GLY B CA 1
ATOM 7751 C C . GLY B 1 469 ? 28.391 21.359 -0.449 1 89.81 469 GLY B C 1
ATOM 7752 O O . GLY B 1 469 ? 29.516 21.188 0.017 1 89.81 469 GLY B O 1
ATOM 7753 N N . LEU B 1 470 ? 27.875 20.516 -1.337 1 90.12 470 LEU B N 1
ATOM 7754 C CA . LEU B 1 470 ? 28.531 19.281 -1.721 1 90.12 470 LEU B CA 1
ATOM 7755 C C . LEU B 1 470 ? 29.688 19.547 -2.678 1 90.12 470 LEU B C 1
ATOM 7757 O O . LEU B 1 470 ? 30.484 18.656 -2.963 1 90.12 470 LEU B O 1
ATOM 7761 N N . ARG B 1 471 ? 29.828 20.797 -3.086 1 88.31 471 ARG B N 1
ATOM 7762 C CA . ARG B 1 471 ? 30.891 21.141 -4.02 1 88.31 471 ARG B CA 1
ATOM 7763 C C . ARG B 1 471 ? 32.25 21.031 -3.352 1 88.31 471 ARG B C 1
ATOM 7765 O O . ARG B 1 471 ? 33.281 20.797 -4.023 1 88.31 471 ARG B O 1
ATOM 7772 N N . SER B 1 472 ? 32.312 21.297 -2.047 1 88.19 472 SER B N 1
ATOM 7773 C CA . SER B 1 472 ? 33.562 21.172 -1.299 1 88.19 472 SER B CA 1
ATOM 7774 C C . SER B 1 472 ? 33.312 20.547 0.072 1 88.19 472 SER B C 1
ATOM 7776 O O . SER B 1 472 ? 32.719 21.172 0.947 1 88.19 472 SER B O 1
ATOM 7778 N N . MET B 1 473 ? 33.75 19.281 0.184 1 89.44 473 MET B N 1
ATOM 7779 C CA . MET B 1 473 ? 33.562 18.562 1.443 1 89.44 473 MET B CA 1
ATOM 7780 C C . MET B 1 473 ? 34.875 17.891 1.871 1 89.44 473 MET B C 1
ATOM 7782 O O . MET B 1 473 ? 35.688 17.547 1.028 1 89.44 473 MET B O 1
ATOM 7786 N N . PRO B 1 474 ? 34.969 17.859 3.172 1 89.06 474 PRO B N 1
ATOM 7787 C CA . PRO B 1 474 ? 36.125 17.094 3.629 1 89.06 474 PRO B CA 1
ATOM 7788 C C . PRO B 1 474 ? 36.094 15.648 3.131 1 89.06 474 PRO B C 1
ATOM 7790 O O . PRO B 1 474 ? 35.031 15.07 2.924 1 89.06 474 PRO B O 1
ATOM 7793 N N . SER B 1 475 ? 37.219 15.055 2.949 1 86.75 475 SER B N 1
ATOM 7794 C CA . SER B 1 475 ? 37.375 13.719 2.373 1 86.75 475 SER B CA 1
ATOM 7795 C C . SER B 1 475 ? 36.719 12.656 3.264 1 86.75 475 SER B C 1
ATOM 7797 O O . SER B 1 475 ? 36.281 11.625 2.775 1 86.75 475 SER B O 1
ATOM 7799 N N . ASN B 1 476 ? 36.594 12.953 4.508 1 87.38 476 ASN B N 1
ATOM 7800 C CA . ASN B 1 476 ? 36.031 11.977 5.438 1 87.38 476 ASN B CA 1
ATOM 7801 C C . ASN B 1 476 ? 34.531 11.852 5.281 1 87.38 476 ASN B C 1
ATOM 7803 O O . ASN B 1 476 ? 33.906 10.938 5.844 1 87.38 476 ASN B O 1
ATOM 7807 N N . ALA B 1 477 ? 34 12.742 4.496 1 87.5 477 ALA B N 1
ATOM 7808 C CA . ALA B 1 477 ? 32.562 12.68 4.223 1 87.5 477 ALA B CA 1
ATOM 7809 C C . ALA B 1 477 ? 32.25 11.539 3.268 1 87.5 477 ALA B C 1
ATOM 7811 O O . ALA B 1 477 ? 31.109 11.047 3.236 1 87.5 477 ALA B O 1
ATOM 7812 N N . TYR B 1 478 ? 33.219 11.062 2.533 1 87.62 478 TYR B N 1
ATOM 7813 C CA . TYR B 1 478 ? 33 10.055 1.508 1 87.62 478 TYR B CA 1
ATOM 7814 C C . TYR B 1 478 ? 33.406 8.672 1.998 1 87.62 478 TYR B C 1
ATOM 7816 O O . TYR B 1 478 ? 33.344 7.695 1.247 1 87.62 478 TYR B O 1
ATOM 7824 N N . ASP B 1 479 ? 33.719 8.625 3.242 1 84.75 479 ASP B N 1
ATOM 7825 C CA . ASP B 1 479 ? 34 7.34 3.871 1 84.75 479 ASP B CA 1
ATOM 7826 C C . ASP B 1 479 ? 32.688 6.684 4.363 1 84.75 479 ASP B C 1
ATOM 7828 O O . ASP B 1 479 ? 31.766 7.375 4.781 1 84.75 479 ASP B O 1
ATOM 7832 N N . THR B 1 480 ? 32.562 5.348 4.102 1 81.62 480 THR B N 1
ATOM 7833 C CA . THR B 1 480 ? 31.344 4.656 4.52 1 81.62 480 THR B CA 1
ATOM 7834 C C . THR B 1 480 ? 31.578 3.918 5.836 1 81.62 480 THR B C 1
ATOM 7836 O O . THR B 1 480 ? 32.719 3.59 6.184 1 81.62 480 THR B O 1
ATOM 7839 N N . VAL B 1 481 ? 30.453 3.859 6.559 1 77.81 481 VAL B N 1
ATOM 7840 C CA . VAL B 1 481 ? 30.469 3.041 7.766 1 77.81 481 VAL B CA 1
ATOM 7841 C C . VAL B 1 481 ? 30.422 1.562 7.391 1 77.81 481 VAL B C 1
ATOM 7843 O O . VAL B 1 481 ? 29.469 1.113 6.734 1 77.81 481 VAL B O 1
ATOM 7846 N N . ASN B 1 482 ? 31.312 0.771 7.633 1 72.44 482 ASN B N 1
ATOM 7847 C CA . ASN B 1 482 ? 31.547 -0.581 7.129 1 72.44 482 ASN B CA 1
ATOM 7848 C C . ASN B 1 482 ? 30.375 -1.504 7.469 1 72.44 482 ASN B C 1
ATOM 7850 O O . ASN B 1 482 ? 29.891 -2.25 6.613 1 72.44 482 ASN B O 1
ATOM 7854 N N . TRP B 1 483 ? 29.844 -1.447 8.766 1 69.31 483 TRP B N 1
ATOM 7855 C CA . TRP B 1 483 ? 28.891 -2.482 9.188 1 69.31 483 TRP B CA 1
ATOM 7856 C C . TRP B 1 483 ? 27.5 -2.191 8.656 1 69.31 483 TRP B C 1
ATOM 7858 O O . TRP B 1 483 ? 26.656 -3.086 8.602 1 69.31 483 TRP B O 1
ATOM 7868 N N . LEU B 1 484 ? 27.266 -1.033 8.133 1 68.06 484 LEU B N 1
ATOM 7869 C CA . LEU B 1 484 ? 25.922 -0.696 7.684 1 68.06 484 LEU B CA 1
ATOM 7870 C C . LEU B 1 484 ? 25.734 -1.052 6.215 1 68.06 484 LEU B C 1
ATOM 7872 O O . LEU B 1 484 ? 24.594 -1.13 5.73 1 68.06 484 LEU B O 1
ATOM 7876 N N . SER B 1 485 ? 26.812 -1.345 5.559 1 67.62 485 SER B N 1
ATOM 7877 C CA . SER B 1 485 ? 26.734 -1.659 4.137 1 67.62 485 SER B CA 1
ATOM 7878 C C . SER B 1 485 ? 26.078 -3.02 3.908 1 67.62 485 SER B C 1
ATOM 7880 O O . SER B 1 485 ? 25.578 -3.301 2.816 1 67.62 485 SER B O 1
ATOM 7882 N N . PHE B 1 486 ? 25.875 -3.77 5.137 1 68.5 486 PHE B N 1
ATOM 7883 C CA . PHE B 1 486 ? 25.297 -5.105 5.023 1 68.5 486 PHE B CA 1
ATOM 7884 C C . PHE B 1 486 ? 23.781 -5.055 5.09 1 68.5 486 PHE B C 1
ATOM 7886 O O . PHE B 1 486 ? 23.109 -6.012 4.711 1 68.5 486 PHE B O 1
ATOM 7893 N N . ILE B 1 487 ? 23.219 -3.92 5.496 1 70 487 ILE B N 1
ATOM 7894 C CA . ILE B 1 487 ? 21.781 -3.791 5.664 1 70 487 ILE B CA 1
ATOM 7895 C C . ILE B 1 487 ? 21.172 -3.158 4.414 1 70 487 ILE B C 1
ATOM 7897 O O . ILE B 1 487 ? 21.656 -2.137 3.928 1 70 487 ILE B O 1
ATOM 7901 N N . PRO B 1 488 ? 20.172 -3.922 3.916 1 73.31 488 PRO B N 1
ATOM 7902 C CA . PRO B 1 488 ? 19.531 -3.391 2.709 1 73.31 488 PRO B CA 1
ATOM 7903 C C . PRO B 1 488 ? 19.031 -1.959 2.885 1 73.31 488 PRO B C 1
ATOM 7905 O O . PRO B 1 488 ? 18.484 -1.617 3.936 1 73.31 488 PRO B O 1
ATOM 7908 N N . HIS B 1 489 ? 19.453 -1.196 2.148 1 72.5 489 HIS B N 1
ATOM 7909 C CA . HIS B 1 489 ? 19.031 0.196 2.096 1 72.5 489 HIS B CA 1
ATOM 7910 C C . HIS B 1 489 ? 19.109 0.747 0.676 1 72.5 489 HIS B C 1
ATOM 7912 O O . HIS B 1 489 ? 19.609 0.072 -0.227 1 72.5 489 HIS B O 1
ATOM 7918 N N . VAL B 1 490 ? 18.297 1.719 0.424 1 73.31 490 VAL B N 1
ATOM 7919 C CA . VAL B 1 490 ? 18.469 2.402 -0.853 1 73.31 490 VAL B CA 1
ATOM 7920 C C . VAL B 1 490 ? 19.641 3.393 -0.75 1 73.31 490 VAL B C 1
ATOM 7922 O O . VAL B 1 490 ? 19.766 4.102 0.25 1 73.31 490 VAL B O 1
#

Nearest PDB structures (foldseek):
  8xn1-assembly1_B  TM=2.815E-01  e=6.111E+00  Homo sapiens

Radius of gyration: 35.87 Å; Cα contacts (8 Å, |Δi|>4): 1342; chains: 2; bounding box: 85×129×80 Å

Solvent-accessible surface area (backbone atoms only — not comparable to full-atom values): 52801 Å² total; per-residue (Å²): 126,79,76,74,68,58,62,36,46,87,40,75,58,63,57,50,46,12,52,61,51,53,50,44,34,36,50,50,50,40,49,42,36,32,55,73,46,53,63,40,35,28,52,32,82,87,50,58,71,66,54,45,51,48,47,39,50,12,49,22,48,38,37,70,78,35,46,61,56,45,41,51,32,35,39,5,50,38,34,49,14,50,52,34,26,53,51,44,40,74,75,65,38,78,80,56,40,55,41,55,18,34,38,19,55,24,27,30,36,26,42,40,33,51,85,51,93,60,59,32,47,30,39,33,63,46,46,48,54,34,37,76,72,63,50,29,74,78,78,92,68,55,68,66,58,51,56,30,27,22,21,67,30,68,60,45,53,48,51,37,51,50,46,48,50,50,50,52,52,51,53,52,52,33,56,74,72,68,35,55,77,54,62,42,53,44,55,35,51,29,46,48,52,48,27,56,50,33,40,62,49,46,66,55,46,58,25,68,42,61,68,64,46,82,41,67,29,90,53,44,52,67,58,57,33,63,69,58,47,80,62,35,73,51,86,60,80,47,37,84,60,36,40,43,54,59,69,74,32,52,65,25,43,51,49,51,47,53,44,50,50,33,42,72,72,65,70,41,74,62,58,80,82,82,84,52,84,52,34,54,48,42,72,68,81,57,31,39,64,62,42,69,75,54,48,53,54,48,49,51,52,44,48,52,39,28,51,44,54,55,72,58,65,84,55,89,53,77,42,73,65,56,45,50,51,48,50,51,36,30,50,46,45,41,44,46,54,51,51,45,48,50,53,48,49,46,36,46,66,47,54,46,54,51,48,38,52,71,70,66,54,77,72,28,55,48,67,67,66,51,73,80,51,67,64,50,53,48,43,46,50,56,58,43,60,74,56,66,86,74,73,77,80,64,83,72,77,81,73,74,86,74,83,66,81,64,74,77,67,76,65,73,74,46,42,56,53,49,49,47,50,50,56,28,60,37,67,52,62,84,52,92,79,59,51,74,86,53,49,36,37,40,42,61,49,52,55,50,47,54,55,50,51,52,48,51,51,41,49,50,46,53,62,48,43,34,60,58,43,51,53,37,31,49,56,53,49,33,51,50,65,73,80,58,67,74,52,86,46,88,126,78,78,74,68,58,62,36,45,87,42,75,58,63,59,50,46,12,50,61,51,55,50,43,32,35,51,50,50,40,48,42,35,33,54,71,46,53,63,40,35,28,53,33,82,88,48,58,71,66,55,47,50,51,47,38,50,12,49,24,49,37,36,70,78,35,47,63,57,44,40,51,32,35,38,5,49,40,33,47,15,50,52,34,25,52,51,42,41,72,73,65,38,78,81,56,40,55,40,55,16,33,38,20,54,23,28,30,36,25,42,41,33,51,88,51,94,61,59,31,46,29,38,34,62,48,47,48,55,34,36,75,72,63,50,30,73,76,79,91,67,55,69,67,60,51,56,30,27,21,21,67,30,70,60,45,52,48,51,39,52,49,46,49,51,51,51,51,50,51,54,52,51,32,54,75,71,67,35,55,78,55,63,40,54,43,55,33,50,29,43,48,53,48,27,56,50,31,40,62,49,45,66,56,44,59,25,70,40,62,67,65,46,81,42,66,29,90,51,44,50,66,56,56,34,62,69,58,47,80,62,34,73,51,86,59,81,49,36,83,61,37,39,43,54,58,70,73,32,50,65,24,44,51,50,50,47,51,43,50,51,32,42,71,73,65,68,41,73,62,59,81,83,81,86,51,83,50,32,54,46,42,72,66,83,60,30,40,63,63,43,69,74,55,46,52,55,46,50,51,52,41,49,53,39,29,50,43,53,54,72,57,64,84,54,88,55,75,43,70,66,57,44,51,50,49,49,52,35,30,51,46,44,42,44,46,56,50,51,44,47,50,54,47,48,46,36,46,66,48,53,46,55,52,48,37,53,72,70,64,53,77,73,28,55,49,66,67,66,50,73,80,52,68,63,48,54,47,44,48,49,55,59,44,60,75,54,68,85,73,74,76,81,64,85,73,78,82,73,71,88,76,85,66,82,63,76,77,67,77,63,73,74,45,42,54,53,48,48,47,49,53,56,28,59,38,66,51,62,85,50,94,81,59,51,74,86,51,49,36,36,39,44,61,48,53,56,51,48,54,56,50,50,52,48,51,52,39,50,49,46,53,61,47,44,34,60,59,45,52,54,36,31,49,56,52,51,32,52,50,67,74,82,58,67,72,50,86,48,90

Secondary structure (DSSP, 8-state):
------EE-S-PPPSB--HHHHHHHHHHHHHHHHHHT--PPPPPTT--HHHHHHHHHHHHHHHHH-HHHHHHHHHHHHHHHHHHHHHHHHTT-TT--HHHHHHHHTT-EEEE-TT-SS-EEE-HHHHHHHHHTTSBPPP---HHHHHHH----HHHHHHHHHHHHHHHHHHHHHHHHTPPPPHHHHHHHHHHHHHHHHHHHTTTSPPS----EEEEBSS-HHHHHHHTGGGGGSPPSS-TTTTT-----HHHHHHHHHHHHHHHHS--TT-PPP-SSS-SS--TT------HHHHHHHHHHHHHHHHGGGGGGGS--SSHHHHHHHHHHHHHHHHHHHHHHHHHHHIIIIIHHHHHHHHTPPPPHHHHHSPPPHHHHHHHHHHTTSS-------SSSTT---TT------SHHHHHHHHHHHHHH-EE---TT--GGG-EEHHHHHHHHHHHHHHHHHHHHHHHHHHHGGGSEEGGGGB--GGGGGS---/------EE-S-PPPSB--HHHHHHHHHHHHHHHHHHT--PPPPPTT--HHHHHHHHHHHHHHHHH-HHHHHHHHHHHHHHHHHHHHHHHHTT-TT--HHHHHHHHTT-EEEE-TT-SS-EEE-HHHHHHHHHTTSBPPP---HHHHHHH----HHHHHHHHHHHHHHHHHHHHHHHHTPPPPHHHHHHHHHHHHHHHHHHHTTTSPPS----EEEEBSS-HHHHHHHTGGGGGSPPSS-TTTTT-----HHHHHHHHHHHHHHHHS--TT-PPP-SSS-SS--TT------HHHHHHHHHHHHHHHHGGGGGGGS--SSHHHHHHHHHHHHHHHHHHHHHHHHHHHIIIIIHHHHHHHTTPPPPHHHHHSPPPHHHHHHHHHHTTSS-------SS------TT------SSHHHHHHHHHHHHH-EE---TT--GGG-EEHHHHHHHHHHHHHHHHHHHHHHHHHHHGGGSEEGGGGBPPGGGGGS---